Protein 5OBP (pdb70)

GO terms:
  GO:0050629 tetrachloroethene reductive dehalogenase activity (F, EXP)
  GO:0050697 trichloroethene reductive dehalogenase activity (F, EXP)
  GO:0005737 cytoplasm (C, EXP)
  GO:0005886 plasma membrane (C, EXP)

Radius of gyration: 26.43 Å; Cα contacts (8 Å, |Δi|>4): 2039; chains: 2; bounding box: 67×72×69 Å

Nearest PDB structures (foldseek):
  5obp-assembly1_A  TM=1.002E+00  e=3.722E-96  Sulfurospirillum multivorans
  4ur1-assembly1_A  TM=1.002E+00  e=8.605E-94  Sulfurospirillum multivorans
  5m8u-assembly1_A  TM=1.002E+00  e=1.839E-92  Sulfurospirillum multivorans
  4ur1-assembly1_B  TM=1.002E+00  e=1.030E-90  Sulfurospirillum multivorans
  4ur3-assembly1_A  TM=1.001E+00  e=1.755E-89  Sulfurospirillum multivorans

Sequence (862 aa):
AEKEKNAAEIRQQFAMMTAGSPIIVNDKLERYAEVRTAFTHPTSFFKPNYKGEVKPWFLSAYDEKVRQIENGENGPKMKAKNVGEARAGRALEAAGWTLDINYGNIYPNRFFMLWSGETMTNTQLWAPVGLDRRPPDTTDPVELTNYVKFAARMAGADLVGVARLNRNWVYSEAVTIPADVPYEQSLHKEIEKPIVFKDVPLPIETDDELIIPNTCENVIVAGIAMNREMMQTAPNSMACATTAFCYSRMCMMFDMWLCQFIRYMGYYAIPSCNGVGQSVAFAVEAGLGQASRMGACITPEFGPNVRLTKVFTNMPLVPDKPIDFGVTEFCETCKKCARECPSKAITEGPRTFEGRSIHNQSGKLQWQNDYNKCLGYWPESGGYCGVCVAVCPFTKGNIWIHDGVEWLIDNTRFNITEVWDGKINTYGLDADHFRDTVSFRKDRVKAEIRQQFAMMTAGSPIIVNDKLERYAEVRTAFTHPTSFFKPNYKGEVKPWFLSAYDEKVRQIENGENGPKMKAKNVGEARAGRALEAAGWTLDINYGNIYPNRFFMLWSGETMTNTQLWAPVGLDRRPPDTTDPVELTNYVKFAARMAGADLVGVARLNRNWVYSEAVTIPADVPYEQSLHKEIEKPIVFKDVPLPIETDDELIIPNTCENVIVAGIAMNREMMQQTAPNSMACATTAFCYSRMCMFDMWLCQFIRYMGYYAIPSCNGVGQSVAFAVEAGLGQASRMGACITPEFGPNVRLTKVFTNMPLVPDKPIDFGVTEFCETCKKCARECPSKAITEGPRTFEGRSIHNQSGKLQWQNDYNKCLGYWPEESGGYCGVCVAVCPFTKNITEVWDGKINTYGLDADHFRDTVSFRKDRV

Organism: Sulfurospirillum multivorans (NCBI:txid66821)

Structure (mmCIF, N/CA/C/O backbone):
data_5OBP
#
_entry.id   5OBP
#
_cell.length_a   73.565
_cell.length_b   73.565
_cell.length_c   184.677
_cell.angle_alpha   90.00
_cell.angle_beta   90.00
_cell.angle_gamma   90.00
#
_symmetry.space_group_name_H-M   'P 41'
#
loop_
_entity.id
_entity.type
_entity.pdbx_description
1 polymer 'Tetrachloroethene reductive dehalogenase catalytically active subunit'
2 non-polymer 'IRON/SULFUR CLUSTER'
3 non-polymer 6-hydroxybenzimidazolyl-norcobamide
4 non-polymer BENZAMIDINE
5 non-polymer GLYCEROL
6 water water
#
loop_
_atom_site.group_PDB
_atom_site.id
_atom_site.type_symbol
_atom_site.label_atom_id
_atom_site.label_alt_id
_atom_site.label_comp_id
_atom_site.label_asym_id
_atom_site.label_entity_id
_atom_site.label_seq_id
_atom_site.pdbx_PDB_ins_code
_atom_site.Cartn_x
_atom_site.Cartn_y
_atom_site.Cartn_z
_atom_site.occupancy
_atom_site.B_iso_or_equiv
_atom_site.auth_seq_id
_atom_site.auth_comp_id
_atom_site.auth_asym_id
_atom_site.auth_atom_id
_atom_site.pdbx_PDB_model_num
ATOM 1 N N . ALA A 1 1 ? 10.779 -26.534 24.796 1.00 35.70 1 ALA A N 1
ATOM 2 C CA . ALA A 1 1 ? 11.172 -26.906 23.438 1.00 39.19 1 ALA A CA 1
ATOM 3 C C . ALA A 1 1 ? 10.080 -26.555 22.432 1.00 44.44 1 ALA A C 1
ATOM 4 O O . ALA A 1 1 ? 8.913 -26.415 22.795 1.00 43.46 1 ALA A O 1
ATOM 6 N N . GLU A 1 2 ? 10.466 -26.429 21.164 1.00 54.25 2 GLU A N 1
ATOM 7 C CA . GLU A 1 2 ? 9.520 -26.035 20.130 1.00 53.97 2 GLU A CA 1
ATOM 8 C C . GLU A 1 2 ? 8.469 -27.119 19.925 1.00 51.50 2 GLU A C 1
ATOM 9 O O . GLU A 1 2 ? 8.800 -28.289 19.714 1.00 52.01 2 GLU A O 1
ATOM 15 N N . LYS A 1 3 ? 7.198 -26.730 19.997 1.00 48.49 3 LYS A N 1
ATOM 16 C CA . LYS A 1 3 ? 6.124 -27.679 19.753 1.00 48.10 3 LYS A CA 1
ATOM 17 C C . LYS A 1 3 ? 6.097 -28.064 18.282 1.00 49.09 3 LYS A C 1
ATOM 18 O O . LYS A 1 3 ? 6.172 -27.202 17.400 1.00 45.80 3 LYS A O 1
ATOM 24 N N . GLU A 1 4 ? 6.014 -29.368 18.028 1.00 47.37 4 GLU A N 1
ATOM 25 C CA . GLU A 1 4 ? 5.885 -29.871 16.668 1.00 48.49 4 GLU A CA 1
ATOM 26 C C . GLU A 1 4 ? 4.617 -29.321 16.027 1.00 44.47 4 GLU A C 1
ATOM 27 O O . GLU A 1 4 ? 3.523 -29.435 16.589 1.00 43.97 4 GLU A O 1
ATOM 33 N N . LYS A 1 5 ? 4.768 -28.715 14.853 1.00 52.41 5 LYS A N 1
ATOM 34 C CA . LYS A 1 5 ? 3.634 -28.080 14.196 1.00 48.87 5 LYS A CA 1
ATOM 35 C C . LYS A 1 5 ? 2.532 -29.094 13.908 1.00 52.07 5 LYS A C 1
ATOM 36 O O . LYS A 1 5 ? 2.793 -30.219 13.476 1.00 50.94 5 LYS A O 1
ATOM 42 N N . ASN A 1 6 ? 1.289 -28.689 14.168 1.00 33.56 6 ASN A N 1
ATOM 43 C CA . ASN A 1 6 ? 0.118 -29.541 13.995 1.00 33.54 6 ASN A CA 1
ATOM 44 C C . ASN A 1 6 ? -0.919 -28.714 13.239 1.00 30.58 6 ASN A C 1
ATOM 45 O O . ASN A 1 6 ? -1.628 -27.899 13.838 1.00 26.97 6 ASN A O 1
ATOM 50 N N . ALA A 1 7 ? -0.990 -28.915 11.918 1.00 26.32 7 ALA A N 1
ATOM 51 C CA . ALA A 1 7 ? -1.912 -28.145 11.087 1.00 22.63 7 ALA A CA 1
ATOM 52 C C . ALA A 1 7 ? -3.358 -28.455 11.434 1.00 21.80 7 ALA A C 1
ATOM 53 O O . ALA A 1 7 ? -4.226 -27.574 11.367 1.00 18.77 7 ALA A O 1
ATOM 55 N N . ALA A 1 8 ? -3.640 -29.714 11.781 1.00 23.31 8 ALA A N 1
ATOM 56 C CA . ALA A 1 8 ? -4.992 -30.102 12.164 1.00 26.37 8 ALA A CA 1
ATOM 57 C C . ALA A 1 8 ? -5.424 -29.400 13.442 1.00 25.23 8 ALA A C 1
ATOM 58 O O . ALA A 1 8 ? -6.569 -28.947 13.547 1.00 23.59 8 ALA A O 1
ATOM 60 N N . GLU A 1 9 ? -4.519 -29.311 14.419 1.00 24.03 9 GLU A N 1
ATOM 61 C CA . GLU A 1 9 ? -4.807 -28.602 15.663 1.00 26.26 9 GLU A CA 1
ATOM 62 C C . GLU A 1 9 ? -5.040 -27.118 15.406 1.00 24.75 9 GLU A C 1
ATOM 63 O O . GLU A 1 9 ? -5.935 -26.504 16.002 1.00 23.43 9 GLU A O 1
ATOM 69 N N . ILE A 1 10 ? -4.249 -26.527 14.510 1.00 21.45 10 ILE A N 1
ATOM 70 C CA . ILE A 1 10 ? -4.449 -25.125 14.150 1.00 18.32 10 ILE A CA 1
ATOM 71 C C . ILE A 1 10 ? -5.852 -24.913 13.589 1.00 22.46 10 ILE A C 1
ATOM 72 O O . ILE A 1 10 ? -6.578 -23.992 13.995 1.00 19.70 10 ILE A O 1
ATOM 77 N N . ARG A 1 11 ? -6.265 -25.765 12.650 1.00 19.41 11 ARG A N 1
ATOM 78 C CA . ARG A 1 11 ? -7.593 -25.603 12.073 1.00 22.50 11 ARG A CA 1
ATOM 79 C C . ARG A 1 11 ? -8.692 -25.786 13.117 1.00 23.44 11 ARG A C 1
ATOM 80 O O . ARG A 1 11 ? -9.692 -25.058 13.101 1.00 23.99 11 ARG A O 1
ATOM 88 N N . GLN A 1 12 ? -8.530 -26.733 14.046 1.00 19.16 12 GLN A N 1
ATOM 89 C CA . GLN A 1 12 ? -9.578 -26.880 15.055 1.00 22.63 12 GLN A CA 1
ATOM 90 C C . GLN A 1 12 ? -9.631 -25.675 15.982 1.00 24.86 12 GLN A C 1
ATOM 91 O O . GLN A 1 12 ? -10.719 -25.268 16.411 1.00 22.35 12 GLN A O 1
ATOM 97 N N . GLN A 1 13 ? -8.476 -25.076 16.280 1.00 21.84 13 GLN A N 1
ATOM 98 C CA . GLN A 1 13 ? -8.445 -23.937 17.193 1.00 20.94 13 GLN A CA 1
ATOM 99 C C . GLN A 1 13 ? -9.238 -22.754 16.649 1.00 21.64 13 GLN A C 1
ATOM 100 O O . GLN A 1 13 ? -9.903 -22.039 17.411 1.00 21.56 13 GLN A O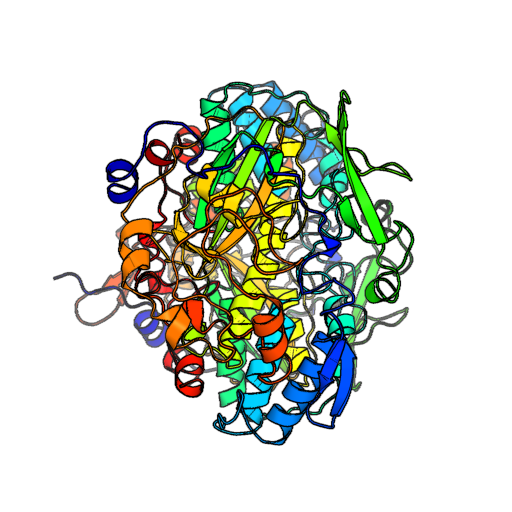 1
ATOM 106 N N . PHE A 1 14 ? -9.166 -22.520 15.341 1.00 21.11 14 PHE A N 1
ATOM 107 C CA . PHE A 1 14 ? -9.779 -21.351 14.720 1.00 17.88 14 PHE A CA 1
ATOM 108 C C . PHE A 1 14 ? -11.103 -21.662 14.016 1.00 17.87 14 PHE A C 1
ATOM 109 O O . PHE A 1 14 ? -11.617 -20.822 13.274 1.00 20.77 14 PHE A O 1
ATOM 117 N N . ALA A 1 15 ? -11.690 -22.824 14.266 1.00 21.71 15 ALA A N 1
ATOM 118 C CA . ALA A 1 15 ? -12.959 -23.153 13.637 1.00 26.48 15 ALA A CA 1
ATOM 119 C C . ALA A 1 15 ? -14.075 -22.273 14.194 1.00 27.07 15 ALA A C 1
ATOM 120 O O . ALA A 1 15 ? -14.128 -21.991 15.399 1.00 27.30 15 ALA A O 1
ATOM 122 N N A MET A 1 16 ? -14.950 -21.815 13.296 0.53 26.73 16 MET A N 1
ATOM 123 N N B MET A 1 16 ? -14.977 -21.848 13.317 0.47 26.74 16 MET A N 1
ATOM 124 C CA A MET A 1 16 ? -16.117 -21.001 13.614 0.53 26.56 16 MET A CA 1
ATOM 125 C CA B MET A 1 16 ? -16.103 -21.013 13.703 0.47 26.63 16 MET A CA 1
ATOM 126 C C A MET A 1 16 ? -17.364 -21.876 13.758 0.53 28.76 16 MET A C 1
ATOM 127 C C B MET A 1 16 ? -17.408 -21.792 13.603 0.47 28.71 16 MET A C 1
ATOM 128 O O A MET A 1 16 ? -17.375 -23.057 13.404 0.53 26.36 16 MET A O 1
ATOM 129 O O B MET A 1 16 ? -17.494 -22.835 12.947 0.47 26.07 16 MET A O 1
ATOM 138 N N . THR A 1 17 ? -18.434 -21.271 14.267 1.00 29.08 17 THR A N 1
ATOM 139 C CA . THR A 1 17 ? -19.740 -21.904 14.186 1.00 29.96 17 THR A CA 1
ATOM 140 C C . THR A 1 17 ? -20.297 -21.750 12.773 1.00 31.18 17 THR A C 1
ATOM 141 O O . THR A 1 17 ? -19.821 -20.939 11.975 1.00 29.41 17 THR A O 1
ATOM 145 N N . ALA A 1 18 ? -21.312 -22.552 12.466 1.00 29.15 18 ALA A N 1
ATOM 146 C CA . ALA A 1 18 ? -21.832 -22.602 11.105 1.00 28.55 18 ALA A CA 1
ATOM 147 C C . ALA A 1 18 ? -22.401 -21.251 10.683 1.00 29.63 18 ALA A C 1
ATOM 148 O O . ALA A 1 18 ? -22.928 -20.486 11.498 1.00 31.51 18 ALA A O 1
ATOM 150 N N . GLY A 1 19 ? -22.295 -20.964 9.388 1.00 28.72 19 GLY A N 1
ATOM 151 C CA . GLY A 1 19 ? -22.812 -19.723 8.838 1.00 30.36 19 GLY A CA 1
ATOM 152 C C . GLY A 1 19 ? -21.860 -19.100 7.839 1.00 31.39 19 GLY A C 1
ATOM 153 O O . GLY A 1 19 ? -20.664 -18.985 8.122 1.00 31.35 19 GLY A O 1
ATOM 154 N N . SER A 1 20 ? -22.360 -18.708 6.669 1.00 29.97 20 SER A N 1
ATOM 155 C CA . SER A 1 20 ? -21.502 -18.066 5.677 1.00 29.31 20 SER A CA 1
ATOM 156 C C . SER A 1 20 ? -20.849 -16.822 6.270 1.00 30.02 20 SER A C 1
ATOM 157 O O . SER A 1 20 ? -21.558 -15.944 6.786 1.00 33.41 20 SER A O 1
ATOM 160 N N . PRO A 1 21 ? -19.517 -16.704 6.214 1.00 24.87 21 PRO A N 1
ATOM 161 C CA . PRO A 1 21 ? -18.845 -15.522 6.779 1.00 28.60 21 PRO A CA 1
ATOM 162 C C . PRO A 1 21 ? -18.991 -14.261 5.945 1.00 29.15 21 PRO A C 1
ATOM 163 O O . PRO A 1 21 ? -18.644 -13.179 6.437 1.00 31.34 21 PRO A O 1
ATOM 167 N N . ILE A 1 22 ? -19.458 -14.355 4.705 1.00 24.10 22 ILE A N 1
ATOM 168 C CA . ILE A 1 22 ? -19.463 -13.211 3.803 1.00 22.28 22 ILE A CA 1
ATOM 169 C C . ILE A 1 22 ? -20.680 -12.344 4.120 1.00 22.31 22 ILE A C 1
ATOM 170 O O . ILE A 1 22 ? -21.822 -12.818 4.120 1.00 26.27 22 ILE A O 1
ATOM 175 N N . ILE A 1 23 ? -20.432 -11.078 4.418 1.00 25.46 23 ILE A N 1
ATOM 176 C CA . ILE A 1 23 ? -21.480 -10.140 4.797 1.00 22.61 23 ILE A CA 1
ATOM 177 C C . ILE A 1 23 ? -22.034 -9.498 3.533 1.00 26.53 23 ILE A C 1
ATOM 178 O O . ILE A 1 23 ? -21.276 -9.027 2.678 1.00 24.47 23 ILE A O 1
ATOM 183 N N . VAL A 1 24 ? -23.358 -9.489 3.400 1.00 29.48 24 VAL A N 1
ATOM 184 C CA . VAL A 1 24 ? -24.000 -9.003 2.187 1.00 28.27 24 VAL A CA 1
ATOM 185 C C . VAL A 1 24 ? -25.128 -8.059 2.573 1.00 28.97 24 VAL A C 1
ATOM 186 O O . VAL A 1 24 ? -25.560 -8.005 3.727 1.00 31.82 24 VAL A O 1
ATOM 190 N N . ASN A 1 25 ? -25.600 -7.301 1.591 1.00 28.47 25 ASN A N 1
ATOM 191 C CA . ASN A 1 25 ? -26.787 -6.475 1.781 1.00 32.94 25 ASN A CA 1
ATOM 192 C C . ASN A 1 25 ? -27.745 -6.726 0.620 1.00 38.22 25 ASN A C 1
ATOM 193 O O . ASN A 1 25 ? -27.599 -7.677 -0.159 1.00 34.07 25 ASN A O 1
ATOM 198 N N . ASP A 1 26 ? -28.734 -5.841 0.478 1.00 37.09 26 ASP A N 1
ATOM 199 C CA . ASP A 1 26 ? -29.815 -6.052 -0.475 1.00 39.50 26 ASP A CA 1
ATOM 200 C C . ASP A 1 26 ? -29.417 -5.782 -1.920 1.00 37.71 26 ASP A C 1
ATOM 201 O O . ASP A 1 26 ? -30.072 -6.299 -2.829 1.00 40.69 26 ASP A O 1
ATOM 206 N N . LYS A 1 27 ? -28.376 -4.987 -2.162 1.00 51.91 27 LYS A N 1
ATOM 207 C CA . LYS A 1 27 ? -28.013 -4.701 -3.546 1.00 51.39 27 LYS A CA 1
ATOM 208 C C . LYS A 1 27 ? -27.309 -5.871 -4.233 1.00 48.45 27 LYS A C 1
ATOM 209 O O . LYS A 1 27 ? -26.943 -5.735 -5.405 1.00 51.56 27 LYS A O 1
ATOM 215 N N . LEU A 1 28 ? -27.125 -7.005 -3.555 1.00 35.99 28 LEU A N 1
ATOM 216 C CA . LEU A 1 28 ? -26.367 -8.121 -4.118 1.00 36.37 28 LEU A CA 1
ATOM 217 C C . LEU A 1 28 ? -27.198 -8.863 -5.163 1.00 34.52 28 LEU A C 1
ATOM 218 O O . LEU A 1 28 ? -28.311 -9.320 -4.878 1.00 36.14 28 LEU A O 1
ATOM 223 N N . GLU A 1 29 ? -26.655 -8.990 -6.372 1.00 29.99 29 GLU A N 1
ATOM 224 C CA . GLU A 1 29 ? -27.226 -9.864 -7.385 1.00 33.99 29 GLU A CA 1
ATOM 225 C C . GLU A 1 29 ? -26.110 -10.696 -7.996 1.00 30.67 29 GLU A C 1
ATOM 226 O O . GLU A 1 29 ? -24.925 -10.356 -7.889 1.00 25.29 29 GLU A O 1
ATOM 232 N N . ARG A 1 30 ? -26.494 -11.811 -8.615 1.00 30.05 30 ARG A N 1
ATOM 233 C CA . ARG A 1 30 ? -25.485 -12.677 -9.212 1.00 28.32 30 ARG A CA 1
ATOM 234 C C . ARG A 1 30 ? -24.771 -11.939 -10.343 1.00 26.33 30 ARG A C 1
ATOM 235 O O . ARG A 1 30 ? -25.321 -11.029 -10.971 1.00 27.91 30 ARG A O 1
ATOM 243 N N . TYR A 1 31 ? -23.522 -12.330 -10.581 1.00 25.62 31 TYR A N 1
ATOM 244 C CA . TYR A 1 31 ? -22.566 -11.576 -11.387 1.00 24.33 31 TYR A CA 1
ATOM 245 C C . TYR A 1 31 ? -22.346 -12.274 -12.722 1.00 24.57 31 TYR A C 1
ATOM 246 O O . TYR A 1 31 ? -22.078 -13.481 -12.760 1.00 25.24 31 TYR A O 1
ATOM 255 N N . ALA A 1 32 ? -22.459 -11.523 -13.818 1.00 22.07 32 ALA A N 1
ATOM 256 C CA . ALA A 1 32 ? -22.252 -12.100 -15.143 1.00 24.27 32 ALA A CA 1
ATOM 257 C C . ALA A 1 32 ? -20.760 -12.233 -15.418 1.00 22.90 32 ALA A C 1
ATOM 258 O O . ALA A 1 32 ? -20.023 -11.248 -15.331 1.00 22.36 32 ALA A O 1
ATOM 260 N N . GLU A 1 33 ? -20.328 -13.453 -15.771 1.00 22.83 33 GLU A N 1
ATOM 261 C CA . GLU A 1 33 ? -18.903 -13.755 -15.906 1.00 22.93 33 GLU A CA 1
ATOM 262 C C . GLU A 1 33 ? -18.206 -12.846 -16.917 1.00 22.79 33 GLU A C 1
ATOM 263 O O . GLU A 1 33 ? -17.007 -12.576 -16.782 1.00 21.38 33 GLU A O 1
ATOM 269 N N . VAL A 1 34 ? -18.933 -12.350 -17.923 1.00 23.57 34 VAL A N 1
ATOM 270 C CA . VAL A 1 34 ? -18.316 -11.485 -18.923 1.00 20.52 34 VAL A CA 1
ATOM 271 C C . VAL A 1 34 ? -17.753 -10.217 -18.305 1.00 23.78 34 VAL A C 1
ATOM 272 O O . VAL A 1 34 ? -16.915 -9.552 -18.919 1.00 23.26 34 VAL A O 1
ATOM 276 N N . ARG A 1 35 ? -18.169 -9.881 -17.082 1.00 21.46 35 ARG A N 1
ATOM 277 C CA . ARG A 1 35 ? -17.706 -8.665 -16.430 1.00 22.64 35 ARG A CA 1
ATOM 278 C C . ARG A 1 35 ? -16.273 -8.766 -15.924 1.00 23.32 35 ARG A C 1
ATOM 279 O O . ARG A 1 35 ? -15.703 -7.731 -15.566 1.00 23.05 35 ARG A O 1
ATOM 287 N N . THR A 1 36 ? -15.683 -9.964 -15.870 1.00 23.38 36 THR A N 1
ATOM 288 C CA . THR A 1 36 ? -14.312 -10.076 -15.369 1.00 22.60 36 THR A CA 1
ATOM 289 C C . THR A 1 36 ? -13.356 -9.345 -16.301 1.00 24.79 36 THR A C 1
ATOM 290 O O . THR A 1 36 ? -13.625 -9.180 -17.488 1.00 23.67 36 THR A O 1
ATOM 294 N N . ALA A 1 37 ? -12.222 -8.899 -15.753 1.00 20.97 37 ALA A N 1
ATOM 295 C CA . ALA A 1 37 ? -11.322 -8.091 -16.568 1.00 21.73 37 ALA A CA 1
ATOM 296 C C . ALA A 1 37 ? -10.798 -8.876 -17.766 1.00 21.65 37 ALA A C 1
ATOM 297 O O . ALA A 1 37 ? -10.508 -8.284 -18.809 1.00 21.93 37 ALA A O 1
ATOM 299 N N . PHE A 1 38 ? -10.710 -10.210 -17.654 1.00 20.36 38 PHE A N 1
ATOM 300 C CA . PHE A 1 38 ? -10.222 -11.022 -18.768 1.00 20.34 38 PHE A CA 1
ATOM 301 C C . PHE A 1 38 ? -11.133 -10.958 -19.985 1.00 22.82 38 PHE A C 1
ATOM 302 O O . PHE A 1 38 ? -10.682 -11.179 -21.117 1.00 24.93 38 PHE A O 1
ATOM 310 N N . THR A 1 39 ? -12.428 -10.749 -19.772 1.00 20.87 39 THR A N 1
ATOM 311 C CA . THR A 1 39 ? -13.405 -10.897 -20.833 1.00 21.86 39 THR A CA 1
ATOM 312 C C . THR A 1 39 ? -14.127 -9.607 -21.189 1.00 25.28 39 THR A C 1
ATOM 313 O O . THR A 1 39 ? -14.606 -9.488 -22.321 1.00 27.63 39 THR A O 1
ATOM 317 N N . HIS A 1 40 ? -14.208 -8.640 -20.279 1.00 24.24 40 HIS A N 1
ATOM 318 C CA . HIS A 1 40 ? -15.042 -7.480 -20.550 1.00 25.76 40 HIS A CA 1
ATOM 319 C C . HIS A 1 40 ? -14.406 -6.613 -21.636 1.00 26.72 40 HIS A C 1
ATOM 320 O O . HIS A 1 40 ? -13.185 -6.449 -21.667 1.00 25.66 40 HIS A O 1
ATOM 327 N N . PRO A 1 41 ? -15.197 -6.075 -22.568 1.00 29.86 41 PRO A N 1
ATOM 328 C CA . PRO A 1 41 ? -14.598 -5.246 -23.626 1.00 32.37 41 PRO A CA 1
ATOM 329 C C . PRO A 1 41 ? -13.870 -4.021 -23.095 1.00 32.61 41 PRO A C 1
ATOM 330 O O . PRO A 1 41 ? -12.960 -3.523 -23.767 1.00 31.96 41 PRO A O 1
ATOM 334 N N . THR A 1 42 ? -14.202 -3.538 -21.897 1.00 33.34 42 THR A N 1
ATOM 335 C CA . THR A 1 42 ? -13.504 -2.363 -21.381 1.00 35.25 42 THR A CA 1
ATOM 336 C C . THR A 1 42 ? -12.059 -2.665 -20.987 1.00 38.34 42 THR A C 1
ATOM 337 O O . THR A 1 42 ? -11.240 -1.742 -20.930 1.00 40.37 42 THR A O 1
ATOM 341 N N . SER A 1 43 ? -11.725 -3.931 -20.733 1.00 33.33 43 SER A N 1
ATOM 342 C CA . SER A 1 43 ? -10.420 -4.301 -20.196 1.00 31.18 43 SER A CA 1
ATOM 343 C C . SER A 1 43 ? -9.696 -5.350 -21.023 1.00 31.34 43 SER A C 1
ATOM 344 O O . SER A 1 43 ? -8.492 -5.554 -20.822 1.00 29.49 43 SER A O 1
ATOM 347 N N . PHE A 1 44 ? -10.396 -6.029 -21.930 1.00 28.39 44 PHE A N 1
ATOM 348 C CA . PHE A 1 44 ? -9.819 -7.140 -22.674 1.00 27.41 44 PHE A CA 1
ATOM 349 C C . PHE A 1 44 ? -8.659 -6.688 -23.550 1.00 27.96 44 PHE A C 1
ATOM 350 O O . PHE A 1 44 ? -7.712 -7.453 -23.763 1.00 26.01 44 PHE A O 1
ATOM 358 N N . PHE A 1 45 ? -8.693 -5.445 -24.032 1.00 29.99 45 PHE A N 1
ATOM 359 C CA . PHE A 1 45 ? -7.683 -4.930 -24.943 1.00 31.95 45 PHE A CA 1
ATOM 360 C C . PHE A 1 45 ? -6.650 -4.123 -24.174 1.00 29.08 45 PHE A C 1
ATOM 361 O O . PHE A 1 45 ? -7.007 -3.271 -23.354 1.00 33.02 45 PHE A O 1
ATOM 369 N N . LYS A 1 46 ? -5.378 -4.365 -24.469 1.00 28.40 46 LYS A N 1
ATOM 370 C CA . LYS A 1 46 ? -4.284 -3.652 -23.831 1.00 27.69 46 LYS A CA 1
ATOM 371 C C . LYS A 1 46 ? -3.197 -3.382 -24.859 1.00 29.43 46 LYS A C 1
ATOM 372 O O . LYS A 1 46 ? -2.981 -4.193 -25.764 1.00 29.64 46 LYS A O 1
ATOM 378 N N . PRO A 1 47 ? -2.496 -2.260 -24.747 1.00 29.07 47 PRO A N 1
ATOM 379 C CA . PRO A 1 47 ? -1.412 -1.990 -25.691 1.00 31.34 47 PRO A CA 1
ATOM 380 C C . PRO A 1 47 ? -0.197 -2.860 -25.408 1.00 31.49 47 PRO A C 1
ATOM 381 O O . PRO A 1 47 ? 0.083 -3.231 -24.264 1.00 30.63 47 PRO A O 1
ATOM 385 N N . ASN A 1 48 ? 0.525 -3.201 -26.472 1.00 31.43 48 ASN A N 1
ATOM 386 C CA . ASN A 1 48 ? 1.805 -3.873 -26.312 1.00 30.59 48 ASN A CA 1
ATOM 387 C C . ASN A 1 48 ? 2.884 -2.805 -26.127 1.00 34.59 48 ASN A C 1
ATOM 388 O O . ASN A 1 48 ? 2.586 -1.617 -25.963 1.00 35.97 48 ASN A O 1
ATOM 393 N N . TYR A 1 49 ? 4.155 -3.209 -26.141 1.00 32.95 49 TYR A N 1
ATOM 394 C CA . TYR A 1 49 ? 5.207 -2.243 -25.856 1.00 35.24 49 TYR A CA 1
ATOM 395 C C . TYR A 1 49 ? 5.468 -1.295 -27.019 1.00 37.48 49 TYR A C 1
ATOM 396 O O . TYR A 1 49 ? 6.176 -0.298 -26.836 1.00 42.08 49 TYR A O 1
ATOM 405 N N . LYS A 1 50 ? 4.913 -1.569 -28.195 1.00 37.77 50 LYS A N 1
ATOM 406 C CA . LYS A 1 50 ? 4.956 -0.639 -29.314 1.00 42.29 50 LYS A CA 1
ATOM 407 C C . LYS A 1 50 ? 3.693 0.204 -29.415 1.00 43.51 50 LYS A C 1
ATOM 408 O O . LYS A 1 50 ? 3.531 0.945 -30.389 1.00 48.35 50 LYS A O 1
ATOM 414 N N . GLY A 1 51 ? 2.792 0.101 -28.442 1.00 39.89 51 GLY A N 1
ATOM 415 C CA . GLY A 1 51 ? 1.566 0.867 -28.453 1.00 36.21 51 GLY A CA 1
ATOM 416 C C . GLY A 1 51 ? 0.433 0.278 -29.261 1.00 40.31 51 GLY A C 1
ATOM 417 O O . GLY A 1 51 ? -0.622 0.916 -29.365 1.00 43.32 51 GLY A O 1
ATOM 418 N N . GLU A 1 52 ? 0.606 -0.913 -29.836 1.00 37.71 52 GLU A N 1
ATOM 419 C CA . GLU A 1 52 ? -0.469 -1.562 -30.576 1.00 40.36 52 GLU A CA 1
ATOM 420 C C . GLU A 1 52 ? -1.469 -2.192 -29.612 1.00 39.18 52 GLU A C 1
ATOM 421 O O . GLU A 1 52 ? -1.087 -2.946 -28.712 1.00 39.53 52 GLU A O 1
ATOM 427 N N . VAL A 1 53 ? -2.749 -1.896 -29.816 1.00 34.88 53 VAL A N 1
ATOM 428 C CA . VAL A 1 53 ? -3.803 -2.421 -28.957 1.00 36.16 53 VAL A CA 1
ATOM 429 C C . VAL A 1 53 ? -4.190 -3.805 -29.453 1.00 36.14 53 VAL A C 1
ATOM 430 O O . VAL A 1 53 ? -4.458 -3.997 -30.644 1.00 39.32 53 VAL A O 1
ATOM 434 N N . LYS A 1 54 ? -4.214 -4.769 -28.541 1.00 33.46 54 LYS A N 1
ATOM 435 C CA . LYS A 1 54 ? -4.414 -6.172 -28.870 1.00 33.25 54 LYS A CA 1
ATOM 436 C C . LYS A 1 54 ? -5.150 -6.820 -27.714 1.00 33.93 54 LYS A C 1
ATOM 437 O O . LYS A 1 54 ? -5.233 -6.248 -26.618 1.00 30.59 54 LYS A O 1
ATOM 443 N N . PRO A 1 55 ? -5.695 -8.019 -27.919 1.00 31.03 55 PRO A N 1
ATOM 444 C CA . PRO A 1 55 ? -6.111 -8.832 -26.771 1.00 30.99 55 PRO A CA 1
ATOM 445 C C . PRO A 1 55 ? -4.961 -8.933 -25.785 1.00 25.18 55 PRO A C 1
ATOM 446 O O . PRO A 1 55 ? -3.800 -9.065 -26.183 1.00 25.55 55 PRO A O 1
ATOM 450 N N . TRP A 1 56 ? -5.293 -8.858 -24.488 1.00 26.79 56 TRP A N 1
ATOM 451 C CA . TRP A 1 56 ? -4.263 -8.712 -23.461 1.00 26.67 56 TRP A CA 1
ATOM 452 C C . TRP A 1 56 ? -3.180 -9.777 -23.581 1.00 24.57 56 TRP A C 1
ATOM 453 O O . TRP A 1 56 ? -1.994 -9.485 -23.398 1.00 24.31 56 TRP A O 1
ATOM 464 N N . PHE A 1 57 ? -3.555 -11.027 -23.881 1.00 22.94 57 PHE A N 1
ATOM 465 C CA . PHE A 1 57 ? -2.547 -12.081 -23.846 1.00 24.36 57 PHE A CA 1
ATOM 466 C C . PHE A 1 57 ? -1.620 -12.033 -25.059 1.00 24.60 57 PHE A C 1
ATOM 467 O O . PHE A 1 57 ? -0.476 -12.492 -24.969 1.00 24.28 57 PHE A O 1
ATOM 475 N N . LEU A 1 58 ? -2.083 -11.472 -26.181 1.00 23.75 58 LEU A N 1
ATOM 476 C CA . LEU A 1 58 ? -1.208 -11.295 -27.338 1.00 26.13 58 LEU A CA 1
ATOM 477 C C . LEU A 1 58 ? -0.189 -10.182 -27.098 1.00 23.37 58 LEU A C 1
ATOM 478 O O . LEU A 1 58 ? 0.984 -10.317 -27.468 1.00 25.76 58 LEU A O 1
ATOM 483 N N . SER A 1 59 ? -0.609 -9.078 -26.474 1.00 24.87 59 SER A N 1
ATOM 484 C CA . SER A 1 59 ? 0.361 -8.063 -26.085 1.00 24.46 59 SER A CA 1
ATOM 485 C C . SER A 1 59 ? 1.373 -8.627 -25.095 1.00 23.77 59 SER A C 1
ATOM 486 O O . SER A 1 59 ? 2.562 -8.281 -25.141 1.00 22.62 59 SER A O 1
ATOM 489 N N . ALA A 1 60 ? 0.919 -9.491 -24.184 1.00 24.04 60 ALA A N 1
ATOM 490 C CA . ALA A 1 60 ? 1.851 -10.100 -23.246 1.00 24.88 60 ALA A CA 1
ATOM 491 C C . ALA A 1 60 ? 2.813 -11.044 -23.964 1.00 22.53 60 ALA A C 1
ATOM 492 O O . ALA A 1 60 ? 3.997 -11.105 -23.617 1.00 21.89 60 ALA A O 1
ATOM 494 N N . TYR A 1 61 ? 2.326 -11.764 -24.983 1.00 22.53 61 TYR A N 1
ATOM 495 C CA . TYR A 1 61 ? 3.209 -12.582 -25.813 1.00 24.48 61 TYR A CA 1
ATOM 496 C C . TYR A 1 61 ? 4.317 -11.739 -26.433 1.00 23.85 61 TYR A C 1
ATOM 497 O O . TYR A 1 61 ? 5.483 -12.158 -26.479 1.00 23.64 61 TYR A O 1
ATOM 506 N N . ASP A 1 62 ? 3.966 -10.552 -26.938 1.00 27.41 62 ASP A N 1
ATOM 507 C CA . ASP A 1 62 ? 4.966 -9.695 -27.565 1.00 28.78 62 ASP A CA 1
ATOM 508 C C . ASP A 1 62 ? 6.084 -9.378 -26.584 1.00 26.31 62 ASP A C 1
ATOM 509 O O . ASP A 1 62 ? 7.260 -9.345 -26.961 1.00 25.69 62 ASP A O 1
ATOM 514 N N . GLU A 1 63 ? 5.736 -9.193 -25.307 1.00 24.90 63 GLU A N 1
ATOM 515 C CA . GLU A 1 63 ? 6.744 -8.878 -24.301 1.00 25.17 63 GLU A CA 1
ATOM 516 C C . GLU A 1 63 ? 7.575 -10.106 -23.926 1.00 25.08 63 GLU A C 1
ATOM 517 O O . GLU A 1 63 ? 8.783 -9.985 -23.697 1.00 25.91 63 GLU A O 1
ATOM 523 N N . LYS A 1 64 ? 6.963 -11.301 -23.858 1.00 23.32 64 LYS A N 1
ATOM 524 C CA . LYS A 1 64 ? 7.767 -12.502 -23.623 1.00 24.45 64 LYS A CA 1
ATOM 525 C C . LYS A 1 64 ? 8.812 -12.681 -24.717 1.00 24.92 64 LYS A C 1
ATOM 526 O O . LYS A 1 64 ? 9.967 -13.024 -24.438 1.00 25.27 64 LYS A O 1
ATOM 532 N N . VAL A 1 65 ? 8.417 -12.465 -25.972 1.00 24.46 65 VAL A N 1
ATOM 533 C CA . VAL A 1 65 ? 9.350 -12.613 -27.087 1.00 25.77 65 VAL A CA 1
ATOM 534 C C . VAL A 1 65 ? 10.481 -11.599 -26.965 1.00 27.42 65 VAL A C 1
ATOM 535 O O . VAL A 1 65 ? 11.663 -11.935 -27.108 1.00 27.25 65 VAL A O 1
ATOM 539 N N . ARG A 1 66 ? 10.132 -10.341 -26.683 1.00 28.70 66 ARG A N 1
ATOM 540 C CA . ARG A 1 66 ? 11.145 -9.307 -26.496 1.00 31.29 66 ARG A CA 1
ATOM 541 C C . ARG A 1 66 ? 12.113 -9.660 -25.369 1.00 29.87 66 ARG A C 1
ATOM 542 O O . ARG A 1 66 ? 13.326 -9.460 -25.502 1.00 28.28 66 ARG A O 1
ATOM 550 N N . GLN A 1 67 ? 11.602 -10.180 -24.245 1.00 27.15 67 GLN A N 1
ATOM 551 C CA . GLN A 1 67 ? 12.489 -10.504 -23.132 1.00 25.18 67 GLN A CA 1
ATOM 552 C C . GLN A 1 67 ? 13.444 -11.635 -23.484 1.00 25.83 67 GLN A C 1
ATOM 553 O O . GLN A 1 67 ? 14.632 -11.570 -23.149 1.00 27.30 67 GLN A O 1
ATOM 559 N N . ILE A 1 68 ? 12.948 -12.693 -24.132 1.00 25.11 68 ILE A N 1
ATOM 560 C CA . ILE A 1 68 ? 13.840 -13.774 -24.541 1.00 23.53 68 ILE A CA 1
ATOM 561 C C . ILE A 1 68 ? 14.935 -13.229 -25.451 1.00 28.86 68 ILE A C 1
ATOM 562 O O . ILE A 1 68 ? 16.122 -13.511 -25.260 1.00 31.74 68 ILE A O 1
ATOM 567 N N . GLU A 1 69 ? 14.547 -12.433 -26.452 1.00 30.64 69 GLU A N 1
ATOM 568 C CA . GLU A 1 69 ? 15.533 -11.865 -27.369 1.00 34.27 69 GLU A CA 1
ATOM 569 C C . GLU A 1 69 ? 16.581 -11.053 -26.620 1.00 35.25 69 GLU A C 1
ATOM 570 O O . GLU A 1 69 ? 17.759 -11.050 -26.995 1.00 36.41 69 GLU A O 1
ATOM 576 N N . ASN A 1 70 ? 16.180 -10.383 -25.542 1.00 31.61 70 ASN A N 1
ATOM 577 C CA . ASN A 1 70 ? 17.083 -9.529 -24.788 1.00 33.53 70 ASN A CA 1
ATOM 578 C C . ASN A 1 70 ? 17.678 -10.226 -23.573 1.00 33.36 70 ASN A C 1
ATOM 579 O O . ASN A 1 70 ? 18.327 -9.568 -22.752 1.00 31.35 70 ASN A O 1
ATOM 584 N N . GLY A 1 71 ? 17.488 -11.537 -23.445 1.00 32.47 71 GLY A N 1
ATOM 585 C CA . GLY A 1 71 ? 18.083 -12.256 -22.328 1.00 29.69 71 GLY A CA 1
ATOM 586 C C . GLY A 1 71 ? 17.535 -11.840 -20.980 1.00 27.80 71 GLY A C 1
ATOM 587 O O . GLY A 1 71 ? 18.304 -11.674 -20.023 1.00 30.58 71 GLY A O 1
ATOM 588 N N . GLU A 1 72 ? 16.221 -11.652 -20.885 1.00 25.93 72 GLU A N 1
ATOM 589 C CA . GLU A 1 72 ? 15.573 -11.212 -19.656 1.00 26.10 72 GLU A CA 1
ATOM 590 C C . GLU A 1 72 ? 14.544 -12.236 -19.184 1.00 22.49 72 GLU A C 1
ATOM 591 O O . GLU A 1 72 ? 13.856 -12.861 -19.995 1.00 22.80 72 GLU A O 1
ATOM 597 N N . ASN A 1 73 ? 14.423 -12.366 -17.858 1.00 25.63 73 ASN A N 1
ATOM 598 C CA . ASN A 1 73 ? 13.431 -13.223 -17.214 1.00 25.88 73 ASN A CA 1
ATOM 599 C C . ASN A 1 73 ? 12.176 -12.468 -16.791 1.00 24.53 73 ASN A C 1
ATOM 600 O O . ASN A 1 73 ? 11.238 -13.086 -16.279 1.00 21.84 73 ASN A O 1
ATOM 605 N N . GLY A 1 74 ? 12.147 -11.154 -16.963 1.00 22.46 74 GLY A N 1
ATOM 606 C CA . GLY A 1 74 ? 11.031 -10.353 -16.533 1.00 24.02 74 GLY A CA 1
ATOM 607 C C . GLY A 1 74 ? 11.317 -8.910 -16.865 1.00 26.44 74 GLY A C 1
ATOM 608 O O . GLY A 1 74 ? 12.339 -8.595 -17.478 1.00 26.68 74 GLY A O 1
ATOM 609 N N . PRO A 1 75 ? 10.421 -8.005 -16.477 1.00 27.59 75 PRO A N 1
ATOM 610 C CA . PRO A 1 75 ? 10.608 -6.586 -16.818 1.00 33.30 75 PRO A CA 1
ATOM 611 C C . PRO A 1 75 ? 11.828 -6.019 -16.103 1.00 31.51 75 PRO A C 1
ATOM 612 O O . PRO A 1 75 ? 11.901 -6.018 -14.871 1.00 32.45 75 PRO A O 1
ATOM 616 N N . LYS A 1 76 ? 12.810 -5.576 -16.892 1.00 42.20 76 LYS A N 1
ATOM 617 C CA . LYS A 1 76 ? 14.063 -5.022 -16.373 1.00 42.02 76 LYS A CA 1
ATOM 618 C C . LYS A 1 76 ? 14.811 -6.023 -15.495 1.00 42.49 76 LYS A C 1
ATOM 619 O O . LYS A 1 76 ? 15.596 -5.640 -14.624 1.00 44.63 76 LYS A O 1
ATOM 625 N N . MET A 1 77 ? 14.577 -7.317 -15.700 1.00 34.08 77 MET A N 1
ATOM 626 C CA . MET A 1 77 ? 15.251 -8.362 -14.936 1.00 30.72 77 MET A CA 1
ATOM 627 C C . MET A 1 77 ? 16.094 -9.185 -15.905 1.00 34.37 77 MET A C 1
ATOM 628 O O . MET A 1 77 ? 15.565 -10.020 -16.646 1.00 32.78 77 MET A O 1
ATOM 633 N N . LYS A 1 78 ? 17.403 -8.956 -15.900 1.00 31.47 78 LYS A N 1
ATOM 634 C CA . LYS A 1 78 ? 18.288 -9.716 -16.773 1.00 36.48 78 LYS A CA 1
ATOM 635 C C . LYS A 1 78 ? 18.384 -11.165 -16.313 1.00 33.32 78 LYS A C 1
ATOM 636 O O . LYS A 1 78 ? 18.447 -11.449 -15.114 1.00 33.16 78 LYS A O 1
ATOM 642 N N . ALA A 1 79 ? 18.373 -12.084 -17.281 1.00 29.52 79 ALA A N 1
ATOM 643 C CA . ALA A 1 79 ? 18.639 -13.493 -17.047 1.00 26.55 79 ALA A CA 1
ATOM 644 C C . ALA A 1 79 ? 20.141 -13.758 -17.117 1.00 27.01 79 ALA A C 1
ATOM 645 O O . ALA A 1 79 ? 20.929 -12.904 -17.537 1.00 30.29 79 ALA A O 1
ATOM 647 N N . LYS A 1 80 ? 20.537 -14.973 -16.728 1.00 24.07 80 LYS A N 1
ATOM 648 C CA . LYS A 1 80 ? 21.939 -15.364 -16.877 1.00 29.50 80 LYS A CA 1
ATOM 649 C C . LYS A 1 80 ? 22.376 -15.296 -18.335 1.00 31.09 80 LYS A C 1
ATOM 650 O O . LYS A 1 80 ? 23.469 -14.807 -18.644 1.00 32.62 80 LYS A O 1
ATOM 656 N N . ASN A 1 81 ? 21.527 -15.763 -19.245 1.00 28.30 81 ASN A N 1
ATOM 657 C CA . ASN A 1 81 ? 21.771 -15.694 -20.681 1.00 29.80 81 ASN A CA 1
ATOM 658 C C . ASN A 1 81 ? 20.436 -15.913 -21.386 1.00 29.08 81 ASN A C 1
ATOM 659 O O . ASN A 1 81 ? 19.399 -16.109 -20.744 1.00 28.14 81 ASN A O 1
ATOM 664 N N . VAL A 1 82 ? 20.466 -15.872 -22.717 1.00 28.01 82 VAL A N 1
ATOM 665 C CA . VAL A 1 82 ? 19.236 -16.035 -23.492 1.00 30.26 82 VAL A CA 1
ATOM 666 C C . VAL A 1 82 ? 18.658 -17.429 -23.287 1.00 25.30 82 VAL A C 1
ATOM 667 O O . VAL A 1 82 ? 17.434 -17.612 -23.237 1.00 26.63 82 VAL A O 1
ATOM 671 N N . GLY A 1 83 ? 19.528 -18.430 -23.154 1.00 26.52 83 GLY A N 1
ATOM 672 C CA . GLY A 1 83 ? 19.054 -19.785 -22.926 1.00 27.32 83 GLY A CA 1
ATOM 673 C C . GLY A 1 83 ? 18.229 -19.906 -21.658 1.00 26.36 83 GLY A C 1
ATOM 674 O O . GLY A 1 83 ? 17.211 -20.605 -21.633 1.00 24.91 83 GLY A O 1
ATOM 675 N N . GLU A 1 84 ? 18.651 -19.222 -20.588 1.00 25.56 84 GLU A N 1
ATOM 676 C CA . GLU A 1 84 ? 17.872 -19.263 -19.354 1.00 25.53 84 GLU A CA 1
ATOM 677 C C . GLU A 1 84 ? 16.524 -18.577 -19.530 1.00 22.39 84 GLU A C 1
ATOM 678 O O . GLU A 1 84 ? 15.499 -19.078 -19.051 1.00 23.23 84 GLU A O 1
ATOM 684 N N . ALA A 1 85 ? 16.507 -17.417 -20.198 1.00 23.78 85 ALA A N 1
ATOM 685 C CA . ALA A 1 85 ? 15.242 -16.738 -20.464 1.00 20.77 85 ALA A CA 1
ATOM 686 C C . ALA A 1 85 ? 14.299 -17.640 -21.250 1.00 24.64 85 ALA A C 1
ATOM 687 O O . ALA A 1 85 ? 13.118 -17.771 -20.908 1.00 21.25 85 ALA A O 1
ATOM 689 N N . ARG A 1 86 ? 14.821 -18.291 -22.297 1.00 24.74 86 ARG A N 1
ATOM 690 C CA . ARG A 1 86 ? 14.028 -19.234 -23.083 1.00 22.57 86 ARG A CA 1
ATOM 691 C C . ARG A 1 86 ? 13.476 -20.362 -22.220 1.00 19.34 86 ARG A C 1
ATOM 692 O O . ARG A 1 86 ? 12.300 -20.733 -22.348 1.00 20.16 86 ARG A O 1
ATOM 700 N N . ALA A 1 87 ? 14.304 -20.922 -21.333 1.00 20.30 87 ALA A N 1
ATOM 701 C CA . ALA A 1 87 ? 13.870 -22.073 -20.544 1.00 20.26 87 ALA A CA 1
ATOM 702 C C . ALA A 1 87 ? 12.688 -21.721 -19.639 1.00 23.26 87 ALA A C 1
ATOM 703 O O . ALA A 1 87 ? 11.764 -22.527 -19.477 1.00 18.93 87 ALA A O 1
ATOM 705 N N . GLY A 1 88 ? 12.694 -20.517 -19.056 1.00 22.45 88 GLY A N 1
ATOM 706 C CA . GLY A 1 88 ? 11.598 -20.118 -18.184 1.00 19.34 88 GLY A CA 1
ATOM 707 C C . GLY A 1 88 ? 10.277 -20.005 -18.924 1.00 18.06 88 GLY A C 1
ATOM 708 O O . GLY A 1 88 ? 9.230 -20.412 -18.414 1.00 19.06 88 GLY A O 1
ATOM 709 N N . ARG A 1 89 ? 10.311 -19.466 -20.142 1.00 19.09 89 ARG A N 1
ATOM 710 C CA . ARG A 1 89 ? 9.089 -19.373 -20.929 1.00 17.60 89 ARG A CA 1
ATOM 711 C C . ARG A 1 89 ? 8.676 -20.728 -21.485 1.00 15.76 89 ARG A C 1
ATOM 712 O O . ARG A 1 89 ? 7.481 -20.993 -21.611 1.00 16.64 89 ARG A O 1
ATOM 720 N N . ALA A 1 90 ? 9.631 -21.612 -21.794 1.00 16.44 90 ALA A N 1
ATOM 721 C CA . ALA A 1 90 ? 9.257 -22.968 -22.201 1.00 17.43 90 ALA A CA 1
ATOM 722 C C . ALA A 1 90 ? 8.577 -23.709 -21.057 1.00 14.38 90 ALA A C 1
ATOM 723 O O . ALA A 1 90 ? 7.606 -24.450 -21.268 1.00 18.55 90 ALA A O 1
ATOM 725 N N . LEU A 1 91 ? 9.065 -23.508 -19.835 1.00 16.54 91 LEU A N 1
ATOM 726 C CA . LEU A 1 91 ? 8.453 -24.152 -18.677 1.00 16.54 91 LEU A CA 1
ATOM 727 C C . LEU A 1 91 ? 7.049 -23.612 -18.437 1.00 17.52 91 LEU A C 1
ATOM 728 O O . LEU A 1 91 ? 6.105 -24.382 -18.226 1.00 16.11 91 LEU A O 1
ATOM 733 N N . GLU A 1 92 ? 6.900 -22.285 -18.484 1.00 15.70 92 GLU A N 1
ATOM 734 C CA . GLU A 1 92 ? 5.590 -21.649 -18.356 1.00 15.06 92 GLU A CA 1
ATOM 735 C C . GLU A 1 92 ? 4.612 -22.179 -19.402 1.00 15.95 92 GLU A C 1
ATOM 736 O O . GLU A 1 92 ? 3.507 -22.623 -19.069 1.00 17.09 92 GLU A O 1
ATOM 742 N N . ALA A 1 93 ? 5.009 -22.159 -20.676 1.00 15.71 93 ALA A N 1
ATOM 743 C CA . ALA A 1 93 ? 4.089 -22.588 -21.730 1.00 17.42 93 ALA A CA 1
ATOM 744 C C . ALA A 1 93 ? 3.659 -24.036 -21.541 1.00 15.36 93 ALA A C 1
ATOM 745 O O . ALA A 1 93 ? 2.472 -24.365 -21.654 1.00 18.08 93 ALA A O 1
ATOM 747 N N . ALA A 1 94 ? 4.613 -24.916 -21.248 1.00 14.41 94 ALA A N 1
ATOM 748 C CA . ALA A 1 94 ? 4.287 -26.324 -21.062 1.00 13.83 94 ALA A CA 1
ATOM 749 C C . ALA A 1 94 ? 3.327 -26.532 -19.895 1.00 14.12 94 ALA A C 1
ATOM 750 O O . ALA A 1 94 ? 2.495 -27.446 -19.930 1.00 16.51 94 ALA A O 1
ATOM 752 N N . GLY A 1 95 ? 3.433 -25.707 -18.844 1.00 16.25 95 GLY A N 1
ATOM 753 C CA . GLY A 1 95 ? 2.584 -25.910 -17.681 1.00 16.20 95 GLY A CA 1
ATOM 754 C C . GLY A 1 95 ? 1.107 -25.886 -18.006 1.00 15.09 95 GLY A C 1
ATOM 755 O O . GLY A 1 95 ? 0.315 -26.586 -17.365 1.00 14.33 95 GLY A O 1
ATOM 756 N N . TRP A 1 96 ? 0.723 -25.105 -19.018 1.00 15.27 96 TRP A N 1
ATOM 757 C CA . TRP A 1 96 ? -0.664 -24.915 -19.435 1.00 12.75 96 TRP A CA 1
ATOM 758 C C . TRP A 1 96 ? -1.218 -26.048 -20.291 1.00 15.11 96 TRP A C 1
ATOM 759 O O . TRP A 1 96 ? -2.327 -25.897 -20.816 1.00 16.61 96 TRP A O 1
ATOM 770 N N . THR A 1 97 ? -0.509 -27.173 -20.425 1.00 14.56 97 THR A N 1
ATOM 771 C CA . THR A 1 97 ? -0.899 -28.210 -21.382 1.00 16.14 97 THR A CA 1
ATOM 772 C C . THR A 1 97 ? -2.365 -28.631 -21.243 1.00 15.96 97 THR A C 1
ATOM 773 O O . THR A 1 97 ? -3.054 -28.815 -22.257 1.00 16.77 97 THR A O 1
ATOM 777 N N . LEU A 1 98 ? -2.869 -28.783 -20.010 1.00 13.77 98 LEU A N 1
ATOM 778 C CA . LEU A 1 98 ? -4.218 -29.311 -19.789 1.00 15.92 98 LEU A CA 1
ATOM 779 C C . LEU A 1 98 ? -5.216 -28.220 -19.432 1.00 19.10 98 LEU A C 1
ATOM 780 O O . LEU A 1 98 ? -6.164 -28.454 -18.665 1.00 17.51 98 LEU A O 1
ATOM 785 N N . ASP A 1 99 ? -5.074 -27.041 -20.029 1.00 15.47 99 ASP A N 1
ATOM 786 C CA . ASP A 1 99 ? -5.943 -25.910 -19.736 1.00 16.47 99 ASP A CA 1
ATOM 787 C C . ASP A 1 99 ? -6.311 -25.212 -21.037 1.00 18.18 99 ASP A C 1
ATOM 788 O O . ASP A 1 99 ? -5.447 -24.988 -21.885 1.00 19.14 99 ASP A O 1
ATOM 793 N N . ILE A 1 100 ? -7.588 -24.864 -21.187 1.00 17.57 100 ILE A N 1
ATOM 794 C CA . ILE A 1 100 ? -8.103 -24.216 -22.396 1.00 14.72 100 ILE A CA 1
ATOM 795 C C . ILE A 1 100 ? -8.199 -22.703 -22.168 1.00 16.56 100 ILE A C 1
ATOM 796 O O . ILE A 1 100 ? -8.889 -22.247 -21.250 1.00 16.59 100 ILE A O 1
ATOM 801 N N . ASN A 1 101 ? -7.518 -21.928 -23.017 1.00 17.80 101 ASN A N 1
ATOM 802 C CA . ASN A 1 101 ? -7.662 -20.463 -23.105 1.00 18.07 101 ASN A CA 1
ATOM 803 C C . ASN A 1 101 ? -7.572 -19.780 -21.744 1.00 20.84 101 ASN A C 1
ATOM 804 O O . ASN A 1 101 ? -8.373 -18.905 -21.410 1.00 20.01 101 ASN A O 1
ATOM 809 N N . TYR A 1 102 ? -6.570 -20.184 -20.958 1.00 21.81 102 TYR A N 1
ATOM 810 C CA . TYR A 1 102 ? -6.228 -19.545 -19.684 1.00 22.63 102 TYR A CA 1
ATOM 811 C C . TYR A 1 102 ? -7.407 -19.569 -18.706 1.00 21.51 102 TYR A C 1
ATOM 812 O O . TYR A 1 102 ? -7.921 -18.525 -18.278 1.00 20.85 102 TYR A O 1
ATOM 821 N N . GLY A 1 103 ? -7.836 -20.785 -18.371 1.00 19.64 103 GLY A N 1
ATOM 822 C CA . GLY A 1 103 ? -8.703 -20.982 -17.217 1.00 19.52 103 GLY A CA 1
ATOM 823 C C . GLY A 1 103 ? -9.780 -22.052 -17.281 1.00 17.20 103 GLY A C 1
ATOM 824 O O . GLY A 1 103 ? -10.448 -22.316 -16.274 1.00 17.60 103 GLY A O 1
ATOM 825 N N . ASN A 1 104 ? -9.976 -22.678 -18.442 1.00 17.20 104 ASN A N 1
ATOM 826 C CA . ASN A 1 104 ? -11.010 -23.709 -18.598 1.00 16.72 104 ASN A CA 1
ATOM 827 C C . ASN A 1 104 ? -12.399 -23.166 -18.243 1.00 17.72 104 ASN A C 1
ATOM 828 O O . ASN A 1 104 ? -13.213 -23.857 -17.628 1.00 17.49 104 ASN A O 1
ATOM 833 N N . ILE A 1 105 ? -12.701 -21.927 -18.638 1.00 18.23 105 ILE A N 1
ATOM 834 C CA . ILE A 1 105 ? -13.934 -21.336 -18.104 1.00 17.58 105 ILE A CA 1
ATOM 835 C C . ILE A 1 105 ? -15.200 -21.802 -18.837 1.00 16.82 105 ILE A C 1
ATOM 836 O O . ILE A 1 105 ? -16.285 -21.784 -18.244 1.00 20.97 105 ILE A O 1
ATOM 841 N N . TYR A 1 106 ? -15.121 -22.195 -20.111 1.00 17.91 106 TYR A N 1
ATOM 842 C CA . TYR A 1 106 ? -16.335 -22.570 -20.854 1.00 20.50 106 TYR A CA 1
ATOM 843 C C . TYR A 1 106 ? -16.987 -23.807 -20.235 1.00 17.78 106 TYR A C 1
ATOM 844 O O . TYR A 1 106 ? -16.400 -24.901 -20.287 1.00 19.82 106 TYR A O 1
ATOM 853 N N . PRO A 1 107 ? -18.201 -23.703 -19.697 1.00 19.09 107 PRO A N 1
ATOM 854 C CA . PRO A 1 107 ? -18.828 -24.880 -19.085 1.00 19.14 107 PRO A CA 1
ATOM 855 C C . PRO A 1 107 ? -19.238 -25.907 -20.130 1.00 18.43 107 PRO A C 1
ATOM 856 O O . PRO A 1 107 ? -19.666 -25.565 -21.232 1.00 21.37 107 PRO A O 1
ATOM 860 N N . ASN A 1 108 ? -19.065 -27.185 -19.785 1.00 17.38 108 ASN A N 1
ATOM 861 C CA . ASN A 1 108 ? -19.533 -28.287 -20.627 1.00 18.07 108 ASN A CA 1
ATOM 862 C C . ASN A 1 108 ? -18.863 -28.265 -21.999 1.00 21.53 108 ASN A C 1
ATOM 863 O O . ASN A 1 108 ? -19.461 -28.660 -23.007 1.00 20.67 108 ASN A O 1
ATOM 868 N N . ARG A 1 109 ? -17.613 -27.800 -22.039 1.00 17.67 109 ARG A N 1
ATOM 869 C CA . ARG A 1 109 ? -16.774 -27.839 -23.231 1.00 19.74 109 ARG A CA 1
ATOM 870 C C . ARG A 1 109 ? -15.430 -28.451 -22.862 1.00 19.63 109 ARG A C 1
ATOM 871 O O . ARG A 1 109 ? -14.969 -28.326 -21.721 1.00 19.23 109 ARG A O 1
ATOM 879 N N . PHE A 1 110 ? -14.812 -29.115 -23.840 1.00 18.02 110 PHE A N 1
ATOM 880 C CA . PHE A 1 110 ? -13.437 -29.606 -23.742 1.00 18.49 110 PHE A CA 1
ATOM 881 C C . PHE A 1 110 ? -13.247 -30.482 -22.506 1.00 19.18 110 PHE A C 1
ATOM 882 O O . PHE A 1 110 ? -13.835 -31.562 -22.442 1.00 17.93 110 PHE A O 1
ATOM 890 N N . PHE A 1 111 ? -12.449 -30.039 -21.522 1.00 19.97 111 PHE A N 1
ATOM 891 C CA . PHE A 1 111 ? -12.235 -30.839 -20.316 1.00 18.44 111 PHE A CA 1
ATOM 892 C C . PHE A 1 111 ? -13.369 -30.718 -19.301 1.00 18.57 111 PHE A C 1
ATOM 893 O O . PHE A 1 111 ? -13.459 -31.557 -18.391 1.00 18.18 111 PHE A O 1
ATOM 901 N N . MET A 1 112 ? -14.210 -29.689 -19.407 1.00 17.53 112 MET A N 1
ATOM 902 C CA . MET A 1 112 ? -15.191 -29.363 -18.373 1.00 16.40 112 MET A CA 1
ATOM 903 C C . MET A 1 112 ? -16.563 -29.969 -18.654 1.00 16.95 112 MET A C 1
ATOM 904 O O . MET A 1 112 ? -17.588 -29.307 -18.468 1.00 17.97 112 MET A O 1
ATOM 909 N N . LEU A 1 113 ? -16.632 -31.231 -19.092 1.00 15.43 113 LEU A N 1
ATOM 910 C CA . LEU A 1 113 ? -17.931 -31.793 -19.443 1.00 17.62 113 LEU A CA 1
ATOM 911 C C . LEU A 1 113 ? -18.797 -31.988 -18.198 1.00 18.25 113 LEU A C 1
ATOM 912 O O . LEU A 1 113 ? -18.320 -32.413 -17.139 1.00 18.09 113 LEU A O 1
ATOM 917 N N . TRP A 1 114 ? -20.085 -31.661 -18.333 1.00 19.81 114 TRP A N 1
ATOM 918 C CA . TRP A 1 114 ? -21.044 -31.772 -17.242 1.00 19.08 114 TRP A CA 1
ATOM 919 C C . TRP A 1 114 ? -21.619 -33.173 -17.094 1.00 19.57 114 TRP A C 1
ATOM 920 O O . TRP A 1 114 ? -22.265 -33.458 -16.079 1.00 20.05 114 TRP A O 1
ATOM 931 N N . SER A 1 115 ? -21.413 -34.035 -18.084 1.00 19.70 115 SER A N 1
ATOM 932 C CA . SER A 1 115 ? -21.717 -35.450 -17.987 1.00 23.33 115 SER A CA 1
ATOM 933 C C . SER A 1 115 ? -20.487 -36.244 -18.396 1.00 19.68 115 SER A C 1
ATOM 934 O O . SER A 1 115 ? -19.700 -35.809 -19.246 1.00 21.13 115 SER A O 1
ATOM 937 N N . GLY A 1 116 ? -20.325 -37.419 -17.784 1.00 19.82 116 GLY A N 1
ATOM 938 C CA . GLY A 1 116 ? -19.213 -38.264 -18.169 1.00 19.04 116 GLY A CA 1
ATOM 939 C C . GLY A 1 116 ? -19.460 -39.160 -19.368 1.00 22.10 116 GLY A C 1
ATOM 940 O O . GLY A 1 116 ? -18.528 -39.828 -19.816 1.00 20.20 116 GLY A O 1
ATOM 941 N N . GLU A 1 117 ? -20.680 -39.151 -19.918 1.00 21.58 117 GLU A N 1
ATOM 942 C CA . GLU A 1 117 ? -21.116 -40.196 -20.846 1.00 22.85 117 GLU A CA 1
ATOM 943 C C . GLU A 1 117 ? -20.181 -40.351 -22.041 1.00 23.78 117 GLU A C 1
ATOM 944 O O . GLU A 1 117 ? -19.933 -41.476 -22.499 1.00 24.67 117 GLU A O 1
ATOM 950 N N . THR A 1 118 ? -19.666 -39.246 -22.578 1.00 20.36 118 THR A N 1
ATOM 951 C CA . THR A 1 118 ? -18.864 -39.334 -23.796 1.00 21.35 118 THR A CA 1
ATOM 952 C C . THR A 1 118 ? -17.372 -39.520 -23.545 1.00 20.57 118 THR A C 1
ATOM 953 O O . THR A 1 118 ? -16.625 -39.727 -24.509 1.00 21.53 118 THR A O 1
ATOM 957 N N . MET A 1 119 ? -16.915 -39.459 -22.295 1.00 19.28 119 MET A N 1
ATOM 958 C CA . MET A 1 119 ? -15.490 -39.568 -22.018 1.00 19.14 119 MET A CA 1
ATOM 959 C C . MET A 1 119 ? -14.958 -40.961 -22.360 1.00 18.24 119 MET A C 1
ATOM 960 O O . MET A 1 119 ? -15.657 -41.971 -22.195 1.00 19.78 119 MET A O 1
ATOM 965 N N . THR A 1 120 ? -13.708 -41.011 -22.847 1.00 16.89 120 THR A N 1
ATOM 966 C CA . THR A 1 120 ? -13.091 -42.294 -23.191 1.00 16.02 120 THR A CA 1
ATOM 967 C C . THR A 1 120 ? -13.046 -43.238 -21.986 1.00 16.12 120 THR A C 1
ATOM 968 O O . THR A 1 120 ? -13.267 -44.447 -22.130 1.00 18.43 120 THR A O 1
ATOM 972 N N . ASN A 1 121 ? -12.772 -42.703 -20.789 1.00 15.55 121 ASN A N 1
ATOM 973 C CA . ASN A 1 121 ? -12.758 -43.533 -19.586 1.00 16.72 121 ASN A CA 1
ATOM 974 C C . ASN A 1 121 ? -14.142 -44.106 -19.273 1.00 16.48 121 ASN A C 1
ATOM 975 O O . ASN A 1 121 ? -14.266 -45.287 -18.923 1.00 17.57 121 ASN A O 1
ATOM 980 N N . THR A 1 122 ? -15.198 -43.289 -19.386 1.00 13.46 122 THR A N 1
ATOM 981 C CA . THR A 1 122 ? -16.555 -43.772 -19.122 1.00 15.45 122 THR A CA 1
ATOM 982 C C . THR A 1 122 ? -16.954 -44.868 -20.099 1.00 18.83 122 THR A C 1
ATOM 983 O O . THR A 1 122 ? -17.522 -45.891 -19.699 1.00 17.57 122 THR A O 1
ATOM 987 N N . GLN A 1 123 ? -16.664 -44.666 -21.387 1.00 16.73 123 GLN A N 1
ATOM 988 C CA . GLN A 1 123 ? -16.966 -45.690 -22.387 1.00 17.33 123 GLN A CA 1
ATOM 989 C C . GLN A 1 123 ? -16.242 -46.998 -22.087 1.00 18.90 123 GLN A C 1
ATOM 990 O O . GLN A 1 123 ? -16.843 -48.079 -22.164 1.00 21.36 123 GLN A O 1
ATOM 996 N N . LEU A 1 124 ? -14.956 -46.917 -21.729 1.00 16.58 124 LEU A N 1
ATOM 997 C CA . LEU A 1 124 ? -14.178 -48.122 -21.437 1.00 16.59 124 LEU A CA 1
ATOM 998 C C . LEU A 1 124 ? -14.786 -48.907 -20.284 1.00 19.07 124 LEU A C 1
ATOM 999 O O . LEU A 1 124 ? -14.826 -50.146 -20.315 1.00 20.47 124 LEU A O 1
ATOM 1004 N N . TRP A 1 125 ? -15.282 -48.204 -19.271 1.00 16.56 125 TRP A N 1
ATOM 1005 C CA . TRP A 1 125 ? -15.787 -48.817 -18.045 1.00 18.59 125 TRP A CA 1
ATOM 1006 C C . TRP A 1 125 ? -17.280 -49.115 -18.078 1.00 20.83 125 TRP A C 1
ATOM 1007 O O . TRP A 1 125 ? -17.795 -49.691 -17.116 1.00 22.60 125 TRP A O 1
ATOM 1018 N N . ALA A 1 126 ? -17.973 -48.755 -19.156 1.00 20.58 126 ALA A N 1
ATOM 1019 C CA . ALA A 1 126 ? -19.429 -48.882 -19.208 1.00 23.61 126 ALA A CA 1
ATOM 1020 C C . ALA A 1 126 ? -19.965 -50.260 -18.823 1.00 21.63 126 ALA A C 1
ATOM 1021 O O . ALA A 1 126 ? -21.023 -50.310 -18.172 1.00 24.96 126 ALA A O 1
ATOM 1023 N N . PRO A 1 127 ? -19.322 -51.386 -19.161 1.00 23.36 127 PRO A N 1
ATOM 1024 C CA . PRO A 1 127 ? -19.902 -52.688 -18.773 1.00 25.19 127 PRO A CA 1
ATOM 1025 C C . PRO A 1 127 ? -20.034 -52.897 -17.273 1.00 28.02 127 PRO A C 1
ATOM 1026 O O . PRO A 1 127 ? -20.850 -53.732 -16.849 1.00 24.90 127 PRO A O 1
ATOM 1030 N N . VAL A 1 128 ? -19.260 -52.187 -16.447 1.00 23.32 128 VAL A N 1
ATOM 1031 C CA . VAL A 1 128 ? -19.424 -52.351 -15.005 1.00 24.59 128 VAL A CA 1
ATOM 1032 C C . VAL A 1 128 ? -20.667 -51.633 -14.497 1.00 26.54 128 VAL A C 1
ATOM 1033 O O . VAL A 1 128 ? -21.220 -52.023 -13.462 1.00 29.29 128 VAL A O 1
ATOM 1037 N N . GLY A 1 129 ? -21.125 -50.597 -15.196 1.00 23.24 129 GLY A N 1
ATOM 1038 C CA . GLY A 1 129 ? -22.346 -49.914 -14.826 1.00 25.89 129 GLY A CA 1
ATOM 1039 C C . GLY A 1 129 ? -22.243 -49.002 -13.625 1.00 28.02 129 GLY A C 1
ATOM 1040 O O . GLY A 1 129 ? -23.268 -48.700 -13.001 1.00 29.23 129 GLY A O 1
ATOM 1041 N N . LEU A 1 130 ? -21.034 -48.545 -13.275 1.00 23.20 130 LEU A N 1
ATOM 1042 C CA . LEU A 1 130 ? -20.888 -47.721 -12.077 1.00 22.39 130 LEU A CA 1
ATOM 1043 C C . LEU A 1 130 ? -21.622 -46.399 -12.212 1.00 21.66 130 LEU A C 1
ATOM 1044 O O . LEU A 1 130 ? -22.147 -45.874 -11.220 1.00 22.91 130 LEU A O 1
ATOM 1049 N N . ASP A 1 131 ? -21.662 -45.834 -13.419 1.00 23.99 131 ASP A N 1
ATOM 1050 C CA . ASP A 1 131 ? -22.341 -44.562 -13.589 1.00 26.12 131 ASP A CA 1
ATOM 1051 C C . ASP A 1 131 ? -23.845 -44.717 -13.766 1.00 29.86 131 ASP A C 1
ATOM 1052 O O . ASP A 1 131 ? -24.551 -43.705 -13.732 1.00 32.49 131 ASP A O 1
ATOM 1057 N N . ARG A 1 132 ? -24.351 -45.952 -13.900 1.00 26.24 132 ARG A N 1
ATOM 1058 C CA . ARG A 1 132 ? -25.783 -46.199 -14.060 1.00 30.99 132 ARG A CA 1
ATOM 1059 C C . ARG A 1 132 ? -26.461 -46.790 -12.832 1.00 32.53 132 ARG A C 1
ATOM 1060 O O . ARG A 1 132 ? -27.682 -46.647 -12.695 1.00 35.19 132 ARG A O 1
ATOM 1068 N N . ARG A 1 133 ? -25.712 -47.455 -11.953 1.00 28.54 133 ARG A N 1
ATOM 1069 C CA . ARG A 1 133 ? -26.198 -48.120 -10.748 1.00 30.06 133 ARG A CA 1
ATOM 1070 C C . ARG A 1 133 ? -26.531 -47.084 -9.676 1.00 29.81 133 ARG A C 1
ATOM 1071 O O . ARG A 1 133 ? -25.747 -46.161 -9.446 1.00 26.35 133 ARG A O 1
ATOM 1079 N N . PRO A 1 134 ? -27.676 -47.211 -9.006 1.00 27.43 134 PRO A N 1
ATOM 1080 C CA . PRO A 1 134 ? -28.003 -46.262 -7.941 1.00 28.42 134 PRO A CA 1
ATOM 1081 C C . PRO A 1 134 ? -26.958 -46.297 -6.851 1.00 25.92 134 PRO A C 1
ATOM 1082 O O . PRO A 1 134 ? -26.266 -47.316 -6.658 1.00 27.29 134 PRO A O 1
ATOM 1086 N N . PRO A 1 135 ? -26.794 -45.199 -6.105 1.00 27.32 135 PRO A N 1
ATOM 1087 C CA . PRO A 1 135 ? -25.781 -45.164 -5.042 1.00 25.48 135 PRO A CA 1
ATOM 1088 C C . PRO A 1 135 ? -25.963 -46.294 -4.043 1.00 26.63 135 PRO A C 1
ATOM 1089 O O . PRO A 1 135 ? -27.083 -46.623 -3.643 1.00 29.22 135 PRO A O 1
ATOM 1093 N N . ASP A 1 136 ? -24.842 -46.888 -3.635 1.00 24.27 136 ASP A N 1
ATOM 1094 C CA . ASP A 1 136 ? -24.855 -47.833 -2.529 1.00 23.66 136 ASP A CA 1
ATOM 1095 C C . ASP A 1 136 ? -24.605 -47.171 -1.181 1.00 26.68 136 ASP A C 1
ATOM 1096 O O . ASP A 1 136 ? -24.800 -47.815 -0.143 1.00 27.18 136 ASP A O 1
ATOM 1101 N N . THR A 1 137 ? -24.195 -45.905 -1.171 1.00 24.86 137 THR A N 1
ATOM 1102 C CA . THR A 1 137 ? -24.007 -45.144 0.055 1.00 27.71 137 THR A CA 1
ATOM 1103 C C . THR A 1 137 ? -24.760 -43.829 -0.069 1.00 25.42 137 THR A C 1
ATOM 1104 O O . THR A 1 137 ? -24.585 -43.101 -1.053 1.00 25.14 137 THR A O 1
ATOM 1108 N N . THR A 1 138 ? -25.603 -43.530 0.923 1.00 23.00 138 THR A N 1
ATOM 1109 C CA . THR A 1 138 ? -26.268 -42.241 1.006 1.00 24.55 138 THR A CA 1
ATOM 1110 C C . THR A 1 138 ? -25.961 -41.503 2.299 1.00 24.63 138 THR A C 1
ATOM 1111 O O . THR A 1 138 ? -26.373 -40.343 2.442 1.00 28.24 138 THR A O 1
ATOM 1115 N N . ASP A 1 139 ? -25.250 -42.136 3.227 1.00 26.98 139 ASP A N 1
ATOM 1116 C CA . ASP A 1 139 ? -24.854 -41.521 4.489 1.00 26.98 139 ASP A CA 1
ATOM 1117 C C . ASP A 1 139 ? -23.876 -40.386 4.217 1.00 25.89 139 ASP A C 1
ATOM 1118 O O . ASP A 1 139 ? -22.775 -40.644 3.717 1.00 25.57 139 ASP A O 1
ATOM 1123 N N . PRO A 1 140 ? -24.225 -39.130 4.525 1.00 26.02 140 PRO A N 1
ATOM 1124 C CA . PRO A 1 140 ? -23.297 -38.023 4.236 1.00 23.63 140 PRO A CA 1
ATOM 1125 C C . PRO A 1 140 ? -21.962 -38.169 4.930 1.00 24.67 140 PRO A C 1
ATOM 1126 O O . PRO A 1 140 ? -20.949 -37.697 4.401 1.00 23.03 140 PRO A O 1
ATOM 1130 N N . VAL A 1 141 ? -21.926 -38.819 6.096 1.00 23.39 141 VAL A N 1
ATOM 1131 C CA . VAL A 1 141 ? -20.674 -38.938 6.839 1.00 21.79 141 VAL A CA 1
ATOM 1132 C C . VAL A 1 141 ? -19.689 -39.828 6.091 1.00 24.11 141 VAL A C 1
ATOM 1133 O O . VAL A 1 141 ? -18.533 -39.448 5.867 1.00 21.88 141 VAL A O 1
ATOM 1137 N N . GLU A 1 142 ? -20.126 -41.025 5.689 1.00 23.86 142 GLU A N 1
ATOM 1138 C CA . GLU A 1 142 ? -19.232 -41.895 4.930 1.00 23.59 142 GLU A CA 1
ATOM 1139 C C . GLU A 1 142 ? -18.864 -41.271 3.592 1.00 21.46 142 GLU A C 1
ATOM 1140 O O . GLU A 1 142 ? -17.718 -41.382 3.146 1.00 21.13 142 GLU A O 1
ATOM 1146 N N . LEU A 1 143 ? -19.823 -40.619 2.934 1.00 18.45 143 LEU A N 1
ATOM 1147 C CA . LEU A 1 143 ? -19.540 -40.023 1.627 1.00 19.11 143 LEU A CA 1
ATOM 1148 C C . LEU A 1 143 ? -18.499 -38.915 1.740 1.00 23.01 143 LEU A C 1
ATOM 1149 O O . LEU A 1 143 ? -17.638 -38.772 0.866 1.00 19.59 143 LEU A O 1
ATOM 1154 N N . THR A 1 144 ? -18.546 -38.130 2.820 1.00 20.00 144 THR A N 1
ATOM 1155 C CA . THR A 1 144 ? -17.560 -37.070 2.986 1.00 20.14 144 THR A CA 1
ATOM 1156 C C . THR A 1 144 ? -16.165 -37.654 3.149 1.00 18.18 144 THR A C 1
ATOM 1157 O O . THR A 1 144 ? -15.202 -37.135 2.570 1.00 18.69 144 THR A O 1
ATOM 1161 N N . ASN A 1 145 ? -16.046 -38.758 3.904 1.00 18.98 145 ASN A N 1
ATOM 1162 C CA . ASN A 1 145 ? -14.751 -39.412 4.045 1.00 18.81 145 ASN A CA 1
ATOM 1163 C C . ASN A 1 145 ? -14.270 -39.978 2.711 1.00 19.59 145 ASN A C 1
ATOM 1164 O O . ASN A 1 145 ? -13.107 -39.786 2.335 1.00 17.17 145 ASN A O 1
ATOM 1169 N N . TYR A 1 146 ? -15.150 -40.667 1.976 1.00 18.01 146 TYR A N 1
ATOM 1170 C CA . TYR A 1 146 ? -14.747 -41.231 0.686 1.00 18.89 146 TYR A CA 1
ATOM 1171 C C . TYR A 1 146 ? -14.335 -40.138 -0.297 1.00 15.90 146 TYR A C 1
ATOM 1172 O O . TYR A 1 146 ? -13.309 -40.259 -0.982 1.00 15.77 146 TYR A O 1
ATOM 1181 N N . VAL A 1 147 ? -15.147 -39.081 -0.417 1.00 17.67 147 VAL A N 1
ATOM 1182 C CA . VAL A 1 147 ? -14.878 -38.097 -1.460 1.00 14.90 147 VAL A CA 1
ATOM 1183 C C . VAL A 1 147 ? -13.633 -37.289 -1.118 1.00 19.39 147 VAL A C 1
ATOM 1184 O O . VAL A 1 147 ? -12.885 -36.889 -2.018 1.00 18.59 147 VAL A O 1
ATOM 1188 N N . LYS A 1 148 ? -13.350 -37.079 0.171 1.00 16.93 148 LYS A N 1
ATOM 1189 C CA . LYS A 1 148 ? -12.146 -36.340 0.520 1.00 17.48 148 LYS A CA 1
ATOM 1190 C C . LYS A 1 148 ? -10.901 -37.188 0.292 1.00 17.10 148 LYS A C 1
ATOM 1191 O O . LYS A 1 148 ? -9.879 -36.677 -0.183 1.00 18.25 148 LYS A O 1
ATOM 1197 N N . PHE A 1 149 ? -10.968 -38.488 0.592 1.00 15.03 149 PHE A N 1
ATOM 1198 C CA . PHE A 1 149 ? -9.860 -39.379 0.242 1.00 15.37 149 PHE A CA 1
ATOM 1199 C C . PHE A 1 149 ? -9.591 -39.336 -1.260 1.00 14.20 149 PHE A C 1
ATOM 1200 O O . PHE A 1 149 ? -8.444 -39.169 -1.692 1.00 14.93 149 PHE A O 1
ATOM 1208 N N . ALA A 1 150 ? -10.650 -39.479 -2.070 1.00 14.62 150 ALA A N 1
ATOM 1209 C CA . ALA A 1 150 ? -10.499 -39.385 -3.523 1.00 15.44 150 ALA A CA 1
ATOM 1210 C C . ALA A 1 150 ? -9.895 -38.041 -3.928 1.00 13.13 150 ALA A C 1
ATOM 1211 O O . ALA A 1 150 ? -9.025 -37.970 -4.815 1.00 14.46 150 ALA A O 1
ATOM 1213 N N . ALA A 1 151 ? -10.307 -36.965 -3.255 1.00 14.27 151 ALA A N 1
ATOM 1214 C CA . ALA A 1 151 ? -9.787 -35.642 -3.591 1.00 16.42 151 ALA A CA 1
ATOM 1215 C C . ALA A 1 151 ? -8.275 -35.554 -3.380 1.00 12.81 151 ALA A C 1
ATOM 1216 O O . ALA A 1 151 ? -7.569 -34.913 -4.166 1.00 13.46 151 ALA A O 1
ATOM 1218 N N . ARG A 1 152 ? -7.760 -36.163 -2.310 1.00 14.65 152 ARG A N 1
ATOM 1219 C CA . ARG A 1 152 ? -6.318 -36.129 -2.093 1.00 14.15 152 ARG A CA 1
ATOM 1220 C C . ARG A 1 152 ? -5.588 -36.948 -3.150 1.00 15.03 152 ARG A C 1
ATOM 1221 O O . ARG A 1 152 ? -4.567 -36.503 -3.689 1.00 13.58 152 ARG A O 1
ATOM 1229 N N . MET A 1 153 ? -6.116 -38.140 -3.481 1.00 13.44 153 MET A N 1
ATOM 1230 C CA . MET A 1 153 ? -5.577 -38.900 -4.604 1.00 16.69 153 MET A CA 1
ATOM 1231 C C . MET A 1 153 ? -5.536 -38.058 -5.873 1.00 13.74 153 MET A C 1
ATOM 1232 O O . MET A 1 153 ? -4.618 -38.195 -6.697 1.00 15.50 153 MET A O 1
ATOM 1237 N N . ALA A 1 154 ? -6.528 -37.194 -6.057 1.00 12.45 154 ALA A N 1
ATOM 1238 C CA . ALA A 1 154 ? -6.690 -36.418 -7.284 1.00 13.88 154 ALA A CA 1
ATOM 1239 C C . ALA A 1 154 ? -5.855 -35.145 -7.307 1.00 14.56 154 ALA A C 1
ATOM 1240 O O . ALA A 1 154 ? -5.997 -34.344 -8.251 1.00 13.52 154 ALA A O 1
ATOM 1242 N N . GLY A 1 155 ? -4.999 -34.947 -6.300 1.00 12.34 155 GLY A N 1
ATOM 1243 C CA . GLY A 1 155 ? -4.011 -33.874 -6.285 1.00 11.99 155 GLY A CA 1
ATOM 1244 C C . GLY A 1 155 ? -4.382 -32.641 -5.490 1.00 13.93 155 GLY A C 1
ATOM 1245 O O . GLY A 1 155 ? -3.672 -31.632 -5.588 1.00 15.70 155 GLY A O 1
ATOM 1246 N N . ALA A 1 156 ? -5.477 -32.665 -4.737 1.00 13.93 156 ALA A N 1
ATOM 1247 C CA . ALA A 1 156 ? -5.760 -31.542 -3.849 1.00 14.01 156 ALA A CA 1
ATOM 1248 C C . ALA A 1 156 ? -4.816 -31.575 -2.658 1.00 15.97 156 ALA A C 1
ATOM 1249 O O . ALA A 1 156 ? -4.583 -32.632 -2.065 1.00 15.51 156 ALA A O 1
ATOM 1251 N N . ASP A 1 157 ? -4.263 -30.411 -2.315 1.00 14.48 157 ASP A N 1
ATOM 1252 C CA . ASP A 1 157 ? -3.534 -30.265 -1.065 1.00 15.80 157 ASP A CA 1
ATOM 1253 C C . ASP A 1 157 ? -4.444 -29.883 0.093 1.00 14.79 157 ASP A C 1
ATOM 1254 O O . ASP A 1 157 ? -4.149 -30.240 1.241 1.00 15.49 157 ASP A O 1
ATOM 1259 N N . LEU A 1 158 ? -5.531 -29.154 -0.192 1.00 13.57 158 LEU A N 1
ATOM 1260 C CA . LEU A 1 158 ? -6.604 -28.848 0.747 1.00 13.81 158 LEU A CA 1
ATOM 1261 C C . LEU A 1 158 ? -7.930 -29.228 0.106 1.00 16.68 158 LEU A C 1
ATOM 1262 O O . LEU A 1 158 ? -8.097 -29.105 -1.113 1.00 15.44 158 LEU A O 1
ATOM 1267 N N . VAL A 1 159 ? -8.889 -29.662 0.926 1.00 14.91 159 VAL A N 1
ATOM 1268 C CA . VAL A 1 159 ? -10.235 -29.919 0.418 1.00 14.25 159 VAL A CA 1
ATOM 1269 C C . VAL A 1 159 ? -11.235 -29.549 1.502 1.00 15.97 159 VAL A C 1
ATOM 1270 O O . VAL A 1 159 ? -10.983 -29.759 2.690 1.00 17.86 159 VAL A O 1
ATOM 1274 N N . GLY A 1 160 ? -12.356 -28.961 1.087 1.00 15.76 160 GLY A N 1
ATOM 1275 C CA . GLY A 1 160 ? -13.440 -28.649 2.003 1.00 17.54 160 GLY A CA 1
ATOM 1276 C C . GLY A 1 160 ? -14.766 -28.725 1.273 1.00 18.21 160 GLY A C 1
ATOM 1277 O O . GLY A 1 160 ? -14.817 -28.726 0.036 1.00 17.84 160 GLY A O 1
ATOM 1278 N N . VAL A 1 161 ? -15.849 -28.788 2.060 1.00 15.86 161 VAL A N 1
ATOM 1279 C CA . VAL A 1 161 ? -17.219 -28.895 1.558 1.00 18.98 161 VAL A CA 1
ATOM 1280 C C . VAL A 1 161 ? -18.041 -27.724 2.085 1.00 18.57 161 VAL A C 1
ATOM 1281 O O . VAL A 1 161 ? -17.949 -27.375 3.264 1.00 18.28 161 VAL A O 1
ATOM 1285 N N . ALA A 1 162 ? -18.891 -27.156 1.228 1.00 17.07 162 ALA A N 1
ATOM 1286 C CA . ALA A 1 162 ? -19.885 -26.190 1.682 1.00 19.46 162 ALA A CA 1
ATOM 1287 C C . ALA A 1 162 ? -21.209 -26.491 1.001 1.00 20.40 162 ALA A C 1
ATOM 1288 O O . ALA A 1 162 ? -21.250 -27.114 -0.061 1.00 20.74 162 ALA A O 1
ATOM 1290 N N . ARG A 1 163 ? -22.305 -26.070 1.631 1.00 18.70 163 ARG A N 1
ATOM 1291 C CA . ARG A 1 163 ? -23.547 -25.942 0.879 1.00 20.33 163 ARG A CA 1
ATOM 1292 C C . ARG A 1 163 ? -23.336 -24.914 -0.227 1.00 21.11 163 ARG A C 1
ATOM 1293 O O . ARG A 1 163 ? -22.641 -23.914 -0.037 1.00 21.59 163 ARG A O 1
ATOM 1301 N N . LEU A 1 164 ? -23.920 -25.170 -1.391 1.00 22.46 164 LEU A N 1
ATOM 1302 C CA . LEU A 1 164 ? -23.767 -24.259 -2.521 1.00 22.48 164 LEU A CA 1
ATOM 1303 C C . LEU A 1 164 ? -24.556 -22.975 -2.270 1.00 26.31 164 LEU A C 1
ATOM 1304 O O . LEU A 1 164 ? -25.780 -23.017 -2.096 1.00 26.60 164 LEU A O 1
ATOM 1309 N N . ASN A 1 165 ? -23.856 -21.837 -2.252 1.00 23.41 165 ASN A N 1
ATOM 1310 C CA . ASN A 1 165 ? -24.475 -20.513 -2.164 1.00 25.74 165 ASN A CA 1
ATOM 1311 C C . ASN A 1 165 ? -24.606 -19.965 -3.581 1.00 21.79 165 ASN A C 1
ATOM 1312 O O . ASN A 1 165 ? -23.603 -19.633 -4.219 1.00 22.47 165 ASN A O 1
ATOM 1317 N N . ARG A 1 166 ? -25.841 -19.858 -4.068 1.00 21.55 166 ARG A N 1
ATOM 1318 C CA . ARG A 1 166 ? -26.030 -19.497 -5.465 1.00 24.56 166 ARG A CA 1
ATOM 1319 C C . ARG A 1 166 ? -25.603 -18.068 -5.755 1.00 22.28 166 ARG A C 1
ATOM 1320 O O . ARG A 1 166 ? -25.420 -17.725 -6.924 1.00 21.54 166 ARG A O 1
ATOM 1328 N N . ASN A 1 167 ? -25.434 -17.235 -4.722 1.00 21.84 167 ASN A N 1
ATOM 1329 C CA . ASN A 1 167 ? -24.978 -15.861 -4.931 1.00 22.03 167 ASN A CA 1
ATOM 1330 C C . ASN A 1 167 ? -23.639 -15.797 -5.653 1.00 22.72 167 ASN A C 1
ATOM 1331 O O . ASN A 1 167 ? -23.332 -14.789 -6.303 1.00 23.70 167 ASN A O 1
ATOM 1336 N N . TRP A 1 168 ? -22.821 -16.841 -5.538 1.00 21.05 168 TRP A N 1
ATOM 1337 C CA . TRP A 1 168 ? -21.492 -16.829 -6.130 1.00 19.98 168 TRP A CA 1
ATOM 1338 C C . TRP A 1 168 ? -21.434 -17.572 -7.452 1.00 20.49 168 TRP A C 1
ATOM 1339 O O . TRP A 1 168 ? -20.371 -17.600 -8.074 1.00 19.96 168 TRP A O 1
ATOM 1350 N N . VAL A 1 169 ? -22.543 -18.163 -7.897 1.00 20.23 169 VAL A N 1
ATOM 1351 C CA . VAL A 1 169 ? -22.604 -18.761 -9.225 1.00 20.73 169 VAL A CA 1
ATOM 1352 C C . VAL A 1 169 ? -22.872 -17.656 -10.238 1.00 21.39 169 VAL A C 1
ATOM 1353 O O . VAL A 1 169 ? -23.743 -16.806 -10.021 1.00 22.98 169 VAL A O 1
ATOM 1357 N N . TYR A 1 170 ? -22.099 -17.639 -11.324 1.00 20.42 170 TYR A N 1
ATOM 1358 C CA . TYR A 1 170 ? -22.262 -16.593 -12.327 1.00 21.84 170 TYR A CA 1
ATOM 1359 C C . TYR A 1 170 ? -23.689 -16.608 -12.862 1.00 22.63 170 TYR A C 1
ATOM 1360 O O . TYR A 1 170 ? -24.287 -17.671 -13.036 1.00 24.75 170 TYR A O 1
ATOM 1369 N N . SER A 1 171 ? -24.251 -15.417 -13.090 1.00 22.43 171 SER A N 1
ATOM 1370 C CA . SER A 1 171 ? -25.602 -15.350 -13.641 1.00 25.05 171 SER A CA 1
ATOM 1371 C C . SER A 1 171 ? -25.622 -15.856 -15.075 1.00 26.62 171 SER A C 1
ATOM 1372 O O . SER A 1 171 ? -26.564 -16.544 -15.494 1.00 26.54 171 SER A O 1
ATOM 1375 N N . GLU A 1 172 ? -24.592 -15.515 -15.836 1.00 25.15 172 GLU A N 1
ATOM 1376 C CA . GLU A 1 172 ? -24.374 -16.016 -17.184 1.00 28.96 172 GLU A CA 1
ATOM 1377 C C . GLU A 1 172 ? -22.911 -16.410 -17.312 1.00 26.89 172 GLU A C 1
ATOM 1378 O O . GLU A 1 172 ? -22.035 -15.734 -16.770 1.00 24.53 172 GLU A O 1
ATOM 1384 N N . ALA A 1 173 ? -22.648 -17.503 -18.009 1.00 23.17 173 ALA A N 1
ATOM 1385 C CA . ALA A 1 173 ? -21.278 -17.918 -18.262 1.00 23.12 173 ALA A CA 1
ATOM 1386 C C . ALA A 1 173 ? -20.778 -17.325 -19.572 1.00 23.73 173 ALA A C 1
ATOM 1387 O O . ALA A 1 173 ? -21.561 -16.944 -20.444 1.00 25.32 173 ALA A O 1
ATOM 1389 N N . VAL A 1 174 ? -19.454 -17.259 -19.704 1.00 23.36 174 VAL A N 1
ATOM 1390 C CA . VAL A 1 174 ? -18.802 -17.083 -20.996 1.00 23.17 174 VAL A CA 1
ATOM 1391 C C . VAL A 1 174 ? -18.529 -18.472 -21.564 1.00 27.59 174 VAL A C 1
ATOM 1392 O O . VAL A 1 174 ? -17.954 -19.325 -20.882 1.00 22.51 174 VAL A O 1
ATOM 1396 N N . THR A 1 175 ? -18.948 -18.710 -22.804 1.00 21.98 175 THR A N 1
ATOM 1397 C CA . THR A 1 175 ? -18.779 -20.027 -23.406 1.00 20.62 175 THR A CA 1
ATOM 1398 C C . THR A 1 175 ? -18.671 -19.857 -24.919 1.00 21.23 175 THR A C 1
ATOM 1399 O O . THR A 1 175 ? -18.557 -18.739 -25.425 1.00 26.30 175 THR A O 1
ATOM 1403 N N . ILE A 1 176 ? -18.665 -20.974 -25.641 1.00 24.11 176 ILE A N 1
ATOM 1404 C CA . ILE A 1 176 ? -18.699 -20.950 -27.103 1.00 24.29 176 ILE A CA 1
ATOM 1405 C C . ILE A 1 176 ? -19.824 -21.866 -27.562 1.00 25.65 176 ILE A C 1
ATOM 1406 O O . ILE A 1 176 ? -20.209 -22.788 -26.832 1.00 26.82 176 ILE A O 1
ATOM 1411 N N . PRO A 1 177 ? -20.397 -21.638 -28.743 1.00 25.02 177 PRO A N 1
ATOM 1412 C CA . PRO A 1 177 ? -21.419 -22.561 -29.241 1.00 27.60 177 PRO A CA 1
ATOM 1413 C C . PRO A 1 177 ? -20.846 -23.957 -29.410 1.00 26.84 177 PRO A C 1
ATOM 1414 O O . PRO A 1 177 ? -19.652 -24.139 -29.651 1.00 26.35 177 PRO A O 1
ATOM 1418 N N . ALA A 1 178 ? -21.724 -24.953 -29.286 1.00 33.93 178 ALA A N 1
ATOM 1419 C CA . ALA A 1 178 ? -21.289 -26.344 -29.274 1.00 35.73 178 ALA A CA 1
ATOM 1420 C C . ALA A 1 178 ? -20.675 -26.790 -30.596 1.00 38.14 178 ALA A C 1
ATOM 1421 O O . ALA A 1 178 ? -19.931 -27.774 -30.614 1.00 40.21 178 ALA A O 1
ATOM 1423 N N . ASP A 1 179 ? -20.951 -26.097 -31.698 1.00 40.90 179 ASP A N 1
ATOM 1424 C CA . ASP A 1 179 ? -20.436 -26.517 -32.994 1.00 42.95 179 ASP A CA 1
ATOM 1425 C C . ASP A 1 179 ? -19.158 -25.789 -33.400 1.00 41.59 179 ASP A C 1
ATOM 1426 O O . ASP A 1 179 ? -18.672 -26.001 -34.516 1.00 43.81 179 ASP A O 1
ATOM 1431 N N . VAL A 1 180 ? -18.588 -24.970 -32.520 1.00 35.96 180 VAL A N 1
ATOM 1432 C CA . VAL A 1 180 ? -17.402 -24.175 -32.845 1.00 31.01 180 VAL A CA 1
ATOM 1433 C C . VAL A 1 180 ? -16.148 -24.953 -32.463 1.00 32.50 180 VAL A C 1
ATOM 1434 O O . VAL A 1 180 ? -16.035 -25.399 -31.313 1.00 30.05 180 VAL A O 1
ATOM 1438 N N . PRO A 1 181 ? -15.191 -25.131 -33.372 1.00 32.13 181 PRO A N 1
ATOM 1439 C CA . PRO A 1 181 ? -13.964 -25.861 -33.041 1.00 34.07 181 PRO A CA 1
ATOM 1440 C C . PRO A 1 181 ? -12.984 -24.965 -32.294 1.00 31.00 181 PRO A C 1
ATOM 1441 O O . PRO A 1 181 ? -13.123 -23.741 -32.264 1.00 31.89 181 PRO A O 1
ATOM 1445 N N . TYR A 1 182 ? -11.961 -25.604 -31.711 1.00 30.31 182 TYR A N 1
ATOM 1446 C CA . TYR A 1 182 ? -11.054 -24.881 -30.822 1.00 29.85 182 TYR A CA 1
ATOM 1447 C C . TYR A 1 182 ? -10.414 -23.678 -31.511 1.00 30.55 182 TYR A C 1
ATOM 1448 O O . TYR A 1 182 ? -10.290 -22.608 -30.907 1.00 27.01 182 TYR A O 1
ATOM 1457 N N . GLU A 1 183 ? -9.985 -23.833 -32.770 1.00 32.15 183 GLU A N 1
ATOM 1458 C CA . GLU A 1 183 ? -9.215 -22.766 -33.409 1.00 31.04 183 GLU A CA 1
ATOM 1459 C C . GLU A 1 183 ? -10.002 -21.469 -33.553 1.00 34.53 183 GLU A C 1
ATOM 1460 O O . GLU A 1 183 ? -9.395 -20.405 -33.726 1.00 35.17 183 GLU A O 1
ATOM 1466 N N . GLN A 1 184 ? -11.330 -21.523 -33.485 1.00 28.73 184 GLN A N 1
ATOM 1467 C CA . GLN A 1 184 ? -12.153 -20.323 -33.570 1.00 33.08 184 GLN A CA 1
ATOM 1468 C C . GLN A 1 184 ? -12.738 -19.896 -32.230 1.00 29.60 184 GLN A C 1
ATOM 1469 O O . GLN A 1 184 ? -13.460 -18.895 -32.181 1.00 30.48 184 GLN A O 1
ATOM 1475 N N . SER A 1 185 ? -12.430 -20.614 -31.143 1.00 29.43 185 SER A N 1
ATOM 1476 C CA . SER A 1 185 ? -13.096 -20.375 -29.863 1.00 27.90 185 SER A CA 1
ATOM 1477 C C . SER A 1 185 ? -12.946 -18.934 -29.386 1.00 29.49 185 SER A C 1
ATOM 1478 O O . SER A 1 185 ? -13.914 -18.336 -28.903 1.00 29.08 185 SER A O 1
ATOM 1481 N N . LEU A 1 186 ? -11.744 -18.363 -29.486 1.00 32.55 186 LEU A N 1
ATOM 1482 C CA . LEU A 1 186 ? -11.541 -17.029 -28.936 1.00 36.47 186 LEU A CA 1
ATOM 1483 C C . LEU A 1 186 ? -12.268 -15.964 -29.747 1.00 40.35 186 LEU A C 1
ATOM 1484 O O . LEU A 1 186 ? -12.572 -14.891 -29.211 1.00 42.11 186 LEU A O 1
ATOM 1489 N N . HIS A 1 187 ? -12.569 -16.255 -31.012 1.00 41.97 187 HIS A N 1
ATOM 1490 C CA . HIS A 1 187 ? -13.328 -15.370 -31.881 1.00 46.49 187 HIS A CA 1
ATOM 1491 C C . HIS A 1 187 ? -14.833 -15.491 -31.690 1.00 42.69 187 HIS A C 1
ATOM 1492 O O . HIS A 1 187 ? -15.569 -14.600 -32.129 1.00 46.18 187 HIS A O 1
ATOM 1499 N N . LYS A 1 188 ? -15.313 -16.571 -31.069 1.00 33.77 188 LYS A N 1
ATOM 1500 C CA . LYS A 1 188 ? -16.738 -16.892 -31.075 1.00 32.75 188 LYS A CA 1
ATOM 1501 C C . LYS A 1 188 ? -17.334 -17.022 -29.676 1.00 29.52 188 LYS A C 1
ATOM 1502 O O . LYS A 1 188 ? -18.363 -17.686 -29.511 1.00 28.49 188 LYS A O 1
ATOM 1508 N N . GLU A 1 189 ? -16.728 -16.407 -28.663 1.00 30.38 189 GLU A N 1
ATOM 1509 C CA . GLU A 1 189 ? -17.281 -16.511 -27.320 1.00 27.32 189 GLU A CA 1
ATOM 1510 C C . GLU A 1 189 ? -18.638 -15.817 -27.238 1.00 26.74 189 GLU A C 1
ATOM 1511 O O . GLU A 1 189 ? -18.877 -14.798 -27.894 1.00 30.27 189 GLU A O 1
ATOM 1517 N N . ILE A 1 190 ? -19.536 -16.398 -26.440 1.00 27.31 190 ILE A N 1
ATOM 1518 C CA . ILE A 1 190 ? -20.886 -15.898 -26.220 1.00 26.31 190 ILE A CA 1
ATOM 1519 C C . ILE A 1 190 ? -21.180 -15.959 -24.724 1.00 27.51 190 ILE A C 1
ATOM 1520 O O . ILE A 1 190 ? -20.422 -16.534 -23.947 1.00 28.15 190 ILE A O 1
ATOM 1525 N N . GLU A 1 191 ? -22.304 -15.361 -24.327 1.00 24.91 191 GLU A N 1
ATOM 1526 C CA . GLU A 1 191 ? -22.847 -15.499 -22.981 1.00 24.73 191 GLU A CA 1
ATOM 1527 C C . GLU A 1 191 ? -23.984 -16.514 -22.983 1.00 28.59 191 GLU A C 1
ATOM 1528 O O . GLU A 1 191 ? -24.716 -16.650 -23.967 1.00 32.78 191 GLU A O 1
ATOM 1534 N N . LYS A 1 192 ? -24.151 -17.205 -21.855 1.00 27.41 192 LYS A N 1
ATOM 1535 C CA . LYS A 1 192 ? -25.213 -18.192 -21.740 1.00 29.98 192 LYS A CA 1
ATOM 1536 C C . LYS A 1 192 ? -25.659 -18.271 -20.285 1.00 31.24 192 LYS A C 1
ATOM 1537 O O . LYS A 1 192 ? -24.811 -18.457 -19.401 1.00 27.96 192 LYS A O 1
ATOM 1543 N N . PRO A 1 193 ? -26.953 -18.134 -20.007 1.00 27.92 193 PRO A N 1
ATOM 1544 C CA . PRO A 1 193 ? -27.413 -18.124 -18.614 1.00 26.35 193 PRO A CA 1
ATOM 1545 C C . PRO A 1 193 ? -27.167 -19.457 -17.920 1.00 26.95 193 PRO A C 1
ATOM 1546 O O . PRO A 1 193 ? -27.264 -20.523 -18.529 1.00 25.15 193 PRO A O 1
ATOM 1550 N N . ILE A 1 194 ? -26.837 -19.380 -16.632 1.00 24.91 194 ILE A N 1
ATOM 1551 C CA . ILE A 1 194 ? -26.797 -20.537 -15.741 1.00 27.06 194 ILE A CA 1
ATOM 1552 C C . ILE A 1 194 ? -28.035 -20.463 -14.857 1.00 29.47 194 ILE A C 1
ATOM 1553 O O . ILE A 1 194 ? -28.205 -19.504 -14.094 1.00 24.82 194 ILE A O 1
ATOM 1558 N N . VAL A 1 195 ? -28.909 -21.462 -14.964 1.00 27.19 195 VAL A N 1
ATOM 1559 C CA . VAL A 1 195 ? -30.179 -21.430 -14.258 1.00 28.39 195 VAL A CA 1
ATOM 1560 C C . VAL A 1 195 ? -30.350 -22.713 -13.460 1.00 28.79 195 VAL A C 1
ATOM 1561 O O . VAL A 1 195 ? -29.716 -23.735 -13.730 1.00 28.79 195 VAL A O 1
ATOM 1565 N N . PHE A 1 196 ? -31.232 -22.645 -12.470 1.00 27.60 196 PHE A N 1
ATOM 1566 C CA . PHE A 1 196 ? -31.539 -23.771 -11.602 1.00 29.34 196 PHE A CA 1
ATOM 1567 C C . PHE A 1 196 ? -32.982 -24.192 -11.828 1.00 34.12 196 PHE A C 1
ATOM 1568 O O . PHE A 1 196 ? -33.896 -23.371 -11.709 1.00 33.92 196 PHE A O 1
ATOM 1576 N N . LYS A 1 197 ? -33.185 -25.465 -12.161 1.00 33.40 197 LYS A N 1
ATOM 1577 C CA . LYS A 1 197 ? -34.509 -25.961 -12.504 1.00 35.47 197 LYS A CA 1
ATOM 1578 C C . LYS A 1 197 ? -34.714 -27.346 -11.906 1.00 39.32 197 LYS A C 1
ATOM 1579 O O . LYS A 1 197 ? -33.762 -28.028 -11.514 1.00 32.97 197 LYS A O 1
ATOM 1585 N N . ASP A 1 198 ? -35.981 -27.758 -11.839 1.00 33.93 198 ASP A N 1
ATOM 1586 C CA . ASP A 1 198 ? -36.336 -29.086 -11.337 1.00 35.90 198 ASP A CA 1
ATOM 1587 C C . ASP A 1 198 ? -36.113 -30.104 -12.458 1.00 37.64 198 ASP A C 1
ATOM 1588 O O . ASP A 1 198 ? -37.025 -30.492 -13.196 1.00 34.06 198 ASP A O 1
ATOM 1593 N N . VAL A 1 199 ? -34.859 -30.528 -12.594 1.00 34.41 199 VAL A N 1
ATOM 1594 C CA . VAL A 1 199 ? -34.466 -31.529 -13.584 1.00 32.28 199 VAL A CA 1
ATOM 1595 C C . VAL A 1 199 ? -33.602 -32.571 -12.887 1.00 31.06 199 VAL A C 1
ATOM 1596 O O . VAL A 1 199 ? -33.025 -32.309 -11.820 1.00 32.17 199 VAL A O 1
ATOM 1600 N N . PRO A 1 200 ? -33.501 -33.771 -13.448 1.00 31.51 200 PRO A N 1
ATOM 1601 C CA . PRO A 1 200 ? -32.755 -34.823 -12.744 1.00 30.79 200 PRO A CA 1
ATOM 1602 C C . PRO A 1 200 ? -31.239 -34.675 -12.831 1.00 30.98 200 PRO A C 1
ATOM 1603 O O . PRO A 1 200 ? -30.535 -35.020 -11.875 1.00 28.92 200 PRO A O 1
ATOM 1607 N N . LEU A 1 201 ? -30.724 -34.165 -13.944 1.00 29.27 201 LEU A N 1
ATOM 1608 C CA . LEU A 1 201 ? -29.290 -34.152 -14.196 1.00 27.07 201 LEU A CA 1
ATOM 1609 C C . LEU A 1 201 ? -28.882 -32.809 -14.778 1.00 24.54 201 LEU A C 1
ATOM 1610 O O . LEU A 1 201 ? -29.693 -32.139 -15.428 1.00 30.08 201 LEU A O 1
ATOM 1615 N N . PRO A 1 202 ? -27.638 -32.380 -14.546 1.00 25.74 202 PRO A N 1
ATOM 1616 C CA . PRO A 1 202 ? -27.137 -31.187 -15.241 1.00 26.79 202 PRO A CA 1
ATOM 1617 C C . PRO A 1 202 ? -27.263 -31.375 -16.745 1.00 31.10 202 PRO A C 1
ATOM 1618 O O . PRO A 1 202 ? -26.958 -32.442 -17.282 1.00 30.43 202 PRO A O 1
ATOM 1622 N N . ILE A 1 203 ? -27.722 -30.332 -17.427 1.00 26.41 203 ILE A N 1
ATOM 1623 C CA . ILE A 1 203 ? -28.041 -30.449 -18.844 1.00 27.87 203 ILE A CA 1
ATOM 1624 C C . ILE A 1 203 ? -27.908 -29.075 -19.481 1.00 26.90 203 ILE A C 1
ATOM 1625 O O . ILE A 1 203 ? -28.201 -28.053 -18.855 1.00 30.00 203 ILE A O 1
ATOM 1630 N N . GLU A 1 204 ? -27.440 -29.048 -20.721 1.00 28.06 204 GLU A N 1
ATOM 1631 C CA . GLU A 1 204 ? -27.299 -27.814 -21.482 1.00 26.75 204 GLU A CA 1
ATOM 1632 C C . GLU A 1 204 ? -28.259 -27.860 -22.660 1.00 33.30 204 GLU A C 1
ATOM 1633 O O . GLU A 1 204 ? -28.296 -28.855 -23.390 1.00 29.05 204 GLU A O 1
ATOM 1639 N N . THR A 1 205 ? -29.030 -26.794 -22.840 1.00 27.69 205 THR A N 1
ATOM 1640 C CA . THR A 1 205 ? -29.868 -26.620 -24.018 1.00 29.36 205 THR A CA 1
ATOM 1641 C C . THR A 1 205 ? -29.269 -25.536 -24.904 1.00 31.11 205 THR A C 1
ATOM 1642 O O . THR A 1 205 ? -28.231 -24.948 -24.597 1.00 29.78 205 THR A O 1
ATOM 1646 N N . ASP A 1 206 ? -29.949 -25.259 -26.020 1.00 33.31 206 ASP A N 1
ATOM 1647 C CA . ASP A 1 206 ? -29.483 -24.200 -26.907 1.00 34.89 206 ASP A CA 1
ATOM 1648 C C . ASP A 1 206 ? -29.467 -22.845 -26.207 1.00 31.34 206 ASP A C 1
ATOM 1649 O O . ASP A 1 206 ? -28.670 -21.971 -26.566 1.00 34.41 206 ASP A O 1
ATOM 1654 N N . ASP A 1 207 ? -30.322 -22.655 -25.200 1.00 32.80 207 ASP A N 1
ATOM 1655 C CA . ASP A 1 207 ? -30.475 -21.366 -24.544 1.00 37.64 207 ASP A CA 1
ATOM 1656 C C . ASP A 1 207 ? -29.872 -21.278 -23.149 1.00 32.78 207 ASP A C 1
ATOM 1657 O O . ASP A 1 207 ? -29.588 -20.168 -22.704 1.00 32.25 207 ASP A O 1
ATOM 1662 N N . GLU A 1 208 ? -29.704 -22.393 -22.432 1.00 31.74 208 GLU A N 1
ATOM 1663 C CA . GLU A 1 208 ? -29.384 -22.323 -21.008 1.00 30.83 208 GLU A CA 1
ATOM 1664 C C . GLU A 1 208 ? -28.438 -23.440 -20.585 1.00 29.35 208 GLU A C 1
ATOM 1665 O O . GLU A 1 208 ? -28.423 -24.529 -21.162 1.00 26.08 208 GLU A O 1
ATOM 1671 N N . LEU A 1 209 ? -27.653 -23.151 -19.550 1.00 28.39 209 LEU A N 1
ATOM 1672 C CA . LEU A 1 209 ? -26.954 -24.165 -18.771 1.00 27.66 209 LEU A CA 1
ATOM 1673 C C . LEU A 1 209 ? -27.805 -24.420 -17.535 1.00 25.20 209 LEU A C 1
ATOM 1674 O O . LEU A 1 209 ? -28.064 -23.494 -16.759 1.00 29.13 209 LEU A O 1
ATOM 1679 N N . ILE A 1 210 ? -28.288 -25.649 -17.372 1.00 24.82 210 ILE A N 1
ATOM 1680 C CA . ILE A 1 210 ? -29.278 -25.943 -16.342 1.00 25.23 210 ILE A CA 1
ATOM 1681 C C . ILE A 1 210 ? -28.629 -26.793 -15.265 1.00 27.08 210 ILE A C 1
ATOM 1682 O O . ILE A 1 210 ? -28.231 -27.936 -15.522 1.00 25.54 210 ILE A O 1
ATOM 1687 N N . ILE A 1 211 ? -28.544 -26.243 -14.063 1.00 26.80 211 ILE A N 1
ATOM 1688 C CA . ILE A 1 211 ? -28.078 -26.967 -12.883 1.00 28.40 211 ILE A CA 1
ATOM 1689 C C . ILE A 1 211 ? -29.307 -27.437 -12.113 1.00 26.80 211 ILE A C 1
ATOM 1690 O O . ILE A 1 211 ? -30.214 -26.631 -11.877 1.00 31.60 211 ILE A O 1
ATOM 1695 N N . PRO A 1 212 ? -29.385 -28.705 -11.723 1.00 27.54 212 PRO A N 1
ATOM 1696 C CA . PRO A 1 212 ? -30.569 -29.173 -10.994 1.00 25.95 212 PRO A CA 1
ATOM 1697 C C . PRO A 1 212 ? -30.703 -28.506 -9.634 1.00 32.55 212 PRO A C 1
ATOM 1698 O O . PRO A 1 212 ? -29.714 -28.161 -8.977 1.00 29.72 212 PRO A O 1
ATOM 1702 N N . ASN A 1 213 ? -31.958 -28.340 -9.206 1.00 27.62 213 ASN A N 1
ATOM 1703 C CA . ASN A 1 213 ? -32.229 -27.832 -7.868 1.00 29.10 213 ASN A CA 1
ATOM 1704 C C . ASN A 1 213 ? -31.713 -28.765 -6.778 1.00 27.42 213 ASN A C 1
ATOM 1705 O O . ASN A 1 213 ? -31.571 -28.334 -5.627 1.00 27.04 213 ASN A O 1
ATOM 1710 N N . THR A 1 214 ? -31.426 -30.027 -7.107 1.00 25.00 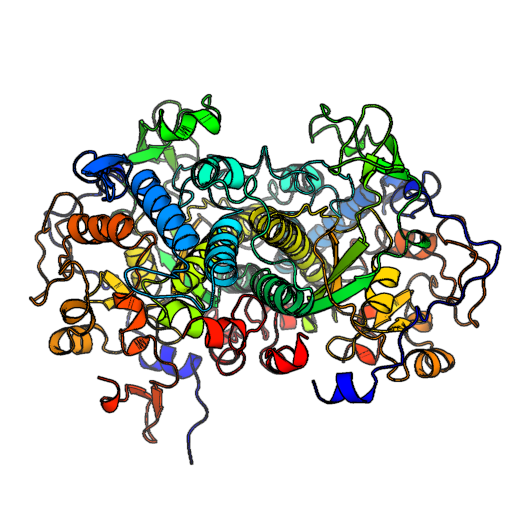214 THR A N 1
ATOM 1711 C CA . THR A 1 214 ? -30.854 -30.956 -6.140 1.00 25.01 214 THR A CA 1
ATOM 1712 C C . THR A 1 214 ? -29.353 -30.748 -5.940 1.00 23.71 214 THR A C 1
ATOM 1713 O O . THR A 1 214 ? -28.752 -31.459 -5.130 1.00 26.35 214 THR A O 1
ATOM 1717 N N . CYS A 1 215 ? -28.737 -29.817 -6.669 1.00 24.71 215 CYS A N 1
ATOM 1718 C CA . CYS A 1 215 ? -27.288 -29.610 -6.602 1.00 24.98 215 CYS A CA 1
ATOM 1719 C C . CYS A 1 215 ? -26.958 -28.869 -5.309 1.00 21.72 215 CYS A C 1
ATOM 1720 O O . CYS A 1 215 ? -26.834 -27.641 -5.262 1.00 29.27 215 CYS A O 1
ATOM 1723 N N . GLU A 1 216 ? -26.810 -29.641 -4.230 1.00 22.84 216 GLU A N 1
ATOM 1724 C CA . GLU A 1 216 ? -26.805 -29.074 -2.887 1.00 24.66 216 GLU A CA 1
ATOM 1725 C C . GLU A 1 216 ? -25.430 -28.570 -2.459 1.00 25.10 216 GLU A C 1
ATOM 1726 O O . GLU A 1 216 ? -25.337 -27.590 -1.710 1.00 22.49 216 GLU A O 1
ATOM 1732 N N . ASN A 1 217 ? -24.367 -29.221 -2.907 1.00 21.77 217 ASN A N 1
ATOM 1733 C CA . ASN A 1 217 ? -23.058 -29.056 -2.288 1.00 20.20 217 ASN A CA 1
ATOM 1734 C C . ASN A 1 217 ? -22.005 -28.618 -3.299 1.00 23.07 217 ASN A C 1
ATOM 1735 O O . ASN A 1 217 ? -22.134 -28.828 -4.513 1.00 19.52 217 ASN A O 1
ATOM 1740 N N . VAL A 1 218 ? -20.947 -28.001 -2.773 1.00 19.72 218 VAL A N 1
ATOM 1741 C CA . VAL A 1 218 ? -19.760 -27.685 -3.558 1.00 17.36 218 VAL A CA 1
ATOM 1742 C C . VAL A 1 218 ? -18.540 -28.193 -2.796 1.00 18.53 218 VAL A C 1
ATOM 1743 O O . VAL A 1 218 ? -18.447 -28.019 -1.578 1.00 18.87 218 VAL A O 1
ATOM 1747 N N . ILE A 1 219 ? -17.657 -28.891 -3.503 1.00 17.52 219 ILE A N 1
ATOM 1748 C CA . ILE A 1 219 ? -16.387 -29.374 -2.967 1.00 15.89 219 ILE A CA 1
ATOM 1749 C C . ILE A 1 219 ? -15.292 -28.462 -3.504 1.00 17.47 219 ILE A C 1
ATOM 1750 O O . ILE A 1 219 ? -15.165 -28.308 -4.723 1.00 16.92 219 ILE A O 1
ATOM 1755 N N . VAL A 1 220 ? -14.495 -27.854 -2.621 1.00 15.79 220 VAL A N 1
ATOM 1756 C CA . VAL A 1 220 ? -13.472 -26.892 -3.028 1.00 16.07 220 VAL A CA 1
ATOM 1757 C C . VAL A 1 220 ? -12.111 -27.510 -2.754 1.00 14.07 220 VAL A C 1
ATOM 1758 O O . VAL A 1 220 ? -11.890 -28.060 -1.670 1.00 15.61 220 VAL A O 1
ATOM 1762 N N . ALA A 1 221 ? -11.204 -27.421 -3.732 1.00 14.32 221 ALA A N 1
ATOM 1763 C CA . ALA A 1 221 ? -9.843 -27.922 -3.602 1.00 16.09 221 ALA A CA 1
ATOM 1764 C C . ALA A 1 221 ? -8.845 -26.773 -3.626 1.00 16.25 221 ALA A C 1
ATOM 1765 O O . ALA A 1 221 ? -9.008 -25.804 -4.380 1.00 16.26 221 ALA A O 1
ATOM 1767 N N . GLY A 1 222 ? -7.797 -26.902 -2.818 1.00 14.25 222 GLY A N 1
ATOM 1768 C CA . GLY A 1 222 ? -6.650 -26.016 -2.878 1.00 13.79 222 GLY A CA 1
ATOM 1769 C C . GLY A 1 222 ? -5.482 -26.787 -3.470 1.00 12.18 222 GLY A C 1
ATOM 1770 O O . GLY A 1 222 ? -5.187 -27.909 -3.036 1.00 15.04 222 GLY A O 1
ATOM 1771 N N . ILE A 1 223 ? -4.854 -26.189 -4.484 1.00 13.18 223 ILE A N 1
ATOM 1772 C CA . ILE A 1 223 ? -3.735 -26.789 -5.228 1.00 14.46 223 ILE A CA 1
ATOM 1773 C C . ILE A 1 223 ? -2.515 -25.917 -4.962 1.00 16.23 223 ILE A C 1
ATOM 1774 O O . ILE A 1 223 ? -2.445 -24.791 -5.468 1.00 15.68 223 ILE A O 1
ATOM 1779 N N . ALA A 1 224 ? -1.550 -26.413 -4.172 1.00 14.32 224 ALA A N 1
ATOM 1780 C CA . ALA A 1 224 ? -0.481 -25.542 -3.685 1.00 13.53 224 ALA A CA 1
ATOM 1781 C C . ALA A 1 224 ? 0.547 -25.221 -4.767 1.00 12.10 224 ALA A C 1
ATOM 1782 O O . ALA A 1 224 ? 1.027 -26.118 -5.469 1.00 12.19 224 ALA A O 1
ATOM 1784 N N . MET A 1 225 ? 0.910 -23.946 -4.865 1.00 13.40 225 MET A N 1
ATOM 1785 C CA . MET A 1 225 ? 1.963 -23.508 -5.771 1.00 13.98 225 MET A CA 1
ATOM 1786 C C . MET A 1 225 ? 3.314 -23.612 -5.072 1.00 16.86 225 MET A C 1
ATOM 1787 O O . MET A 1 225 ? 3.399 -23.905 -3.879 1.00 18.62 225 MET A O 1
ATOM 1792 N N . ASN A 1 226 ? 4.383 -23.368 -5.824 1.00 14.72 226 ASN A N 1
ATOM 1793 C CA . ASN A 1 226 ? 5.733 -23.510 -5.297 1.00 14.68 226 ASN A CA 1
ATOM 1794 C C . ASN A 1 226 ? 6.229 -22.164 -4.777 1.00 18.74 226 ASN A C 1
ATOM 1795 O O . ASN A 1 226 ? 6.203 -21.170 -5.498 1.00 16.95 226 ASN A O 1
ATOM 1800 N N . ARG A 1 227 ? 6.685 -22.146 -3.521 1.00 18.04 227 ARG A N 1
ATOM 1801 C CA . ARG A 1 227 ? 7.048 -20.881 -2.887 1.00 19.29 227 ARG A CA 1
ATOM 1802 C C . ARG A 1 227 ? 8.264 -20.245 -3.554 1.00 20.83 227 ARG A C 1
ATOM 1803 O O . ARG A 1 227 ? 8.260 -19.037 -3.826 1.00 19.94 227 ARG A O 1
ATOM 1811 N N . GLU A 1 228 ? 9.303 -21.035 -3.844 1.00 20.61 228 GLU A N 1
ATOM 1812 C CA . GLU A 1 228 ? 10.515 -20.469 -4.440 1.00 25.66 228 GLU A CA 1
ATOM 1813 C C . GLU A 1 228 ? 10.215 -19.829 -5.789 1.00 21.66 228 GLU A C 1
ATOM 1814 O O . GLU A 1 228 ? 10.727 -18.744 -6.108 1.00 20.96 228 GLU A O 1
ATOM 1820 N N . MET A 1 229 ? 9.370 -20.479 -6.588 1.00 16.50 229 MET A N 1
ATOM 1821 C CA . MET A 1 229 ? 9.052 -19.945 -7.905 1.00 17.60 229 MET A CA 1
ATOM 1822 C C . MET A 1 229 ? 8.139 -18.720 -7.810 1.00 18.50 229 MET A C 1
ATOM 1823 O O . MET A 1 229 ? 8.339 -17.738 -8.534 1.00 17.23 229 MET A O 1
ATOM 1828 N N . MET A 1 230 ? 7.127 -18.755 -6.937 1.00 17.87 230 MET A N 1
ATOM 1829 C CA . MET A 1 230 ? 6.257 -17.590 -6.807 1.00 15.92 230 MET A CA 1
ATOM 1830 C C . MET A 1 230 ? 7.024 -16.378 -6.304 1.00 20.96 230 MET A C 1
ATOM 1831 O O . MET A 1 230 ? 6.684 -15.246 -6.658 1.00 18.14 230 MET A O 1
ATOM 1836 N N . GLN A 1 231 ? 8.066 -16.589 -5.498 1.00 18.84 231 GLN A N 1
ATOM 1837 C CA . GLN A 1 231 ? 8.820 -15.451 -4.976 1.00 20.50 231 GLN A CA 1
ATOM 1838 C C . GLN A 1 231 ? 9.620 -14.729 -6.053 1.00 24.30 231 GLN A C 1
ATOM 1839 O O . GLN A 1 231 ? 10.144 -13.644 -5.776 1.00 22.21 231 GLN A O 1
ATOM 1845 N N . THR A 1 232 ? 9.721 -15.285 -7.264 1.00 20.69 232 THR A N 1
ATOM 1846 C CA . THR A 1 232 ? 10.287 -14.556 -8.391 1.00 19.55 232 THR A CA 1
ATOM 1847 C C . THR A 1 232 ? 9.283 -13.629 -9.078 1.00 18.30 232 THR A C 1
ATOM 1848 O O . THR A 1 232 ? 9.658 -12.972 -10.053 1.00 19.72 232 THR A O 1
ATOM 1852 N N . ALA A 1 233 ? 8.038 -13.548 -8.603 1.00 18.38 233 ALA A N 1
ATOM 1853 C CA . ALA A 1 233 ? 7.064 -12.656 -9.216 1.00 15.33 233 ALA A CA 1
ATOM 1854 C C . ALA A 1 233 ? 7.649 -11.247 -9.318 1.00 17.92 233 ALA A C 1
ATOM 1855 O O . ALA A 1 233 ? 8.298 -10.783 -8.372 1.00 20.20 233 ALA A O 1
ATOM 1857 N N . PRO A 1 234 ? 7.432 -10.531 -10.435 1.00 19.34 234 PRO A N 1
ATOM 1858 C CA . PRO A 1 234 ? 6.550 -10.857 -11.563 1.00 19.65 234 PRO A CA 1
ATOM 1859 C C . PRO A 1 234 ? 7.239 -11.570 -12.723 1.00 19.01 234 PRO A C 1
ATOM 1860 O O . PRO A 1 234 ? 6.734 -11.506 -13.849 1.00 20.12 234 PRO A O 1
ATOM 1864 N N . ASN A 1 235 ? 8.339 -12.264 -12.453 1.00 20.12 235 ASN A N 1
ATOM 1865 C CA . ASN A 1 235 ? 9.170 -12.840 -13.499 1.00 20.27 235 ASN A CA 1
ATOM 1866 C C . ASN A 1 235 ? 8.693 -14.240 -13.888 1.00 21.74 235 ASN A C 1
ATOM 1867 O O . ASN A 1 235 ? 7.691 -14.751 -13.377 1.00 18.79 235 ASN A O 1
ATOM 1872 N N . SER A 1 236 ? 9.432 -14.881 -14.805 1.00 19.13 236 SER A N 1
ATOM 1873 C CA . SER A 1 236 ? 8.876 -16.032 -15.527 1.00 19.73 236 SER A CA 1
ATOM 1874 C C . SER A 1 236 ? 8.617 -17.247 -14.638 1.00 18.98 236 SER A C 1
ATOM 1875 O O . SER A 1 236 ? 7.681 -18.008 -14.904 1.00 18.53 236 SER A O 1
ATOM 1878 N N . MET A 1 237 ? 9.429 -17.488 -13.610 1.00 17.28 237 MET A N 1
ATOM 1879 C CA . MET A 1 237 ? 9.214 -18.725 -12.858 1.00 18.67 237 MET A CA 1
ATOM 1880 C C . MET A 1 237 ? 7.936 -18.666 -12.017 1.00 16.68 237 MET A C 1
ATOM 1881 O O . MET A 1 237 ? 7.329 -19.709 -11.750 1.00 17.08 237 MET A O 1
ATOM 1886 N N . ALA A 1 238 ? 7.484 -17.462 -11.634 1.00 17.32 238 ALA A N 1
ATOM 1887 C CA . ALA A 1 238 ? 6.166 -17.330 -11.012 1.00 15.50 238 ALA A CA 1
ATOM 1888 C C . ALA A 1 238 ? 5.064 -17.685 -11.998 1.00 16.07 238 ALA A C 1
ATOM 1889 O O . ALA A 1 238 ? 4.041 -18.263 -11.609 1.00 14.83 238 ALA A O 1
ATOM 1891 N N . CYS A 1 239 ? 5.276 -17.394 -13.289 1.00 17.12 239 CYS A N 1
ATOM 1892 C CA . CYS A 1 239 ? 4.294 -17.780 -14.303 1.00 15.96 239 CYS A CA 1
ATOM 1893 C C . CYS A 1 239 ? 4.228 -19.287 -14.474 1.00 14.30 239 CYS A C 1
ATOM 1894 O O . CYS A 1 239 ? 3.157 -19.836 -14.769 1.00 15.72 239 CYS A O 1
ATOM 1897 N N . ALA A 1 240 ? 5.365 -19.963 -14.282 1.00 14.25 240 ALA A N 1
ATOM 1898 C CA . ALA A 1 240 ? 5.432 -21.405 -14.491 1.00 16.47 240 ALA A CA 1
ATOM 1899 C C . ALA A 1 240 ? 4.722 -22.162 -13.380 1.00 13.55 240 ALA A C 1
ATOM 1900 O O . ALA A 1 240 ? 4.022 -23.141 -13.652 1.00 14.57 240 ALA A O 1
ATOM 1902 N N . THR A 1 241 ? 4.902 -21.755 -12.116 1.00 14.92 241 THR A N 1
ATOM 1903 C CA . THR A 1 241 ? 4.166 -22.468 -11.072 1.00 16.17 241 THR A CA 1
ATOM 1904 C C . THR A 1 241 ? 2.667 -22.200 -11.185 1.00 15.40 241 THR A C 1
ATOM 1905 O O . THR A 1 241 ? 1.864 -23.116 -10.985 1.00 14.45 241 THR A O 1
ATOM 1909 N N . THR A 1 242 ? 2.272 -20.973 -11.559 1.00 13.62 242 THR A N 1
ATOM 1910 C CA . THR A 1 242 ? 0.869 -20.697 -11.876 1.00 14.61 242 THR A CA 1
ATOM 1911 C C . THR A 1 242 ? 0.342 -21.662 -12.941 1.00 14.01 242 THR A C 1
ATOM 1912 O O . THR A 1 242 ? -0.686 -22.326 -12.754 1.00 14.52 242 THR A O 1
ATOM 1916 N N . ALA A 1 243 ? 1.058 -21.756 -14.071 1.00 13.55 243 ALA A N 1
ATOM 1917 C CA . ALA A 1 243 ? 0.600 -22.561 -15.202 1.00 12.46 243 ALA A CA 1
ATOM 1918 C C . ALA A 1 243 ? 0.456 -24.041 -14.850 1.00 12.10 243 ALA A C 1
ATOM 1919 O O . ALA A 1 243 ? -0.572 -24.658 -15.147 1.00 13.95 243 ALA A O 1
ATOM 1921 N N . PHE A 1 244 ? 1.486 -24.631 -14.228 1.00 13.27 244 PHE A N 1
ATOM 1922 C CA . PHE A 1 244 ? 1.416 -26.054 -13.887 1.00 13.22 244 PHE A CA 1
ATOM 1923 C C . PHE A 1 244 ? 0.225 -26.336 -12.971 1.00 14.71 244 PHE A C 1
ATOM 1924 O O . PHE A 1 244 ? -0.431 -27.380 -13.090 1.00 12.85 244 PHE A O 1
ATOM 1932 N N . CYS A 1 245 ? -0.090 -25.402 -12.066 1.00 14.27 245 CYS A N 1
ATOM 1933 C CA . CYS A 1 245 ? -1.191 -25.653 -11.146 1.00 13.99 245 CYS A CA 1
ATOM 1934 C C . CYS A 1 245 ? -2.548 -25.571 -11.842 1.00 12.43 245 CYS A C 1
ATOM 1935 O O . CYS A 1 245 ? -3.488 -26.256 -11.419 1.00 12.65 245 CYS A O 1
ATOM 1938 N N . TYR A 1 246 ? -2.670 -24.805 -12.940 1.00 12.96 246 TYR A N 1
ATOM 1939 C CA . TYR A 1 246 ? -3.917 -24.839 -13.709 1.00 12.81 246 TYR A CA 1
ATOM 1940 C C . TYR A 1 246 ? -4.143 -26.213 -14.338 1.00 13.05 246 TYR A C 1
ATOM 1941 O O . TYR A 1 246 ? -5.281 -26.691 -14.391 1.00 15.30 246 TYR A O 1
ATOM 1950 N N . SER A 1 247 ? -3.080 -26.868 -14.807 1.00 12.56 247 SER A N 1
ATOM 1951 C CA . SER A 1 247 ? -3.255 -28.219 -15.334 1.00 13.48 247 SER A CA 1
ATOM 1952 C C . SER A 1 247 ? -3.548 -29.214 -14.213 1.00 15.38 247 SER A C 1
ATOM 1953 O O . SER A 1 247 ? -4.349 -30.141 -14.408 1.00 13.43 247 SER A O 1
ATOM 1956 N N . ARG A 1 248 ? -2.952 -29.016 -13.026 1.00 13.32 248 ARG A N 1
ATOM 1957 C CA . ARG A 1 248 ? -3.314 -29.848 -11.873 1.00 11.18 248 ARG A CA 1
ATOM 1958 C C . ARG A 1 248 ? -4.786 -29.666 -11.501 1.00 13.22 248 ARG A C 1
ATOM 1959 O O . ARG A 1 248 ? -5.455 -30.634 -11.115 1.00 12.60 248 ARG A O 1
ATOM 1967 N N . MET A 1 249 ? -5.297 -28.430 -11.589 1.00 12.65 249 MET A N 1
ATOM 1968 C CA . MET A 1 249 ? -6.714 -28.168 -11.323 1.00 13.89 249 MET A CA 1
ATOM 1969 C C . MET A 1 249 ? -7.603 -28.958 -12.265 1.00 12.08 249 MET A C 1
ATOM 1970 O O . MET A 1 249 ? -8.639 -29.510 -11.857 1.00 13.82 249 MET A O 1
ATOM 1975 N N . CYS A 1 250 ? -7.234 -28.984 -13.547 1.00 11.82 250 CYS A N 1
ATOM 1976 C CA . CYS A 1 250 ? -8.041 -29.679 -14.539 1.00 13.46 250 CYS A CA 1
ATOM 1977 C C . CYS A 1 250 ? -8.112 -31.162 -14.239 1.00 14.10 250 CYS A C 1
ATOM 1978 O O . CYS A 1 250 ? -9.199 -31.763 -14.251 1.00 14.16 250 CYS A O 1
ATOM 1981 N N A MET A 1 251 ? -6.959 -31.772 -13.952 0.48 13.48 251 MET A N 1
ATOM 1982 N N B MET A 1 251 ? -6.956 -31.772 -13.979 0.52 13.45 251 MET A N 1
ATOM 1983 C CA A MET A 1 251 ? -6.925 -33.199 -13.658 0.48 14.68 251 MET A CA 1
ATOM 1984 C CA B MET A 1 251 ? -6.922 -33.186 -13.640 0.52 14.78 251 MET A CA 1
ATOM 1985 C C A MET A 1 251 ? -7.674 -33.521 -12.375 0.48 13.59 251 MET A C 1
ATOM 1986 C C B MET A 1 251 ? -7.770 -33.466 -12.416 0.52 13.63 251 MET A C 1
ATOM 1987 O O A MET A 1 251 ? -8.268 -34.600 -12.267 0.48 13.77 251 MET A O 1
ATOM 1988 O O B MET A 1 251 ? -8.540 -34.436 -12.395 0.52 13.48 251 MET A O 1
ATOM 1997 N N . PHE A 1 252 ? -7.667 -32.602 -11.401 1.00 13.65 252 PHE A N 1
ATOM 1998 C CA . PHE A 1 252 ? -8.450 -32.792 -10.187 1.00 13.53 252 PHE A CA 1
ATOM 1999 C C . PHE A 1 252 ? -9.943 -32.835 -10.501 1.00 13.77 252 PHE A C 1
ATOM 2000 O O . PHE A 1 252 ? -10.662 -33.740 -10.051 1.00 15.26 252 PHE A O 1
ATOM 2008 N N . ASP A 1 253 ? -10.431 -31.828 -11.233 1.00 12.50 253 ASP A N 1
ATOM 2009 C CA . ASP A 1 253 ? -11.847 -31.772 -11.575 1.00 15.58 253 ASP A CA 1
ATOM 2010 C C . ASP A 1 253 ? -12.297 -33.044 -12.279 1.00 14.85 253 ASP A C 1
ATOM 2011 O O . ASP A 1 253 ? -13.319 -33.637 -11.912 1.00 15.86 253 ASP A O 1
ATOM 2016 N N . MET A 1 254 ? -11.553 -33.486 -13.298 1.00 15.09 254 MET A N 1
ATOM 2017 C CA . MET A 1 254 ? -12.000 -34.658 -14.055 1.00 15.54 254 MET A CA 1
ATOM 2018 C C . MET A 1 254 ? -11.949 -35.927 -13.205 1.00 16.32 254 MET A C 1
ATOM 2019 O O . MET A 1 254 ? -12.891 -36.725 -13.221 1.00 15.29 254 MET A O 1
ATOM 2024 N N . TRP A 1 255 ? -10.843 -36.139 -12.478 1.00 12.79 255 TRP A N 1
ATOM 2025 C CA . TRP A 1 255 ? -10.730 -37.292 -11.584 1.00 14.00 255 TRP A CA 1
ATOM 2026 C C . TRP A 1 255 ? -11.883 -37.329 -10.579 1.00 14.60 255 TRP A C 1
ATOM 2027 O O . TRP A 1 255 ? -12.545 -38.368 -10.409 1.00 15.16 255 TRP A O 1
ATOM 2038 N N . LEU A 1 256 ? -12.134 -36.204 -9.893 1.00 14.25 256 LEU A N 1
ATOM 2039 C CA . LEU A 1 256 ? -13.139 -36.191 -8.834 1.00 13.94 256 LEU A CA 1
ATOM 2040 C C . LEU A 1 256 ? -14.549 -36.316 -9.401 1.00 16.61 256 LEU A C 1
ATOM 2041 O O . LEU A 1 256 ? -15.387 -37.033 -8.833 1.00 17.75 256 LEU A O 1
ATOM 2046 N N . CYS A 1 257 ? -14.840 -35.631 -10.518 1.00 15.26 257 CYS A N 1
ATOM 2047 C CA . CYS A 1 257 ? -16.151 -35.795 -11.143 1.00 14.97 257 CYS A CA 1
ATOM 2048 C C . CYS A 1 257 ? -16.407 -37.252 -11.510 1.00 15.84 257 CYS A C 1
ATOM 2049 O O . CYS A 1 257 ? -17.514 -37.769 -11.306 1.00 15.95 257 CYS A O 1
ATOM 2052 N N . GLN A 1 258 ? -15.393 -37.930 -12.057 1.00 14.98 258 GLN A N 1
ATOM 2053 C CA . GLN A 1 258 ? -15.565 -39.332 -12.417 1.00 13.90 258 GLN A CA 1
ATOM 2054 C C . GLN A 1 258 ? -15.808 -40.200 -11.185 1.00 17.54 258 GLN A C 1
ATOM 2055 O O . GLN A 1 258 ? -16.683 -41.075 -11.203 1.00 18.01 258 GLN A O 1
ATOM 2061 N N . PHE A 1 259 ? -15.068 -39.962 -10.094 1.00 15.86 259 PHE A N 1
ATOM 2062 C CA . PHE A 1 259 ? -15.336 -40.713 -8.868 1.00 15.24 259 PHE A CA 1
ATOM 2063 C C . PHE A 1 259 ? -16.781 -40.534 -8.415 1.00 17.64 259 PHE A C 1
ATOM 2064 O O . PHE A 1 259 ? -17.469 -41.507 -8.084 1.00 17.85 259 PHE A O 1
ATOM 2072 N N . ILE A 1 260 ? -17.247 -39.287 -8.369 1.00 15.63 260 ILE A N 1
ATOM 2073 C CA . ILE A 1 260 ? -18.599 -38.999 -7.898 1.00 15.64 260 ILE A CA 1
ATOM 2074 C C . ILE A 1 260 ? -19.629 -39.662 -8.797 1.00 18.20 260 ILE A C 1
ATOM 2075 O O . ILE A 1 260 ? -20.614 -40.245 -8.318 1.00 20.33 260 ILE A O 1
ATOM 2080 N N . ARG A 1 261 ? -19.410 -39.597 -10.109 1.00 16.95 261 ARG A N 1
ATOM 2081 C CA . ARG A 1 261 ? -20.328 -40.238 -11.043 1.00 19.43 261 ARG A CA 1
ATOM 2082 C C . ARG A 1 261 ? -20.357 -41.743 -10.833 1.00 18.51 261 ARG A C 1
ATOM 2083 O O . ARG A 1 261 ? -21.437 -42.357 -10.818 1.00 19.39 261 ARG A O 1
ATOM 2091 N N . TYR A 1 262 ? -19.177 -42.354 -10.667 1.00 17.69 262 TYR A N 1
ATOM 2092 C CA . TYR A 1 262 ? -19.087 -43.791 -10.449 1.00 16.72 262 TYR A CA 1
ATOM 2093 C C . TYR A 1 262 ? -19.624 -44.209 -9.082 1.00 18.94 262 TYR A C 1
ATOM 2094 O O . TYR A 1 262 ? -19.835 -45.407 -8.867 1.00 20.64 262 TYR A O 1
ATOM 2103 N N . MET A 1 263 ? -19.865 -43.257 -8.176 1.00 17.08 263 MET A N 1
ATOM 2104 C CA . MET A 1 263 ? -20.549 -43.508 -6.913 1.00 18.21 263 MET A CA 1
ATOM 2105 C C . MET A 1 263 ? -22.069 -43.411 -7.025 1.00 18.87 263 MET A C 1
ATOM 2106 O O . MET A 1 263 ? -22.763 -43.687 -6.041 1.00 22.04 263 MET A O 1
ATOM 2111 N N . GLY A 1 264 ? -22.596 -43.024 -8.185 1.00 20.88 264 GLY A N 1
ATOM 2112 C CA . GLY A 1 264 ? -24.028 -42.934 -8.409 1.00 21.24 264 GLY A CA 1
ATOM 2113 C C . GLY A 1 264 ? -24.636 -41.550 -8.309 1.00 23.03 264 GLY A C 1
ATOM 2114 O O . GLY A 1 264 ? -25.864 -41.440 -8.227 1.00 24.88 264 GLY A O 1
ATOM 2115 N N . TYR A 1 265 ? -23.825 -40.497 -8.311 1.00 22.94 265 TYR A N 1
ATOM 2116 C CA . TYR A 1 265 ? -24.287 -39.117 -8.240 1.00 19.62 265 TYR A CA 1
ATOM 2117 C C . TYR A 1 265 ? -23.839 -38.388 -9.506 1.00 20.04 265 TYR A C 1
ATOM 2118 O O . TYR A 1 265 ? -23.167 -38.965 -10.364 1.00 23.98 265 TYR A O 1
ATOM 2127 N N . TYR A 1 266 ? -24.250 -37.132 -9.664 1.00 20.40 266 TYR A N 1
ATOM 2128 C CA . TYR A 1 266 ? -23.736 -36.305 -10.751 1.00 19.61 266 TYR A CA 1
ATOM 2129 C C . TYR A 1 266 ? -22.742 -35.276 -10.211 1.00 19.76 266 TYR A C 1
ATOM 2130 O O . TYR A 1 266 ? -22.675 -35.008 -9.009 1.00 19.76 266 TYR A O 1
ATOM 2139 N N . ALA A 1 267 ? -21.942 -34.719 -11.121 1.00 18.26 267 ALA A N 1
ATOM 2140 C CA . ALA A 1 267 ? -20.877 -33.813 -10.724 1.00 15.76 267 ALA A CA 1
ATOM 2141 C C . ALA A 1 267 ? -20.617 -32.831 -11.850 1.00 16.75 267 ALA A C 1
ATOM 2142 O O . ALA A 1 267 ? -20.534 -33.226 -13.016 1.00 18.59 267 ALA A O 1
ATOM 2144 N N . ILE A 1 268 ? -20.456 -31.565 -11.489 1.00 17.30 268 ILE A N 1
ATOM 2145 C CA . ILE A 1 268 ? -20.164 -30.500 -12.442 1.00 15.86 268 ILE A CA 1
ATOM 2146 C C . ILE A 1 268 ? -18.754 -29.986 -12.163 1.00 19.07 268 ILE A C 1
ATOM 2147 O O . ILE A 1 268 ? -18.498 -29.464 -11.065 1.00 16.87 268 ILE A O 1
ATOM 2152 N N . PRO A 1 269 ? -17.819 -30.104 -13.104 1.00 19.50 269 PRO A N 1
ATOM 2153 C CA . PRO A 1 269 ? -16.487 -29.501 -12.921 1.00 16.07 269 PRO A CA 1
ATOM 2154 C C . PRO A 1 269 ? -16.538 -27.998 -13.180 1.00 20.59 269 PRO A C 1
ATOM 2155 O O . PRO A 1 269 ? -17.522 -27.472 -13.688 1.00 19.67 269 PRO A O 1
ATOM 2159 N N . SER A 1 270 ? -15.436 -27.298 -12.877 1.00 15.07 270 SER A N 1
ATOM 2160 C CA . SER A 1 270 ? -15.480 -25.867 -13.197 1.00 16.69 270 SER A CA 1
ATOM 2161 C C . SER A 1 270 ? -14.145 -25.155 -13.438 1.00 16.79 270 SER A C 1
ATOM 2162 O O . SER A 1 270 ? -14.101 -24.228 -14.254 1.00 15.37 270 SER A O 1
ATOM 2165 N N . CYS A 1 271 ? -13.070 -25.531 -12.732 1.00 16.31 271 CYS A N 1
ATOM 2166 C CA . CYS A 1 271 ? -11.830 -24.761 -12.779 1.00 15.94 271 CYS A CA 1
ATOM 2167 C C . CYS A 1 271 ? -12.138 -23.274 -12.581 1.00 15.65 271 CYS A C 1
ATOM 2168 O O . CYS A 1 271 ? -12.730 -22.917 -11.561 1.00 17.63 271 CYS A O 1
ATOM 2171 N N . ASN A 1 272 ? -11.778 -22.394 -13.524 1.00 14.69 272 ASN A N 1
ATOM 2172 C CA . ASN A 1 272 ? -12.030 -20.971 -13.301 1.00 15.65 272 ASN A CA 1
ATOM 2173 C C . ASN A 1 272 ? -13.426 -20.528 -13.723 1.00 17.58 272 ASN A C 1
ATOM 2174 O O . ASN A 1 272 ? -13.750 -19.337 -13.587 1.00 18.02 272 ASN A O 1
ATOM 2179 N N . GLY A 1 273 ? -14.266 -21.435 -14.221 1.00 16.62 273 GLY A N 1
ATOM 2180 C CA . GLY A 1 273 ? -15.606 -21.085 -14.641 1.00 18.86 273 GLY A CA 1
ATOM 2181 C C . GLY A 1 273 ? -16.654 -21.281 -13.556 1.00 19.51 273 GLY A C 1
ATOM 2182 O O . GLY A 1 273 ? -16.358 -21.569 -12.393 1.00 19.48 273 GLY A O 1
ATOM 2183 N N . VAL A 1 274 ? -17.912 -21.094 -13.971 1.00 19.76 274 VAL A N 1
ATOM 2184 C CA . VAL A 1 274 ? -19.147 -21.407 -13.247 1.00 19.10 274 VAL A CA 1
ATOM 2185 C C . VAL A 1 274 ? -19.424 -20.461 -12.074 1.00 20.89 274 VAL A C 1
ATOM 2186 O O . VAL A 1 274 ? -20.546 -19.952 -11.940 1.00 20.90 274 VAL A O 1
ATOM 2190 N N . GLY A 1 275 ? -18.435 -20.221 -11.211 1.00 18.25 275 GLY A N 1
ATOM 2191 C CA . GLY A 1 275 ? -18.672 -19.320 -10.099 1.00 20.77 275 GLY A CA 1
ATOM 2192 C C . GLY A 1 275 ? -17.381 -18.863 -9.450 1.00 18.42 275 GLY A C 1
ATOM 2193 O O . GLY A 1 275 ? -16.282 -19.223 -9.878 1.00 18.84 275 GLY A O 1
ATOM 2194 N N . GLN A 1 276 ? -17.532 -18.067 -8.389 1.00 18.11 276 GLN A N 1
ATOM 2195 C CA . GLN A 1 276 ? -16.415 -17.342 -7.776 1.00 17.37 276 GLN A CA 1
ATOM 2196 C C . GLN A 1 276 ? -15.712 -18.218 -6.735 1.00 15.30 276 GLN A C 1
ATOM 2197 O O . GLN A 1 276 ? -16.213 -18.402 -5.618 1.00 16.32 276 GLN A O 1
ATOM 2203 N N . SER A 1 277 ? -14.526 -18.722 -7.094 1.00 15.72 277 SER A N 1
ATOM 2204 C CA . SER A 1 277 ? -13.826 -19.716 -6.275 1.00 15.03 277 SER A CA 1
ATOM 2205 C C . SER A 1 277 ? -13.478 -19.202 -4.876 1.00 15.12 277 SER A C 1
ATOM 2206 O O . SER A 1 277 ? -13.485 -19.979 -3.910 1.00 15.40 277 SER A O 1
ATOM 2209 N N . VAL A 1 278 ? -13.112 -17.924 -4.747 1.00 15.31 278 VAL A N 1
ATOM 2210 C CA . VAL A 1 278 ? -12.694 -17.410 -3.438 1.00 14.63 278 VAL A CA 1
ATOM 2211 C C . VAL A 1 278 ? -13.847 -17.465 -2.449 1.00 16.02 278 VAL A C 1
ATOM 2212 O O . VAL A 1 278 ? -13.662 -17.830 -1.282 1.00 16.07 278 VAL A O 1
ATOM 2216 N N . ALA A 1 279 ? -15.052 -17.081 -2.891 1.00 17.62 279 ALA A N 1
ATOM 2217 C CA . ALA A 1 279 ? -16.214 -17.139 -2.007 1.00 17.82 279 ALA A CA 1
ATOM 2218 C C . ALA A 1 279 ? -16.515 -18.574 -1.584 1.00 17.41 279 ALA A C 1
ATOM 2219 O O . ALA A 1 279 ? -16.788 -18.838 -0.407 1.00 20.72 279 ALA A O 1
ATOM 2221 N N . PHE A 1 280 ? -16.502 -19.517 -2.538 1.00 17.31 280 PHE A N 1
ATOM 2222 C CA . PHE A 1 280 ? -16.753 -20.909 -2.178 1.00 17.73 280 PHE A CA 1
ATOM 2223 C C . PHE A 1 280 ? -15.707 -21.404 -1.191 1.00 17.13 280 PHE A C 1
ATOM 2224 O O . PHE A 1 280 ? -16.032 -22.122 -0.239 1.00 15.87 280 PHE A O 1
ATOM 2232 N N . ALA A 1 281 ? -14.440 -21.027 -1.412 1.00 17.42 281 ALA A N 1
ATOM 2233 C CA . ALA A 1 281 ? -13.363 -21.490 -0.542 1.00 16.11 281 ALA A CA 1
ATOM 2234 C C . ALA A 1 281 ? -13.543 -20.983 0.884 1.00 17.13 281 ALA A C 1
ATOM 2235 O O . ALA A 1 281 ? -13.252 -21.702 1.851 1.00 17.96 281 ALA A O 1
ATOM 2237 N N . VAL A 1 282 ? -13.977 -19.733 1.032 1.00 15.92 282 VAL A N 1
ATOM 2238 C CA . VAL A 1 282 ? -14.206 -19.181 2.367 1.00 16.35 282 VAL A CA 1
ATOM 2239 C C . VAL A 1 282 ? -15.372 -19.898 3.043 1.00 17.05 282 VAL A C 1
ATOM 2240 O O . VAL A 1 282 ? -15.308 -20.247 4.229 1.00 18.37 282 VAL A O 1
ATOM 2244 N N . GLU A 1 283 ? -16.433 -20.171 2.290 1.00 17.55 283 GLU A N 1
ATOM 2245 C CA . GLU A 1 283 ? -17.586 -20.841 2.883 1.00 17.26 283 GLU A CA 1
ATOM 2246 C C . GLU A 1 283 ? -17.279 -22.291 3.226 1.00 16.87 283 GLU A C 1
ATOM 2247 O O . GLU A 1 283 ? -17.858 -22.835 4.177 1.00 20.69 283 GLU A O 1
ATOM 2253 N N . ALA A 1 284 ? -16.352 -22.917 2.495 1.00 17.99 284 ALA A N 1
ATOM 2254 C CA . ALA A 1 284 ? -15.940 -24.289 2.761 1.00 17.37 284 ALA A CA 1
ATOM 2255 C C . ALA A 1 284 ? -14.825 -24.393 3.799 1.00 19.17 284 ALA A C 1
ATOM 2256 O O . ALA A 1 284 ? -14.384 -25.503 4.106 1.00 20.46 284 ALA A O 1
ATOM 2258 N N . GLY A 1 285 ? -14.349 -23.275 4.337 1.00 16.50 285 GLY A N 1
ATOM 2259 C CA . GLY A 1 285 ? -13.385 -23.320 5.416 1.00 15.87 285 GLY A CA 1
ATOM 2260 C C . GLY A 1 285 ? -11.932 -23.470 5.021 1.00 16.27 285 GLY A C 1
ATOM 2261 O O . GLY A 1 285 ? -11.110 -23.741 5.895 1.00 17.83 285 GLY A O 1
ATOM 2262 N N . LEU A 1 286 ? -11.579 -23.313 3.737 1.00 15.41 286 LEU A N 1
ATOM 2263 C CA . LEU A 1 286 ? -10.164 -23.414 3.378 1.00 14.68 286 LEU A CA 1
ATOM 2264 C C . LEU A 1 286 ? -9.358 -22.264 3.953 1.00 15.84 286 LEU A C 1
ATOM 2265 O O . LEU A 1 286 ? -8.173 -22.434 4.263 1.00 16.34 286 LEU A O 1
ATOM 2270 N N . GLY A 1 287 ? -9.972 -21.096 4.078 1.00 14.67 287 GLY A N 1
ATOM 2271 C CA . GLY A 1 287 ? -9.254 -19.936 4.569 1.00 17.03 287 GLY A CA 1
ATOM 2272 C C . GLY A 1 287 ? -10.166 -18.735 4.648 1.00 16.96 287 GLY A C 1
ATOM 2273 O O . GLY A 1 287 ? -11.394 -18.868 4.677 1.00 19.35 287 GLY A O 1
ATOM 2274 N N . GLN A 1 288 ? -9.547 -17.553 4.706 1.00 14.83 288 GLN A N 1
ATOM 2275 C CA . GLN A 1 288 ? -10.266 -16.290 4.808 1.00 16.01 288 GLN A CA 1
ATOM 2276 C C . GLN A 1 288 ? -9.902 -15.393 3.639 1.00 16.59 288 GLN A C 1
ATOM 2277 O O . GLN A 1 288 ? -8.766 -15.408 3.162 1.00 17.88 288 GLN A O 1
ATOM 2283 N N . ALA A 1 289 ? -10.860 -14.568 3.223 1.00 19.35 289 ALA A N 1
ATOM 2284 C CA . ALA A 1 289 ? -10.595 -13.582 2.190 1.00 18.60 289 ALA A CA 1
ATOM 2285 C C . ALA A 1 289 ? -9.701 -12.477 2.740 1.00 21.08 289 ALA A C 1
ATOM 2286 O O . ALA A 1 289 ? -9.675 -12.206 3.944 1.00 22.55 289 ALA A O 1
ATOM 2288 N N . SER A 1 290 ? -8.961 -11.839 1.843 1.00 20.78 290 SER A N 1
ATOM 2289 C CA . SER A 1 290 ? -7.876 -10.944 2.216 1.00 19.26 290 SER A CA 1
ATOM 2290 C C . SER A 1 290 ? -8.000 -9.625 1.467 1.00 20.68 290 SER A C 1
ATOM 2291 O O . SER A 1 290 ? -8.865 -9.449 0.600 1.00 21.10 290 SER A O 1
ATOM 2294 N N . ARG A 1 291 ? -7.109 -8.692 1.820 1.00 17.61 291 ARG A N 1
ATOM 2295 C CA . ARG A 1 291 ? -7.077 -7.394 1.155 1.00 15.90 291 ARG A CA 1
ATOM 2296 C C . ARG A 1 291 ? -6.834 -7.538 -0.343 1.00 19.40 291 ARG A C 1
ATOM 2297 O O . ARG A 1 291 ? -7.449 -6.828 -1.144 1.00 19.45 291 ARG A O 1
ATOM 2305 N N . MET A 1 292 ? -5.926 -8.431 -0.748 1.00 19.74 292 MET A N 1
ATOM 2306 C CA . MET A 1 292 ? -5.661 -8.561 -2.179 1.00 18.78 292 MET A CA 1
ATOM 2307 C C . MET A 1 292 ? -6.843 -9.165 -2.927 1.00 21.46 292 MET A C 1
ATOM 2308 O O . MET A 1 292 ? -6.929 -9.008 -4.151 1.00 22.90 292 MET A O 1
ATOM 2313 N N . GLY A 1 293 ? -7.765 -9.828 -2.224 1.00 18.55 293 GLY A N 1
ATOM 2314 C CA . GLY A 1 293 ? -8.912 -10.482 -2.827 1.00 21.67 293 GLY A CA 1
ATOM 2315 C C . GLY A 1 293 ? -8.834 -11.995 -2.846 1.00 22.72 293 GLY A C 1
ATOM 2316 O O . GLY A 1 293 ? -9.823 -12.649 -3.196 1.00 25.06 293 GLY A O 1
ATOM 2317 N N . ALA A 1 294 ? -7.705 -12.573 -2.478 1.00 18.31 294 ALA A N 1
ATOM 2318 C CA . ALA A 1 294 ? -7.533 -14.014 -2.518 1.00 16.14 294 ALA A CA 1
ATOM 2319 C C . ALA A 1 294 ? -7.885 -14.654 -1.178 1.00 18.90 294 ALA A C 1
ATOM 2320 O O . ALA A 1 294 ? -7.909 -14.001 -0.130 1.00 18.89 294 ALA A O 1
ATOM 2322 N N . CYS A 1 295 ? -8.145 -15.964 -1.227 1.00 18.01 295 CYS A N 1
ATOM 2323 C CA . CYS A 1 295 ? -8.339 -16.769 -0.027 1.00 15.17 295 CYS A CA 1
ATOM 2324 C C . CYS A 1 295 ? -6.985 -17.115 0.581 1.00 16.45 295 CYS A C 1
ATOM 2325 O O . CYS A 1 295 ? -6.160 -17.784 -0.054 1.00 20.20 295 CYS A O 1
ATOM 2328 N N . ILE A 1 296 ? -6.747 -16.663 1.808 1.00 14.58 296 ILE A N 1
ATOM 2329 C CA . ILE A 1 296 ? -5.504 -16.957 2.521 1.00 14.87 296 ILE A CA 1
ATOM 2330 C C . ILE A 1 296 ? -5.729 -18.177 3.407 1.00 14.52 296 ILE A C 1
ATOM 2331 O O . ILE A 1 296 ? -6.672 -18.203 4.210 1.00 15.42 296 ILE A O 1
ATOM 2336 N N . THR A 1 297 ? -4.875 -19.200 3.250 1.00 14.32 297 THR A N 1
ATOM 2337 C CA . THR A 1 297 ? -5.001 -20.451 3.978 1.00 14.54 297 THR A CA 1
ATOM 2338 C C . THR A 1 297 ? -3.931 -20.512 5.068 1.00 16.86 297 THR A C 1
ATOM 2339 O O . THR A 1 297 ? -2.886 -19.873 4.944 1.00 17.17 297 THR A O 1
ATOM 2343 N N . PRO A 1 298 ? -4.162 -21.238 6.162 1.00 17.09 298 PRO A N 1
ATOM 2344 C CA . PRO A 1 298 ? -3.091 -21.386 7.163 1.00 16.00 298 PRO A CA 1
ATOM 2345 C C . PRO A 1 298 ? -1.839 -22.074 6.621 1.00 18.23 298 PRO A C 1
ATOM 2346 O O . PRO A 1 298 ? -0.722 -21.739 7.036 1.00 19.34 298 PRO A O 1
ATOM 2350 N N . GLU A 1 299 ? -1.993 -23.025 5.691 1.00 15.34 299 GLU A N 1
ATOM 2351 C CA . GLU A 1 299 ? -0.873 -23.848 5.241 1.00 16.80 299 GLU A CA 1
ATOM 2352 C C . GLU A 1 299 ? -0.007 -23.142 4.205 1.00 15.35 299 GLU A C 1
ATOM 2353 O O . GLU A 1 299 ? 1.220 -23.319 4.191 1.00 18.29 299 GLU A O 1
ATOM 2359 N N . PHE A 1 300 ? -0.638 -22.397 3.292 1.00 14.83 300 PHE A N 1
ATOM 2360 C CA . PHE A 1 300 ? 0.056 -21.829 2.140 1.00 14.78 300 PHE A CA 1
ATOM 2361 C C . PHE A 1 300 ? -0.120 -20.327 1.998 1.00 14.97 300 PHE A C 1
ATOM 2362 O O . PHE A 1 300 ? 0.376 -19.758 1.017 1.00 15.94 300 PHE A O 1
ATOM 2370 N N . GLY A 1 301 ? -0.823 -19.678 2.917 1.00 15.74 301 GLY A N 1
ATOM 2371 C CA . GLY A 1 301 ? -1.261 -18.319 2.679 1.00 14.79 301 GLY A CA 1
ATOM 2372 C C . GLY A 1 301 ? -2.094 -18.271 1.409 1.00 15.11 301 GLY A C 1
ATOM 2373 O O . GLY A 1 301 ? -2.874 -19.200 1.106 1.00 14.06 301 GLY A O 1
ATOM 2374 N N . PRO A 1 302 ? -1.929 -17.197 0.625 1.00 14.61 302 PRO A N 1
ATOM 2375 C CA . PRO A 1 302 ? -2.622 -17.099 -0.664 1.00 14.59 302 PRO A CA 1
ATOM 2376 C C . PRO A 1 302 ? -1.930 -17.827 -1.798 1.00 13.83 302 PRO A C 1
ATOM 2377 O O . PRO A 1 302 ? -2.436 -17.776 -2.928 1.00 15.52 302 PRO A O 1
ATOM 2381 N N . ASN A 1 303 ? -0.804 -18.497 -1.538 1.00 13.25 303 ASN A N 1
ATOM 2382 C CA . ASN A 1 303 ? -0.001 -19.105 -2.601 1.00 13.79 303 ASN A CA 1
ATOM 2383 C C . ASN A 1 303 ? -0.534 -20.497 -2.940 1.00 14.26 303 ASN A C 1
ATOM 2384 O O . ASN A 1 303 ? 0.146 -21.521 -2.820 1.00 15.39 303 ASN A O 1
ATOM 2389 N N . VAL A 1 304 ? -1.788 -20.502 -3.369 1.00 15.62 304 VAL A N 1
ATOM 2390 C CA . VAL A 1 304 ? -2.532 -21.734 -3.589 1.00 13.59 304 VAL A CA 1
ATOM 2391 C C . VAL A 1 304 ? -3.617 -21.424 -4.608 1.00 15.41 304 VAL A C 1
ATOM 2392 O O . VAL A 1 304 ? -4.256 -20.368 -4.549 1.00 16.75 304 VAL A O 1
ATOM 2396 N N . ARG A 1 305 ? -3.799 -22.329 -5.566 1.00 14.11 305 ARG A N 1
ATOM 2397 C CA . ARG A 1 305 ? -4.878 -22.181 -6.534 1.00 13.60 305 ARG A CA 1
ATOM 2398 C C . ARG A 1 305 ? -6.116 -22.908 -6.036 1.00 12.14 305 ARG A C 1
ATOM 2399 O O . ARG A 1 305 ? -6.035 -23.834 -5.214 1.00 15.33 305 ARG A O 1
ATOM 2407 N N . LEU A 1 306 ? -7.271 -22.501 -6.562 1.00 13.10 306 LEU A N 1
ATOM 2408 C CA . LEU A 1 306 ? -8.555 -23.070 -6.171 1.00 12.91 306 LEU A CA 1
ATOM 2409 C C . LEU A 1 306 ? -9.265 -23.653 -7.380 1.00 15.18 306 LEU A C 1
ATOM 2410 O O . LEU A 1 306 ? -9.228 -23.073 -8.478 1.00 16.08 306 LEU A O 1
ATOM 2415 N N . THR A 1 307 ? -9.947 -24.779 -7.172 1.00 13.76 307 THR A N 1
ATOM 2416 C CA . THR A 1 307 ? -10.953 -25.244 -8.120 1.00 14.74 307 THR A CA 1
ATOM 2417 C C . THR A 1 307 ? -12.113 -25.836 -7.323 1.00 16.27 307 THR A C 1
ATOM 2418 O O . THR A 1 307 ? -12.046 -25.922 -6.096 1.00 15.49 307 THR A O 1
ATOM 2422 N N . LYS A 1 308 ? -13.198 -26.218 -8.007 1.00 14.63 308 LYS A N 1
ATOM 2423 C CA . LYS A 1 308 ? -14.363 -26.697 -7.269 1.00 14.38 308 LYS A CA 1
ATOM 2424 C C . LYS A 1 308 ? -15.250 -27.541 -8.167 1.00 14.84 308 LYS A C 1
ATOM 2425 O O . LYS A 1 308 ? -15.250 -27.388 -9.393 1.00 18.76 308 LYS A O 1
ATOM 2431 N N . VAL A 1 309 ? -15.992 -28.445 -7.525 1.00 16.38 309 VAL A N 1
ATOM 2432 C CA . VAL A 1 309 ? -16.903 -29.388 -8.170 1.00 18.12 309 VAL A CA 1
ATOM 2433 C C . VAL A 1 309 ? -18.242 -29.288 -7.451 1.00 17.31 309 VAL A C 1
ATOM 2434 O O . VAL A 1 309 ? -18.285 -29.234 -6.218 1.00 17.89 309 VAL A O 1
ATOM 2438 N N . PHE A 1 310 ? -19.332 -29.247 -8.216 1.00 18.16 310 PHE A N 1
ATOM 2439 C CA . PHE A 1 310 ? -20.683 -29.143 -7.670 1.00 19.42 310 PHE A CA 1
ATOM 2440 C C . PHE A 1 310 ? -21.386 -30.490 -7.772 1.00 21.23 310 PHE A C 1
ATOM 2441 O O . PHE A 1 310 ? -21.248 -31.181 -8.785 1.00 20.42 310 PHE A O 1
ATOM 2449 N N . THR A 1 311 ? -22.154 -30.867 -6.738 1.00 17.55 311 THR A N 1
ATOM 2450 C CA . THR A 1 311 ? -22.741 -32.208 -6.755 1.00 21.67 311 THR A CA 1
ATOM 2451 C C . THR A 1 311 ? -23.991 -32.291 -5.881 1.00 20.05 311 THR A C 1
ATOM 2452 O O . THR A 1 311 ? -24.179 -31.511 -4.940 1.00 21.12 311 THR A O 1
ATOM 2456 N N . ASN A 1 312 ? -24.832 -33.285 -6.193 1.00 20.80 312 ASN A N 1
ATOM 2457 C CA . ASN A 1 312 ? -25.939 -33.694 -5.329 1.00 21.56 312 ASN A CA 1
ATOM 2458 C C . ASN A 1 312 ? -25.552 -34.770 -4.311 1.00 22.58 312 ASN A C 1
ATOM 2459 O O . ASN A 1 312 ? -26.399 -35.154 -3.492 1.00 24.05 312 ASN A O 1
ATOM 2464 N N . MET A 1 313 ? -24.321 -35.280 -4.351 1.00 21.38 313 MET A N 1
ATOM 2465 C CA . MET A 1 313 ? -23.869 -36.252 -3.362 1.00 21.55 313 MET A CA 1
ATOM 2466 C C . MET A 1 313 ? -24.070 -35.693 -1.953 1.00 24.23 313 MET A C 1
ATOM 2467 O O . MET A 1 313 ? -23.616 -34.577 -1.666 1.00 20.74 313 MET A O 1
ATOM 2472 N N . PRO A 1 314 ? -24.764 -36.409 -1.066 1.00 22.76 314 PRO A N 1
ATOM 2473 C CA . PRO A 1 314 ? -24.889 -35.936 0.321 1.00 22.03 314 PRO A CA 1
ATOM 2474 C C . PRO A 1 314 ? -23.524 -35.845 0.995 1.00 20.87 314 PRO A C 1
ATOM 2475 O O . PRO A 1 314 ? -22.693 -36.757 0.897 1.00 21.03 314 PRO A O 1
ATOM 2479 N N . LEU A 1 315 ? -23.284 -34.715 1.666 1.00 23.03 315 LEU A N 1
ATOM 2480 C CA . LEU A 1 315 ? -22.001 -34.441 2.305 1.00 22.75 315 LEU A CA 1
ATOM 2481 C C . LEU A 1 315 ? -22.230 -33.652 3.589 1.00 22.15 315 LEU A C 1
ATOM 2482 O O . LEU A 1 315 ? -23.286 -33.045 3.790 1.00 24.72 315 LEU A O 1
ATOM 2487 N N . VAL A 1 316 ? -21.221 -33.661 4.457 1.00 19.61 316 VAL A N 1
ATOM 2488 C CA . VAL A 1 316 ? -21.233 -32.871 5.688 1.00 19.78 316 VAL A CA 1
ATOM 2489 C C . VAL A 1 316 ? -20.456 -31.580 5.427 1.00 21.28 316 VAL A C 1
ATOM 2490 O O . VAL A 1 316 ? -19.234 -31.641 5.213 1.00 22.11 316 VAL A O 1
ATOM 2494 N N . PRO A 1 317 ? -21.096 -30.410 5.458 1.00 18.92 317 PRO A N 1
ATOM 2495 C CA . PRO A 1 317 ? -20.342 -29.159 5.266 1.00 20.21 317 PRO A CA 1
ATOM 2496 C C . PRO A 1 317 ? -19.300 -28.929 6.357 1.00 24.02 317 PRO A C 1
ATOM 2497 O O . PRO A 1 317 ? -19.519 -29.216 7.538 1.00 25.06 317 PRO A O 1
ATOM 2501 N N . ASP A 1 318 ? -18.156 -28.391 5.945 1.00 22.11 318 ASP A N 1
ATOM 2502 C CA . ASP A 1 318 ? -17.116 -28.005 6.880 1.00 22.24 318 ASP A CA 1
ATOM 2503 C C . ASP A 1 318 ? -17.460 -26.665 7.532 1.00 19.97 318 ASP A C 1
ATOM 2504 O O . ASP A 1 318 ? -18.298 -25.902 7.047 1.00 21.53 318 ASP A O 1
ATOM 2509 N N . LYS A 1 319 ? -16.824 -26.404 8.677 1.00 20.53 319 LYS A N 1
ATOM 2510 C CA . LYS A 1 319 ? -17.014 -25.105 9.316 1.00 22.82 319 LYS A CA 1
ATOM 2511 C C . LYS A 1 319 ? -16.055 -24.057 8.750 1.00 22.11 319 LYS A C 1
ATOM 2512 O O . LYS A 1 319 ? -14.908 -24.366 8.401 1.00 22.46 319 LYS A O 1
ATOM 2518 N N . PRO A 1 320 ? -16.494 -22.804 8.650 1.00 19.81 320 PRO A N 1
ATOM 2519 C CA . PRO A 1 320 ? -15.562 -21.725 8.299 1.00 18.79 320 PRO A CA 1
ATOM 2520 C C . PRO A 1 320 ? -14.477 -21.581 9.356 1.00 21.69 320 PRO A C 1
ATOM 2521 O O . PRO A 1 320 ? -14.592 -22.092 10.472 1.00 23.28 320 PRO A O 1
ATOM 2525 N N . ILE A 1 321 ? -13.406 -20.870 8.989 1.00 22.60 321 ILE A N 1
ATOM 2526 C CA . ILE A 1 321 ? -12.258 -20.646 9.869 1.00 19.36 321 ILE A CA 1
ATOM 2527 C C . ILE A 1 321 ? -12.015 -19.146 9.999 1.00 21.18 321 ILE A C 1
ATOM 2528 O O . ILE A 1 321 ? -12.161 -18.391 9.031 1.00 21.98 321 ILE A O 1
ATOM 2533 N N . ASP A 1 322 ? -11.667 -18.705 11.207 1.00 21.36 322 ASP A N 1
ATOM 2534 C CA . ASP A 1 322 ? -11.260 -17.318 11.447 1.00 21.66 322 ASP A CA 1
ATOM 2535 C C . ASP A 1 322 ? -9.954 -17.362 12.232 1.00 21.87 322 ASP A C 1
ATOM 2536 O O . ASP A 1 322 ? -9.974 -17.593 13.447 1.00 22.46 322 ASP A O 1
ATOM 2541 N N . PHE A 1 323 ? -8.817 -17.173 11.551 1.00 19.60 323 PHE A N 1
ATOM 2542 C CA . PHE A 1 323 ? -7.528 -17.116 12.234 1.00 19.84 323 PHE A CA 1
ATOM 2543 C C . PHE A 1 323 ? -6.938 -15.705 12.209 1.00 20.49 323 PHE A C 1
ATOM 2544 O O . PHE A 1 323 ? -5.725 -15.521 12.347 1.00 23.58 323 PHE A O 1
ATOM 2552 N N . GLY A 1 324 ? -7.797 -14.698 12.077 1.00 20.11 324 GLY A N 1
ATOM 2553 C CA . GLY A 1 324 ? -7.400 -13.312 12.245 1.00 20.47 324 GLY A CA 1
ATOM 2554 C C . GLY A 1 324 ? -6.964 -12.595 10.990 1.00 22.97 324 GLY A C 1
ATOM 2555 O O . GLY A 1 324 ? -6.410 -11.497 11.092 1.00 22.72 324 GLY A O 1
ATOM 2556 N N . VAL A 1 325 ? -7.208 -13.168 9.809 1.00 22.75 325 VAL A N 1
ATOM 2557 C CA . VAL A 1 325 ? -6.725 -12.555 8.574 1.00 19.62 325 VAL A CA 1
ATOM 2558 C C . VAL A 1 325 ? -7.305 -11.155 8.403 1.00 21.50 325 VAL A C 1
ATOM 2559 O O . VAL A 1 325 ? -6.594 -10.218 8.026 1.00 23.44 325 VAL A O 1
ATOM 2563 N N . THR A 1 326 ? -8.611 -10.995 8.654 1.00 17.86 326 THR A N 1
ATOM 2564 C CA . THR A 1 326 ? -9.241 -9.694 8.428 1.00 18.24 326 THR A CA 1
ATOM 2565 C C . THR A 1 326 ? -8.541 -8.603 9.218 1.00 20.93 326 THR A C 1
ATOM 2566 O O . THR A 1 326 ? -8.298 -7.507 8.697 1.00 21.34 326 THR A O 1
ATOM 2570 N N . GLU A 1 327 ? -8.203 -8.891 10.473 1.00 24.47 327 GLU A N 1
ATOM 2571 C CA . GLU A 1 327 ? -7.571 -7.891 11.327 1.00 27.53 327 GLU A CA 1
ATOM 2572 C C . GLU A 1 327 ? -6.131 -7.621 10.901 1.00 28.91 327 GLU A C 1
ATOM 2573 O O . GLU A 1 327 ? -5.657 -6.482 11.000 1.00 28.45 327 GLU A O 1
ATOM 2579 N N . PHE A 1 328 ? -5.409 -8.653 10.442 1.00 21.71 328 PHE A N 1
ATOM 2580 C CA . PHE A 1 328 ? -4.053 -8.431 9.946 1.00 22.03 328 PHE A CA 1
ATOM 2581 C C . PHE A 1 328 ? -4.074 -7.599 8.672 1.00 24.36 328 PHE A C 1
ATOM 2582 O O . PHE A 1 328 ? -3.271 -6.670 8.523 1.00 22.82 328 PHE A O 1
ATOM 2590 N N . CYS A 1 329 ? -4.998 -7.896 7.749 1.00 22.88 329 CYS A N 1
ATOM 2591 C CA . CYS A 1 329 ? -5.070 -7.127 6.509 1.00 20.08 329 CYS A CA 1
ATOM 2592 C C . CYS A 1 329 ? -5.463 -5.675 6.766 1.00 25.00 329 CYS A C 1
ATOM 2593 O O . CYS A 1 329 ? -5.106 -4.788 5.981 1.00 21.65 329 CYS A O 1
ATOM 2596 N N . GLU A 1 330 ? -6.201 -5.415 7.849 1.00 29.94 330 GLU A N 1
ATOM 2597 C CA . GLU A 1 330 ? -6.582 -4.047 8.174 1.00 32.85 330 GLU A CA 1
ATOM 2598 C C . GLU A 1 330 ? -5.365 -3.167 8.428 1.00 32.16 330 GLU A C 1
ATOM 2599 O O . GLU A 1 330 ? -5.383 -1.978 8.095 1.00 35.23 330 GLU A O 1
ATOM 2605 N N . THR A 1 331 ? -4.301 -3.727 9.007 1.00 27.50 331 THR A N 1
ATOM 2606 C CA . THR A 1 331 ? -3.132 -2.946 9.388 1.00 31.36 331 THR A CA 1
ATOM 2607 C C . THR A 1 331 ? -1.892 -3.233 8.555 1.00 32.59 331 THR A C 1
ATOM 2608 O O . THR A 1 331 ? -0.884 -2.546 8.733 1.00 35.27 331 THR A O 1
ATOM 2612 N N . CYS A 1 332 ? -1.921 -4.221 7.662 1.00 26.33 332 CYS A N 1
ATOM 2613 C CA . CYS A 1 332 ? -0.692 -4.653 6.979 1.00 25.55 332 CYS A CA 1
ATOM 2614 C C . CYS A 1 332 ? -0.436 -3.842 5.709 1.00 27.60 332 CYS A C 1
ATOM 2615 O O . CYS A 1 332 ? 0.527 -3.072 5.637 1.00 32.82 332 CYS A O 1
ATOM 2618 N N . LYS A 1 333 ? -1.280 -4.024 4.699 1.00 26.11 333 LYS A N 1
ATOM 2619 C CA . LYS A 1 333 ? -1.233 -3.290 3.427 1.00 26.89 333 LYS A CA 1
ATOM 2620 C C . LYS A 1 333 ? 0.064 -3.497 2.627 1.00 27.03 333 LYS A C 1
ATOM 2621 O O . LYS A 1 333 ? 0.377 -2.700 1.736 1.00 25.41 333 LYS A O 1
ATOM 2627 N N . LYS A 1 334 ? 0.809 -4.582 2.857 1.00 24.23 334 LYS A N 1
ATOM 2628 C CA . LYS A 1 334 ? 2.051 -4.769 2.111 1.00 24.03 334 LYS A CA 1
ATOM 2629 C C . LYS A 1 334 ? 1.788 -5.031 0.628 1.00 23.41 334 LYS A C 1
ATOM 2630 O O . LYS A 1 334 ? 2.514 -4.522 -0.238 1.00 23.78 334 LYS A O 1
ATOM 2636 N N . CYS A 1 335 ? 0.766 -5.827 0.312 1.00 20.06 335 CYS A N 1
ATOM 2637 C CA . CYS A 1 335 ? 0.427 -6.054 -1.095 1.00 21.08 335 CYS A CA 1
ATOM 2638 C C . CYS A 1 335 ? 0.031 -4.756 -1.795 1.00 19.04 335 CYS A C 1
ATOM 2639 O O . CYS A 1 335 ? 0.358 -4.551 -2.971 1.00 20.11 335 CYS A O 1
ATOM 2642 N N . ALA A 1 336 ? -0.720 -3.893 -1.106 1.00 22.59 336 ALA A N 1
ATOM 2643 C CA . ALA A 1 336 ? -1.118 -2.622 -1.706 1.00 23.34 336 ALA A CA 1
ATOM 2644 C C . ALA A 1 336 ? 0.090 -1.741 -1.990 1.00 21.95 336 ALA A C 1
ATOM 2645 O O . ALA A 1 336 ? 0.139 -1.051 -3.017 1.00 24.12 336 ALA A O 1
ATOM 2647 N N . ARG A 1 337 ? 1.089 -1.768 -1.109 1.00 23.71 337 ARG A N 1
ATOM 2648 C CA . ARG A 1 337 ? 2.251 -0.911 -1.311 1.00 25.47 337 ARG A CA 1
ATOM 2649 C C . ARG A 1 337 ? 3.166 -1.445 -2.404 1.00 28.62 337 ARG A C 1
ATOM 2650 O O . ARG A 1 337 ? 3.825 -0.657 -3.092 1.00 27.76 337 ARG A O 1
ATOM 2658 N N . GLU A 1 338 ? 3.217 -2.768 -2.586 1.00 24.06 338 GLU A N 1
ATOM 2659 C CA . GLU A 1 338 ? 4.120 -3.374 -3.551 1.00 22.74 338 GLU A CA 1
ATOM 2660 C C . GLU A 1 338 ? 3.481 -3.618 -4.912 1.00 22.54 338 GLU A C 1
ATOM 2661 O O . GLU A 1 338 ? 4.212 -3.879 -5.872 1.00 23.13 338 GLU A O 1
ATOM 2667 N N . CYS A 1 339 ? 2.156 -3.545 -5.013 1.00 22.90 339 CYS A N 1
ATOM 2668 C CA . CYS A 1 339 ? 1.479 -3.784 -6.285 1.00 18.25 339 CYS A CA 1
ATOM 2669 C C . CYS A 1 339 ? 2.015 -2.850 -7.369 1.00 23.83 339 CYS A C 1
ATOM 2670 O O . CYS A 1 339 ? 1.930 -1.620 -7.209 1.00 25.52 339 CYS A O 1
ATOM 2673 N N . PRO A 1 340 ? 2.566 -3.370 -8.472 1.00 21.29 340 PRO A N 1
ATOM 2674 C CA . PRO A 1 340 ? 3.161 -2.477 -9.482 1.00 21.44 340 PRO A CA 1
ATOM 2675 C C . PRO A 1 340 ? 2.151 -1.641 -10.237 1.00 23.87 340 PRO A C 1
ATOM 2676 O O . PRO A 1 340 ? 2.565 -0.743 -10.979 1.00 28.57 340 PRO A O 1
ATOM 2680 N N . SER A 1 341 ? 0.851 -1.903 -10.101 1.00 21.52 341 SER A N 1
ATOM 2681 C CA . SER A 1 341 ? -0.161 -1.122 -10.800 1.00 25.24 341 SER A CA 1
ATOM 2682 C C . SER A 1 341 ? -1.044 -0.310 -9.860 1.00 21.35 341 SER A C 1
ATOM 2683 O O . SER A 1 341 ? -1.969 0.359 -10.331 1.00 24.41 341 SER A O 1
ATOM 2686 N N . LYS A 1 342 ? -0.784 -0.355 -8.548 1.00 22.55 342 LYS A N 1
ATOM 2687 C CA . LYS A 1 342 ? -1.652 0.238 -7.526 1.00 22.84 342 LYS A CA 1
ATOM 2688 C C . LYS A 1 342 ? -3.109 -0.192 -7.694 1.00 22.86 342 LYS A C 1
ATOM 2689 O O . LYS A 1 342 ? -4.034 0.601 -7.524 1.00 25.28 342 LYS A O 1
ATOM 2695 N N . ALA A 1 343 ? -3.319 -1.484 -7.995 1.00 22.66 343 ALA A N 1
ATOM 2696 C CA . ALA A 1 343 ? -4.667 -2.015 -8.152 1.00 21.49 343 ALA A CA 1
ATOM 2697 C C . ALA A 1 343 ? -5.363 -2.275 -6.823 1.00 18.65 343 ALA A C 1
ATOM 2698 O O . ALA A 1 343 ? -6.602 -2.255 -6.768 1.00 20.85 343 ALA A O 1
ATOM 2700 N N . ILE A 1 344 ? -4.603 -2.542 -5.761 1.00 20.75 344 ILE A N 1
ATOM 2701 C CA . ILE A 1 344 ? -5.160 -2.967 -4.480 1.00 18.32 344 ILE A CA 1
ATOM 2702 C C . ILE A 1 344 ? -5.373 -1.752 -3.587 1.00 21.21 344 ILE A C 1
ATOM 2703 O O . ILE A 1 344 ? -4.457 -0.942 -3.387 1.00 24.84 344 ILE A O 1
ATOM 2708 N N . THR A 1 345 ? -6.573 -1.641 -3.023 1.00 20.70 345 THR A N 1
ATOM 2709 C CA . THR A 1 345 ? -6.891 -0.486 -2.190 1.00 22.96 345 THR A CA 1
ATOM 2710 C C . THR A 1 345 ? -6.145 -0.534 -0.856 1.00 26.00 345 THR A C 1
ATOM 2711 O O . THR A 1 345 ? -5.876 -1.604 -0.299 1.00 22.69 345 THR A O 1
ATOM 2715 N N . GLU A 1 346 ? -5.796 0.655 -0.346 1.00 24.17 346 GLU A N 1
ATOM 2716 C CA . GLU A 1 346 ? -5.288 0.801 1.010 1.00 23.81 346 GLU A CA 1
ATOM 2717 C C . GLU A 1 346 ? -6.393 1.152 1.992 1.00 26.93 346 GLU A C 1
ATOM 2718 O O . GLU A 1 346 ? -6.122 1.297 3.189 1.00 26.80 346 GLU A O 1
ATOM 2724 N N . GLY A 1 347 ? -7.628 1.271 1.515 1.00 25.56 347 GLY A N 1
ATOM 2725 C CA . GLY A 1 347 ? -8.730 1.702 2.337 1.00 28.34 347 GLY A CA 1
ATOM 2726 C C . GLY A 1 347 ? -9.480 0.560 2.986 1.00 28.84 347 GLY A C 1
ATOM 2727 O O . GLY A 1 347 ? -9.088 -0.610 2.900 1.00 27.13 347 GLY A O 1
ATOM 2728 N N . PRO A 1 348 ? -10.586 0.887 3.644 1.00 28.14 348 PRO A N 1
ATOM 2729 C CA . PRO A 1 348 ? -11.397 -0.134 4.314 1.00 27.03 348 PRO A CA 1
ATOM 2730 C C . PRO A 1 348 ? -12.294 -0.875 3.331 1.00 25.54 348 PRO A C 1
ATOM 2731 O O . PRO A 1 348 ? -12.500 -0.457 2.191 1.00 27.85 348 PRO A O 1
ATOM 2735 N N . ARG A 1 349 ? -12.846 -1.989 3.810 1.00 24.87 349 ARG A N 1
ATOM 2736 C CA . ARG A 1 349 ? -13.852 -2.724 3.053 1.00 24.11 349 ARG A CA 1
ATOM 2737 C C . ARG A 1 349 ? -15.129 -1.901 2.893 1.00 28.06 349 ARG A C 1
ATOM 2738 O O . ARG A 1 349 ? -15.492 -1.095 3.759 1.00 25.71 349 ARG A O 1
ATOM 2746 N N . THR A 1 350 ? -15.809 -2.099 1.762 1.00 23.68 350 THR A N 1
ATOM 2747 C CA . THR A 1 350 ? -17.117 -1.497 1.523 1.00 24.56 350 THR A CA 1
ATOM 2748 C C . THR A 1 350 ? -18.002 -2.499 0.796 1.00 27.94 350 THR A C 1
ATOM 2749 O O . THR A 1 350 ? -17.552 -3.569 0.367 1.00 22.56 350 THR A O 1
ATOM 2753 N N . PHE A 1 351 ? -19.277 -2.138 0.664 1.00 26.20 351 PHE A N 1
ATOM 2754 C CA . PHE A 1 351 ? -20.244 -2.910 -0.106 1.00 25.90 351 PHE A CA 1
ATOM 2755 C C . PHE A 1 351 ? -20.374 -2.419 -1.540 1.00 25.97 351 PHE A C 1
ATOM 2756 O O . PHE A 1 351 ? -21.201 -2.950 -2.285 1.00 28.15 351 PHE A O 1
ATOM 2764 N N . GLU A 1 352 ? -19.604 -1.408 -1.937 1.00 27.59 352 GLU A N 1
ATOM 2765 C CA . GLU A 1 352 ? -19.795 -0.735 -3.217 1.00 31.82 352 GLU A CA 1
ATOM 2766 C C . GLU A 1 352 ? -18.637 -1.057 -4.152 1.00 28.31 352 GLU A C 1
ATOM 2767 O O . GLU A 1 352 ? -17.489 -0.688 -3.878 1.00 31.31 352 GLU A O 1
ATOM 2773 N N . GLY A 1 353 ? -18.951 -1.708 -5.270 1.00 32.45 353 GLY A N 1
ATOM 2774 C CA . GLY A 1 353 ? -17.912 -2.097 -6.205 1.00 29.51 353 GLY A CA 1
ATOM 2775 C C . GLY A 1 353 ? -17.169 -0.894 -6.758 1.00 32.07 353 GLY A C 1
ATOM 2776 O O . GLY A 1 353 ? -17.744 0.172 -6.987 1.00 34.14 353 GLY A O 1
ATOM 2777 N N . ARG A 1 354 ? -15.867 -1.077 -6.974 1.00 32.16 354 ARG A N 1
ATOM 2778 C CA . ARG A 1 354 ? -15.051 -0.008 -7.532 1.00 32.08 354 ARG A CA 1
ATOM 2779 C C . ARG A 1 354 ? -15.329 0.207 -9.012 1.00 36.69 354 ARG A C 1
ATOM 2780 O O . ARG A 1 354 ? -15.193 1.329 -9.514 1.00 38.52 354 ARG A O 1
ATOM 2788 N N . SER A 1 355 ? -15.698 -0.852 -9.726 1.00 26.94 355 SER A N 1
ATOM 2789 C CA . SER A 1 355 ? -15.968 -0.773 -11.153 1.00 25.11 355 SER A CA 1
ATOM 2790 C C . SER A 1 355 ? -16.776 -2.005 -11.537 1.00 25.98 355 SER A C 1
ATOM 2791 O O . SER A 1 355 ? -17.118 -2.835 -10.690 1.00 25.63 355 SER A O 1
ATOM 2794 N N . ILE A 1 356 ? -17.061 -2.128 -12.834 1.00 27.57 356 ILE A N 1
ATOM 2795 C CA . ILE A 1 356 ? -17.901 -3.213 -13.333 1.00 27.29 356 ILE A CA 1
ATOM 2796 C C . ILE A 1 356 ? -17.316 -4.584 -13.005 1.00 24.99 356 ILE A C 1
ATOM 2797 O O . ILE A 1 356 ? -18.052 -5.576 -12.957 1.00 25.85 356 ILE A O 1
ATOM 2802 N N . HIS A 1 357 ? -16.010 -4.663 -12.744 1.00 24.75 357 HIS A N 1
ATOM 2803 C CA . HIS A 1 357 ? -15.378 -5.959 -12.497 1.00 21.23 357 HIS A CA 1
ATOM 2804 C C . HIS A 1 357 ? -15.675 -6.513 -11.113 1.00 24.17 357 HIS A C 1
ATOM 2805 O O . HIS A 1 357 ? -15.452 -7.709 -10.883 1.00 21.66 357 HIS A O 1
ATOM 2812 N N . ASN A 1 358 ? -16.145 -5.681 -10.190 1.00 25.35 358 ASN A N 1
ATOM 2813 C CA . ASN A 1 358 ? -16.461 -6.097 -8.830 1.00 22.35 358 ASN A CA 1
ATOM 2814 C C . ASN A 1 358 ? -17.957 -6.359 -8.700 1.00 24.62 358 ASN A C 1
ATOM 2815 O O . ASN A 1 358 ? -18.779 -5.628 -9.269 1.00 27.41 358 ASN A O 1
ATOM 2820 N N . GLN A 1 359 ? -18.308 -7.375 -7.913 1.00 21.04 359 GLN A N 1
ATOM 2821 C CA . GLN A 1 359 ? -19.702 -7.644 -7.574 1.00 22.64 359 GLN A CA 1
ATOM 2822 C C . GLN A 1 359 ? -20.070 -6.826 -6.339 1.00 25.30 359 GLN A C 1
ATOM 2823 O O . GLN A 1 359 ? -19.553 -7.077 -5.245 1.00 24.25 359 GLN A O 1
ATOM 2829 N N . SER A 1 360 ? -20.950 -5.838 -6.517 1.00 27.21 360 SER A N 1
ATOM 2830 C CA . SER A 1 360 ? -21.422 -5.035 -5.398 1.00 27.24 360 SER A CA 1
ATOM 2831 C C . SER A 1 360 ? -22.357 -5.838 -4.501 1.00 27.28 360 SER A C 1
ATOM 2832 O O . SER A 1 360 ? -22.929 -6.855 -4.901 1.00 27.55 360 SER A O 1
ATOM 2835 N N . GLY A 1 361 ? -22.521 -5.356 -3.271 1.00 26.16 361 GLY A N 1
ATOM 2836 C CA . GLY A 1 361 ? -23.428 -5.969 -2.331 1.00 28.16 361 GLY A CA 1
ATOM 2837 C C . GLY A 1 361 ? -22.813 -6.946 -1.361 1.00 26.17 361 GLY A C 1
ATOM 2838 O O . GLY A 1 361 ? -23.555 -7.606 -0.625 1.00 28.75 361 GLY A O 1
ATOM 2839 N N . LYS A 1 362 ? -21.488 -7.085 -1.351 1.00 27.49 362 LYS A N 1
ATOM 2840 C CA . LYS A 1 362 ? -20.794 -7.919 -0.382 1.00 24.50 362 LYS A CA 1
ATOM 2841 C C . LYS A 1 362 ? -19.626 -7.127 0.186 1.00 22.10 362 LYS A C 1
ATOM 2842 O O . LYS A 1 362 ? -18.933 -6.420 -0.548 1.00 24.73 362 LYS A O 1
ATOM 2848 N N . LEU A 1 363 ? -19.443 -7.214 1.503 1.00 24.77 363 LEU A N 1
ATOM 2849 C CA . LEU A 1 363 ? -18.391 -6.462 2.178 1.00 22.69 363 LEU A CA 1
ATOM 2850 C C . LEU A 1 363 ? -17.026 -7.047 1.844 1.00 23.41 363 LEU A C 1
ATOM 2851 O O . LEU A 1 363 ? -16.724 -8.182 2.221 1.00 22.45 363 LEU A O 1
ATOM 2856 N N . GLN A 1 364 ? -16.190 -6.265 1.167 1.00 20.12 364 GLN A N 1
ATOM 2857 C CA . GLN A 1 364 ? -14.903 -6.768 0.707 1.00 23.51 364 GLN A CA 1
ATOM 2858 C C . GLN A 1 364 ? -14.001 -5.577 0.436 1.00 21.95 364 GLN A C 1
ATOM 2859 O O . GLN A 1 364 ? -14.461 -4.435 0.337 1.00 23.93 364 GLN A O 1
ATOM 2865 N N . TRP A 1 365 ? -12.706 -5.845 0.335 1.00 20.26 365 TRP A N 1
ATOM 2866 C CA . TRP A 1 365 ? -11.801 -4.821 -0.170 1.00 20.49 365 TRP A CA 1
ATOM 2867 C C . TRP A 1 365 ? -11.989 -4.691 -1.683 1.00 24.45 365 TRP A C 1
ATOM 2868 O O . TRP A 1 365 ? -11.934 -5.685 -2.418 1.00 22.80 365 TRP A O 1
ATOM 2879 N N . GLN A 1 366 ? -12.259 -3.469 -2.139 1.00 22.75 366 GLN A N 1
ATOM 2880 C CA . GLN A 1 366 ? -12.625 -3.209 -3.528 1.00 23.01 366 GLN A CA 1
ATOM 2881 C C . GLN A 1 366 ? -11.378 -2.816 -4.313 1.00 22.61 366 GLN A C 1
ATOM 2882 O O . GLN A 1 366 ? -10.871 -1.699 -4.176 1.00 24.47 366 GLN A O 1
ATOM 2888 N N . ASN A 1 367 ? -10.910 -3.716 -5.171 1.00 21.17 367 ASN A N 1
ATOM 2889 C CA . ASN A 1 367 ? -9.697 -3.491 -5.940 1.00 21.69 367 ASN A CA 1
ATOM 2890 C C . ASN A 1 367 ? -10.039 -3.198 -7.397 1.00 19.81 367 ASN A C 1
ATOM 2891 O O . ASN A 1 367 ? -11.103 -3.584 -7.895 1.00 22.21 367 ASN A O 1
ATOM 2896 N N . ASP A 1 368 ? -9.128 -2.498 -8.078 1.00 19.94 368 ASP A N 1
ATOM 2897 C CA . ASP A 1 368 ? -9.311 -2.139 -9.490 1.00 22.80 368 ASP A CA 1
ATOM 2898 C C . ASP A 1 368 ? -8.622 -3.187 -10.356 1.00 18.68 368 ASP A C 1
ATOM 2899 O O . ASP A 1 368 ? -7.414 -3.130 -10.583 1.00 21.60 368 ASP A O 1
ATOM 2904 N N . TYR A 1 369 ? -9.399 -4.136 -10.870 1.00 24.63 369 TYR A N 1
ATOM 2905 C CA . TYR A 1 369 ? -8.800 -5.266 -11.564 1.00 20.78 369 TYR A CA 1
ATOM 2906 C C . TYR A 1 369 ? -8.454 -4.957 -13.008 1.00 23.45 369 TYR A C 1
ATOM 2907 O O . TYR A 1 369 ? -7.734 -5.737 -13.638 1.00 21.77 369 TYR A O 1
ATOM 2916 N N . ASN A 1 370 ? -8.917 -3.827 -13.543 1.00 21.82 370 ASN A N 1
ATOM 2917 C CA . ASN A 1 370 ? -8.422 -3.397 -14.847 1.00 23.24 370 ASN A CA 1
ATOM 2918 C C . ASN A 1 370 ? -6.973 -2.936 -14.740 1.00 23.15 370 ASN A C 1
ATOM 2919 O O . ASN A 1 370 ? -6.169 -3.173 -15.648 1.00 20.56 370 ASN A O 1
ATOM 2924 N N . LYS A 1 371 ? -6.624 -2.265 -13.638 1.00 21.58 371 LYS A N 1
ATOM 2925 C CA . LYS A 1 371 ? -5.230 -1.892 -13.422 1.00 24.35 371 LYS A CA 1
ATOM 2926 C C . LYS A 1 371 ? -4.353 -3.127 -13.257 1.00 20.60 371 LYS A C 1
ATOM 2927 O O . LYS A 1 371 ? -3.241 -3.182 -13.797 1.00 21.44 371 LYS A O 1
ATOM 2933 N N . CYS A 1 372 ? -4.845 -4.136 -12.533 1.00 22.31 372 CYS A N 1
ATOM 2934 C CA . CYS A 1 372 ? -4.094 -5.382 -12.411 1.00 21.31 372 CYS A CA 1
ATOM 2935 C C . CYS A 1 372 ? -3.787 -5.963 -13.785 1.00 19.26 372 CYS A C 1
ATOM 2936 O O . CYS A 1 372 ? -2.623 -6.173 -14.137 1.00 19.44 372 CYS A O 1
ATOM 2939 N N . LEU A 1 373 ? -4.828 -6.208 -14.588 1.00 19.73 373 LEU A N 1
ATOM 2940 C CA . LEU A 1 373 ? -4.614 -6.820 -15.892 1.00 20.28 373 LEU A CA 1
ATOM 2941 C C . LEU A 1 373 ? -3.690 -5.980 -16.762 1.00 21.55 373 LEU A C 1
ATOM 2942 O O . LEU A 1 373 ? -2.927 -6.531 -17.558 1.00 21.82 373 LEU A O 1
ATOM 2947 N N . GLY A 1 374 ? -3.721 -4.654 -16.611 1.00 23.19 374 GLY A N 1
ATOM 2948 C CA . GLY A 1 374 ? -2.862 -3.801 -17.421 1.00 24.81 374 GLY A CA 1
ATOM 2949 C C . GLY A 1 374 ? -1.375 -4.031 -17.213 1.00 22.27 374 GLY A C 1
ATOM 2950 O O . GLY A 1 374 ? -0.576 -3.808 -18.126 1.00 26.15 374 GLY A O 1
ATOM 2951 N N . TYR A 1 375 ? -0.976 -4.485 -16.021 1.00 19.96 375 TYR A N 1
ATOM 2952 C CA . TYR A 1 375 ? 0.433 -4.772 -15.772 1.00 20.44 375 TYR A CA 1
ATOM 2953 C C . TYR A 1 375 ? 0.891 -6.090 -16.405 1.00 19.78 375 TYR A C 1
ATOM 2954 O O . TYR A 1 375 ? 2.099 -6.301 -16.584 1.00 21.62 375 TYR A O 1
ATOM 2963 N N . TRP A 1 376 ? -0.036 -6.980 -16.765 1.00 20.88 376 TRP A N 1
ATOM 2964 C CA . TRP A 1 376 ? 0.402 -8.270 -17.299 1.00 20.56 376 TRP A CA 1
ATOM 2965 C C . TRP A 1 376 ? 1.076 -8.127 -18.661 1.00 22.53 376 TRP A C 1
ATOM 2966 O O . TRP A 1 376 ? 2.161 -8.707 -18.850 1.00 23.50 376 TRP A O 1
ATOM 2977 N N . PRO A 1 377 ? 0.527 -7.383 -19.636 1.00 23.64 377 PRO A N 1
ATOM 2978 C CA . PRO A 1 377 ? 1.299 -7.148 -20.871 1.00 24.68 377 PRO A CA 1
ATOM 2979 C C . PRO A 1 377 ? 2.597 -6.406 -20.621 1.00 25.52 377 PRO A C 1
ATOM 2980 O O . PRO A 1 377 ? 3.606 -6.676 -21.285 1.00 26.88 377 PRO A O 1
ATOM 2984 N N . GLU A 1 378 ? 2.587 -5.465 -19.672 1.00 26.91 378 GLU A N 1
ATOM 2985 C CA . GLU A 1 378 ? 3.785 -4.690 -19.370 1.00 25.58 378 GLU A CA 1
ATOM 2986 C C . GLU A 1 378 ? 4.906 -5.580 -18.849 1.00 25.85 378 GLU A C 1
ATOM 2987 O O . GLU A 1 378 ? 6.079 -5.378 -19.185 1.00 27.59 378 GLU A O 1
ATOM 2993 N N . SER A 1 379 ? 4.566 -6.578 -18.028 1.00 23.21 379 SER A N 1
ATOM 2994 C CA . SER A 1 379 ? 5.555 -7.448 -17.411 1.00 23.52 379 SER A CA 1
ATOM 2995 C C . SER A 1 379 ? 5.736 -8.768 -18.153 1.00 23.82 379 SER A C 1
ATOM 2996 O O . SER A 1 379 ? 6.704 -9.490 -17.877 1.00 24.36 379 SER A O 1
ATOM 2999 N N . GLY A 1 380 ? 4.843 -9.090 -19.087 1.00 21.52 380 GLY A N 1
ATOM 3000 C CA . GLY A 1 380 ? 4.968 -10.322 -19.847 1.00 22.91 380 GLY A CA 1
ATOM 3001 C C . GLY A 1 380 ? 4.635 -11.579 -19.075 1.00 23.93 380 GLY A C 1
ATOM 3002 O O . GLY A 1 380 ? 5.189 -12.646 -19.370 1.00 21.52 380 GLY A O 1
ATOM 3003 N N . GLY A 1 381 ? 3.765 -11.488 -18.091 1.00 23.07 381 GLY A N 1
ATOM 3004 C CA . GLY A 1 381 ? 3.399 -12.647 -17.299 1.00 21.08 381 GLY A CA 1
ATOM 3005 C C . GLY A 1 381 ? 2.069 -12.452 -16.615 1.00 18.38 381 GLY A C 1
ATOM 3006 O O . GLY A 1 381 ? 1.178 -11.784 -17.142 1.00 21.89 381 GLY A O 1
ATOM 3007 N N . TYR A 1 382 ? 1.918 -13.069 -15.430 1.00 18.10 382 TYR A N 1
ATOM 3008 C CA . TYR A 1 382 ? 0.687 -12.975 -14.650 1.00 16.79 382 TYR A CA 1
ATOM 3009 C C . TYR A 1 382 ? 0.959 -12.349 -13.291 1.00 18.94 382 TYR A C 1
ATOM 3010 O O . TYR A 1 382 ? 0.209 -12.596 -12.344 1.00 19.14 382 TYR A O 1
ATOM 3019 N N . CYS A 1 383 ? 2.044 -11.572 -13.192 1.00 25.61 383 CYS A N 1
ATOM 3020 C CA . CYS A 1 383 ? 2.484 -10.898 -11.974 1.00 20.81 383 CYS A CA 1
ATOM 3021 C C . CYS A 1 383 ? 2.512 -11.844 -10.775 1.00 23.80 383 CYS A C 1
ATOM 3022 O O . CYS A 1 383 ? 3.333 -12.764 -10.739 1.00 24.22 383 CYS A O 1
ATOM 3025 N N . GLY A 1 384 ? 1.621 -11.639 -9.803 1.00 16.52 384 GLY A N 1
ATOM 3026 C CA . GLY A 1 384 ? 1.656 -12.387 -8.561 1.00 14.80 384 GLY A CA 1
ATOM 3027 C C . GLY A 1 384 ? 2.467 -11.748 -7.457 1.00 16.48 384 GLY A C 1
ATOM 3028 O O . GLY A 1 384 ? 2.705 -12.400 -6.423 1.00 16.08 384 GLY A O 1
ATOM 3029 N N . VAL A 1 385 ? 2.885 -10.489 -7.626 1.00 17.14 385 VAL A N 1
ATOM 3030 C CA . VAL A 1 385 ? 3.696 -9.842 -6.599 1.00 14.08 385 VAL A CA 1
ATOM 3031 C C . VAL A 1 385 ? 2.948 -9.802 -5.271 1.00 16.03 385 VAL A C 1
ATOM 3032 O O . VAL A 1 385 ? 3.545 -10.015 -4.207 1.00 16.63 385 VAL A O 1
ATOM 3036 N N . CYS A 1 386 ? 1.628 -9.568 -5.316 1.00 15.03 386 CYS A N 1
ATOM 3037 C CA . CYS A 1 386 ? 0.829 -9.524 -4.089 1.00 17.08 386 CYS A CA 1
ATOM 3038 C C . CYS A 1 386 ? 0.913 -10.845 -3.321 1.00 17.43 386 CYS A C 1
ATOM 3039 O O . CYS A 1 386 ? 1.068 -10.859 -2.092 1.00 17.72 386 CYS A O 1
ATOM 3042 N N . VAL A 1 387 ? 0.794 -11.971 -4.030 1.00 15.48 387 VAL A N 1
ATOM 3043 C CA . VAL A 1 387 ? 0.948 -13.278 -3.391 1.00 15.21 387 VAL A CA 1
ATOM 3044 C C . VAL A 1 387 ? 2.364 -13.441 -2.855 1.00 14.83 387 VAL A C 1
ATOM 3045 O O . VAL A 1 387 ? 2.581 -13.925 -1.733 1.00 16.83 387 VAL A O 1
ATOM 3049 N N . ALA A 1 388 ? 3.346 -13.030 -3.646 1.00 15.53 388 ALA A N 1
ATOM 3050 C CA . ALA A 1 388 ? 4.737 -13.255 -3.283 1.00 17.12 388 ALA A CA 1
ATOM 3051 C C . ALA A 1 388 ? 5.120 -12.507 -2.015 1.00 19.83 388 ALA A C 1
ATOM 3052 O O . ALA A 1 388 ? 5.892 -13.022 -1.197 1.00 19.29 388 ALA A O 1
ATOM 3054 N N . VAL A 1 389 ? 4.601 -11.288 -1.829 1.00 17.88 389 VAL A N 1
ATOM 3055 C CA . VAL A 1 389 ? 5.027 -10.479 -0.684 1.00 19.00 389 VAL A CA 1
ATOM 3056 C C . VAL A 1 389 ? 4.144 -10.653 0.536 1.00 19.11 389 VAL A C 1
ATOM 3057 O O . VAL A 1 389 ? 4.515 -10.176 1.622 1.00 20.15 389 VAL A O 1
ATOM 3061 N N . CYS A 1 390 ? 3.015 -11.345 0.412 1.00 20.27 390 CYS A N 1
ATOM 3062 C CA . CYS A 1 390 ? 2.127 -11.508 1.555 1.00 18.67 390 CYS A CA 1
ATOM 3063 C C . CYS A 1 390 ? 2.841 -12.283 2.660 1.00 18.17 390 CYS A C 1
ATOM 3064 O O . CYS A 1 390 ? 3.413 -13.353 2.393 1.00 18.11 390 CYS A O 1
ATOM 3067 N N . PRO A 1 391 ? 2.844 -11.786 3.898 1.00 17.76 391 PRO A N 1
ATOM 3068 C CA . PRO A 1 391 ? 3.507 -12.541 4.974 1.00 20.29 391 PRO A CA 1
ATOM 3069 C C . PRO A 1 391 ? 2.982 -13.956 5.130 1.00 17.33 391 PRO A C 1
ATOM 3070 O O . PRO A 1 391 ? 3.743 -14.848 5.522 1.00 18.75 391 PRO A O 1
ATOM 3074 N N . PHE A 1 392 ? 1.707 -14.198 4.817 1.00 18.86 392 PHE A N 1
ATOM 3075 C CA . PHE A 1 392 ? 1.150 -15.534 4.985 1.00 16.88 392 PHE A CA 1
ATOM 3076 C C . PHE A 1 392 ? 1.708 -16.526 3.973 1.00 18.30 392 PHE A C 1
ATOM 3077 O O . PHE A 1 392 ? 1.556 -17.743 4.165 1.00 17.40 392 PHE A O 1
ATOM 3085 N N . THR A 1 393 ? 2.341 -16.034 2.900 1.00 18.89 393 THR A N 1
ATOM 3086 C CA . THR A 1 393 ? 2.996 -16.911 1.938 1.00 19.28 393 THR A CA 1
ATOM 3087 C C . THR A 1 393 ? 4.295 -17.486 2.499 1.00 23.20 393 THR A C 1
ATOM 3088 O O . THR A 1 393 ? 4.777 -18.509 2.003 1.00 23.16 393 THR A O 1
ATOM 3092 N N . LYS A 1 394 ? 4.868 -16.865 3.528 1.00 21.62 394 LYS A N 1
ATOM 3093 C CA . LYS A 1 394 ? 6.069 -17.428 4.135 1.00 31.27 394 LYS A CA 1
ATOM 3094 C C . LYS A 1 394 ? 5.746 -18.739 4.848 1.00 32.30 394 LYS A C 1
ATOM 3095 O O . LYS A 1 394 ? 4.683 -18.893 5.450 1.00 34.15 394 LYS A O 1
ATOM 3101 N N . GLY A 1 395 ? 6.669 -19.690 4.781 1.00 36.23 395 GLY A N 1
ATOM 3102 C CA . GLY A 1 395 ? 6.570 -20.847 5.646 1.00 39.45 395 GLY A CA 1
ATOM 3103 C C . GLY A 1 395 ? 6.965 -20.496 7.068 1.00 45.09 395 GLY A C 1
ATOM 3104 O O . GLY A 1 395 ? 7.629 -19.490 7.326 1.00 50.09 395 GLY A O 1
ATOM 3105 N N . ASN A 1 396 ? 6.547 -21.334 8.011 1.00 57.71 396 ASN A N 1
ATOM 3106 C CA . ASN A 1 396 ? 6.824 -21.112 9.432 1.00 64.38 396 ASN A CA 1
ATOM 3107 C C . ASN A 1 396 ? 6.390 -19.708 9.873 1.00 59.86 396 ASN A C 1
ATOM 3108 O O . ASN A 1 396 ? 7.184 -18.905 10.362 1.00 66.12 396 ASN A O 1
ATOM 3113 N N . ILE A 1 397 ? 5.105 -19.406 9.663 1.00 41.12 397 ILE A N 1
ATOM 3114 C CA . ILE A 1 397 ? 4.504 -18.227 10.280 1.00 35.01 397 ILE A CA 1
ATOM 3115 C C . ILE A 1 397 ? 3.846 -18.582 11.605 1.00 32.96 397 ILE A C 1
ATOM 3116 O O . ILE A 1 397 ? 3.533 -17.683 12.404 1.00 34.31 397 ILE A O 1
ATOM 3121 N N . TRP A 1 398 ? 3.653 -19.865 11.870 1.00 25.06 398 TRP A N 1
ATOM 3122 C CA . TRP A 1 398 ? 2.912 -20.343 13.028 1.00 24.95 398 TRP A CA 1
ATOM 3123 C C . TRP A 1 398 ? 3.859 -20.662 14.174 1.00 28.70 398 TRP A C 1
ATOM 3124 O O . TRP A 1 398 ? 4.874 -21.345 13.980 1.00 27.16 398 TRP A O 1
ATOM 3135 N N . ILE A 1 399 ? 3.516 -20.188 15.368 1.00 23.67 399 ILE A N 1
ATOM 3136 C CA . ILE A 1 399 ? 4.247 -20.529 16.579 1.00 26.97 399 ILE A CA 1
ATOM 3137 C C . ILE A 1 399 ? 3.247 -20.922 17.659 1.00 24.62 399 ILE A C 1
ATOM 3138 O O . ILE A 1 399 ? 2.072 -20.564 17.616 1.00 22.05 399 ILE A O 1
ATOM 3143 N N . HIS A 1 400 ? 3.736 -21.665 18.642 1.00 22.66 400 HIS A N 1
ATOM 3144 C CA . HIS A 1 400 ? 2.929 -22.118 19.762 1.00 22.29 400 HIS A CA 1
ATOM 3145 C C . HIS A 1 400 ? 3.494 -21.491 21.024 1.00 24.61 400 HIS A C 1
ATOM 3146 O O . HIS A 1 400 ? 4.709 -21.520 21.235 1.00 26.75 400 HIS A O 1
ATOM 3153 N N . ASP A 1 401 ? 2.626 -20.915 21.857 1.00 21.88 401 ASP A N 1
ATOM 3154 C CA . ASP A 1 401 ? 3.101 -20.201 23.034 1.00 25.01 401 ASP A CA 1
ATOM 3155 C C . ASP A 1 401 ? 3.019 -21.041 24.308 1.00 23.08 401 ASP A C 1
ATOM 3156 O O . ASP A 1 401 ? 3.106 -20.486 25.407 1.00 28.79 401 ASP A O 1
ATOM 3161 N N . GLY A 1 402 ? 2.850 -22.360 24.177 1.00 27.43 402 GLY A N 1
ATOM 3162 C CA . GLY A 1 402 ? 2.654 -23.239 25.312 1.00 27.14 402 GLY A CA 1
ATOM 3163 C C . GLY A 1 402 ? 1.206 -23.531 25.631 1.00 29.21 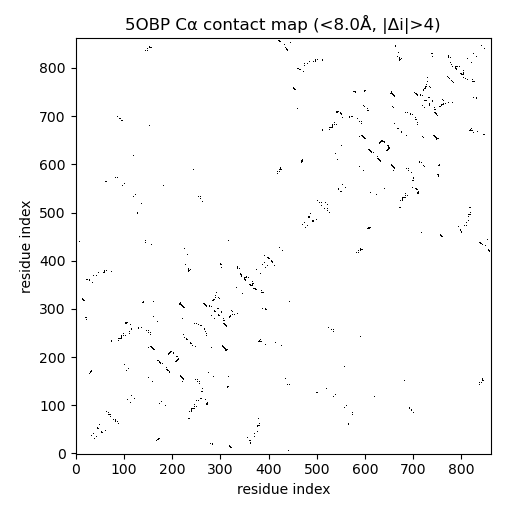402 GLY A C 1
ATOM 3164 O O . GLY A 1 402 ? 0.911 -24.552 26.264 1.00 31.63 402 GLY A O 1
ATOM 3165 N N . VAL A 1 403 ? 0.297 -22.666 25.203 1.00 25.75 403 VAL A N 1
ATOM 3166 C CA . VAL A 1 403 ? -1.135 -22.855 25.380 1.00 25.67 403 VAL A CA 1
ATOM 3167 C C . VAL A 1 403 ? -1.835 -23.039 24.040 1.00 23.12 403 VAL A C 1
ATOM 3168 O O . VAL A 1 403 ? -2.642 -23.960 23.871 1.00 24.67 403 VAL A O 1
ATOM 3172 N N . GLU A 1 404 ? -1.526 -22.179 23.063 1.00 21.68 404 GLU A N 1
ATOM 3173 C CA . GLU A 1 404 ? -2.237 -22.208 21.795 1.00 19.96 404 GLU A CA 1
ATOM 3174 C C . GLU A 1 404 ? -1.340 -21.710 20.666 1.00 18.58 404 GLU A C 1
ATOM 3175 O O . GLU A 1 404 ? -0.233 -21.200 20.886 1.00 17.54 404 GLU A O 1
ATOM 3181 N N . TRP A 1 405 ? -1.838 -21.894 19.440 1.00 20.01 405 TRP A N 1
ATOM 3182 C CA . TRP A 1 405 ? -1.162 -21.438 18.233 1.00 21.01 405 TRP A CA 1
ATOM 3183 C C . TRP A 1 405 ? -1.455 -19.967 17.970 1.00 18.26 405 TRP A C 1
ATOM 3184 O O . TRP A 1 405 ? -2.524 -19.451 18.316 1.00 20.77 405 TRP A O 1
ATOM 3195 N N . LEU A 1 406 ? -0.491 -19.289 17.342 1.00 18.25 406 LEU A N 1
ATOM 3196 C CA . LEU A 1 406 ? -0.656 -17.882 16.996 1.00 19.53 406 LEU A CA 1
ATOM 3197 C C . LEU A 1 406 ? 0.246 -17.530 15.818 1.00 19.24 406 LEU A C 1
ATOM 3198 O O . LEU A 1 406 ? 1.223 -18.226 15.528 1.00 22.24 406 LEU A O 1
ATOM 3203 N N . ILE A 1 407 ? -0.089 -16.410 15.164 1.00 23.49 407 ILE A N 1
ATOM 3204 C CA . ILE A 1 407 ? 0.727 -15.834 14.097 1.00 26.80 407 ILE A CA 1
ATOM 3205 C C . ILE A 1 407 ? 1.866 -15.013 14.692 1.00 32.92 407 ILE A C 1
ATOM 3206 O O . ILE A 1 407 ? 1.666 -14.226 15.622 1.00 32.70 407 ILE A O 1
ATOM 3211 N N . ASP A 1 408 ? 3.064 -15.170 14.125 1.00 29.72 408 ASP A N 1
ATOM 3212 C CA . ASP A 1 408 ? 4.249 -14.407 14.523 1.00 35.05 408 ASP A CA 1
ATOM 3213 C C . ASP A 1 408 ? 4.187 -12.997 13.937 1.00 35.51 408 ASP A C 1
ATOM 3214 O O . ASP A 1 408 ? 4.422 -12.807 12.739 1.00 35.21 408 ASP A O 1
ATOM 3219 N N . ASN A 1 409 ? 3.918 -11.996 14.783 1.00 33.02 409 ASN A N 1
ATOM 3220 C CA . ASN A 1 409 ? 3.780 -10.623 14.298 1.00 33.35 409 ASN A CA 1
ATOM 3221 C C . ASN A 1 409 ? 5.054 -10.082 13.656 1.00 37.57 409 ASN A C 1
ATOM 3222 O O . ASN A 1 409 ? 4.983 -9.075 12.938 1.00 32.36 409 ASN A O 1
ATOM 3227 N N . THR A 1 410 ? 6.214 -10.707 13.901 1.00 33.18 410 THR A N 1
ATOM 3228 C CA . THR A 1 410 ? 7.449 -10.168 13.340 1.00 38.11 410 THR A CA 1
ATOM 3229 C C . THR A 1 410 ? 7.451 -10.251 11.821 1.00 40.68 410 THR A C 1
ATOM 3230 O O . THR A 1 410 ? 8.093 -9.426 11.157 1.00 35.20 410 THR A O 1
ATOM 3234 N N . ARG A 1 411 ? 6.727 -11.221 11.257 1.00 42.09 411 ARG A N 1
ATOM 3235 C CA . ARG A 1 411 ? 6.648 -11.380 9.809 1.00 39.88 411 ARG A CA 1
ATOM 3236 C C . ARG A 1 411 ? 5.925 -10.231 9.125 1.00 38.95 411 ARG A C 1
ATOM 3237 O O . ARG A 1 411 ? 5.995 -10.126 7.895 1.00 39.75 411 ARG A O 1
ATOM 3245 N N . PHE A 1 412 ? 5.239 -9.379 9.879 1.00 35.77 412 PHE A N 1
ATOM 3246 C CA . PHE A 1 412 ? 4.493 -8.267 9.308 1.00 36.37 412 PHE A CA 1
ATOM 3247 C C . PHE A 1 412 ? 5.226 -6.949 9.552 1.00 42.18 412 PHE A C 1
ATOM 3248 O O . PHE A 1 412 ? 4.814 -5.898 9.057 1.00 43.18 412 PHE A O 1
ATOM 3256 N N . ASN A 1 431 ? 17.879 -15.278 -7.055 1.00 40.70 431 ASN A N 1
ATOM 3257 C CA . ASN A 1 431 ? 17.463 -15.013 -8.422 1.00 38.63 431 ASN A CA 1
ATOM 3258 C C . ASN A 1 431 ? 16.961 -16.279 -9.103 1.00 33.09 431 ASN A C 1
ATOM 3259 O O . ASN A 1 431 ? 16.918 -17.356 -8.506 1.00 31.06 431 ASN A O 1
ATOM 3264 N N . ILE A 1 432 ? 16.603 -16.134 -10.376 1.00 29.35 432 ILE A N 1
ATOM 3265 C CA . ILE A 1 432 ? 15.993 -17.250 -11.091 1.00 25.26 432 ILE A CA 1
ATOM 3266 C C . ILE A 1 432 ? 17.016 -18.347 -11.412 1.00 29.99 432 ILE A C 1
ATOM 3267 O O . ILE A 1 432 ? 16.667 -19.537 -11.435 1.00 23.00 432 ILE A O 1
ATOM 3272 N N . THR A 1 433 ? 18.288 -17.990 -11.642 1.00 24.53 433 THR A N 1
ATOM 3273 C CA . THR A 1 433 ? 19.312 -19.030 -11.761 1.00 26.23 433 THR A CA 1
ATOM 3274 C C . THR A 1 433 ? 19.345 -19.903 -10.514 1.00 25.58 433 THR A C 1
ATOM 3275 O O . THR A 1 433 ? 19.391 -21.136 -10.610 1.00 23.67 433 THR A O 1
ATOM 3279 N N . GLU A 1 434 ? 19.296 -19.275 -9.332 1.00 24.27 434 GLU A N 1
ATOM 3280 C CA . GLU A 1 434 ? 19.320 -20.022 -8.080 1.00 22.44 434 GLU A CA 1
ATOM 3281 C C . GLU A 1 434 ? 18.084 -20.895 -7.911 1.00 22.92 434 GLU A C 1
ATOM 3282 O O . GLU A 1 434 ? 18.157 -21.942 -7.256 1.00 24.95 434 GLU A O 1
ATOM 3288 N N . VAL A 1 435 ? 16.953 -20.489 -8.487 1.00 22.43 435 VAL A N 1
ATOM 3289 C CA . VAL A 1 435 ? 15.767 -21.341 -8.455 1.00 21.72 435 VAL A CA 1
ATOM 3290 C C . VAL A 1 435 ? 15.970 -22.559 -9.349 1.00 21.19 435 VAL A C 1
ATOM 3291 O O . VAL A 1 435 ? 15.712 -23.692 -8.941 1.00 21.36 435 VAL A O 1
ATOM 3295 N N . TRP A 1 436 ? 16.470 -22.349 -10.571 1.00 23.19 436 TRP A N 1
ATOM 3296 C CA . TRP A 1 436 ? 16.725 -23.479 -11.463 1.00 20.31 436 TRP A CA 1
ATOM 3297 C C . TRP A 1 436 ? 17.784 -24.429 -10.910 1.00 25.49 436 TRP A C 1
ATOM 3298 O O . TRP A 1 436 ? 17.786 -25.614 -11.247 1.00 21.64 436 TRP A O 1
ATOM 3309 N N . ASP A 1 437 ? 18.722 -23.928 -10.116 1.00 22.95 437 ASP A N 1
ATOM 3310 C CA . ASP A 1 437 ? 19.767 -24.768 -9.548 1.00 22.53 437 ASP A CA 1
ATOM 3311 C C . ASP A 1 437 ? 19.439 -25.253 -8.142 1.00 24.79 437 ASP A C 1
ATOM 3312 O O . ASP A 1 437 ? 20.256 -25.957 -7.538 1.00 24.84 437 ASP A O 1
ATOM 3317 N N . GLY A 1 438 ? 18.278 -24.886 -7.602 1.00 20.53 438 GLY A N 1
ATOM 3318 C CA . GLY A 1 438 ? 17.976 -25.084 -6.208 1.00 22.36 438 GLY A CA 1
ATOM 3319 C C . GLY A 1 438 ? 16.963 -26.183 -5.958 1.00 25.56 438 GLY A C 1
ATOM 3320 O O . GLY A 1 438 ? 16.720 -27.053 -6.805 1.00 21.61 438 GLY A O 1
ATOM 3321 N N . LYS A 1 439 ? 16.337 -26.118 -4.780 1.00 25.16 439 LYS A N 1
ATOM 3322 C CA . LYS A 1 439 ? 15.465 -27.186 -4.290 1.00 23.19 439 LYS A CA 1
ATOM 3323 C C . LYS A 1 439 ? 14.208 -27.344 -5.136 1.00 21.33 439 LYS A C 1
ATOM 3324 O O . LYS A 1 439 ? 13.535 -26.367 -5.487 1.00 20.80 439 LYS A O 1
ATOM 3330 N N . ILE A 1 440 ? 13.858 -28.597 -5.415 1.00 20.76 440 ILE A N 1
ATOM 3331 C CA . ILE A 1 440 ? 12.599 -28.928 -6.061 1.00 17.88 440 ILE A CA 1
ATOM 3332 C C . ILE A 1 440 ? 12.251 -30.354 -5.649 1.00 18.26 440 ILE A C 1
ATOM 3333 O O . ILE A 1 440 ? 13.095 -31.109 -5.164 1.00 19.05 440 ILE A O 1
ATOM 3338 N N . ASN A 1 441 ? 10.976 -30.701 -5.787 1.00 16.17 441 ASN A N 1
ATOM 3339 C CA . ASN A 1 441 ? 10.478 -32.031 -5.455 1.00 16.90 441 ASN A CA 1
ATOM 3340 C C . ASN A 1 441 ? 9.222 -32.231 -6.294 1.00 15.88 441 ASN A C 1
ATOM 3341 O O . ASN A 1 441 ? 8.852 -31.360 -7.087 1.00 16.44 441 ASN A O 1
ATOM 3346 N N . THR A 1 442 ? 8.560 -33.378 -6.116 1.00 16.88 442 THR A N 1
ATOM 3347 C CA . THR A 1 442 ? 7.482 -33.774 -7.019 1.00 14.17 442 THR A CA 1
ATOM 3348 C C . THR A 1 442 ? 6.347 -32.747 -7.000 1.00 14.49 442 THR A C 1
ATOM 3349 O O . THR A 1 442 ? 5.873 -32.348 -5.931 1.00 15.15 442 THR A O 1
ATOM 3353 N N . TYR A 1 443 ? 5.919 -32.322 -8.190 1.00 16.23 443 TYR A N 1
ATOM 3354 C CA . TYR A 1 443 ? 4.866 -31.316 -8.375 1.00 16.85 443 TYR A CA 1
ATOM 3355 C C . TYR A 1 443 ? 5.210 -29.977 -7.735 1.00 16.14 443 TYR A C 1
ATOM 3356 O O . TYR A 1 443 ? 4.314 -29.151 -7.506 1.00 19.15 443 TYR A O 1
ATOM 3365 N N . GLY A 1 444 ? 6.481 -29.728 -7.439 1.00 14.55 444 GLY A N 1
ATOM 3366 C CA . GLY A 1 444 ? 6.839 -28.494 -6.773 1.00 16.93 444 GLY A CA 1
ATOM 3367 C C . GLY A 1 444 ? 6.498 -28.449 -5.298 1.00 15.89 444 GLY A C 1
ATOM 3368 O O . GLY A 1 444 ? 6.675 -27.395 -4.671 1.00 17.75 444 GLY A O 1
ATOM 3369 N N . LEU A 1 445 ? 6.005 -29.547 -4.728 1.00 15.87 445 LEU A N 1
ATOM 3370 C CA . LEU A 1 445 ? 5.703 -29.585 -3.302 1.00 15.92 445 LEU A CA 1
ATOM 3371 C C . LEU A 1 445 ? 6.996 -29.596 -2.487 1.00 20.86 445 LEU A C 1
ATOM 3372 O O . LEU A 1 445 ? 8.066 -29.960 -2.978 1.00 20.76 445 LEU A O 1
ATOM 3377 N N . ASP A 1 446 ? 6.892 -29.187 -1.221 1.00 18.00 446 ASP A N 1
ATOM 3378 C CA . ASP A 1 446 ? 8.059 -28.992 -0.357 1.00 20.55 446 ASP A CA 1
ATOM 3379 C C . ASP A 1 446 ? 8.004 -29.975 0.809 1.00 17.86 446 ASP A C 1
ATOM 3380 O O . ASP A 1 446 ? 7.135 -29.864 1.683 1.00 19.16 446 ASP A O 1
ATOM 3385 N N . ALA A 1 447 ? 8.927 -30.944 0.830 1.00 19.53 447 ALA A N 1
ATOM 3386 C CA . ALA A 1 447 ? 8.905 -31.940 1.896 1.00 18.92 447 ALA A CA 1
ATOM 3387 C C . ALA A 1 447 ? 9.152 -31.336 3.280 1.00 21.44 447 ALA A C 1
ATOM 3388 O O . ALA A 1 447 ? 8.800 -31.965 4.287 1.00 22.83 447 ALA A O 1
ATOM 3390 N N . ASP A 1 448 ? 9.715 -30.123 3.361 1.00 21.36 448 ASP A N 1
ATOM 3391 C CA . ASP A 1 448 ? 9.846 -29.456 4.656 1.00 23.07 448 ASP A CA 1
ATOM 3392 C C . ASP A 1 448 ? 8.496 -29.150 5.286 1.00 25.84 448 ASP A C 1
ATOM 3393 O O . ASP A 1 448 ? 8.415 -29.008 6.513 1.00 28.09 448 ASP A O 1
ATOM 3398 N N . HIS A 1 449 ? 7.437 -29.034 4.479 1.00 22.63 449 HIS A N 1
ATOM 3399 C CA . HIS A 1 449 ? 6.122 -28.654 4.973 1.00 22.72 449 HIS A CA 1
ATOM 3400 C C . HIS A 1 449 ? 5.021 -29.644 4.602 1.00 21.66 449 HIS A C 1
ATOM 3401 O O . HIS A 1 449 ? 3.887 -29.469 5.051 1.00 19.48 449 HIS A O 1
ATOM 3408 N N . PHE A 1 450 ? 5.327 -30.694 3.832 1.00 21.22 450 PHE A N 1
ATOM 3409 C CA . PHE A 1 450 ? 4.301 -31.583 3.291 1.00 20.33 450 PHE A CA 1
ATOM 3410 C C . PHE A 1 450 ? 3.541 -32.353 4.381 1.00 20.41 450 PHE A C 1
ATOM 3411 O O . PHE A 1 450 ? 2.386 -32.738 4.163 1.00 18.46 450 PHE A O 1
ATOM 3419 N N . ARG A 1 451 ? 4.139 -32.552 5.565 1.00 18.48 451 ARG A N 1
ATOM 3420 C CA . ARG A 1 451 ? 3.398 -33.163 6.665 1.00 19.28 451 ARG A CA 1
ATOM 3421 C C . ARG A 1 451 ? 2.177 -32.350 7.056 1.00 17.92 451 ARG A C 1
ATOM 3422 O O . ARG A 1 451 ? 1.223 -32.911 7.610 1.00 18.81 451 ARG A O 1
ATOM 3430 N N . ASP A 1 452 ? 2.175 -31.047 6.767 1.00 21.60 452 ASP A N 1
ATOM 3431 C CA . ASP A 1 452 ? 1.053 -30.203 7.157 1.00 21.12 452 ASP A CA 1
ATOM 3432 C C . ASP A 1 452 ? -0.248 -30.618 6.499 1.00 21.17 452 ASP A C 1
ATOM 3433 O O . ASP A 1 452 ? -1.315 -30.279 7.018 1.00 22.33 452 ASP A O 1
ATOM 3438 N N . THR A 1 453 ? -0.200 -31.320 5.363 1.00 19.12 453 THR A N 1
ATOM 3439 C CA . THR A 1 453 ? -1.430 -31.696 4.681 1.00 16.24 453 THR A CA 1
ATOM 3440 C C . THR A 1 453 ? -1.719 -33.193 4.791 1.00 18.59 453 THR A C 1
ATOM 3441 O O . THR A 1 453 ? -2.603 -33.701 4.093 1.00 17.43 453 THR A O 1
ATOM 3445 N N . VAL A 1 454 ? -1.049 -33.899 5.707 1.00 17.18 454 VAL A N 1
ATOM 3446 C CA . VAL A 1 454 ? -1.448 -35.282 5.969 1.00 16.07 454 VAL A CA 1
ATOM 3447 C C . VAL A 1 454 ? -2.895 -35.297 6.480 1.00 18.29 454 VAL A C 1
ATOM 3448 O O . VAL A 1 454 ? -3.374 -34.341 7.113 1.00 20.41 454 VAL A O 1
ATOM 3452 N N . SER A 1 455 ? -3.602 -36.388 6.195 1.00 19.44 455 SER A N 1
ATOM 3453 C CA . SER A 1 455 ? -5.016 -36.482 6.533 1.00 19.07 455 SER A CA 1
ATOM 3454 C C . SER A 1 455 ? -5.346 -37.873 7.050 1.00 20.96 455 SER A C 1
ATOM 3455 O O . SER A 1 455 ? -4.932 -38.867 6.450 1.00 19.10 455 SER A O 1
ATOM 3458 N N . PHE A 1 456 ? -6.103 -37.927 8.148 1.00 19.01 456 PHE A N 1
ATOM 3459 C CA . PHE A 1 456 ? -6.738 -39.134 8.677 1.00 22.45 456 PHE A CA 1
ATOM 3460 C C . PHE A 1 456 ? -8.246 -38.918 8.704 1.00 20.94 456 PHE A C 1
ATOM 3461 O O . PHE A 1 456 ? -8.728 -37.804 8.502 1.00 22.93 456 PHE A O 1
ATOM 3469 N N . ARG A 1 457 ? -9.017 -39.990 8.955 1.00 19.73 457 ARG A N 1
ATOM 3470 C CA . ARG A 1 457 ? -10.468 -39.829 8.940 1.00 24.26 457 ARG A CA 1
ATOM 3471 C C . ARG A 1 457 ? -10.921 -38.726 9.893 1.00 23.40 457 ARG A C 1
ATOM 3472 O O . ARG A 1 457 ? -11.857 -37.978 9.583 1.00 23.69 457 ARG A O 1
ATOM 3480 N N . LYS A 1 458 ? -10.250 -38.586 11.043 1.00 28.40 458 LYS A N 1
ATOM 3481 C CA . LYS A 1 458 ? -10.633 -37.547 12.000 1.00 30.93 458 LYS A CA 1
ATOM 3482 C C . LYS A 1 458 ? -10.574 -36.155 11.376 1.00 32.86 458 LYS A C 1
ATOM 3483 O O . LYS A 1 458 ? -11.389 -35.292 11.719 1.00 35.03 458 LYS A O 1
ATOM 3489 N N . ASP A 1 459 ? -9.642 -35.933 10.439 1.00 30.32 459 ASP A N 1
ATOM 3490 C CA . ASP A 1 459 ? -9.535 -34.653 9.735 1.00 32.43 459 ASP A CA 1
ATOM 3491 C C . ASP A 1 459 ? -10.620 -34.470 8.687 1.00 29.38 459 ASP A C 1
ATOM 3492 O O . ASP A 1 459 ? -10.931 -33.332 8.320 1.00 31.71 459 ASP A O 1
ATOM 3497 N N . ARG A 1 460 ? -11.158 -35.566 8.152 1.00 24.06 460 ARG A N 1
ATOM 3498 C CA . ARG A 1 460 ? -12.018 -35.496 6.978 1.00 23.78 460 ARG A CA 1
ATOM 3499 C C . ARG A 1 460 ? -13.485 -35.325 7.335 1.00 21.85 460 ARG A C 1
ATOM 3500 O O . ARG A 1 460 ? -14.216 -34.630 6.620 1.00 21.90 460 ARG A O 1
ATOM 3508 N N . VAL A 1 461 ? -13.939 -35.931 8.424 1.00 24.64 461 VAL A N 1
ATOM 3509 C CA . VAL A 1 461 ? -15.341 -35.833 8.795 1.00 27.33 461 VAL A CA 1
ATOM 3510 C C . VAL A 1 461 ? -15.437 -35.993 10.305 1.00 31.92 461 VAL A C 1
ATOM 3511 O O . VAL A 1 461 ? -14.675 -36.747 10.914 1.00 30.14 461 VAL A O 1
ATOM 3515 N N . LYS A 1 462 ? -16.356 -35.255 10.912 1.00 39.36 462 LYS A N 1
ATOM 3516 C CA . LYS A 1 462 ? -16.499 -35.288 12.363 1.00 45.56 462 LYS A CA 1
ATOM 3517 C C . LYS A 1 462 ? -17.708 -36.122 12.771 1.00 49.00 462 LYS A C 1
ATOM 3518 O O . LYS A 1 462 ? -17.567 -37.154 13.434 1.00 54.29 462 LYS A O 1
ATOM 3524 N N . ALA B 1 8 ? 20.295 -38.786 -1.403 1.00 49.73 8 ALA B N 1
ATOM 3525 C CA . ALA B 1 8 ? 21.152 -38.717 -2.581 1.00 49.07 8 ALA B CA 1
ATOM 3526 C C . ALA B 1 8 ? 22.499 -39.368 -2.300 1.00 51.51 8 ALA B C 1
ATOM 3527 O O . ALA B 1 8 ? 23.224 -39.736 -3.222 1.00 48.28 8 ALA B O 1
ATOM 3529 N N . GLU B 1 9 ? 22.832 -39.491 -1.013 1.00 60.56 9 GLU B N 1
ATOM 3530 C CA . GLU B 1 9 ? 24.090 -40.123 -0.631 1.00 63.15 9 GLU B CA 1
ATOM 3531 C C . GLU B 1 9 ? 24.109 -41.594 -1.024 1.00 61.24 9 GLU B C 1
ATOM 3532 O O . GLU B 1 9 ? 25.131 -42.105 -1.499 1.00 60.57 9 GLU B O 1
ATOM 3538 N N . ILE B 1 10 ? 22.986 -42.290 -0.827 1.00 51.70 10 ILE B N 1
ATOM 3539 C CA . ILE B 1 10 ? 22.905 -43.708 -1.170 1.00 48.88 10 ILE B CA 1
ATOM 3540 C C . ILE B 1 10 ? 23.157 -43.910 -2.659 1.00 49.55 10 ILE B C 1
ATOM 3541 O O . ILE B 1 10 ? 23.920 -44.795 -3.066 1.00 52.70 10 ILE B O 1
ATOM 3546 N N . ARG B 1 11 ? 22.526 -43.082 -3.496 1.00 46.45 11 ARG B N 1
ATOM 3547 C CA . ARG B 1 11 ? 22.632 -43.267 -4.940 1.00 48.71 11 ARG B CA 1
ATOM 3548 C C . ARG B 1 11 ? 24.041 -43.007 -5.449 1.00 50.98 11 ARG B C 1
ATOM 3549 O O . ARG B 1 11 ? 24.477 -43.654 -6.407 1.00 52.23 11 ARG B O 1
ATOM 3557 N N . GLN B 1 12 ? 24.765 -42.066 -4.839 1.00 55.15 12 GLN B N 1
ATOM 3558 C CA . GLN B 1 12 ? 26.166 -41.890 -5.207 1.00 53.51 12 GLN B CA 1
ATOM 3559 C C . GLN B 1 12 ? 26.999 -43.078 -4.749 1.00 47.98 12 GLN B C 1
ATOM 3560 O O . GLN B 1 12 ? 27.921 -43.503 -5.452 1.00 47.84 12 GLN B O 1
ATOM 3566 N N . GLN B 1 13 ? 26.675 -43.637 -3.580 1.00 45.32 13 GLN B N 1
ATOM 3567 C CA . GLN B 1 13 ? 27.439 -44.761 -3.048 1.00 47.73 13 GLN B CA 1
ATOM 3568 C C . GLN B 1 13 ? 27.356 -45.985 -3.952 1.00 49.21 13 GLN B C 1
ATOM 3569 O O . GLN B 1 13 ? 28.307 -46.772 -4.019 1.00 47.72 13 GLN B O 1
ATOM 3575 N N . PHE B 1 14 ? 26.242 -46.161 -4.663 1.00 46.94 14 PHE B N 1
ATOM 3576 C CA . PHE B 1 14 ? 26.022 -47.375 -5.437 1.00 44.46 14 PHE B CA 1
ATOM 3577 C C . PHE B 1 14 ? 26.118 -47.157 -6.944 1.00 39.70 14 PHE B C 1
ATOM 3578 O O . PHE B 1 14 ? 25.841 -48.085 -7.713 1.00 37.05 14 PHE B O 1
ATOM 3586 N N . ALA B 1 15 ? 26.538 -45.972 -7.385 1.00 38.58 15 ALA B N 1
ATOM 3587 C CA . ALA B 1 15 ? 26.753 -45.732 -8.806 1.00 40.64 15 ALA B CA 1
ATOM 3588 C C . ALA B 1 15 ? 27.818 -46.667 -9.372 1.00 45.48 15 ALA B C 1
ATOM 3589 O O . ALA B 1 15 ? 28.867 -46.891 -8.760 1.00 44.76 15 ALA B O 1
ATOM 3591 N N A MET B 1 16 ? 27.551 -47.214 -10.548 0.52 42.03 16 MET B N 1
ATOM 3592 N N B MET B 1 16 ? 27.519 -47.228 -10.546 0.48 42.02 16 MET B N 1
ATOM 3593 C CA A MET B 1 16 ? 28.519 -48.045 -11.243 0.52 42.55 16 MET B CA 1
ATOM 3594 C CA B MET B 1 16 ? 28.409 -48.067 -11.336 0.48 42.53 16 MET B CA 1
ATOM 3595 C C A MET B 1 16 ? 29.109 -47.278 -12.417 0.52 42.04 16 MET B C 1
ATOM 3596 C C B MET B 1 16 ? 29.169 -47.219 -12.356 0.48 42.05 16 MET B C 1
ATOM 3597 O O A MET B 1 16 ? 28.608 -46.226 -12.824 0.52 39.00 16 MET B O 1
ATOM 3598 O O B MET B 1 16 ? 28.834 -46.061 -12.612 0.48 39.20 16 MET B O 1
ATOM 3607 N N . THR B 1 17 ? 30.195 -47.817 -12.959 1.00 45.00 17 THR B N 1
ATOM 3608 C CA . THR B 1 17 ? 30.797 -47.210 -14.132 1.00 46.60 17 THR B CA 1
ATOM 3609 C C . THR B 1 17 ? 29.839 -47.345 -15.316 1.00 44.83 17 THR B C 1
ATOM 3610 O O . THR B 1 17 ? 28.933 -48.183 -15.320 1.00 44.88 17 THR B O 1
ATOM 3614 N N . ALA B 1 18 ? 30.037 -46.496 -16.322 1.00 42.17 18 ALA B N 1
ATOM 3615 C CA . ALA B 1 18 ? 29.120 -46.451 -17.455 1.00 40.20 18 ALA B CA 1
ATOM 3616 C C . ALA B 1 18 ? 29.048 -47.800 -18.164 1.00 46.32 18 ALA B C 1
ATOM 3617 O O . ALA B 1 18 ? 30.011 -48.570 -18.184 1.00 44.19 18 ALA B O 1
ATOM 3619 N N . GLY B 1 19 ? 27.886 -48.078 -18.753 1.00 44.34 19 GLY B N 1
ATOM 3620 C CA . GLY B 1 19 ? 27.679 -49.286 -19.529 1.00 40.52 19 GLY B CA 1
ATOM 3621 C C . GLY B 1 19 ? 26.394 -50.002 -19.171 1.00 37.11 19 GLY B C 1
ATOM 3622 O O . GLY B 1 19 ? 26.115 -50.212 -17.987 1.00 39.58 19 GLY B O 1
ATOM 3623 N N . SER B 1 20 ? 25.603 -50.380 -20.173 1.00 33.26 20 SER B N 1
ATOM 3624 C CA . SER B 1 20 ? 24.340 -51.048 -19.897 1.00 31.93 20 SER B CA 1
ATOM 3625 C C . SER B 1 20 ? 24.604 -52.303 -19.073 1.00 35.25 20 SER B C 1
ATOM 3626 O O . SER B 1 20 ? 25.452 -53.120 -19.453 1.00 34.29 20 SER B O 1
ATOM 3629 N N . PRO B 1 21 ? 23.941 -52.473 -17.932 1.00 36.83 21 PRO B N 1
ATOM 3630 C CA . PRO B 1 21 ? 24.135 -53.676 -17.111 1.00 38.13 21 PRO B CA 1
ATOM 3631 C C . PRO B 1 21 ? 23.275 -54.865 -17.511 1.00 39.22 21 PRO B C 1
ATOM 3632 O O . PRO B 1 21 ? 23.275 -55.870 -16.794 1.00 39.16 21 PRO B O 1
ATOM 3636 N N . ILE B 1 22 ? 22.546 -54.778 -18.619 1.00 30.33 22 ILE B N 1
ATOM 3637 C CA . ILE B 1 22 ? 21.760 -55.897 -19.121 1.00 33.37 22 ILE B CA 1
ATOM 3638 C C . ILE B 1 22 ? 22.664 -56.757 -19.998 1.00 33.96 22 ILE B C 1
ATOM 3639 O O . ILE B 1 22 ? 23.223 -56.274 -20.989 1.00 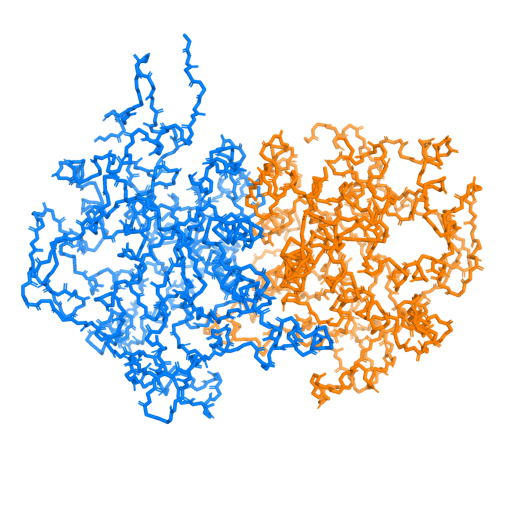34.85 22 ILE B O 1
ATOM 3644 N N . ILE B 1 23 ? 22.824 -58.023 -19.621 1.00 30.87 23 ILE B N 1
ATOM 3645 C CA . ILE B 1 23 ? 23.674 -58.951 -20.360 1.00 35.25 23 ILE B CA 1
ATOM 3646 C C . ILE B 1 23 ? 22.855 -59.577 -21.481 1.00 32.63 23 ILE B C 1
ATOM 3647 O O . ILE B 1 23 ? 21.746 -60.074 -21.249 1.00 31.18 23 ILE B O 1
ATOM 3652 N N . VAL B 1 24 ? 23.399 -59.556 -22.700 1.00 33.17 24 VAL B N 1
ATOM 3653 C CA . VAL B 1 24 ? 22.713 -60.072 -23.877 1.00 32.41 24 VAL B CA 1
ATOM 3654 C C . VAL B 1 24 ? 23.642 -61.025 -24.622 1.00 38.39 24 VAL B C 1
ATOM 3655 O O . VAL B 1 24 ? 24.840 -61.109 -24.348 1.00 37.08 24 VAL B O 1
ATOM 3659 N N . ASN B 1 25 ? 23.064 -61.757 -25.574 1.00 37.29 25 ASN B N 1
ATOM 3660 C CA . ASN B 1 25 ? 23.866 -62.594 -26.457 1.00 38.08 25 ASN B CA 1
ATOM 3661 C C . ASN B 1 25 ? 23.521 -62.304 -27.911 1.00 40.00 25 ASN B C 1
ATOM 3662 O O . ASN B 1 25 ? 22.778 -61.360 -28.204 1.00 38.34 25 ASN B O 1
ATOM 3667 N N . ASP B 1 26 ? 24.053 -63.103 -28.829 1.00 39.36 26 ASP B N 1
ATOM 3668 C CA . ASP B 1 26 ? 23.892 -62.828 -30.248 1.00 43.34 26 ASP B CA 1
ATOM 3669 C C . ASP B 1 26 ? 22.511 -63.191 -30.772 1.00 41.23 26 ASP B C 1
ATOM 3670 O O . ASP B 1 26 ? 22.237 -62.965 -31.955 1.00 45.51 26 ASP B O 1
ATOM 3675 N N . LYS B 1 27 ? 21.643 -63.747 -29.936 1.00 38.52 27 LYS B N 1
ATOM 3676 C CA . LYS B 1 27 ? 20.303 -64.121 -30.367 1.00 41.09 27 LYS B CA 1
ATOM 3677 C C . LYS B 1 27 ? 19.263 -63.024 -30.197 1.00 36.41 27 LYS B C 1
ATOM 3678 O O . LYS B 1 27 ? 18.161 -63.159 -30.735 1.00 34.95 27 LYS B O 1
ATOM 3684 N N . LEU B 1 28 ? 19.581 -61.960 -29.471 1.00 39.02 28 LEU B N 1
ATOM 3685 C CA . LEU B 1 28 ? 18.581 -60.962 -29.131 1.00 37.21 28 LEU B CA 1
ATOM 3686 C C . LEU B 1 28 ? 18.055 -60.263 -30.382 1.00 35.79 28 LEU B C 1
ATOM 3687 O O . LEU B 1 28 ? 18.829 -59.792 -31.220 1.00 38.20 28 LEU B O 1
ATOM 3692 N N . GLU B 1 29 ? 16.731 -60.212 -30.511 1.00 36.44 29 GLU B N 1
ATOM 3693 C CA . GLU B 1 29 ? 16.059 -59.448 -31.552 1.00 38.94 29 GLU B CA 1
ATOM 3694 C C . GLU B 1 29 ? 15.041 -58.533 -30.891 1.00 29.61 29 GLU B C 1
ATOM 3695 O O . GLU B 1 29 ? 14.553 -58.823 -29.797 1.00 30.32 29 GLU B O 1
ATOM 3701 N N . ARG B 1 30 ? 14.724 -57.419 -31.560 1.00 32.13 30 ARG B N 1
ATOM 3702 C CA . ARG B 1 30 ? 13.674 -56.537 -31.059 1.00 29.74 30 ARG B CA 1
ATOM 3703 C C . ARG B 1 30 ? 12.332 -57.264 -31.044 1.00 29.73 30 ARG B C 1
ATOM 3704 O O . ARG B 1 30 ? 12.078 -58.174 -31.837 1.00 31.16 30 ARG B O 1
ATOM 3712 N N . TYR B 1 31 ? 11.465 -56.842 -30.133 1.00 26.16 31 TYR B N 1
ATOM 3713 C CA . TYR B 1 31 ? 10.298 -57.607 -29.711 1.00 25.84 31 TYR B CA 1
ATOM 3714 C C . TYR B 1 31 ? 9.032 -56.923 -30.211 1.00 23.67 31 TYR B C 1
ATOM 3715 O O . TYR B 1 31 ? 8.853 -55.723 -29.996 1.00 21.61 31 TYR B O 1
ATOM 3724 N N . ALA B 1 32 ? 8.170 -57.677 -30.895 1.00 21.31 32 ALA B N 1
ATOM 3725 C CA . ALA B 1 32 ? 6.909 -57.127 -31.384 1.00 22.35 32 ALA B CA 1
ATOM 3726 C C . ALA B 1 32 ? 5.917 -56.991 -30.234 1.00 21.24 32 ALA B C 1
ATOM 3727 O O . ALA B 1 32 ? 5.682 -57.957 -29.494 1.00 20.12 32 ALA B O 1
ATOM 3729 N N . GLU B 1 33 ? 5.320 -55.794 -30.105 1.00 20.65 33 GLU B N 1
ATOM 3730 C CA . GLU B 1 33 ? 4.466 -55.477 -28.958 1.00 19.43 33 GLU B CA 1
ATOM 3731 C C . GLU B 1 33 ? 3.247 -56.395 -28.873 1.00 19.73 33 GLU B C 1
ATOM 3732 O O . GLU B 1 33 ? 2.742 -56.652 -27.773 1.00 17.35 33 GLU B O 1
ATOM 3738 N N . VAL B 1 34 ? 2.784 -56.932 -30.007 1.00 19.46 34 VAL B N 1
ATOM 3739 C CA . VAL B 1 34 ? 1.599 -57.781 -29.980 1.00 20.36 34 VAL B CA 1
ATOM 3740 C C . VAL B 1 34 ? 1.842 -59.034 -29.147 1.00 17.93 34 VAL B C 1
ATOM 3741 O O . VAL B 1 34 ? 0.889 -59.678 -28.702 1.00 19.66 34 VAL B O 1
ATOM 3745 N N . ARG B 1 35 ? 3.105 -59.375 -28.897 1.00 19.46 35 ARG B N 1
ATOM 3746 C CA . ARG B 1 35 ? 3.428 -60.564 -28.126 1.00 18.88 35 ARG B CA 1
ATOM 3747 C C . ARG B 1 35 ? 3.097 -60.431 -26.641 1.00 20.37 35 ARG B C 1
ATOM 3748 O O . ARG B 1 35 ? 3.065 -61.453 -25.950 1.00 21.05 35 ARG B O 1
ATOM 3756 N N . THR B 1 36 ? 2.860 -59.220 -26.121 1.00 20.80 36 THR B N 1
ATOM 3757 C CA . THR B 1 36 ? 2.564 -59.140 -24.692 1.00 19.19 36 THR B CA 1
ATOM 3758 C C . THR B 1 36 ? 1.270 -59.885 -24.377 1.00 22.71 36 THR B C 1
ATOM 3759 O O . THR B 1 36 ? 0.402 -60.066 -25.232 1.00 20.27 36 THR B O 1
ATOM 3763 N N . ALA B 1 37 ? 1.130 -60.303 -23.118 1.00 19.17 37 ALA B N 1
ATOM 3764 C CA . ALA B 1 37 ? -0.029 -61.135 -22.779 1.00 19.19 37 ALA B CA 1
ATOM 3765 C C . ALA B 1 37 ? -1.333 -60.352 -22.921 1.00 20.40 37 ALA B C 1
ATOM 3766 O O . ALA B 1 37 ? -2.384 -60.942 -23.201 1.00 20.29 37 ALA B O 1
ATOM 3768 N N . PHE B 1 38 ? -1.278 -59.025 -22.771 1.00 21.04 38 PHE B N 1
ATOM 3769 C CA . PHE B 1 38 ? -2.478 -58.204 -22.912 1.00 19.79 38 PHE B CA 1
ATOM 3770 C C . PHE B 1 38 ? -3.055 -58.239 -24.322 1.00 17.55 38 PHE B C 1
ATOM 3771 O O . PHE B 1 38 ? -4.258 -58.029 -24.502 1.00 19.47 38 PHE B O 1
ATOM 3779 N N . THR B 1 39 ? -2.215 -58.444 -25.337 1.00 21.26 39 THR B N 1
ATOM 3780 C CA . THR B 1 39 ? -2.611 -58.263 -26.727 1.00 22.17 39 THR B CA 1
ATOM 3781 C C . THR B 1 39 ? -2.574 -59.535 -27.556 1.00 24.96 39 THR B C 1
ATOM 3782 O O . THR B 1 39 ? -3.288 -59.616 -28.564 1.00 27.06 39 THR B O 1
ATOM 3786 N N . HIS B 1 40 ? -1.776 -60.521 -27.173 1.00 20.34 40 HIS B N 1
ATOM 3787 C CA . HIS B 1 40 ? -1.582 -61.669 -28.051 1.00 21.44 40 HIS B CA 1
ATOM 3788 C C . HIS B 1 40 ? -2.852 -62.517 -28.122 1.00 25.46 40 HIS B C 1
ATOM 3789 O O . HIS B 1 40 ? -3.552 -62.674 -27.118 1.00 21.11 40 HIS B O 1
ATOM 3796 N N . PRO B 1 41 ? -3.185 -63.068 -29.294 1.00 24.33 41 PRO B N 1
ATOM 3797 C CA . PRO B 1 41 ? -4.428 -63.858 -29.395 1.00 26.58 41 PRO B CA 1
ATOM 3798 C C . PRO B 1 41 ? -4.460 -65.099 -28.507 1.00 24.36 41 PRO B C 1
ATOM 3799 O O . PRO B 1 41 ? -5.552 -65.544 -28.127 1.00 28.12 41 PRO B O 1
ATOM 3803 N N . THR B 1 42 ? -3.310 -65.665 -28.146 1.00 24.58 42 THR B N 1
ATOM 3804 C CA . THR B 1 42 ? -3.302 -66.860 -27.308 1.00 29.97 42 THR B CA 1
ATOM 3805 C C . THR B 1 42 ? -3.574 -66.569 -25.843 1.00 29.11 42 THR B C 1
ATOM 3806 O O . THR B 1 42 ? -3.825 -67.510 -25.084 1.00 27.11 42 THR B O 1
ATOM 3810 N N . SER B 1 43 ? -3.520 -65.301 -25.427 1.00 25.51 43 SER B N 1
ATOM 3811 C CA . SER B 1 43 ? -3.708 -64.926 -24.032 1.00 26.38 43 SER B CA 1
ATOM 3812 C C . SER B 1 43 ? -4.804 -63.895 -23.830 1.00 24.48 43 SER B C 1
ATOM 3813 O O . SER B 1 43 ? -5.206 -63.659 -22.687 1.00 24.94 43 SER B O 1
ATOM 3816 N N . PHE B 1 44 ? -5.315 -63.300 -24.903 1.00 22.88 44 PHE B N 1
ATOM 3817 C CA . PHE B 1 44 ? -6.225 -62.165 -24.782 1.00 25.05 44 PHE B CA 1
ATOM 3818 C C . PHE B 1 44 ? -7.566 -62.577 -24.185 1.00 25.24 44 PHE B C 1
ATOM 3819 O O . PHE B 1 44 ? -8.165 -61.814 -23.414 1.00 25.86 44 PHE B O 1
ATOM 3827 N N . PHE B 1 45 ? -8.054 -63.767 -24.529 1.00 24.90 45 PHE B N 1
ATOM 3828 C CA . PHE B 1 45 ? -9.368 -64.230 -24.103 1.00 25.27 45 PHE B CA 1
ATOM 3829 C C . PHE B 1 45 ? -9.257 -65.066 -22.834 1.00 25.81 45 PHE B C 1
ATOM 3830 O O . PHE B 1 45 ? -8.376 -65.922 -22.719 1.00 30.78 45 PHE B O 1
ATOM 3838 N N . LYS B 1 46 ? -10.153 -64.812 -21.881 1.00 23.74 46 LYS B N 1
ATOM 3839 C CA . LYS B 1 46 ? -10.206 -65.569 -20.637 1.00 26.98 46 LYS B CA 1
ATOM 3840 C C . LYS B 1 46 ? -11.655 -65.798 -20.227 1.00 22.77 46 LYS B C 1
ATOM 3841 O O . LYS B 1 46 ? -12.526 -64.968 -20.512 1.00 23.22 46 LYS B O 1
ATOM 3847 N N . PRO B 1 47 ? -11.937 -66.894 -19.533 1.00 25.78 47 PRO B N 1
ATOM 3848 C CA . PRO B 1 47 ? -13.298 -67.119 -19.044 1.00 28.62 47 PRO B CA 1
ATOM 3849 C C . PRO B 1 47 ? -13.604 -66.227 -17.851 1.00 26.50 47 PRO B C 1
ATOM 3850 O O . PRO B 1 47 ? -12.725 -65.897 -17.054 1.00 26.40 47 PRO B O 1
ATOM 3854 N N . ASN B 1 48 ? -14.876 -65.827 -17.750 1.00 25.32 48 ASN B N 1
ATOM 3855 C CA . ASN B 1 48 ? -15.369 -65.137 -16.567 1.00 23.30 48 ASN B CA 1
ATOM 3856 C C . ASN B 1 48 ? -15.792 -66.183 -15.530 1.00 29.73 48 ASN B C 1
ATOM 3857 O O . ASN B 1 48 ? -15.586 -67.385 -15.719 1.00 26.35 48 ASN B O 1
ATOM 3862 N N . TYR B 1 49 ? -16.400 -65.748 -14.421 1.00 25.27 49 TYR B N 1
ATOM 3863 C CA . TYR B 1 49 ? -16.740 -66.704 -13.370 1.00 31.67 49 TYR B CA 1
ATOM 3864 C C . TYR B 1 49 ? -17.907 -67.604 -13.755 1.00 31.10 49 TYR B C 1
ATOM 3865 O O . TYR B 1 49 ? -18.105 -68.641 -13.110 1.00 35.84 49 TYR B O 1
ATOM 3874 N N . LYS B 1 50 ? -18.689 -67.220 -14.764 1.00 30.54 50 LYS B N 1
ATOM 3875 C CA . LYS B 1 50 ? -19.790 -68.028 -15.277 1.00 32.68 50 LYS B CA 1
ATOM 3876 C C . LYS B 1 50 ? -19.339 -69.023 -16.335 1.00 35.98 50 LYS B C 1
ATOM 3877 O O . LYS B 1 50 ? -20.160 -69.818 -16.806 1.00 42.00 50 LYS B O 1
ATOM 3883 N N . GLY B 1 51 ? -18.067 -68.995 -16.728 1.00 29.53 51 GLY B N 1
ATOM 3884 C CA . GLY B 1 51 ? -17.594 -69.832 -17.813 1.00 35.74 51 GLY B CA 1
ATOM 3885 C C . GLY B 1 51 ? -17.766 -69.256 -19.201 1.00 33.93 51 GLY B C 1
ATOM 3886 O O . GLY B 1 51 ? -17.675 -70.007 -20.181 1.00 36.62 51 GLY B O 1
ATOM 3887 N N . GLU B 1 52 ? -18.028 -67.959 -19.328 1.00 27.51 52 GLU B N 1
ATOM 3888 C CA . GLU B 1 52 ? -18.133 -67.321 -20.637 1.00 26.38 52 GLU B CA 1
ATOM 3889 C C . GLU B 1 52 ? -16.773 -66.765 -21.034 1.00 31.39 52 GLU B C 1
ATOM 3890 O O . GLU B 1 52 ? -16.143 -66.056 -20.248 1.00 28.85 52 GLU B O 1
ATOM 3896 N N . VAL B 1 53 ? -16.317 -67.080 -22.247 1.00 27.89 53 VAL B N 1
ATOM 3897 C CA . VAL B 1 53 ? -15.014 -66.609 -22.713 1.00 28.74 53 VAL B CA 1
ATOM 3898 C C . VAL B 1 53 ? -15.181 -65.227 -23.337 1.00 29.37 53 VAL B C 1
ATOM 3899 O O . VAL B 1 53 ? -16.040 -65.026 -24.205 1.00 29.65 53 VAL B O 1
ATOM 3903 N N . LYS B 1 54 ? -14.383 -64.271 -22.866 1.00 24.36 54 LYS B N 1
ATOM 3904 C CA . LYS B 1 54 ? -14.458 -62.875 -23.279 1.00 24.01 54 LYS B CA 1
ATOM 3905 C C . LYS B 1 54 ? -13.049 -62.299 -23.289 1.00 24.31 54 LYS B C 1
ATOM 3906 O O . LYS B 1 54 ? -12.121 -62.893 -22.725 1.00 21.77 54 LYS B O 1
ATOM 3912 N N . PRO B 1 55 ? -12.856 -61.129 -23.911 1.00 22.61 55 PRO B N 1
ATOM 3913 C CA . PRO B 1 55 ? -11.626 -60.359 -23.663 1.00 22.62 55 PRO B CA 1
ATOM 3914 C C . PRO B 1 55 ? -11.338 -60.273 -22.167 1.00 21.09 55 PRO B C 1
ATOM 3915 O O . PRO B 1 55 ? -12.247 -60.084 -21.358 1.00 20.34 55 PRO B O 1
ATOM 3919 N N . TRP B 1 56 ? -10.059 -60.422 -21.804 1.00 24.20 56 TRP B N 1
ATOM 3920 C CA . TRP B 1 56 ? -9.691 -60.582 -20.394 1.00 25.03 56 TRP B CA 1
ATOM 3921 C C . TRP B 1 56 ? -10.280 -59.486 -19.511 1.00 25.02 56 TRP B C 1
ATOM 3922 O O . TRP B 1 56 ? -10.768 -59.769 -18.409 1.00 23.11 56 TRP B O 1
ATOM 3933 N N . PHE B 1 57 ? -10.266 -58.229 -19.985 1.00 21.19 57 PHE B N 1
ATOM 3934 C CA . PHE B 1 57 ? -10.719 -57.129 -19.134 1.00 23.42 57 PHE B CA 1
ATOM 3935 C C . PHE B 1 57 ? -12.239 -57.120 -18.977 1.00 22.98 57 PHE B C 1
ATOM 3936 O O . PHE B 1 57 ? -12.746 -56.646 -17.954 1.00 22.18 57 PHE B O 1
ATOM 3944 N N . LEU B 1 58 ? -12.982 -57.632 -19.967 1.00 20.01 58 LEU B N 1
ATOM 3945 C CA . LEU B 1 58 ? -14.429 -57.775 -19.801 1.00 18.71 58 LEU B CA 1
ATOM 3946 C C . LEU B 1 58 ? -14.770 -58.887 -18.810 1.00 19.94 58 LEU B C 1
ATOM 3947 O O . LEU B 1 58 ? -15.715 -58.755 -18.023 1.00 22.32 58 LEU B O 1
ATOM 3952 N N . SER B 1 59 ? -14.025 -60.002 -18.837 1.00 18.08 59 SER B N 1
ATOM 3953 C CA . SER B 1 59 ? -14.219 -61.021 -17.812 1.00 19.11 59 SER B CA 1
ATOM 3954 C C . SER B 1 59 ? -13.868 -60.474 -16.435 1.00 19.17 59 SER B C 1
ATOM 3955 O O . SER B 1 59 ? -14.519 -60.810 -15.436 1.00 20.43 59 SER B O 1
ATOM 3958 N N . ALA B 1 60 ? -12.840 -59.629 -16.357 1.00 20.09 60 ALA B N 1
ATOM 3959 C CA . ALA B 1 60 ? -12.511 -59.044 -15.063 1.00 20.88 60 ALA B CA 1
ATOM 3960 C C . ALA B 1 60 ? -13.610 -58.087 -14.601 1.00 21.38 60 ALA B C 1
ATOM 3961 O O . ALA B 1 60 ? -13.940 -58.045 -13.410 1.00 21.59 60 ALA B O 1
ATOM 3963 N N . TYR B 1 61 ? -14.225 -57.356 -15.540 1.00 17.64 61 TYR B N 1
ATOM 3964 C CA . TYR B 1 61 ? -15.365 -56.495 -15.216 1.00 21.08 61 TYR B CA 1
ATOM 3965 C C . TYR B 1 61 ? -16.498 -57.292 -14.578 1.00 23.37 61 TYR B C 1
ATOM 3966 O O . TYR B 1 61 ? -17.117 -56.844 -13.607 1.00 23.15 61 TYR B O 1
ATOM 3975 N N . ASP B 1 62 ? -16.824 -58.459 -15.151 1.00 21.12 62 ASP B N 1
ATOM 3976 C CA . ASP B 1 62 ? -17.877 -59.286 -14.569 1.00 21.71 62 ASP B CA 1
ATOM 3977 C C . ASP B 1 62 ? -17.572 -59.627 -13.116 1.00 21.27 62 ASP B C 1
ATOM 3978 O O . ASP B 1 62 ? -18.483 -59.671 -12.278 1.00 22.54 62 ASP B O 1
ATOM 3983 N N . GLU B 1 63 ? -16.294 -59.869 -12.799 1.00 19.97 63 GLU B N 1
ATOM 3984 C CA . GLU B 1 63 ? -15.919 -60.204 -11.425 1.00 21.93 63 GLU B CA 1
ATOM 3985 C C . GLU B 1 63 ? -16.047 -58.996 -10.503 1.00 21.36 63 GLU B C 1
ATOM 3986 O O . GLU B 1 63 ? -16.450 -59.148 -9.343 1.00 21.38 63 GLU B O 1
ATOM 3992 N N . LYS B 1 64 ? -15.715 -57.790 -10.998 1.00 20.78 64 LYS B N 1
ATOM 3993 C CA . LYS B 1 64 ? -15.924 -56.580 -10.201 1.00 20.05 64 LYS B CA 1
ATOM 3994 C C . LYS B 1 64 ? -17.400 -56.383 -9.874 1.00 22.30 64 LYS B C 1
ATOM 3995 O O . LYS B 1 64 ? -17.753 -56.043 -8.738 1.00 20.78 64 LYS B O 1
ATOM 4001 N N . VAL B 1 65 ? -18.275 -56.587 -10.863 1.00 19.17 65 VAL B N 1
ATOM 4002 C CA . VAL B 1 65 ? -19.713 -56.465 -10.629 1.00 21.42 65 VAL B CA 1
ATOM 4003 C C . VAL B 1 65 ? -20.164 -57.473 -9.586 1.00 24.88 65 VAL B C 1
ATOM 4004 O O . VAL B 1 65 ? -20.894 -57.138 -8.647 1.00 25.53 65 VAL B O 1
ATOM 4008 N N . ARG B 1 66 ? -19.737 -58.730 -9.750 1.00 22.77 66 ARG B N 1
ATOM 4009 C CA . ARG B 1 66 ? -20.100 -59.783 -8.810 1.00 23.76 66 ARG B CA 1
ATOM 4010 C C . ARG B 1 66 ? -19.645 -59.439 -7.401 1.00 26.18 66 ARG B C 1
ATOM 4011 O O . ARG B 1 66 ? -20.391 -59.639 -6.438 1.00 23.73 66 ARG B O 1
ATOM 4019 N N . GLN B 1 67 ? -18.435 -58.883 -7.270 1.00 22.24 67 GLN B N 1
ATOM 4020 C CA . GLN B 1 67 ? -17.900 -58.548 -5.951 1.00 24.03 67 GLN B CA 1
ATOM 4021 C C . GLN B 1 67 ? -18.697 -57.432 -5.294 1.00 24.42 67 GLN B C 1
ATOM 4022 O O . GLN B 1 67 ? -19.010 -57.516 -4.099 1.00 25.51 67 GLN B O 1
ATOM 4028 N N . ILE B 1 68 ? -19.029 -56.378 -6.046 1.00 23.81 68 ILE B N 1
ATOM 4029 C CA . ILE B 1 68 ? -19.831 -55.295 -5.479 1.00 22.31 68 ILE B CA 1
ATOM 4030 C C . ILE B 1 68 ? -21.174 -55.826 -4.990 1.00 28.13 68 ILE B C 1
ATOM 4031 O O . ILE B 1 68 ? -21.610 -55.523 -3.875 1.00 26.86 68 ILE B O 1
ATOM 4036 N N . GLU B 1 69 ? -21.854 -56.624 -5.822 1.00 26.25 69 GLU B N 1
ATOM 4037 C CA . GLU B 1 69 ? -23.147 -57.176 -5.424 1.00 29.46 69 GLU B CA 1
ATOM 4038 C C . GLU B 1 69 ? -23.029 -57.985 -4.143 1.00 28.66 69 GLU B C 1
ATOM 4039 O O . GLU B 1 69 ? -23.934 -57.962 -3.299 1.00 33.18 69 GLU B O 1
ATOM 4045 N N . ASN B 1 70 ? -21.926 -58.716 -3.984 1.00 27.46 70 ASN B N 1
ATOM 4046 C CA . ASN B 1 70 ? -21.721 -59.574 -2.827 1.00 30.19 70 ASN B CA 1
ATOM 4047 C C . ASN B 1 70 ? -20.954 -58.881 -1.710 1.00 31.16 70 ASN B C 1
ATOM 4048 O O . ASN B 1 70 ? -20.567 -59.541 -0.740 1.00 27.60 70 ASN B O 1
ATOM 4053 N N . GLY B 1 71 ? -20.723 -57.573 -1.819 1.00 25.06 71 GLY B N 1
ATOM 4054 C CA . GLY B 1 71 ? -20.052 -56.855 -0.752 1.00 25.14 71 GLY B CA 1
ATOM 4055 C C . GLY B 1 71 ? -18.623 -57.298 -0.495 1.00 24.88 71 GLY B C 1
ATOM 4056 O O . GLY B 1 71 ? -18.213 -57.469 0.657 1.00 24.13 71 GLY B O 1
ATOM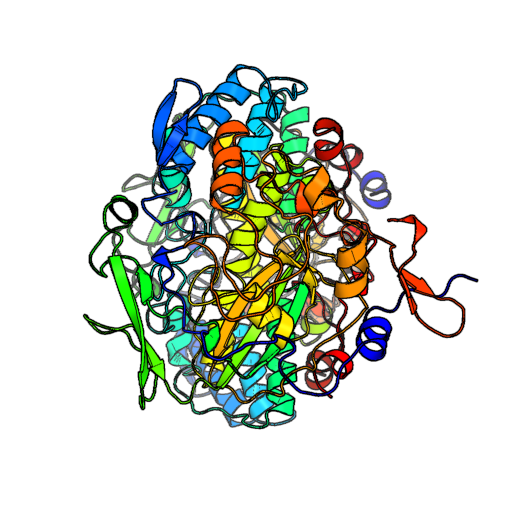 4057 N N . GLU B 1 72 ? -17.847 -57.480 -1.557 1.00 24.39 72 GLU B N 1
ATOM 4058 C CA . GLU B 1 72 ? -16.458 -57.895 -1.445 1.00 22.85 72 GLU B CA 1
ATOM 4059 C C . GLU B 1 72 ? -15.551 -56.850 -2.082 1.00 22.27 72 GLU B C 1
ATOM 4060 O O . GLU B 1 72 ? -15.929 -56.196 -3.057 1.00 20.25 72 GLU B O 1
ATOM 4066 N N . ASN B 1 73 ? -14.352 -56.694 -1.511 1.00 21.21 73 ASN B N 1
ATOM 4067 C CA . ASN B 1 73 ? -13.302 -55.848 -2.069 1.00 21.36 73 ASN B CA 1
ATOM 4068 C C . ASN B 1 73 ? -12.315 -56.615 -2.940 1.00 21.58 73 ASN B C 1
ATOM 4069 O O . ASN B 1 73 ? -11.408 -56.005 -3.520 1.00 22.15 73 ASN B O 1
ATOM 4074 N N . GLY B 1 74 ? -12.444 -57.932 -3.029 1.00 23.93 74 GLY B N 1
ATOM 4075 C CA . GLY B 1 74 ? -11.482 -58.739 -3.738 1.00 21.45 74 GLY B CA 1
ATOM 4076 C C . GLY B 1 74 ? -11.889 -60.190 -3.650 1.00 27.01 74 GLY B C 1
ATOM 4077 O O . GLY B 1 74 ? -12.931 -60.514 -3.076 1.00 26.36 74 GLY B O 1
ATOM 4078 N N . PRO B 1 75 ? -11.083 -61.092 -4.216 1.00 26.39 75 PRO B N 1
ATOM 4079 C CA . PRO B 1 75 ? -11.460 -62.513 -4.223 1.00 30.30 75 PRO B CA 1
ATOM 4080 C C . PRO B 1 75 ? -11.475 -63.062 -2.803 1.00 32.30 75 PRO B C 1
ATOM 4081 O O . PRO B 1 75 ? -10.467 -63.013 -2.092 1.00 33.36 75 PRO B O 1
ATOM 4085 N N . LYS B 1 76 ? -12.649 -63.536 -2.379 1.00 37.60 76 LYS B N 1
ATOM 4086 C CA . LYS B 1 76 ? -12.845 -64.089 -1.040 1.00 41.26 76 LYS B CA 1
ATOM 4087 C C . LYS B 1 76 ? -12.476 -63.088 0.051 1.00 40.57 76 LYS B C 1
ATOM 4088 O O . LYS B 1 76 ? -12.016 -63.470 1.129 1.00 42.12 76 LYS B O 1
ATOM 4094 N N . MET B 1 77 ? -12.657 -61.795 -0.215 1.00 33.34 77 MET B N 1
ATOM 4095 C CA . MET B 1 77 ? -12.350 -60.752 0.761 1.00 31.24 77 MET B CA 1
ATOM 4096 C C . MET B 1 77 ? -13.600 -59.900 0.954 1.00 29.63 77 MET B C 1
ATOM 4097 O O . MET B 1 77 ? -13.911 -59.033 0.130 1.00 26.05 77 MET B O 1
ATOM 4102 N N . LYS B 1 78 ? -14.312 -60.151 2.048 1.00 27.71 78 LYS B N 1
ATOM 4103 C CA . LYS B 1 78 ? -15.504 -59.385 2.369 1.00 27.62 78 LYS B CA 1
ATOM 4104 C C . LYS B 1 78 ? -15.152 -57.932 2.660 1.00 30.58 78 LYS B C 1
ATOM 4105 O O . LYS B 1 78 ? -14.168 -57.634 3.345 1.00 28.72 78 LYS B O 1
ATOM 4111 N N . ALA B 1 79 ? -15.968 -57.027 2.133 1.00 24.10 79 ALA B N 1
ATOM 4112 C CA . ALA B 1 79 ? -15.862 -55.618 2.468 1.00 28.41 79 ALA B CA 1
ATOM 4113 C C . ALA B 1 79 ? -16.677 -55.337 3.727 1.00 28.75 79 ALA B C 1
ATOM 4114 O O . ALA B 1 79 ? -17.394 -56.199 4.234 1.00 28.22 79 ALA B O 1
ATOM 4116 N N . LYS B 1 80 ? -16.560 -54.108 4.238 1.00 27.04 80 LYS B N 1
ATOM 4117 C CA . LYS B 1 80 ? -17.389 -53.724 5.379 1.00 26.38 80 LYS B CA 1
ATOM 4118 C C . LYS B 1 80 ? -18.869 -53.780 5.023 1.00 30.60 80 LYS B C 1
ATOM 4119 O O . LYS B 1 80 ? -19.701 -54.171 5.853 1.00 32.62 80 LYS B O 1
ATOM 4125 N N . ASN B 1 81 ? -19.209 -53.414 3.791 1.00 23.95 81 ASN B N 1
ATOM 4126 C CA . ASN B 1 81 ? -20.569 -53.481 3.262 1.00 23.79 81 ASN B CA 1
ATOM 4127 C C . ASN B 1 81 ? -20.474 -53.278 1.753 1.00 26.94 81 ASN B C 1
ATOM 4128 O O . ASN B 1 81 ? -19.385 -53.067 1.210 1.00 25.17 81 ASN B O 1
ATOM 4133 N N . VAL B 1 82 ? -21.627 -53.343 1.078 1.00 27.98 82 VAL B N 1
ATOM 4134 C CA . VAL B 1 82 ? -21.672 -53.111 -0.367 1.00 24.16 82 VAL B CA 1
ATOM 4135 C C . VAL B 1 82 ? -21.185 -51.701 -0.706 1.00 23.32 82 VAL B C 1
ATOM 4136 O O . VAL B 1 82 ? -20.541 -51.475 -1.744 1.00 22.84 82 VAL B O 1
ATOM 4140 N N . GLY B 1 83 ? -21.505 -50.727 0.146 1.00 25.32 83 GLY B N 1
ATOM 4141 C CA . GLY B 1 83 ? -21.083 -49.362 -0.120 1.00 25.21 83 GLY B CA 1
ATOM 4142 C C . GLY B 1 83 ? -19.574 -49.225 -0.208 1.00 23.76 83 GLY B C 1
ATOM 4143 O O . GLY B 1 83 ? -19.055 -48.540 -1.092 1.00 22.09 83 GLY B O 1
ATOM 4144 N N . GLU B 1 84 ? -18.851 -49.882 0.700 1.00 20.65 84 GLU B N 1
ATOM 4145 C CA . GLU B 1 84 ? -17.392 -49.855 0.644 1.00 20.49 84 GLU B CA 1
ATOM 4146 C C . GLU B 1 84 ? -16.887 -50.532 -0.625 1.00 20.54 84 GLU B C 1
ATOM 4147 O O . GLU B 1 84 ? -16.002 -50.010 -1.308 1.00 22.15 84 GLU B O 1
ATOM 4153 N N . ALA B 1 85 ? -17.440 -51.705 -0.949 1.00 23.38 85 ALA B N 1
ATOM 4154 C CA . ALA B 1 85 ? -17.074 -52.393 -2.184 1.00 21.33 85 ALA B CA 1
ATOM 4155 C C . ALA B 1 85 ? -17.249 -51.473 -3.392 1.00 18.02 85 ALA B C 1
ATOM 4156 O O . ALA B 1 85 ? -16.360 -51.373 -4.248 1.00 19.64 85 ALA B O 1
ATOM 4158 N N . ARG B 1 86 ? -18.400 -50.785 -3.466 1.00 20.01 86 ARG B N 1
ATOM 4159 C CA . ARG B 1 86 ? -18.676 -49.864 -4.571 1.00 20.61 86 ARG B CA 1
ATOM 4160 C C . ARG B 1 86 ? -17.650 -48.740 -4.640 1.00 20.83 86 ARG B C 1
ATOM 4161 O O . ARG B 1 86 ? -17.188 -48.379 -5.729 1.00 20.51 86 ARG B O 1
ATOM 4169 N N . ALA B 1 87 ? -17.281 -48.179 -3.480 1.00 20.66 87 ALA B N 1
ATOM 4170 C CA . ALA B 1 87 ? -16.360 -47.045 -3.431 1.00 18.64 87 ALA B CA 1
ATOM 4171 C C . ALA B 1 87 ? -14.980 -47.408 -3.965 1.00 19.31 87 ALA B C 1
ATOM 4172 O O . ALA B 1 87 ? -14.321 -46.588 -4.627 1.00 17.95 87 ALA B O 1
ATOM 4174 N N . GLY B 1 88 ? -14.504 -48.616 -3.657 1.00 18.62 88 GLY B N 1
ATOM 4175 C CA . GLY B 1 88 ? -13.191 -49.015 -4.133 1.00 17.60 88 GLY B CA 1
ATOM 4176 C C . GLY B 1 88 ? -13.131 -49.102 -5.645 1.00 17.75 88 GLY B C 1
ATOM 4177 O O . GLY B 1 88 ? -12.157 -48.660 -6.268 1.00 17.42 88 GLY B O 1
ATOM 4178 N N . ARG B 1 89 ? -14.177 -49.668 -6.255 1.00 18.81 89 ARG B N 1
ATOM 4179 C CA . ARG B 1 89 ? -14.228 -49.778 -7.707 1.00 17.29 89 ARG B CA 1
ATOM 4180 C C . ARG B 1 89 ? -14.476 -48.429 -8.368 1.00 15.85 89 ARG B C 1
ATOM 4181 O O . ARG B 1 89 ? -13.971 -48.183 -9.472 1.00 17.37 89 ARG B O 1
ATOM 4189 N N . ALA B 1 90 ? -15.265 -47.555 -7.729 1.00 17.07 90 ALA B N 1
ATOM 4190 C CA . ALA B 1 90 ? -15.439 -46.206 -8.255 1.00 17.46 90 ALA B CA 1
ATOM 4191 C C . ALA B 1 90 ? -14.116 -45.447 -8.246 1.00 16.97 90 ALA B C 1
ATOM 4192 O O . ALA B 1 90 ? -13.796 -44.726 -9.196 1.00 16.38 90 ALA B O 1
ATOM 4194 N N . LEU B 1 91 ? -13.319 -45.613 -7.188 1.00 15.65 91 LEU B N 1
ATOM 4195 C CA . LEU B 1 91 ? -12.016 -44.952 -7.142 1.00 14.78 91 LEU B CA 1
ATOM 4196 C C . LEU B 1 91 ? -11.064 -45.519 -8.198 1.00 18.25 91 LEU B C 1
ATOM 4197 O O . LEU B 1 91 ? -10.376 -44.764 -8.896 1.00 15.75 91 LEU B O 1
ATOM 4202 N N . GLU B 1 92 ? -11.012 -46.847 -8.323 1.00 17.48 92 GLU B N 1
ATOM 4203 C CA . GLU B 1 92 ? -10.240 -47.491 -9.390 1.00 16.45 92 GLU B CA 1
ATOM 4204 C C . GLU B 1 92 ? -10.612 -46.946 -10.770 1.00 15.83 92 GLU B C 1
ATOM 4205 O O . GLU B 1 92 ? -9.747 -46.514 -11.542 1.00 15.39 92 GLU B O 1
ATOM 4211 N N . ALA B 1 93 ? -11.904 -47.005 -11.112 1.00 15.15 93 ALA B N 1
ATOM 4212 C CA . ALA B 1 93 ? -12.333 -46.581 -12.443 1.00 13.66 93 ALA B CA 1
ATOM 4213 C C . ALA B 1 93 ? -11.987 -45.124 -12.696 1.00 14.47 93 ALA B C 1
ATOM 4214 O O . ALA B 1 93 ? -11.495 -44.775 -13.777 1.00 14.50 93 ALA B O 1
ATOM 4216 N N . ALA B 1 94 ? -12.230 -44.255 -11.710 1.00 16.10 94 ALA B N 1
ATOM 4217 C CA . ALA B 1 94 ? -11.891 -42.842 -11.864 1.00 15.64 94 ALA B CA 1
ATOM 4218 C C . ALA B 1 94 ? -10.401 -42.629 -12.095 1.00 14.61 94 ALA B C 1
ATOM 4219 O O . ALA B 1 94 ? -10.013 -41.716 -12.836 1.00 15.48 94 ALA B O 1
ATOM 4221 N N . GLY B 1 95 ? -9.554 -43.447 -11.470 1.00 13.63 95 GLY B N 1
ATOM 4222 C CA . GLY B 1 95 ? -8.122 -43.230 -11.571 1.00 14.03 95 GLY B CA 1
ATOM 4223 C C . GLY B 1 95 ? -7.623 -43.217 -12.996 1.00 14.65 95 GLY B C 1
ATOM 4224 O O . GLY B 1 95 ? -6.687 -42.473 -13.320 1.00 14.13 95 GLY B O 1
ATOM 4225 N N . TRP B 1 96 ? -8.256 -44.015 -13.864 1.00 14.64 96 TRP B N 1
ATOM 4226 C CA . TRP B 1 96 ? -7.894 -44.208 -15.265 1.00 12.52 96 TRP B CA 1
ATOM 4227 C C . TRP B 1 96 ? -8.347 -43.069 -16.185 1.00 14.00 96 TRP B C 1
ATOM 4228 O O . TRP B 1 96 ? -8.283 -43.236 -17.409 1.00 13.85 96 TRP B O 1
ATOM 4239 N N . THR B 1 97 ? -8.834 -41.946 -15.643 1.00 16.26 97 THR B N 1
ATOM 4240 C CA . THR B 1 97 ? -9.468 -40.923 -16.481 1.00 15.71 97 THR B CA 1
ATOM 4241 C C . THR B 1 97 ? -8.592 -40.478 -17.651 1.00 15.52 97 THR B C 1
ATOM 4242 O O . THR B 1 97 ? -9.092 -40.297 -18.773 1.00 16.40 97 THR B O 1
ATOM 4246 N N . LEU B 1 98 ? -7.289 -40.306 -17.424 1.00 15.02 98 LEU B N 1
ATOM 4247 C CA . LEU B 1 98 ? -6.381 -39.803 -18.462 1.00 14.99 98 LEU B CA 1
ATOM 4248 C C . LEU B 1 98 ? -5.572 -40.918 -19.125 1.00 15.07 98 LEU B C 1
ATOM 4249 O O . LEU B 1 98 ? -4.408 -40.725 -19.504 1.00 17.81 98 LEU B O 1
ATOM 4254 N N . ASP B 1 99 ? -6.171 -42.094 -19.312 1.00 15.81 99 ASP B N 1
ATOM 4255 C CA . ASP B 1 99 ? -5.484 -43.233 -19.900 1.00 17.26 99 ASP B CA 1
ATOM 4256 C C . ASP B 1 99 ? -6.411 -43.932 -20.892 1.00 16.59 99 ASP B C 1
ATOM 4257 O O . ASP B 1 99 ? -7.599 -44.126 -20.614 1.00 18.67 99 ASP B O 1
ATOM 4262 N N . ILE B 1 100 ? -5.868 -44.312 -22.048 1.00 16.53 100 ILE B N 1
ATOM 4263 C CA . ILE B 1 100 ? -6.639 -44.964 -23.105 1.00 14.62 100 ILE B CA 1
ATOM 4264 C C . ILE B 1 100 ? -6.388 -46.465 -23.056 1.00 14.40 100 ILE B C 1
ATOM 4265 O O . ILE B 1 100 ? -5.243 -46.907 -23.205 1.00 16.32 100 ILE B O 1
ATOM 4270 N N . ASN B 1 101 ? -7.465 -47.243 -22.892 1.00 15.98 101 ASN B N 1
ATOM 4271 C CA . ASN B 1 101 ? -7.465 -48.701 -23.051 1.00 15.46 101 ASN B CA 1
ATOM 4272 C C . ASN B 1 101 ? -6.333 -49.387 -22.280 1.00 17.33 101 ASN B C 1
ATOM 4273 O O . ASN B 1 101 ? -5.653 -50.289 -22.779 1.00 17.93 101 ASN B O 1
ATOM 4278 N N . TYR B 1 102 ? -6.149 -48.957 -21.029 1.00 17.88 102 TYR B N 1
ATOM 4279 C CA . TYR B 1 102 ? -5.202 -49.567 -20.087 1.00 18.52 102 TYR B CA 1
ATOM 4280 C C . TYR B 1 102 ? -3.768 -49.512 -20.620 1.00 20.08 102 TYR B C 1
ATOM 4281 O O . TYR B 1 102 ? -3.121 -50.527 -20.869 1.00 22.40 102 TYR B O 1
ATOM 4290 N N . GLY B 1 103 ? -3.266 -48.288 -20.737 1.00 19.46 103 GLY B N 1
ATOM 4291 C CA . GLY B 1 103 ? -1.835 -48.105 -20.856 1.00 18.11 103 GLY B CA 1
ATOM 4292 C C . GLY B 1 103 ? -1.338 -47.071 -21.849 1.00 15.57 103 GLY B C 1
ATOM 4293 O O . GLY B 1 103 ? -0.127 -46.846 -21.919 1.00 17.20 103 GLY B O 1
ATOM 4294 N N . ASN B 1 104 ? -2.232 -46.455 -22.635 1.00 15.55 104 ASN B N 1
ATOM 4295 C CA . ASN B 1 104 ? -1.828 -45.447 -23.627 1.00 15.99 104 ASN B CA 1
ATOM 4296 C C . ASN B 1 104 ? -0.804 -46.001 -24.628 1.00 16.68 104 ASN B C 1
ATOM 4297 O O . ASN B 1 104 ? 0.134 -45.304 -25.026 1.00 18.15 104 ASN B O 1
ATOM 4302 N N . ILE B 1 105 ? -0.973 -47.261 -25.054 1.00 16.90 105 ILE B N 1
ATOM 4303 C CA . ILE B 1 105 ? 0.090 -47.857 -25.859 1.00 16.91 105 ILE B CA 1
ATOM 4304 C C . ILE B 1 105 ? 0.078 -47.423 -27.326 1.00 16.69 105 ILE B C 1
ATOM 4305 O O . ILE B 1 105 ? 1.138 -47.475 -27.965 1.00 18.31 105 ILE B O 1
ATOM 4310 N N . TYR B 1 106 ? -1.061 -47.002 -27.895 1.00 17.12 106 TYR B N 1
ATOM 4311 C CA . TYR B 1 106 ? -1.054 -46.664 -29.334 1.00 17.06 106 TYR B CA 1
ATOM 4312 C C . TYR B 1 106 ? -0.209 -45.415 -29.567 1.00 16.72 106 TYR B C 1
ATOM 4313 O O . TYR B 1 106 ? -0.567 -44.333 -29.075 1.00 18.67 106 TYR B O 1
ATOM 4322 N N . PRO B 1 107 ? 0.884 -45.501 -30.327 1.00 16.20 107 PRO B N 1
ATOM 4323 C CA . PRO B 1 107 ? 1.737 -44.322 -30.524 1.00 16.89 107 PRO B CA 1
ATOM 4324 C C . PRO B 1 107 ? 1.081 -43.319 -31.459 1.00 18.82 107 PRO B C 1
ATOM 4325 O O . PRO B 1 107 ? 0.431 -43.690 -32.441 1.00 18.39 107 PRO B O 1
ATOM 4329 N N . ASN B 1 108 ? 1.268 -42.034 -31.148 1.00 16.96 108 ASN B N 1
ATOM 4330 C CA . ASN B 1 108 ? 0.774 -40.946 -31.990 1.00 16.89 108 ASN B CA 1
ATOM 4331 C C . ASN B 1 108 ? -0.749 -40.975 -32.117 1.00 16.81 108 ASN B C 1
ATOM 4332 O O . ASN B 1 108 ? -1.307 -40.612 -33.161 1.00 19.89 108 ASN B O 1
ATOM 4337 N N . ARG B 1 109 ? -1.422 -41.395 -31.045 1.00 15.63 109 ARG B N 1
ATOM 4338 C CA . ARG B 1 109 ? -2.874 -41.396 -30.946 1.00 17.74 109 ARG B CA 1
ATOM 4339 C C . ARG B 1 109 ? -3.268 -40.799 -29.607 1.00 17.25 109 ARG B C 1
ATOM 4340 O O . ARG B 1 109 ? -2.532 -40.924 -28.622 1.00 15.82 109 ARG B O 1
ATOM 4348 N N . PHE B 1 110 ? -4.441 -40.156 -29.580 1.00 17.29 110 PHE B N 1
ATOM 4349 C CA . PHE B 1 110 ? -5.045 -39.625 -28.359 1.00 15.98 110 PHE B CA 1
ATOM 4350 C C . PHE B 1 110 ? -4.070 -38.736 -27.583 1.00 18.34 110 PHE B C 1
ATOM 4351 O O . PHE B 1 110 ? -3.726 -37.655 -28.066 1.00 18.55 110 PHE B O 1
ATOM 4359 N N . PHE B 1 111 ? -3.619 -39.149 -26.393 1.00 16.15 111 PHE B N 1
ATOM 4360 C CA . PHE B 1 111 ? -2.695 -38.303 -25.636 1.00 15.09 111 PHE B CA 1
ATOM 4361 C C . PHE B 1 111 ? -1.237 -38.451 -26.057 1.00 17.46 111 PHE B C 1
ATOM 4362 O O . PHE B 1 111 ? -0.415 -37.617 -25.665 1.00 16.64 111 PHE B O 1
ATOM 4370 N N . MET B 1 112 ? -0.883 -39.493 -26.808 1.00 14.35 112 MET B N 1
ATOM 4371 C CA . MET B 1 112 ? 0.515 -39.824 -27.088 1.00 14.23 112 MET B CA 1
ATOM 4372 C C . MET B 1 112 ? 0.988 -39.244 -28.419 1.00 17.00 112 MET B C 1
ATOM 4373 O O . MET B 1 112 ? 1.660 -39.922 -29.209 1.00 16.66 112 MET B O 1
ATOM 4378 N N . LEU B 1 113 ? 0.662 -37.984 -28.712 1.00 16.40 113 LEU B N 1
ATOM 4379 C CA . LEU B 1 113 ? 1.015 -37.436 -30.021 1.00 15.28 113 LEU B CA 1
ATOM 4380 C C . LEU B 1 113 ? 2.522 -37.243 -30.131 1.00 16.57 113 LEU B C 1
ATOM 4381 O O . LEU B 1 113 ? 3.178 -36.809 -29.181 1.00 17.03 113 LEU B O 1
ATOM 4386 N N . TRP B 1 114 ? 3.063 -37.544 -31.312 1.00 17.56 114 TRP B N 1
ATOM 4387 C CA . TRP B 1 114 ? 4.496 -37.435 -31.553 1.00 18.11 114 TRP B CA 1
ATOM 4388 C C . TRP B 1 114 ? 4.924 -36.027 -31.956 1.00 19.86 114 TRP B C 1
ATOM 4389 O O . TRP B 1 114 ? 6.129 -35.731 -31.950 1.00 20.65 114 TRP B O 1
ATOM 4400 N N . SER B 1 115 ? 3.971 -35.169 -32.315 1.00 17.68 115 SER B N 1
ATOM 4401 C CA . SER B 1 115 ? 4.192 -33.744 -32.531 1.00 18.79 115 SER B CA 1
ATOM 4402 C C . SER B 1 115 ? 3.208 -32.974 -31.674 1.00 19.69 115 SER B C 1
ATOM 4403 O O . SER B 1 115 ? 2.084 -33.433 -31.429 1.00 17.73 115 SER B O 1
ATOM 4406 N N . GLY B 1 116 ? 3.629 -31.790 -31.229 1.00 19.19 116 GLY B N 1
ATOM 4407 C CA . GLY B 1 116 ? 2.749 -30.917 -30.489 1.00 18.38 116 GLY B CA 1
ATOM 4408 C C . GLY B 1 116 ? 1.868 -30.018 -31.327 1.00 20.09 116 GLY B C 1
ATOM 4409 O O . GLY B 1 116 ? 0.982 -29.369 -30.777 1.00 19.13 116 GLY B O 1
ATOM 4410 N N . GLU B 1 117 ? 2.024 -30.032 -32.658 1.00 22.63 117 GLU B N 1
ATOM 4411 C CA . GLU B 1 117 ? 1.464 -28.976 -33.501 1.00 23.99 117 GLU B CA 1
ATOM 4412 C C . GLU B 1 117 ? -0.053 -28.842 -33.362 1.00 23.17 117 GLU B C 1
ATOM 4413 O O . GLU B 1 117 ? -0.579 -27.724 -33.401 1.00 27.95 117 GLU B O 1
ATOM 4419 N N . THR B 1 118 ? -0.779 -29.954 -33.219 1.00 20.94 118 THR B N 1
ATOM 4420 C CA . THR B 1 118 ? -2.237 -29.888 -33.182 1.00 23.29 118 THR B CA 1
ATOM 4421 C C . THR B 1 118 ? -2.816 -29.706 -31.784 1.00 22.48 118 THR B C 1
ATOM 4422 O O . THR B 1 118 ? -4.037 -29.547 -31.664 1.00 22.90 118 THR B O 1
ATOM 4426 N N . MET B 1 119 ? -1.996 -29.721 -30.733 1.00 18.97 119 MET B N 1
ATOM 4427 C CA . MET B 1 119 ? -2.540 -29.628 -29.380 1.00 21.00 119 MET B CA 1
ATOM 4428 C C . MET B 1 119 ? -3.084 -28.231 -29.109 1.00 18.48 119 MET B C 1
ATOM 4429 O O . MET B 1 119 ? -2.580 -27.240 -29.636 1.00 19.35 119 MET B O 1
ATOM 4434 N N . THR B 1 120 ? -4.115 -28.156 -28.258 1.00 19.77 120 THR B N 1
ATOM 4435 C CA . THR B 1 120 ? -4.724 -26.858 -27.969 1.00 19.45 120 THR B CA 1
ATOM 4436 C C . THR B 1 120 ? -3.714 -25.913 -27.326 1.00 18.04 120 THR B C 1
ATOM 4437 O O . THR B 1 120 ? -3.713 -24.705 -27.606 1.00 19.67 120 THR B O 1
ATOM 4441 N N . ASN B 1 121 ? -2.842 -26.447 -26.464 1.00 17.04 121 ASN B N 1
ATOM 4442 C CA . ASN B 1 121 ? -1.853 -25.613 -25.795 1.00 18.60 121 ASN B CA 1
ATOM 4443 C C . ASN B 1 121 ? -0.854 -25.027 -26.792 1.00 20.85 121 ASN B C 1
ATOM 4444 O O . ASN B 1 121 ? -0.522 -23.835 -26.724 1.00 17.84 121 ASN B O 1
ATOM 4449 N N . THR B 1 122 ? -0.380 -25.843 -27.734 1.00 16.93 122 THR B N 1
ATOM 445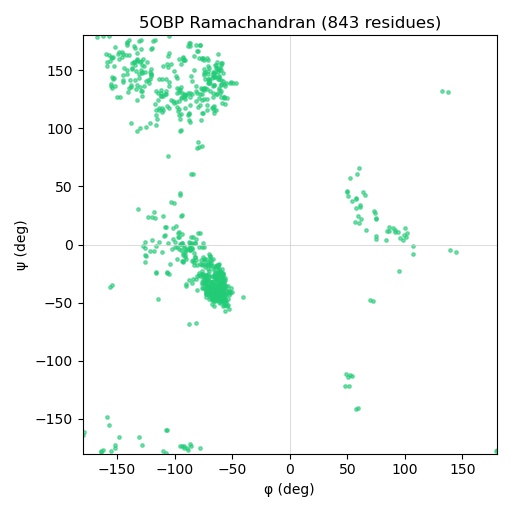0 C CA . THR B 1 122 ? 0.540 -25.349 -28.754 1.00 19.27 122 THR B CA 1
ATOM 4451 C C . THR B 1 122 ? -0.112 -24.272 -29.608 1.00 22.17 122 THR B C 1
ATOM 4452 O O . THR B 1 122 ? 0.527 -23.264 -29.938 1.00 21.88 122 THR B O 1
ATOM 4456 N N . GLN B 1 123 ? -1.386 -24.472 -29.975 1.00 22.19 123 GLN B N 1
ATOM 4457 C CA . GLN B 1 123 ? -2.095 -23.478 -30.780 1.00 19.73 123 GLN B CA 1
ATOM 4458 C C . GLN B 1 123 ? -2.239 -22.162 -30.031 1.00 23.04 123 GLN B C 1
ATOM 4459 O O . GLN B 1 123 ? -2.068 -21.086 -30.618 1.00 22.23 123 GLN B O 1
ATOM 4465 N N . LEU B 1 124 ? -2.565 -22.227 -28.735 1.00 20.13 124 LEU B N 1
ATOM 4466 C CA . LEU B 1 124 ? -2.717 -21.003 -27.947 1.00 20.04 124 LEU B CA 1
ATOM 4467 C C . LEU B 1 124 ? -1.404 -20.233 -27.870 1.00 22.56 124 LEU B C 1
ATOM 4468 O O . LEU B 1 124 ? -1.394 -18.995 -27.907 1.00 22.30 124 LEU B O 1
ATOM 4473 N N . TRP B 1 125 ? -0.287 -20.947 -27.770 1.00 19.67 125 TRP B N 1
ATOM 4474 C CA . TRP B 1 125 ? 1.021 -20.337 -27.578 1.00 20.81 125 TRP B CA 1
ATOM 4475 C C . TRP B 1 125 ? 1.752 -20.049 -28.880 1.00 20.13 125 TRP B C 1
ATOM 4476 O O . TRP B 1 125 ? 2.865 -19.513 -28.840 1.00 24.83 125 TRP B O 1
ATOM 4487 N N . ALA B 1 126 ? 1.157 -20.398 -30.016 1.00 22.51 126 ALA B N 1
ATOM 4488 C CA . ALA B 1 126 ? 1.835 -20.258 -31.301 1.00 24.87 126 ALA B CA 1
ATOM 4489 C C . ALA B 1 126 ? 2.463 -18.884 -31.542 1.00 24.30 126 ALA B C 1
ATOM 4490 O O . ALA B 1 126 ? 3.577 -18.842 -32.094 1.00 28.28 126 ALA B O 1
ATOM 4492 N N . PRO B 1 127 ? 1.839 -17.755 -31.185 1.00 27.61 127 PRO B N 1
ATOM 4493 C CA . PRO B 1 127 ? 2.478 -16.456 -31.483 1.00 27.07 127 PRO B CA 1
ATOM 4494 C C . PRO B 1 127 ? 3.858 -16.279 -30.859 1.00 27.27 127 PRO B C 1
ATOM 4495 O O . PRO B 1 127 ? 4.674 -15.513 -31.387 1.00 32.73 127 PRO B O 1
ATOM 4499 N N . VAL B 1 128 ? 4.150 -16.957 -29.748 1.00 27.19 128 VAL B N 1
ATOM 4500 C CA . VAL B 1 128 ? 5.469 -16.820 -29.135 1.00 25.89 128 VAL B CA 1
ATOM 4501 C C . VAL B 1 128 ? 6.530 -17.544 -29.952 1.00 27.92 128 VAL B C 1
ATOM 4502 O O . VAL B 1 128 ? 7.708 -17.172 -29.922 1.00 28.23 128 VAL B O 1
ATOM 4506 N N . GLY B 1 129 ? 6.149 -18.591 -30.676 1.00 30.68 129 GLY B N 1
ATOM 4507 C CA . GLY B 1 129 ? 7.102 -19.282 -31.525 1.00 28.93 129 GLY B CA 1
ATOM 4508 C C . GLY B 1 129 ? 8.099 -20.171 -30.815 1.00 29.16 129 GLY B C 1
ATOM 4509 O O . GLY B 1 129 ? 9.161 -20.456 -31.374 1.00 29.06 129 GLY B O 1
ATOM 4510 N N . LEU B 1 130 ? 7.788 -20.636 -29.600 1.00 24.90 130 LEU B N 1
ATOM 4511 C CA . LEU B 1 130 ? 8.747 -21.449 -28.852 1.00 25.52 130 LEU B CA 1
ATOM 4512 C C . LEU B 1 130 ? 9.022 -22.781 -29.537 1.00 26.23 130 LEU B C 1
ATOM 4513 O O . LEU B 1 130 ? 10.142 -23.298 -29.463 1.00 24.04 130 LEU B O 1
ATOM 4518 N N . ASP B 1 131 ? 8.010 -23.377 -30.164 1.00 24.55 131 ASP B N 1
ATOM 4519 C CA . ASP B 1 131 ? 8.237 -24.658 -30.816 1.00 28.49 131 ASP B CA 1
ATOM 4520 C C . ASP B 1 131 ? 8.852 -24.515 -32.204 1.00 34.58 131 ASP B C 1
ATOM 4521 O O . ASP B 1 131 ? 9.302 -25.519 -32.760 1.00 34.76 131 ASP B O 1
ATOM 4526 N N . ARG B 1 132 ? 8.909 -23.302 -32.764 1.00 28.11 132 ARG B N 1
ATOM 4527 C CA . ARG B 1 132 ? 9.529 -23.092 -34.073 1.00 32.43 132 ARG B CA 1
ATOM 4528 C C . ARG B 1 132 ? 10.911 -22.462 -33.988 1.00 33.17 132 ARG B C 1
ATOM 4529 O O . ARG B 1 132 ? 11.657 -22.508 -34.970 1.00 34.33 132 ARG B O 1
ATOM 4537 N N . ARG B 1 133 ? 11.253 -21.884 -32.853 1.00 32.22 133 ARG B N 1
ATOM 4538 C CA . ARG B 1 133 ? 12.522 -21.202 -32.633 1.00 33.85 133 ARG B CA 1
ATOM 4539 C C . ARG B 1 133 ? 13.631 -22.227 -32.414 1.00 32.32 133 ARG B C 1
ATOM 4540 O O . ARG B 1 133 ? 13.436 -23.191 -31.671 1.00 29.52 133 ARG B O 1
ATOM 4548 N N . PRO B 1 134 ? 14.788 -22.071 -33.052 1.00 29.87 134 PRO B N 1
ATOM 4549 C CA . PRO B 1 134 ? 15.909 -22.985 -32.791 1.00 29.97 134 PRO B CA 1
ATOM 4550 C C . PRO B 1 134 ? 16.303 -22.947 -31.326 1.00 31.08 134 PRO B C 1
ATOM 4551 O O . PRO B 1 134 ? 16.046 -21.949 -30.634 1.00 30.69 134 PRO B O 1
ATOM 4555 N N . PRO B 1 135 ? 16.931 -24.010 -30.820 1.00 28.07 135 PRO B N 1
ATOM 4556 C CA . PRO B 1 135 ? 17.327 -24.034 -29.403 1.00 27.58 135 PRO B CA 1
ATOM 4557 C C . PRO B 1 135 ? 18.279 -22.898 -29.070 1.00 30.00 135 PRO B C 1
ATOM 4558 O O . PRO B 1 135 ? 19.198 -22.593 -29.830 1.00 32.07 135 PRO B O 1
ATOM 4562 N N . ASP B 1 136 ? 18.057 -22.283 -27.914 1.00 29.07 136 ASP B N 1
ATOM 4563 C CA . ASP B 1 136 ? 19.018 -21.329 -27.379 1.00 29.60 136 ASP B CA 1
ATOM 4564 C C . ASP B 1 136 ? 20.047 -21.980 -26.469 1.00 29.89 136 ASP B C 1
ATOM 4565 O O . ASP B 1 136 ? 21.018 -21.321 -26.087 1.00 32.79 136 ASP B O 1
ATOM 4570 N N . THR B 1 137 ? 19.860 -23.251 -26.117 1.00 27.36 137 THR B N 1
ATOM 4571 C CA . THR B 1 137 ? 20.795 -23.999 -25.284 1.00 29.53 137 THR B CA 1
ATOM 4572 C C . THR B 1 137 ? 21.054 -25.353 -25.926 1.00 32.27 137 THR B C 1
ATOM 4573 O O . THR B 1 137 ? 20.107 -26.110 -26.179 1.00 27.00 137 THR B O 1
ATOM 4577 N N . THR B 1 138 ? 22.334 -25.654 -26.181 1.00 30.66 138 THR B N 1
ATOM 4578 C CA . THR B 1 138 ? 22.761 -26.950 -26.696 1.00 28.82 138 THR B CA 1
ATOM 4579 C C . THR B 1 138 ? 23.698 -27.692 -25.753 1.00 27.07 138 THR B C 1
ATOM 4580 O O . THR B 1 138 ? 24.027 -28.854 -26.022 1.00 27.54 138 THR B O 1
ATOM 4584 N N . ASP B 1 139 ? 24.116 -27.061 -24.661 1.00 28.54 139 ASP B N 1
ATOM 4585 C CA . ASP B 1 139 ? 24.966 -27.635 -23.620 1.00 29.71 139 ASP B CA 1
ATOM 4586 C C . ASP B 1 139 ? 24.253 -28.765 -22.886 1.00 30.91 139 ASP B C 1
ATOM 4587 O O . ASP B 1 139 ? 23.292 -28.494 -22.158 1.00 28.21 139 ASP B O 1
ATOM 4592 N N . PRO B 1 140 ? 24.695 -30.020 -23.009 1.00 28.13 140 PRO B N 1
ATOM 4593 C CA . PRO B 1 140 ? 23.970 -31.117 -22.341 1.00 26.41 140 PRO B CA 1
ATOM 4594 C C . PRO B 1 140 ? 23.940 -31.008 -20.824 1.00 27.70 140 PRO B C 1
ATOM 4595 O O . PRO B 1 140 ? 23.007 -31.527 -20.199 1.00 25.08 140 PRO B O 1
ATOM 4599 N N . VAL B 1 141 ? 24.920 -30.348 -20.202 1.00 27.59 141 VAL B N 1
ATOM 4600 C CA . VAL B 1 141 ? 24.882 -30.189 -18.749 1.00 28.86 141 VAL B CA 1
ATOM 4601 C C . VAL B 1 141 ? 23.706 -29.309 -18.336 1.00 25.63 141 VAL B C 1
ATOM 4602 O O . VAL B 1 141 ? 22.896 -29.689 -17.481 1.00 26.12 141 VAL B O 1
ATOM 4606 N N . GLU B 1 142 ? 23.604 -28.113 -18.925 1.00 22.37 142 GLU B N 1
ATOM 4607 C CA . GLU B 1 142 ? 22.504 -27.206 -18.601 1.00 26.93 142 GLU B CA 1
ATOM 4608 C C . GLU B 1 142 ? 21.154 -27.801 -18.989 1.00 24.91 142 GLU B C 1
ATOM 4609 O O . GLU B 1 142 ? 20.164 -27.641 -18.263 1.00 21.94 142 GLU B O 1
ATOM 4615 N N . LEU B 1 143 ? 21.092 -28.473 -20.141 1.00 23.77 143 LEU B N 1
ATOM 4616 C CA . LEU B 1 143 ? 19.835 -29.076 -20.572 1.00 23.14 143 LEU B CA 1
ATOM 4617 C C . LEU B 1 143 ? 19.391 -30.165 -19.607 1.00 20.88 143 LEU B C 1
ATOM 4618 O O . LEU B 1 143 ? 18.191 -30.299 -19.315 1.00 20.13 143 LEU B O 1
ATOM 4623 N N . THR B 1 144 ? 20.343 -30.956 -19.102 1.00 20.93 144 THR B N 1
ATOM 4624 C CA . THR B 1 144 ? 19.997 -32.007 -18.151 1.00 21.29 144 THR B CA 1
ATOM 4625 C C . THR B 1 144 ? 19.412 -31.417 -16.870 1.00 21.42 144 THR B C 1
ATOM 4626 O O . THR B 1 144 ? 18.420 -31.929 -16.333 1.00 18.55 144 THR B O 1
ATOM 4630 N N . ASN B 1 145 ? 19.984 -30.312 -16.385 1.00 22.72 145 ASN B N 1
ATOM 4631 C CA . ASN B 1 145 ? 19.418 -29.675 -15.199 1.00 19.73 145 ASN B CA 1
ATOM 4632 C C . ASN B 1 145 ? 18.030 -29.095 -15.476 1.00 17.50 145 ASN B C 1
ATOM 4633 O O . ASN B 1 145 ? 17.105 -29.264 -14.661 1.00 19.46 145 ASN B O 1
ATOM 4638 N N . TYR B 1 146 ? 17.858 -28.424 -16.624 1.00 18.50 146 TYR B N 1
ATOM 4639 C CA . TYR B 1 146 ? 16.553 -27.861 -16.978 1.00 18.72 146 TYR B CA 1
ATOM 4640 C C . TYR B 1 146 ? 15.492 -28.953 -17.087 1.00 19.54 146 TYR B C 1
ATOM 4641 O O . TYR B 1 146 ? 14.395 -28.828 -16.525 1.00 16.55 146 TYR B O 1
ATOM 4650 N N . VAL B 1 147 ? 15.788 -30.017 -17.841 1.00 19.32 147 VAL B N 1
ATOM 4651 C CA . VAL B 1 147 ? 14.747 -31.000 -18.123 1.00 18.50 147 VAL B CA 1
ATOM 4652 C C . VAL B 1 147 ? 14.407 -31.818 -16.878 1.00 17.88 147 VAL B C 1
ATOM 4653 O O . VAL B 1 147 ? 13.250 -32.236 -16.697 1.00 18.01 147 VAL B O 1
ATOM 4657 N N . LYS B 1 148 ? 15.372 -32.030 -15.981 1.00 20.52 148 LYS B N 1
ATOM 4658 C CA . LYS B 1 148 ? 15.049 -32.764 -14.760 1.00 19.18 148 LYS B CA 1
ATOM 4659 C C . LYS B 1 148 ? 14.218 -31.910 -13.812 1.00 19.65 148 LYS B C 1
ATOM 4660 O O . LYS B 1 148 ? 13.285 -32.412 -13.174 1.00 18.52 148 LYS B O 1
ATOM 4666 N N . PHE B 1 149 ? 14.520 -30.613 -13.715 1.00 17.48 149 PHE B N 1
ATOM 4667 C CA . PHE B 1 149 ? 13.649 -29.717 -12.953 1.00 15.89 149 PHE B CA 1
ATOM 4668 C C . PHE B 1 149 ? 12.223 -29.777 -13.495 1.00 17.05 149 PHE B C 1
ATOM 4669 O O . PHE B 1 149 ? 11.265 -29.932 -12.730 1.00 15.83 149 PHE B O 1
ATOM 4677 N N . ALA B 1 150 ? 12.074 -29.679 -14.822 1.00 16.33 150 ALA B N 1
ATOM 4678 C CA . ALA B 1 150 ? 10.759 -29.768 -15.446 1.00 14.94 150 ALA B CA 1
ATOM 4679 C C . ALA B 1 150 ? 10.096 -31.107 -15.152 1.00 13.82 150 ALA B C 1
ATOM 4680 O O . ALA B 1 150 ? 8.883 -31.166 -14.912 1.00 14.38 150 ALA B O 1
ATOM 4682 N N . ALA B 1 151 ? 10.877 -32.194 -15.161 1.00 16.55 151 ALA B N 1
ATOM 4683 C CA . ALA B 1 151 ? 10.313 -33.518 -14.898 1.00 16.45 151 ALA B CA 1
ATOM 4684 C C . ALA B 1 151 ? 9.720 -33.596 -13.497 1.00 15.50 151 ALA B C 1
ATOM 4685 O O . ALA B 1 151 ? 8.679 -34.234 -13.288 1.00 15.31 151 ALA B O 1
ATOM 4687 N N . ARG B 1 152 ? 10.356 -32.938 -12.525 1.00 15.71 152 ARG B N 1
ATOM 4688 C CA . ARG B 1 152 ? 9.812 -32.948 -11.172 1.00 13.71 152 ARG B CA 1
ATOM 4689 C C . ARG B 1 152 ? 8.535 -32.123 -11.099 1.00 14.08 152 ARG B C 1
ATOM 4690 O O . ARG B 1 152 ? 7.559 -32.539 -10.458 1.00 15.40 152 ARG B O 1
ATOM 4698 N N . MET B 1 153 ? 8.518 -30.955 -11.755 1.00 13.97 153 MET B N 1
ATOM 4699 C CA . MET B 1 153 ? 7.284 -30.178 -11.851 1.00 15.09 153 MET B CA 1
ATOM 4700 C C . MET B 1 153 ? 6.167 -31.002 -12.464 1.00 15.97 153 MET B C 1
ATOM 4701 O O . MET B 1 153 ? 5.001 -30.863 -12.074 1.00 16.87 153 MET B O 1
ATOM 4706 N N . ALA B 1 154 ? 6.507 -31.861 -13.429 1.00 15.64 154 ALA B N 1
ATOM 4707 C CA . ALA B 1 154 ? 5.545 -32.672 -14.176 1.00 12.57 154 ALA B CA 1
ATOM 4708 C C . ALA B 1 154 ? 5.116 -33.932 -13.445 1.00 12.76 154 ALA B C 1
ATOM 4709 O O . ALA B 1 154 ? 4.363 -34.742 -14.019 1.00 13.41 154 ALA B O 1
ATOM 4711 N N . GLY B 1 155 ? 5.554 -34.121 -12.205 1.00 14.88 155 GLY B N 1
ATOM 4712 C CA . GLY B 1 155 ? 5.052 -35.201 -11.373 1.00 14.62 155 GLY B CA 1
ATOM 4713 C C . GLY B 1 155 ? 5.923 -36.431 -11.242 1.00 14.90 155 GLY B C 1
ATOM 4714 O O . GLY B 1 155 ? 5.472 -37.420 -10.648 1.00 14.88 155 GLY B O 1
ATOM 4715 N N . ALA B 1 156 ? 7.144 -36.418 -11.777 1.00 14.46 156 ALA B N 1
ATOM 4716 C CA . ALA B 1 156 ? 8.056 -37.525 -11.542 1.00 15.18 156 ALA B CA 1
ATOM 4717 C C . ALA B 1 156 ? 8.597 -37.458 -10.121 1.00 17.49 156 ALA B C 1
ATOM 4718 O O . ALA B 1 156 ? 9.003 -36.389 -9.647 1.00 15.65 156 ALA B O 1
ATOM 4720 N N . ASP B 1 157 ? 8.567 -38.598 -9.440 1.00 15.95 157 ASP B N 1
ATOM 4721 C CA . ASP B 1 157 ? 9.273 -38.755 -8.171 1.00 15.35 157 ASP B CA 1
ATOM 4722 C C . ASP B 1 157 ? 10.736 -39.129 -8.376 1.00 16.76 157 ASP B C 1
ATOM 4723 O O . ASP B 1 157 ? 11.587 -38.796 -7.539 1.00 18.82 157 ASP B O 1
ATOM 4728 N N . LEU B 1 158 ? 11.045 -39.832 -9.471 1.00 16.92 158 LEU B N 1
ATOM 4729 C CA . LEU B 1 158 ? 12.400 -40.166 -9.877 1.00 16.77 158 LEU B CA 1
ATOM 4730 C C . LEU B 1 158 ? 12.552 -39.812 -11.350 1.00 17.65 158 LEU B C 1
ATOM 4731 O O . LEU B 1 158 ? 11.593 -39.928 -12.122 1.00 17.35 158 LEU B O 1
ATOM 4736 N N . VAL B 1 159 ? 13.750 -39.387 -11.749 1.00 16.97 159 VAL B N 1
ATOM 4737 C CA . VAL B 1 159 ? 14.029 -39.147 -13.164 1.00 17.03 159 VAL B CA 1
ATOM 4738 C C . VAL B 1 159 ? 15.477 -39.522 -13.469 1.00 22.73 159 VAL B C 1
ATOM 4739 O O . VAL B 1 159 ? 16.385 -39.266 -12.668 1.00 22.57 159 VAL B O 1
ATOM 4743 N N . GLY B 1 160 ? 15.679 -40.154 -14.626 1.00 19.57 160 GLY B N 1
ATOM 4744 C CA . GLY B 1 160 ? 17.008 -40.498 -15.103 1.00 20.01 160 GLY B CA 1
ATOM 4745 C C . GLY B 1 160 ? 17.073 -40.385 -16.613 1.00 20.00 160 GLY B C 1
ATOM 4746 O O . GLY B 1 160 ? 16.046 -40.361 -17.301 1.00 19.17 160 GLY B O 1
ATOM 4747 N N . VAL B 1 161 ? 18.306 -40.349 -17.126 1.00 20.74 161 VAL B N 1
ATOM 4748 C CA . VAL B 1 161 ? 18.588 -40.217 -18.552 1.00 20.74 161 VAL B CA 1
ATOM 4749 C C . VAL B 1 161 ? 19.509 -41.347 -18.984 1.00 21.22 161 VAL B C 1
ATOM 4750 O O . VAL B 1 161 ? 20.482 -41.661 -18.289 1.00 25.86 161 VAL B O 1
ATOM 4754 N N . ALA B 1 162 ? 19.208 -41.951 -20.132 1.00 21.50 162 ALA B N 1
ATOM 4755 C CA . ALA B 1 162 ? 20.094 -42.927 -20.757 1.00 22.93 162 ALA B CA 1
ATOM 4756 C C . ALA B 1 162 ? 20.208 -42.629 -22.244 1.00 21.23 162 ALA B C 1
ATOM 4757 O O . ALA B 1 162 ? 19.310 -42.034 -22.839 1.00 22.22 162 ALA B O 1
ATOM 4759 N N . ARG B 1 163 ? 21.318 -43.049 -22.856 1.00 21.04 163 ARG B N 1
ATOM 4760 C CA . ARG B 1 163 ? 21.290 -43.196 -24.307 1.00 20.93 163 ARG B CA 1
ATOM 4761 C C . ARG B 1 163 ? 20.241 -44.239 -24.672 1.00 21.24 163 ARG B C 1
ATOM 4762 O O . ARG B 1 163 ? 20.039 -45.215 -23.945 1.00 23.83 163 ARG B O 1
ATOM 4770 N N . LEU B 1 164 ? 19.573 -44.030 -25.810 1.00 24.01 164 LEU B N 1
ATOM 4771 C CA . LEU B 1 164 ? 18.478 -44.901 -26.238 1.00 24.09 164 LEU B CA 1
ATOM 4772 C C . LEU B 1 164 ? 19.045 -46.203 -26.793 1.00 25.82 164 LEU B C 1
ATOM 4773 O O . LEU B 1 164 ? 19.688 -46.209 -27.847 1.00 30.94 164 LEU B O 1
ATOM 4778 N N . ASN B 1 165 ? 18.792 -47.304 -26.099 1.00 23.72 165 ASN B N 1
ATOM 4779 C CA . ASN B 1 165 ? 19.161 -48.633 -26.585 1.00 26.73 165 ASN B CA 1
ATOM 4780 C C . ASN B 1 165 ? 17.996 -49.152 -27.422 1.00 24.83 165 ASN B C 1
ATOM 4781 O O . ASN B 1 165 ? 16.922 -49.436 -26.888 1.00 24.29 165 ASN B O 1
ATOM 4786 N N . ARG B 1 166 ? 18.205 -49.271 -28.736 1.00 23.28 166 ARG B N 1
ATOM 4787 C CA . ARG B 1 166 ? 17.124 -49.687 -29.620 1.00 25.18 166 ARG B CA 1
ATOM 4788 C C . ARG B 1 166 ? 16.710 -51.143 -29.419 1.00 23.89 166 ARG B C 1
ATOM 4789 O O . ARG B 1 166 ? 15.647 -51.530 -29.911 1.00 24.99 166 ARG B O 1
ATOM 4797 N N . ASN B 1 167 ? 17.498 -51.947 -28.697 1.00 25.41 167 ASN B N 1
ATOM 4798 C CA . ASN B 1 167 ? 17.102 -53.330 -28.432 1.00 24.16 167 ASN B CA 1
ATOM 4799 C C . ASN B 1 167 ? 15.787 -53.411 -27.670 1.00 27.76 167 ASN B C 1
ATOM 4800 O O . ASN B 1 167 ? 15.100 -54.439 -27.742 1.00 24.94 167 ASN B O 1
ATOM 4805 N N . TRP B 1 168 ? 15.428 -52.358 -26.932 1.00 23.04 168 TRP B N 1
ATOM 4806 C CA . TRP B 1 168 ? 14.238 -52.365 -26.091 1.00 21.52 168 TRP B CA 1
ATOM 4807 C C . TRP B 1 168 ? 13.074 -51.614 -26.715 1.00 21.05 168 TRP B C 1
ATOM 4808 O O . TRP B 1 168 ? 11.988 -51.600 -26.136 1.00 20.68 168 TRP B O 1
ATOM 4819 N N . VAL B 1 169 ? 13.273 -50.995 -27.873 1.00 22.86 169 VAL B N 1
ATOM 4820 C CA . VAL B 1 169 ? 12.173 -50.430 -28.647 1.00 22.48 169 VAL B CA 1
ATOM 4821 C C . VAL B 1 169 ? 11.434 -51.565 -29.341 1.00 23.73 169 VAL B C 1
ATOM 4822 O O . VAL B 1 169 ? 12.063 -52.447 -29.943 1.00 26.07 169 VAL B O 1
ATOM 4826 N N . TYR B 1 170 ? 10.099 -51.551 -29.269 1.00 21.39 170 TYR B N 1
ATOM 4827 C CA . TYR B 1 170 ? 9.323 -52.610 -29.903 1.00 21.42 170 TYR B CA 1
ATOM 4828 C C . TYR B 1 170 ? 9.616 -52.636 -31.395 1.00 23.24 170 TYR B C 1
ATOM 4829 O O . TYR B 1 170 ? 9.793 -51.590 -32.018 1.00 23.75 170 TYR B O 1
ATOM 4838 N N . SER B 1 171 ? 9.695 -53.841 -31.971 1.00 20.75 171 SER B N 1
ATOM 4839 C CA . SER B 1 171 ? 9.932 -53.919 -33.407 1.00 24.83 171 SER B CA 1
ATOM 4840 C C . SER B 1 171 ? 8.727 -53.398 -34.178 1.00 23.16 171 SER B C 1
ATOM 4841 O O . SER B 1 171 ? 8.874 -52.733 -35.213 1.00 23.66 171 SER B O 1
ATOM 4844 N N . GLU B 1 172 ? 7.530 -53.693 -33.680 1.00 25.05 172 GLU B N 1
ATOM 4845 C CA . GLU B 1 172 ? 6.273 -53.211 -34.228 1.00 22.83 172 GLU B CA 1
ATOM 4846 C C . GLU B 1 172 ? 5.379 -52.830 -33.063 1.00 20.39 172 GLU B C 1
ATOM 4847 O O . GLU B 1 172 ? 5.391 -53.493 -32.022 1.00 24.52 172 GLU B O 1
ATOM 4853 N N . ALA B 1 173 ? 4.628 -51.749 -33.233 1.00 19.72 173 ALA B N 1
ATOM 4854 C CA . ALA B 1 173 ? 3.709 -51.279 -32.208 1.00 19.86 173 ALA B CA 1
ATOM 4855 C C . ALA B 1 173 ? 2.311 -51.829 -32.446 1.00 21.60 173 ALA B C 1
ATOM 4856 O O . ALA B 1 173 ? 1.942 -52.182 -33.568 1.00 23.25 173 ALA B O 1
ATOM 4858 N N . VAL B 1 174 ? 1.533 -51.913 -31.371 1.00 19.95 174 VAL B N 1
ATOM 4859 C CA . VAL B 1 174 ? 0.090 -52.106 -31.466 1.00 19.04 174 VAL B CA 1
ATOM 4860 C C . VAL B 1 174 ? -0.559 -50.730 -31.505 1.00 18.79 174 VAL B C 1
ATOM 4861 O O . VAL B 1 174 ? -0.316 -49.892 -30.627 1.00 21.74 174 VAL B O 1
ATOM 4865 N N . THR B 1 175 ? -1.366 -50.480 -32.529 1.00 20.54 175 THR B N 1
ATOM 4866 C CA . THR B 1 175 ? -1.978 -49.162 -32.675 1.00 20.53 175 THR B CA 1
ATOM 4867 C C . THR B 1 175 ? -3.346 -49.331 -33.332 1.00 19.97 175 THR B C 1
ATOM 4868 O O . THR B 1 175 ? -3.906 -50.431 -33.363 1.00 19.62 175 THR B O 1
ATOM 4872 N N . ILE B 1 176 ? -3.914 -48.225 -33.802 1.00 19.83 176 ILE B N 1
ATOM 4873 C CA . ILE B 1 176 ? -5.159 -48.224 -34.572 1.00 20.98 176 ILE B CA 1
ATOM 4874 C C . ILE B 1 176 ? -4.992 -47.294 -35.766 1.00 22.97 176 ILE B C 1
ATOM 4875 O O . ILE B 1 176 ? -4.142 -46.394 -35.758 1.00 20.96 176 ILE B O 1
ATOM 4880 N N . PRO B 1 177 ? -5.789 -47.486 -36.817 1.00 21.76 177 PRO B N 1
ATOM 4881 C CA . PRO B 1 177 ? -5.773 -46.503 -37.911 1.00 23.89 177 PRO B CA 1
ATOM 4882 C C . PRO B 1 177 ? -6.120 -45.111 -37.393 1.00 23.01 177 PRO B C 1
ATOM 4883 O O . PRO B 1 177 ? -6.911 -44.957 -36.464 1.00 25.47 177 PRO B O 1
ATOM 4887 N N . ALA B 1 178 ? -5.528 -44.090 -38.025 1.00 35.48 178 ALA B N 1
ATOM 4888 C CA . ALA B 1 178 ? -5.579 -42.734 -37.474 1.00 37.27 178 ALA B CA 1
ATOM 4889 C C . ALA B 1 178 ? -6.999 -42.178 -37.396 1.00 42.43 178 ALA B C 1
ATOM 4890 O O . ALA B 1 178 ? -7.314 -41.419 -36.470 1.00 42.27 178 ALA B O 1
ATOM 4892 N N . ASP B 1 179 ? -7.864 -42.530 -38.346 1.00 33.45 179 ASP B N 1
ATOM 4893 C CA . ASP B 1 179 ? -9.209 -41.971 -38.405 1.00 36.08 179 ASP B CA 1
ATOM 4894 C C . ASP B 1 179 ? -10.261 -42.856 -37.745 1.00 35.19 179 ASP B C 1
ATOM 4895 O O . ASP B 1 179 ? -11.458 -42.600 -37.910 1.00 40.03 179 ASP B O 1
ATOM 4900 N N . VAL B 1 180 ? -9.857 -43.886 -37.014 1.00 33.42 180 VAL B N 1
ATOM 4901 C CA . VAL B 1 180 ? -10.832 -44.728 -36.316 1.00 34.07 180 VAL B CA 1
ATOM 4902 C C . VAL B 1 180 ? -11.245 -44.032 -35.022 1.00 35.39 180 VAL B C 1
ATOM 4903 O O . VAL B 1 180 ? -10.369 -43.592 -34.260 1.00 33.68 180 VAL B O 1
ATOM 4907 N N . PRO B 1 181 ? -12.540 -43.908 -34.744 1.00 36.68 181 PRO B N 1
ATOM 4908 C CA . PRO B 1 181 ? -12.979 -43.251 -33.511 1.00 38.86 181 PRO B CA 1
ATOM 4909 C C . PRO B 1 181 ? -12.789 -44.158 -32.304 1.00 35.70 181 PRO B C 1
ATOM 4910 O O . PRO B 1 181 ? -12.698 -45.381 -32.421 1.00 32.65 181 PRO B O 1
ATOM 4914 N N . TYR B 1 182 ? -12.757 -43.529 -31.123 1.00 36.31 182 TYR B N 1
ATOM 4915 C CA . TYR B 1 182 ? -12.452 -44.274 -29.904 1.00 28.49 182 TYR B CA 1
ATOM 4916 C C . TYR B 1 182 ? -13.346 -45.501 -29.741 1.00 28.11 182 TYR B C 1
ATOM 4917 O O . TYR B 1 182 ? -12.875 -46.579 -29.349 1.00 26.69 182 TYR B O 1
ATOM 4926 N N . GLU B 1 183 ? -14.644 -45.354 -30.008 1.00 33.45 183 GLU B N 1
ATOM 4927 C CA . GLU B 1 183 ? -15.592 -46.427 -29.717 1.00 33.15 183 GLU B CA 1
ATOM 4928 C C . GLU B 1 183 ? -15.311 -47.700 -30.514 1.00 35.62 183 GLU B C 1
ATOM 4929 O O . GLU B 1 183 ? -15.809 -48.768 -30.148 1.00 36.62 183 GLU B O 1
ATOM 4935 N N . GLN B 1 184 ? -14.527 -47.621 -31.589 1.00 34.16 184 GLN B N 1
ATOM 4936 C CA . GLN B 1 184 ? -14.160 -48.812 -32.342 1.00 32.43 184 GLN B CA 1
ATOM 4937 C C . GLN B 1 184 ? -12.692 -49.192 -32.170 1.00 31.23 184 GLN B C 1
ATOM 4938 O O . GLN B 1 184 ? -12.227 -50.129 -32.822 1.00 28.91 184 GLN B O 1
ATOM 4944 N N . SER B 1 185 ? -11.967 -48.527 -31.265 1.00 27.93 185 SER B N 1
ATOM 4945 C CA . SER B 1 185 ? -10.523 -48.731 -31.180 1.00 26.82 185 SER B CA 1
ATOM 4946 C C . SER B 1 185 ? -10.173 -50.165 -30.782 1.00 25.88 185 SER B C 1
ATOM 4947 O O . SER B 1 185 ? -9.317 -50.802 -31.411 1.00 25.65 185 SER B O 1
ATOM 4950 N N . LEU B 1 186 ? -10.825 -50.694 -29.741 1.00 26.94 186 LEU B N 1
ATOM 4951 C CA . LEU B 1 186 ? -10.480 -52.031 -29.254 1.00 28.16 186 LEU B CA 1
ATOM 4952 C C . LEU B 1 186 ? -10.687 -53.103 -30.320 1.00 30.53 186 LEU B C 1
ATOM 4953 O O . LEU B 1 186 ? -9.941 -54.089 -30.359 1.00 31.94 186 LEU B O 1
ATOM 4958 N N . HIS B 1 187 ? -11.666 -52.918 -31.201 1.00 32.08 187 HIS B N 1
ATOM 4959 C CA . HIS B 1 187 ? -11.973 -53.882 -32.248 1.00 29.30 187 HIS B CA 1
ATOM 4960 C C . HIS B 1 187 ? -11.148 -53.690 -33.515 1.00 33.37 187 HIS B C 1
ATOM 4961 O O . HIS B 1 187 ? -11.280 -54.496 -34.443 1.00 34.71 187 HIS B O 1
ATOM 4968 N N . LYS B 1 188 ? -10.307 -52.651 -33.589 1.00 27.25 188 LYS B N 1
ATOM 4969 C CA . LYS B 1 188 ? -9.588 -52.334 -34.819 1.00 21.60 188 LYS B CA 1
ATOM 4970 C C . LYS B 1 188 ? -8.106 -52.109 -34.555 1.00 23.10 188 LYS B C 1
ATOM 4971 O O . LYS B 1 188 ? -7.451 -51.342 -35.263 1.00 22.55 188 LYS B O 1
ATOM 4977 N N . GLU B 1 189 ? -7.565 -52.787 -33.547 1.00 24.02 189 GLU B N 1
ATOM 4978 C CA . GLU B 1 189 ? -6.137 -52.705 -33.291 1.00 22.56 189 GLU B CA 1
ATOM 4979 C C . GLU B 1 189 ? -5.359 -53.412 -34.394 1.00 23.83 189 GLU B C 1
ATOM 4980 O O . GLU B 1 189 ? -5.774 -54.460 -34.906 1.00 25.89 189 GLU B O 1
ATOM 4986 N N . ILE B 1 190 ? -4.233 -52.809 -34.769 1.00 21.06 190 ILE B N 1
ATOM 4987 C CA . ILE B 1 190 ? -3.368 -53.284 -35.835 1.00 21.71 190 ILE B CA 1
ATOM 4988 C C . ILE B 1 190 ? -1.925 -53.234 -35.346 1.00 24.53 190 ILE B C 1
ATOM 4989 O O . ILE B 1 190 ? -1.619 -52.674 -34.294 1.00 23.07 190 ILE B O 1
ATOM 4994 N N . GLU B 1 191 ? -1.035 -53.841 -36.128 1.00 25.04 191 GLU B N 1
ATOM 4995 C CA . GLU B 1 191 ? 0.399 -53.830 -35.868 1.00 25.79 191 GLU B CA 1
ATOM 4996 C C . GLU B 1 191 ? 1.084 -52.912 -36.873 1.00 29.64 191 GLU B C 1
ATOM 4997 O O . GLU B 1 191 ? 0.700 -52.865 -38.049 1.00 30.73 191 GLU B O 1
ATOM 5003 N N . LYS B 1 192 ? 2.103 -52.181 -36.411 1.00 24.84 192 LYS B N 1
ATOM 5004 C CA . LYS B 1 192 ? 2.778 -51.197 -37.269 1.00 25.12 192 LYS B CA 1
ATOM 5005 C C . LYS B 1 192 ? 4.257 -51.082 -36.917 1.00 24.54 192 LYS B C 1
ATOM 5006 O O . LYS B 1 192 ? 4.584 -50.839 -35.746 1.00 22.04 192 LYS B O 1
ATOM 5012 N N . PRO B 1 193 ? 5.157 -51.222 -37.887 1.00 22.83 193 PRO B N 1
ATOM 5013 C CA . PRO B 1 193 ? 6.592 -51.204 -37.572 1.00 24.36 193 PRO B CA 1
ATOM 5014 C C . PRO B 1 193 ? 7.059 -49.857 -37.043 1.00 23.15 193 PRO B C 1
ATOM 5015 O O . PRO B 1 193 ? 6.574 -48.798 -37.456 1.00 25.02 193 PRO B O 1
ATOM 5019 N N . ILE B 1 194 ? 8.011 -49.916 -36.109 1.00 22.79 194 ILE B N 1
ATOM 5020 C CA . ILE B 1 194 ? 8.748 -48.749 -35.636 1.00 23.59 194 ILE B CA 1
ATOM 5021 C C . ILE B 1 194 ? 10.147 -48.836 -36.228 1.00 24.22 194 ILE B C 1
ATOM 5022 O O . ILE B 1 194 ? 10.872 -49.809 -35.984 1.00 25.40 194 ILE B O 1
ATOM 5027 N N . VAL B 1 195 ? 10.520 -47.842 -37.027 1.00 23.10 195 VAL B N 1
ATOM 5028 C CA . VAL B 1 195 ? 11.789 -47.875 -37.734 1.00 27.07 195 VAL B CA 1
ATOM 5029 C C . VAL B 1 195 ? 12.540 -46.575 -37.492 1.00 27.71 195 VAL B C 1
ATOM 5030 O O . VAL B 1 195 ? 11.957 -45.545 -37.150 1.00 29.12 195 VAL B O 1
ATOM 5034 N N . PHE B 1 196 ? 13.857 -46.637 -37.670 1.00 30.60 196 PHE B N 1
ATOM 5035 C CA . PHE B 1 196 ? 14.735 -45.490 -37.488 1.00 27.96 196 PHE B CA 1
ATOM 5036 C C . PHE B 1 196 ? 15.299 -45.088 -38.843 1.00 29.23 196 PHE B C 1
ATOM 5037 O O . PHE B 1 196 ? 15.833 -45.934 -39.568 1.00 31.63 196 PHE B O 1
ATOM 5045 N N . LYS B 1 197 ? 15.167 -43.809 -39.190 1.00 29.59 197 LYS B N 1
ATOM 5046 C CA . LYS B 1 197 ? 15.588 -43.325 -40.500 1.00 30.19 197 LYS B CA 1
ATOM 5047 C C . LYS B 1 197 ? 16.201 -41.936 -40.371 1.00 32.86 197 LYS B C 1
ATOM 5048 O O . LYS B 1 197 ? 16.021 -41.241 -39.367 1.00 29.41 197 LYS B O 1
ATOM 5054 N N . ASP B 1 198 ? 16.934 -41.530 -41.408 1.00 34.06 198 ASP B N 1
ATOM 5055 C CA . ASP B 1 198 ? 17.501 -40.181 -41.456 1.00 33.93 198 ASP B CA 1
ATOM 5056 C C . ASP B 1 198 ? 16.401 -39.228 -41.892 1.00 32.24 198 ASP B C 1
ATOM 5057 O O . ASP B 1 198 ? 16.218 -38.954 -43.080 1.00 33.21 198 ASP B O 1
ATOM 5062 N N . VAL B 1 199 ? 15.650 -38.731 -40.912 1.00 30.92 199 VAL B N 1
ATOM 5063 C CA . VAL B 1 199 ? 14.593 -37.749 -41.138 1.00 33.14 199 VAL B CA 1
ATOM 5064 C C . VAL B 1 199 ? 14.718 -36.678 -40.063 1.00 28.93 199 VAL B C 1
ATOM 5065 O O . VAL B 1 199 ? 15.305 -36.920 -38.996 1.00 30.83 199 VAL B O 1
ATOM 5069 N N . PRO B 1 200 ? 14.189 -35.474 -40.317 1.00 30.97 200 PRO B N 1
ATOM 5070 C CA . PRO B 1 200 ? 14.367 -34.391 -39.337 1.00 30.27 200 PRO B CA 1
ATOM 5071 C C . PRO B 1 200 ? 13.544 -34.565 -38.071 1.00 27.33 200 PRO B C 1
ATOM 5072 O O . PRO B 1 200 ? 14.019 -34.208 -36.986 1.00 28.17 200 PRO B O 1
ATOM 5076 N N . LEU B 1 201 ? 12.326 -35.094 -38.183 1.00 28.16 201 LEU B N 1
ATOM 5077 C CA . LEU B 1 201 ? 11.342 -35.105 -37.104 1.00 26.22 201 LEU B CA 1
ATOM 5078 C C . LEU B 1 201 ? 10.655 -36.463 -37.030 1.00 29.73 201 LEU B C 1
ATOM 5079 O O . LEU B 1 201 ? 10.503 -37.141 -38.056 1.00 25.37 201 LEU B O 1
ATOM 5084 N N . PRO B 1 202 ? 10.212 -36.876 -35.840 1.00 23.07 202 PRO B N 1
ATOM 5085 C CA . PRO B 1 202 ? 9.382 -38.086 -35.761 1.00 22.14 202 PRO B CA 1
ATOM 5086 C C . PRO B 1 202 ? 8.156 -37.921 -36.641 1.00 22.98 202 PRO B C 1
ATOM 5087 O O . PRO B 1 202 ? 7.538 -36.855 -36.680 1.00 25.64 202 PRO B O 1
ATOM 5091 N N . ILE B 1 203 ? 7.802 -38.983 -37.354 1.00 26.11 203 ILE B N 1
ATOM 5092 C CA . ILE B 1 203 ? 6.768 -38.878 -38.369 1.00 26.92 203 ILE B CA 1
ATOM 5093 C C . ILE B 1 203 ? 6.123 -40.245 -38.539 1.00 24.60 203 ILE B C 1
ATOM 5094 O O . ILE B 1 203 ? 6.796 -41.278 -38.473 1.00 26.52 203 ILE B O 1
ATOM 5099 N N . GLU B 1 204 ? 4.813 -40.243 -38.751 1.00 25.30 204 GLU B N 1
ATOM 5100 C CA . GLU B 1 204 ? 4.067 -41.462 -39.037 1.00 24.34 204 GLU B CA 1
ATOM 5101 C C . GLU B 1 204 ? 3.562 -41.423 -40.473 1.00 26.26 204 GLU B C 1
ATOM 5102 O O . GLU B 1 204 ? 2.932 -40.446 -40.883 1.00 25.82 204 GLU B O 1
ATOM 5108 N N . THR B 1 205 ? 3.847 -42.480 -41.230 1.00 25.06 205 THR B N 1
ATOM 5109 C CA . THR B 1 205 ? 3.291 -42.666 -42.561 1.00 27.24 205 THR B CA 1
ATOM 5110 C C . THR B 1 205 ? 2.201 -43.730 -42.506 1.00 29.12 205 THR B C 1
ATOM 5111 O O . THR B 1 205 ? 1.917 -44.304 -41.454 1.00 26.48 205 THR B O 1
ATOM 5115 N N . ASP B 1 206 ? 1.588 -44.005 -43.663 1.00 31.27 206 ASP B N 1
ATOM 5116 C CA . ASP B 1 206 ? 0.591 -45.072 -43.715 1.00 31.40 206 ASP B CA 1
ATOM 5117 C C . ASP B 1 206 ? 1.186 -46.406 -43.292 1.00 31.91 206 ASP B C 1
ATOM 5118 O O . ASP B 1 206 ? 0.475 -47.264 -42.755 1.00 33.37 206 ASP B O 1
ATOM 5123 N N . ASP B 1 207 ? 2.482 -46.595 -43.521 1.00 27.85 207 ASP B N 1
ATOM 5124 C CA . ASP B 1 207 ? 3.140 -47.877 -43.322 1.00 30.21 207 ASP B CA 1
ATOM 5125 C C . ASP B 1 207 ? 4.015 -47.957 -42.080 1.00 31.95 207 ASP B C 1
ATOM 5126 O O . ASP B 1 207 ? 4.232 -49.060 -41.578 1.00 30.05 207 ASP B O 1
ATOM 5131 N N . GLU B 1 208 ? 4.543 -46.840 -41.572 1.00 27.12 208 GLU B N 1
ATOM 5132 C CA . GLU B 1 208 ? 5.596 -46.921 -40.566 1.00 26.16 208 GLU B CA 1
ATOM 5133 C C . GLU B 1 208 ? 5.488 -45.802 -39.542 1.00 22.47 208 GLU B C 1
ATOM 5134 O O . GLU B 1 208 ? 5.110 -44.674 -39.863 1.00 23.74 208 GLU B O 1
ATOM 5140 N N . LEU B 1 209 ? 5.864 -46.133 -38.311 1.00 24.23 209 LEU B N 1
ATOM 5141 C CA . LEU B 1 209 ? 6.213 -45.147 -37.298 1.00 22.95 209 LEU B CA 1
ATOM 5142 C C . LEU B 1 209 ? 7.718 -44.905 -37.392 1.00 23.06 209 LEU B C 1
ATOM 5143 O O . LEU B 1 209 ? 8.514 -45.834 -37.194 1.00 24.89 209 LEU B O 1
ATOM 5148 N N . ILE B 1 210 ? 8.111 -43.674 -37.721 1.00 25.17 210 ILE B N 1
ATOM 5149 C CA . ILE B 1 210 ? 9.499 -43.356 -38.048 1.00 22.70 210 ILE B CA 1
ATOM 5150 C C . ILE B 1 210 ? 10.087 -42.485 -36.944 1.00 23.18 210 ILE B C 1
ATOM 5151 O O . ILE B 1 210 ? 9.691 -41.327 -36.769 1.00 24.81 210 ILE B O 1
ATOM 5156 N N . ILE B 1 211 ? 11.060 -43.029 -36.227 1.00 24.85 211 ILE B N 1
ATOM 5157 C CA . ILE B 1 211 ? 11.841 -42.280 -35.243 1.00 24.96 211 ILE B CA 1
ATOM 5158 C C . ILE B 1 211 ? 13.134 -41.822 -35.913 1.00 28.50 211 ILE B C 1
ATOM 5159 O O . ILE B 1 211 ? 13.782 -42.628 -36.590 1.00 28.66 211 ILE B O 1
ATOM 5164 N N . PRO B 1 212 ? 13.538 -40.564 -35.761 1.00 21.73 212 PRO B N 1
ATOM 5165 C CA . PRO B 1 212 ? 14.774 -40.113 -36.409 1.00 24.67 212 PRO B CA 1
ATOM 5166 C C . PRO B 1 21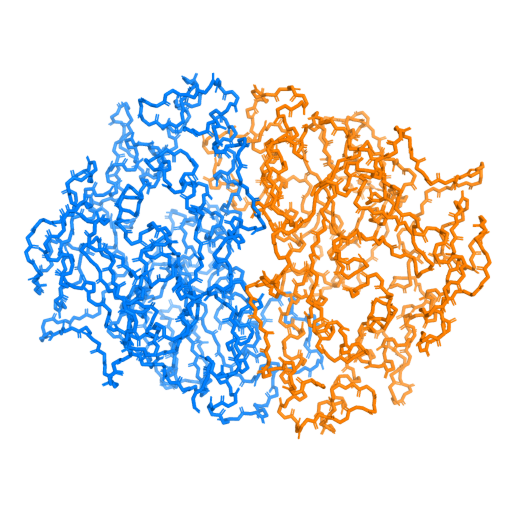2 ? 16.005 -40.785 -35.821 1.00 24.93 212 PRO B C 1
ATOM 5167 O O . PRO B 1 212 ? 16.055 -41.137 -34.641 1.00 26.23 212 PRO B O 1
ATOM 5171 N N . ASN B 1 213 ? 17.012 -40.971 -36.674 1.00 27.55 213 ASN B N 1
ATOM 5172 C CA . ASN B 1 213 ? 18.297 -41.453 -36.186 1.00 27.94 213 ASN B CA 1
ATOM 5173 C C . ASN B 1 213 ? 18.925 -40.496 -35.181 1.00 27.96 213 ASN B C 1
ATOM 5174 O O . ASN B 1 213 ? 19.782 -40.917 -34.396 1.00 29.65 213 ASN B O 1
ATOM 5179 N N . THR B 1 214 ? 18.513 -39.225 -35.180 1.00 24.95 214 THR B N 1
ATOM 5180 C CA . THR B 1 214 ? 19.007 -38.254 -34.209 1.00 28.48 214 THR B CA 1
ATOM 5181 C C . THR B 1 214 ? 18.417 -38.440 -32.818 1.00 28.91 214 THR B C 1
ATOM 5182 O O . THR B 1 214 ? 18.803 -37.697 -31.906 1.00 26.57 214 THR B O 1
ATOM 5186 N N . CYS B 1 215 ? 17.503 -39.395 -32.627 1.00 26.68 215 CYS B N 1
ATOM 5187 C CA . CYS B 1 215 ? 16.830 -39.583 -31.338 1.00 24.16 215 CYS B CA 1
ATOM 5188 C C . CYS B 1 215 ? 17.779 -40.321 -30.396 1.00 27.11 215 CYS B C 1
ATOM 5189 O O . CYS B 1 215 ? 17.721 -41.540 -30.214 1.00 27.35 215 CYS B O 1
ATOM 5192 N N . GLU B 1 216 ? 18.651 -39.544 -29.757 1.00 27.72 216 GLU B N 1
ATOM 5193 C CA . GLU B 1 216 ? 19.797 -40.104 -29.053 1.00 28.35 216 GLU B CA 1
ATOM 5194 C C . GLU B 1 216 ? 19.451 -40.629 -27.662 1.00 25.42 216 GLU B C 1
ATOM 5195 O O . GLU B 1 216 ? 20.092 -41.571 -27.188 1.00 22.94 216 GLU B O 1
ATOM 5201 N N . ASN B 1 217 ? 18.448 -40.055 -26.994 1.00 22.66 217 ASN B N 1
ATOM 5202 C CA . ASN B 1 217 ? 18.309 -40.205 -25.549 1.00 23.05 217 ASN B CA 1
ATOM 5203 C C . ASN B 1 217 ? 16.898 -40.625 -25.157 1.00 18.45 217 ASN B C 1
ATOM 5204 O O . ASN B 1 217 ? 15.931 -40.401 -25.893 1.00 22.67 217 ASN B O 1
ATOM 5209 N N . VAL B 1 218 ? 16.795 -41.231 -23.969 1.00 19.38 218 VAL B N 1
ATOM 5210 C CA . VAL B 1 218 ? 15.502 -41.517 -23.349 1.00 19.96 218 VAL B CA 1
ATOM 5211 C C . VAL B 1 218 ? 15.520 -40.972 -21.927 1.00 20.56 218 VAL B C 1
ATOM 5212 O O . VAL B 1 218 ? 16.499 -41.153 -21.189 1.00 20.26 218 VAL B O 1
ATOM 5216 N N . ILE B 1 219 ? 14.465 -40.245 -21.568 1.00 16.99 219 ILE B N 1
ATOM 5217 C CA . ILE B 1 219 ? 14.267 -39.728 -20.217 1.00 16.93 219 ILE B CA 1
ATOM 5218 C C . ILE B 1 219 ? 13.252 -40.635 -19.544 1.00 15.06 219 ILE B C 1
ATOM 5219 O O . ILE B 1 219 ? 12.148 -40.820 -20.073 1.00 17.37 219 ILE B O 1
ATOM 5224 N N . VAL B 1 220 ? 13.614 -41.227 -18.402 1.00 15.30 220 VAL B N 1
ATOM 5225 C CA . VAL B 1 220 ? 12.747 -42.188 -17.715 1.00 16.56 220 VAL B CA 1
ATOM 5226 C C . VAL B 1 220 ? 12.270 -41.588 -16.401 1.00 14.75 220 VAL B C 1
ATOM 5227 O O . VAL B 1 220 ? 13.080 -41.097 -15.604 1.00 18.41 220 VAL B O 1
ATOM 5231 N N . ALA B 1 221 ? 10.958 -41.655 -16.158 1.00 18.23 221 ALA B N 1
ATOM 5232 C CA . ALA B 1 221 ? 10.361 -41.172 -14.922 1.00 16.13 221 ALA B CA 1
ATOM 5233 C C . ALA B 1 221 ? 9.832 -42.325 -14.080 1.00 16.59 221 ALA B C 1
ATOM 5234 O O . ALA B 1 221 ? 9.258 -43.286 -14.609 1.00 19.14 221 ALA B O 1
ATOM 5236 N N . GLY B 1 222 ? 9.995 -42.200 -12.766 1.00 13.49 222 GLY B N 1
ATOM 5237 C CA . GLY B 1 222 ? 9.350 -43.073 -11.794 1.00 15.73 222 GLY B CA 1
ATOM 5238 C C . GLY B 1 222 ? 8.239 -42.310 -11.091 1.00 16.66 222 GLY B C 1
ATOM 5239 O O . GLY B 1 222 ? 8.442 -41.182 -10.634 1.00 17.58 222 GLY B O 1
ATOM 5240 N N . ILE B 1 223 ? 7.071 -42.937 -11.015 1.00 16.75 223 ILE B N 1
ATOM 5241 C CA . ILE B 1 223 ? 5.854 -42.327 -10.497 1.00 16.03 223 ILE B CA 1
ATOM 5242 C C . ILE B 1 223 ? 5.409 -43.198 -9.324 1.00 18.08 223 ILE B C 1
ATOM 5243 O O . ILE B 1 223 ? 4.920 -44.319 -9.513 1.00 16.20 223 ILE B O 1
ATOM 5248 N N . ALA B 1 224 ? 5.620 -42.714 -8.098 1.00 15.62 224 ALA B N 1
ATOM 5249 C CA . ALA B 1 224 ? 5.483 -43.567 -6.915 1.00 16.75 224 ALA B CA 1
ATOM 5250 C C . ALA B 1 224 ? 4.028 -43.911 -6.619 1.00 15.21 224 ALA B C 1
ATOM 5251 O O . ALA B 1 224 ? 3.164 -43.038 -6.615 1.00 16.46 224 ALA B O 1
ATOM 5253 N N . MET B 1 225 ? 3.762 -45.186 -6.339 1.00 18.09 225 MET B N 1
ATOM 5254 C CA . MET B 1 225 ? 2.431 -45.605 -5.917 1.00 15.57 225 MET B CA 1
ATOM 5255 C C . MET B 1 225 ? 2.309 -45.497 -4.399 1.00 18.30 225 MET B C 1
ATOM 5256 O O . MET B 1 225 ? 3.285 -45.249 -3.697 1.00 19.89 225 MET B O 1
ATOM 5261 N N . ASN B 1 226 ? 1.091 -45.673 -3.889 1.00 17.70 226 ASN B N 1
ATOM 5262 C CA . ASN B 1 226 ? 0.843 -45.517 -2.456 1.00 17.98 226 ASN B CA 1
ATOM 5263 C C . ASN B 1 226 ? 1.039 -46.852 -1.745 1.00 20.42 226 ASN B C 1
ATOM 5264 O O . ASN B 1 226 ? 0.465 -47.869 -2.148 1.00 20.87 226 ASN B O 1
ATOM 5269 N N . ARG B 1 227 ? 1.845 -46.844 -0.675 1.00 22.66 227 ARG B N 1
ATOM 5270 C CA . ARG B 1 227 ? 2.224 -48.104 -0.034 1.00 25.19 227 ARG B CA 1
ATOM 5271 C C . ARG B 1 227 ? 1.041 -48.760 0.675 1.00 22.69 227 ARG B C 1
ATOM 5272 O O . ARG B 1 227 ? 0.837 -49.968 0.545 1.00 23.36 227 ARG B O 1
ATOM 5280 N N . GLU B 1 228 ? 0.254 -47.984 1.430 1.00 25.92 228 GLU B N 1
ATOM 5281 C CA . GLU B 1 228 ? -0.911 -48.541 2.120 1.00 25.16 228 GLU B CA 1
ATOM 5282 C C . GLU B 1 228 ? -1.858 -49.216 1.135 1.00 25.89 228 GLU B C 1
ATOM 5283 O O . GLU B 1 228 ? -2.346 -50.330 1.374 1.00 23.21 228 GLU B O 1
ATOM 5289 N N . MET B 1 229 ? -2.132 -48.545 0.019 1.00 19.11 229 MET B N 1
ATOM 5290 C CA . MET B 1 229 ? -3.056 -49.093 -0.968 1.00 20.12 229 MET B CA 1
ATOM 5291 C C . MET B 1 229 ? -2.482 -50.317 -1.669 1.00 21.28 229 MET B C 1
ATOM 5292 O O . MET B 1 229 ? -3.204 -51.297 -1.891 1.00 19.61 229 MET B O 1
ATOM 5297 N N . MET B 1 230 ? -1.196 -50.288 -2.040 1.00 19.22 230 MET B N 1
ATOM 5298 C CA . MET B 1 230 ? -0.639 -51.453 -2.722 1.00 17.45 230 MET B CA 1
ATOM 5299 C C . MET B 1 230 ? -0.604 -52.669 -1.802 1.00 25.46 230 MET B C 1
ATOM 5300 O O . MET B 1 230 ? -0.733 -53.802 -2.273 1.00 23.99 230 MET B O 1
ATOM 5305 N N A GLN B 1 231 ? -0.455 -52.454 -0.490 0.55 22.15 231 GLN B N 1
ATOM 5306 N N B GLN B 1 231 ? -0.458 -52.464 -0.498 0.45 22.15 231 GLN B N 1
ATOM 5307 C CA A GLN B 1 231 ? -0.424 -53.563 0.458 0.55 24.70 231 GLN B CA 1
ATOM 5308 C CA B GLN B 1 231 ? -0.396 -53.626 0.378 0.45 24.70 231 GLN B CA 1
ATOM 5309 C C A GLN B 1 231 ? -1.737 -54.331 0.516 0.55 27.23 231 GLN B C 1
ATOM 5310 C C B GLN B 1 231 ? -1.744 -54.320 0.540 0.45 27.23 231 GLN B C 1
ATOM 5311 O O A GLN B 1 231 ? -1.766 -55.422 1.096 0.55 29.71 231 GLN B O 1
ATOM 5312 O O B GLN B 1 231 ? -1.802 -55.355 1.216 0.45 29.71 231 GLN B O 1
ATOM 5323 N N . THR B 1 232 ? -2.815 -53.798 -0.059 1.00 22.05 232 THR B N 1
ATOM 5324 C CA . THR B 1 232 ? -4.085 -54.513 -0.128 1.00 23.54 232 THR B CA 1
ATOM 5325 C C . THR B 1 232 ? -4.180 -55.429 -1.346 1.00 21.74 232 THR B C 1
ATOM 5326 O O . THR B 1 232 ? -5.223 -56.065 -1.533 1.00 22.63 232 THR B O 1
ATOM 5330 N N . ALA B 1 233 ? -3.133 -55.502 -2.171 1.00 20.19 233 ALA B N 1
ATOM 5331 C CA . ALA B 1 233 ? -3.129 -56.419 -3.304 1.00 21.86 233 ALA B CA 1
ATOM 5332 C C . ALA B 1 233 ? -3.538 -57.818 -2.840 1.00 24.84 233 ALA B C 1
ATOM 5333 O O . ALA B 1 233 ? -3.103 -58.265 -1.771 1.00 24.66 233 ALA B O 1
ATOM 5335 N N . PRO B 1 234 ? -4.364 -58.542 -3.611 1.00 22.46 234 PRO B N 1
ATOM 5336 C CA . PRO B 1 234 ? -4.859 -58.215 -4.952 1.00 21.06 234 PRO B CA 1
ATOM 5337 C C . PRO B 1 234 ? -6.207 -57.492 -4.978 1.00 23.13 234 PRO B C 1
ATOM 5338 O O . PRO B 1 234 ? -6.897 -57.577 -5.991 1.00 21.68 234 PRO B O 1
ATOM 5342 N N . ASN B 1 235 ? -6.563 -56.781 -3.908 1.00 21.05 235 ASN B N 1
ATOM 5343 C CA . ASN B 1 235 ? -7.903 -56.226 -3.772 1.00 20.15 235 ASN B CA 1
ATOM 5344 C C . ASN B 1 235 ? -7.981 -54.827 -4.392 1.00 20.76 235 ASN B C 1
ATOM 5345 O O . ASN B 1 235 ? -7.033 -54.336 -5.006 1.00 21.47 235 ASN B O 1
ATOM 5350 N N . SER B 1 236 ? -9.140 -54.185 -4.236 1.00 20.29 236 SER B N 1
ATOM 5351 C CA . SER B 1 236 ? -9.486 -53.043 -5.083 1.00 18.80 236 SER B CA 1
ATOM 5352 C C . SER B 1 236 ? -8.606 -51.817 -4.831 1.00 18.82 236 SER B C 1
ATOM 5353 O O . SER B 1 236 ? -8.354 -51.051 -5.761 1.00 20.99 236 SER B O 1
ATOM 5356 N N . MET B 1 237 ? -8.127 -51.592 -3.612 1.00 18.77 237 MET B N 1
ATOM 5357 C CA . MET B 1 237 ? -7.368 -50.355 -3.414 1.00 19.05 237 MET B CA 1
ATOM 5358 C C . MET B 1 237 ? -5.992 -50.425 -4.068 1.00 19.87 237 MET B C 1
ATOM 5359 O O . MET B 1 237 ? -5.436 -49.387 -4.439 1.00 20.02 237 MET B O 1
ATOM 5364 N N . ALA B 1 238 ? -5.434 -51.628 -4.235 1.00 19.47 238 ALA B N 1
ATOM 5365 C CA . ALA B 1 238 ? -4.226 -51.785 -5.039 1.00 19.29 238 ALA B CA 1
ATOM 5366 C C . ALA B 1 238 ? -4.492 -51.402 -6.485 1.00 17.79 238 ALA B C 1
ATOM 5367 O O . ALA B 1 238 ? -3.636 -50.800 -7.154 1.00 18.95 238 ALA B O 1
ATOM 5369 N N . CYS B 1 239 ? -5.680 -51.743 -6.983 1.00 15.98 239 CYS B N 1
ATOM 5370 C CA . CYS B 1 239 ? -6.063 -51.347 -8.336 1.00 16.06 239 CYS B CA 1
ATOM 5371 C C . CYS B 1 239 ? -6.164 -49.835 -8.452 1.00 15.26 239 CYS B C 1
ATOM 5372 O O . CYS B 1 239 ? -5.837 -49.255 -9.497 1.00 14.57 239 CYS B O 1
ATOM 5375 N N . ALA B 1 240 ? -6.650 -49.181 -7.395 1.00 20.30 240 ALA B N 1
ATOM 5376 C CA . ALA B 1 240 ? -6.861 -47.738 -7.451 1.00 16.92 240 ALA B CA 1
ATOM 5377 C C . ALA B 1 240 ? -5.537 -46.970 -7.509 1.00 16.51 240 ALA B C 1
ATOM 5378 O O . ALA B 1 240 ? -5.421 -45.988 -8.253 1.00 16.19 240 ALA B O 1
ATOM 5380 N N . THR B 1 241 ? -4.529 -47.372 -6.727 1.00 15.93 241 THR B N 1
ATOM 5381 C CA . THR B 1 241 ? -3.266 -46.631 -6.816 1.00 17.35 241 THR B CA 1
ATOM 5382 C C . THR B 1 241 ? -2.584 -46.899 -8.153 1.00 17.97 241 THR B C 1
ATOM 5383 O O . THR B 1 241 ? -2.000 -45.979 -8.740 1.00 16.18 241 THR B O 1
ATOM 5387 N N . THR B 1 242 ? -2.716 -48.125 -8.683 1.00 14.49 242 THR B N 1
ATOM 5388 C CA . THR B 1 242 ? -2.275 -48.414 -10.044 1.00 15.61 242 THR B CA 1
ATOM 5389 C C . THR B 1 242 ? -2.905 -47.441 -11.035 1.00 14.91 242 THR B C 1
ATOM 5390 O O . THR B 1 242 ? -2.204 -46.794 -11.832 1.00 16.43 242 THR B O 1
ATOM 5394 N N . ALA B 1 243 ? -4.234 -47.315 -10.981 1.00 16.34 243 ALA B N 1
ATOM 5395 C CA . ALA B 1 243 ? -4.954 -46.532 -11.985 1.00 13.43 243 ALA B CA 1
ATOM 5396 C C . ALA B 1 243 ? -4.571 -45.063 -11.909 1.00 13.74 243 ALA B C 1
ATOM 5397 O O . ALA B 1 243 ? -4.274 -44.431 -12.929 1.00 14.01 243 ALA B O 1
ATOM 5399 N N . PHE B 1 244 ? -4.588 -44.493 -10.704 1.00 16.55 244 PHE B N 1
ATOM 5400 C CA . PHE B 1 244 ? -4.272 -43.074 -10.578 1.00 14.48 244 PHE B CA 1
ATOM 5401 C C . PHE B 1 244 ? -2.879 -42.779 -11.117 1.00 15.46 244 PHE B C 1
ATOM 5402 O O . PHE B 1 244 ? -2.665 -41.762 -11.789 1.00 14.69 244 PHE B O 1
ATOM 5410 N N . CYS B 1 245 ? -1.924 -43.686 -10.881 1.00 14.41 245 CYS B N 1
ATOM 5411 C CA . CYS B 1 245 ? -0.576 -43.430 -11.378 1.00 14.14 245 CYS B CA 1
ATOM 5412 C C . CYS B 1 245 ? -0.478 -43.517 -12.901 1.00 14.01 245 CYS B C 1
ATOM 5413 O O . CYS B 1 245 ? 0.398 -42.873 -13.489 1.00 13.92 245 CYS B O 1
ATOM 5416 N N . TYR B 1 246 ? -1.339 -44.302 -13.563 1.00 15.02 246 TYR B N 1
ATOM 5417 C CA . TYR B 1 246 ? -1.351 -44.283 -15.028 1.00 14.08 246 TYR B CA 1
ATOM 5418 C C . TYR B 1 246 ? -1.773 -42.916 -15.558 1.00 14.43 246 TYR B C 1
ATOM 5419 O O . TYR B 1 246 ? -1.236 -42.436 -16.561 1.00 14.01 246 TYR B O 1
ATOM 5428 N N . SER B 1 247 ? -2.736 -42.266 -14.911 1.00 13.80 247 SER B N 1
ATOM 5429 C CA . SER B 1 247 ? -3.086 -40.923 -15.357 1.00 12.95 247 SER B CA 1
ATOM 5430 C C . SER B 1 247 ? -1.973 -39.932 -15.039 1.00 13.64 247 SER B C 1
ATOM 5431 O O . SER B 1 247 ? -1.714 -39.012 -15.826 1.00 14.82 247 SER B O 1
ATOM 5434 N N . ARG B 1 248 ? -1.286 -40.114 -13.904 1.00 13.87 248 ARG B N 1
ATOM 5435 C CA . ARG B 1 248 ? -0.108 -39.288 -13.627 1.00 13.26 248 ARG B CA 1
ATOM 5436 C C . ARG B 1 248 ? 0.963 -39.470 -14.694 1.00 13.50 248 ARG B C 1
ATOM 5437 O O . ARG B 1 248 ? 1.652 -38.506 -15.063 1.00 13.68 248 ARG B O 1
ATOM 5445 N N . MET B 1 249 ? 1.162 -40.711 -15.160 1.00 13.73 249 MET B N 1
ATOM 5446 C CA . MET B 1 249 ? 2.129 -40.953 -16.235 1.00 14.23 249 MET B CA 1
ATOM 5447 C C . MET B 1 249 ? 1.785 -40.149 -17.472 1.00 13.26 249 MET B C 1
ATOM 5448 O O . MET B 1 249 ? 2.667 -39.566 -18.125 1.00 15.64 249 MET B O 1
ATOM 5453 N N . CYS B 1 250 ? 0.506 -40.168 -17.851 1.00 14.37 250 CYS B N 1
ATOM 5454 C CA . CYS B 1 250 ? 0.098 -39.495 -19.073 1.00 14.09 250 CYS B CA 1
ATOM 5455 C C . CYS B 1 250 ? 0.355 -38.003 -18.977 1.00 14.36 250 CYS B C 1
ATOM 5456 O O . CYS B 1 250 ? 0.880 -37.389 -19.911 1.00 15.15 250 CYS B O 1
ATOM 5459 N N . MET B 1 251 ? -0.011 -37.404 -17.845 1.00 14.80 251 MET B N 1
ATOM 5460 C CA . MET B 1 251 ? 0.217 -35.977 -17.683 1.00 16.54 251 MET B CA 1
ATOM 5461 C C . MET B 1 251 ? 1.708 -35.652 -17.693 1.00 13.86 251 MET B C 1
ATOM 5462 O O . MET B 1 251 ? 2.123 -34.628 -18.252 1.00 15.53 251 MET B O 1
ATOM 5467 N N . PHE B 1 252 ? 2.532 -36.509 -17.072 1.00 13.81 252 PHE B N 1
ATOM 5468 C CA . PHE B 1 252 ? 3.980 -36.318 -17.117 1.00 14.32 252 PHE B CA 1
ATOM 5469 C C . PHE B 1 252 ? 4.477 -36.275 -18.558 1.00 15.79 252 PHE B C 1
ATOM 5470 O O . PHE B 1 252 ? 5.234 -35.372 -18.936 1.00 16.29 252 PHE B O 1
ATOM 5478 N N . ASP B 1 253 ? 4.104 -37.284 -19.360 1.00 16.18 253 ASP B N 1
ATOM 5479 C CA . ASP B 1 253 ? 4.568 -37.350 -20.744 1.00 15.93 253 ASP B CA 1
ATOM 5480 C C . ASP B 1 253 ? 4.181 -36.094 -21.514 1.00 16.76 253 ASP B C 1
ATOM 5481 O O . ASP B 1 253 ? 4.988 -35.546 -22.266 1.00 16.94 253 ASP B O 1
ATOM 5486 N N . MET B 1 254 ? 2.933 -35.638 -21.366 1.00 16.23 254 MET B N 1
ATOM 5487 C CA . MET B 1 254 ? 2.493 -34.467 -22.132 1.00 14.85 254 MET B CA 1
ATOM 5488 C C . MET B 1 254 ? 3.213 -33.206 -21.674 1.00 15.02 254 MET B C 1
ATOM 5489 O O . MET B 1 254 ? 3.713 -32.422 -22.494 1.00 16.93 254 MET B O 1
ATOM 5494 N N . TRP B 1 255 ? 3.264 -32.985 -20.364 1.00 15.94 255 TRP B N 1
ATOM 5495 C CA . TRP B 1 255 ? 3.966 -31.820 -19.837 1.00 14.42 255 TRP B CA 1
ATOM 5496 C C . TRP B 1 255 ? 5.413 -31.793 -20.310 1.00 16.58 255 TRP B C 1
ATOM 5497 O O . TRP B 1 255 ? 5.921 -30.746 -20.755 1.00 17.01 255 TRP B O 1
ATOM 5508 N N . LEU B 1 256 ? 6.110 -32.936 -20.198 1.00 14.98 256 LEU B N 1
ATOM 5509 C CA . LEU B 1 256 ? 7.541 -32.931 -20.484 1.00 14.85 256 LEU B CA 1
ATOM 5510 C C . LEU B 1 256 ? 7.807 -32.812 -21.976 1.00 16.56 256 LEU B C 1
ATOM 5511 O O . LEU B 1 256 ? 8.743 -32.104 -22.382 1.00 16.85 256 LEU B O 1
ATOM 5516 N N . CYS B 1 257 ? 7.014 -33.511 -22.806 1.00 14.58 257 CYS B N 1
ATOM 5517 C CA . CYS B 1 257 ? 7.150 -33.352 -24.251 1.00 15.20 257 CYS B CA 1
ATOM 5518 C C . CYS B 1 257 ? 6.948 -31.897 -24.666 1.00 17.89 257 CYS B C 1
ATOM 5519 O O . CYS B 1 257 ? 7.704 -31.370 -25.490 1.00 19.40 257 CYS B O 1
ATOM 5522 N N . GLN B 1 258 ? 5.946 -31.222 -24.098 1.00 15.47 258 GLN B N 1
ATOM 5523 C CA . GLN B 1 258 ? 5.751 -29.816 -24.437 1.00 16.95 258 GLN B CA 1
ATOM 5524 C C . GLN B 1 258 ? 6.943 -28.967 -24.019 1.00 17.72 258 GLN B C 1
ATOM 5525 O O . GLN B 1 258 ? 7.375 -28.088 -24.775 1.00 19.04 258 GLN B O 1
ATOM 5531 N N . PHE B 1 259 ? 7.486 -29.198 -22.815 1.00 17.13 259 PHE B N 1
ATOM 5532 C CA . PHE B 1 259 ? 8.654 -28.427 -22.397 1.00 16.46 259 PHE B CA 1
ATOM 5533 C C . PHE B 1 259 ? 9.812 -28.618 -23.368 1.00 19.33 259 PHE B C 1
ATOM 5534 O O . PHE B 1 259 ? 10.464 -27.648 -23.775 1.00 18.59 259 PHE B O 1
ATOM 5542 N N . ILE B 1 260 ? 10.081 -29.868 -23.748 1.00 16.96 260 ILE B N 1
ATOM 5543 C CA . ILE B 1 260 ? 11.173 -30.165 -24.673 1.00 16.85 260 ILE B CA 1
ATOM 5544 C C . ILE B 1 260 ? 10.925 -29.522 -26.030 1.00 17.65 260 ILE B C 1
ATOM 5545 O O . ILE B 1 260 ? 11.844 -28.961 -26.646 1.00 19.05 260 ILE B O 1
ATOM 5550 N N . ARG B 1 261 ? 9.680 -29.579 -26.517 1.00 17.63 261 ARG B N 1
ATOM 5551 C CA . ARG B 1 261 ? 9.359 -28.953 -27.799 1.00 17.83 261 ARG B CA 1
ATOM 5552 C C . ARG B 1 261 ? 9.560 -27.449 -27.735 1.00 20.10 261 ARG B C 1
ATOM 5553 O O . ARG B 1 261 ? 10.103 -26.842 -28.669 1.00 19.68 261 ARG B O 1
ATOM 5561 N N . TYR B 1 262 ? 9.143 -26.834 -26.628 1.00 19.79 262 TYR B N 1
ATOM 5562 C CA . TYR B 1 262 ? 9.271 -25.390 -26.465 1.00 18.19 262 TYR B CA 1
ATOM 5563 C C . TYR B 1 262 ? 10.708 -24.945 -26.228 1.00 21.80 262 TYR B C 1
ATOM 5564 O O . TYR B 1 262 ? 10.983 -23.743 -26.280 1.00 22.82 262 TYR B O 1
ATOM 5573 N N . MET B 1 263 ? 11.613 -25.873 -25.940 1.00 15.93 263 MET B N 1
ATOM 5574 C CA . MET B 1 263 ? 13.044 -25.617 -25.874 1.00 17.12 263 MET B CA 1
ATOM 5575 C C . MET B 1 263 ? 13.724 -25.736 -27.234 1.00 24.17 263 MET B C 1
ATOM 5576 O O . MET B 1 263 ? 14.929 -25.466 -27.338 1.00 23.38 263 MET B O 1
ATOM 5581 N N . GLY B 1 264 ? 12.989 -26.139 -28.268 1.00 19.84 264 GLY B N 1
ATOM 5582 C CA . GLY B 1 264 ? 13.539 -26.251 -29.603 1.00 20.96 264 GLY B CA 1
ATOM 5583 C C . GLY B 1 264 ? 13.896 -27.652 -30.066 1.00 26.98 264 GLY B C 1
ATOM 5584 O O . GLY B 1 264 ? 14.529 -27.788 -31.121 1.00 25.01 264 GLY B O 1
ATOM 5585 N N . TYR B 1 265 ? 13.516 -28.695 -29.328 1.00 22.72 265 TYR B N 1
ATOM 5586 C CA . TYR B 1 265 ? 13.830 -30.075 -29.701 1.00 20.55 265 TYR B CA 1
ATOM 5587 C C . TYR B 1 265 ? 12.534 -30.838 -29.958 1.00 21.48 265 TYR B C 1
ATOM 5588 O O . TYR B 1 265 ? 11.439 -30.300 -29.797 1.00 21.54 265 TYR B O 1
ATOM 5597 N N . TYR B 1 266 ? 12.642 -32.095 -30.386 1.00 20.29 266 TYR B N 1
ATOM 5598 C CA . TYR B 1 266 ? 11.438 -32.912 -30.491 1.00 21.98 266 TYR B CA 1
ATOM 5599 C C . TYR B 1 266 ? 11.374 -33.913 -29.341 1.00 16.88 266 TYR B C 1
ATOM 5600 O O . TYR B 1 266 ? 12.350 -34.142 -28.625 1.00 19.35 266 TYR B O 1
ATOM 5609 N N . ALA B 1 267 ? 10.188 -34.491 -29.148 1.00 17.15 267 ALA B N 1
ATOM 5610 C CA . ALA B 1 267 ? 9.966 -35.379 -28.015 1.00 17.57 267 ALA B CA 1
ATOM 5611 C C . ALA B 1 267 ? 8.847 -36.355 -28.349 1.00 16.45 267 ALA B C 1
ATOM 5612 O O . ALA B 1 267 ? 7.802 -35.950 -28.866 1.00 17.91 267 ALA B O 1
ATOM 5614 N N . ILE B 1 268 ? 9.064 -37.626 -28.028 1.00 18.09 268 ILE B N 1
ATOM 5615 C CA . ILE B 1 268 ? 8.115 -38.708 -28.279 1.00 15.28 268 ILE B CA 1
ATOM 5616 C C . ILE B 1 268 ? 7.638 -39.230 -26.930 1.00 14.93 268 ILE B C 1
ATOM 5617 O O . ILE B 1 268 ? 8.453 -39.762 -26.162 1.00 17.35 268 ILE B O 1
ATOM 5622 N N . PRO B 1 269 ? 6.355 -39.095 -26.598 1.00 16.91 269 PRO B N 1
ATOM 5623 C CA . PRO B 1 269 ? 5.824 -39.691 -25.366 1.00 17.26 269 PRO B CA 1
ATOM 5624 C C . PRO B 1 269 ? 5.605 -41.183 -25.565 1.00 17.46 269 PRO B C 1
ATOM 5625 O O . PRO B 1 269 ? 5.705 -41.698 -26.678 1.00 20.05 269 PRO B O 1
ATOM 5629 N N . SER B 1 270 ? 5.284 -41.881 -24.473 1.00 15.77 270 SER B N 1
ATOM 5630 C CA . SER B 1 270 ? 5.069 -43.322 -24.662 1.00 14.60 270 SER B CA 1
ATOM 5631 C C . SER B 1 270 ? 4.199 -44.032 -23.630 1.00 14.39 270 SER B C 1
ATOM 5632 O O . SER B 1 270 ? 3.457 -44.952 -23.992 1.00 17.75 270 SER B O 1
ATOM 5635 N N . CYS B 1 271 ? 4.283 -43.663 -22.355 1.00 14.15 271 CYS B N 1
ATOM 5636 C CA . CYS B 1 271 ? 3.565 -44.404 -21.313 1.00 14.01 271 CYS B CA 1
ATOM 5637 C C . CYS B 1 271 ? 3.895 -45.903 -21.443 1.00 15.47 271 CYS B C 1
ATOM 5638 O O . CYS B 1 271 ? 5.071 -46.268 -21.380 1.00 18.45 271 CYS B O 1
ATOM 5641 N N . ASN B 1 272 ? 2.902 -46.784 -21.635 1.00 16.39 272 ASN B N 1
ATOM 5642 C CA . ASN B 1 272 ? 3.216 -48.215 -21.727 1.00 15.57 272 ASN B CA 1
ATOM 5643 C C . ASN B 1 272 ? 3.579 -48.664 -23.136 1.00 20.35 272 ASN B C 1
ATOM 5644 O O . ASN B 1 272 ? 3.833 -49.859 -23.336 1.00 20.65 272 ASN B O 1
ATOM 5649 N N . GLY B 1 273 ? 3.604 -47.755 -24.111 1.00 15.92 273 GLY B N 1
ATOM 5650 C CA . GLY B 1 273 ? 3.926 -48.109 -25.478 1.00 15.76 273 GLY B CA 1
ATOM 5651 C C . GLY B 1 273 ? 5.393 -47.903 -25.827 1.00 17.82 273 GLY B C 1
ATOM 5652 O O . GLY B 1 273 ? 6.244 -47.616 -24.978 1.00 18.30 273 GLY B O 1
ATOM 5653 N N . VAL B 1 274 ? 5.677 -48.089 -27.124 1.00 16.36 274 VAL B N 1
ATOM 5654 C CA . VAL B 1 274 ? 6.946 -47.809 -27.812 1.00 17.22 274 VAL B CA 1
ATOM 5655 C C . VAL B 1 274 ? 8.094 -48.751 -27.430 1.00 19.73 274 VAL B C 1
ATOM 5656 O O . VAL B 1 274 ? 8.801 -49.252 -28.315 1.00 20.55 274 VAL B O 1
ATOM 5660 N N . GLY B 1 275 ? 8.323 -48.980 -26.136 1.00 17.35 275 GLY B N 1
ATOM 5661 C CA . GLY B 1 275 ? 9.402 -49.877 -25.751 1.00 17.80 275 GLY B CA 1
ATOM 5662 C C . GLY B 1 275 ? 9.292 -50.334 -24.308 1.00 18.09 275 GLY B C 1
ATOM 5663 O O . GLY B 1 275 ? 8.358 -49.977 -23.592 1.00 18.89 275 GLY B O 1
ATOM 5664 N N . GLN B 1 276 ? 10.269 -51.143 -23.881 1.00 19.65 276 GLN B N 1
ATOM 5665 C CA . GLN B 1 276 ? 10.189 -51.849 -22.602 1.00 18.85 276 GLN B CA 1
ATOM 5666 C C . GLN B 1 276 ? 10.737 -50.957 -21.489 1.00 20.39 276 GLN B C 1
ATOM 5667 O O . GLN B 1 276 ? 11.957 -50.789 -21.356 1.00 19.93 276 GLN B O 1
ATOM 5673 N N . SER B 1 277 ? 9.824 -50.441 -20.656 1.00 18.59 277 SER B N 1
ATOM 5674 C CA . SER B 1 277 ? 10.174 -49.456 -19.631 1.00 19.95 277 SER B CA 1
ATOM 5675 C C . SER B 1 277 ? 11.208 -49.977 -18.637 1.00 21.17 277 SER B C 1
ATOM 5676 O O . SER B 1 277 ? 12.073 -49.216 -18.191 1.00 20.16 277 SER B O 1
ATOM 5679 N N . VAL B 1 278 ? 11.102 -51.249 -18.232 1.00 19.45 278 VAL B N 1
ATOM 5680 C CA . VAL B 1 278 ? 11.998 -51.763 -17.196 1.00 20.37 278 VAL B CA 1
ATOM 5681 C C . VAL B 1 278 ? 13.445 -51.695 -17.666 1.00 21.66 278 VAL B C 1
ATOM 5682 O O . VAL B 1 278 ? 14.341 -51.297 -16.913 1.00 21.91 278 VAL B O 1
ATOM 5686 N N . ALA B 1 279 ? 13.692 -52.067 -18.925 1.00 20.69 279 ALA B N 1
ATOM 5687 C CA . ALA B 1 279 ? 15.047 -52.013 -19.455 1.00 21.10 279 ALA B CA 1
ATOM 5688 C C . ALA B 1 279 ? 15.558 -50.574 -19.504 1.00 21.43 279 ALA B C 1
ATOM 5689 O O . ALA B 1 279 ? 16.695 -50.299 -19.102 1.00 24.53 279 ALA B O 1
ATOM 5691 N N . PHE B 1 280 ? 14.728 -49.633 -19.982 1.00 20.40 280 PHE B N 1
ATOM 5692 C CA . PHE B 1 280 ? 15.148 -48.230 -20.013 1.00 22.33 280 PHE B CA 1
ATOM 5693 C C . PHE B 1 280 ? 15.456 -47.711 -18.614 1.00 18.97 280 PHE B C 1
ATOM 5694 O O . PHE B 1 280 ? 16.447 -46.992 -18.408 1.00 21.67 280 PHE B O 1
ATOM 5702 N N . ALA B 1 281 ? 14.607 -48.060 -17.642 1.00 20.30 281 ALA B N 1
ATOM 5703 C CA . ALA B 1 281 ? 14.790 -47.602 -16.269 1.00 22.45 281 ALA B CA 1
ATOM 5704 C C . ALA B 1 281 ? 16.093 -48.123 -15.672 1.00 24.19 281 ALA B C 1
ATOM 5705 O O . ALA B 1 281 ? 16.767 -47.410 -14.920 1.00 22.56 281 ALA B O 1
ATOM 5707 N N . VAL B 1 282 ? 16.456 -49.369 -15.976 1.00 20.73 282 VAL B N 1
ATOM 5708 C CA . VAL B 1 282 ? 17.717 -49.897 -15.466 1.00 23.45 282 VAL B CA 1
ATOM 5709 C C . VAL B 1 282 ? 18.894 -49.165 -16.101 1.00 23.56 282 VAL B C 1
ATOM 5710 O O . VAL B 1 282 ? 19.857 -48.787 -15.418 1.00 25.30 282 VAL B O 1
ATOM 5714 N N . GLU B 1 283 ? 18.836 -48.941 -17.414 1.00 20.38 283 GLU B N 1
ATOM 5715 C CA . GLU B 1 283 ? 19.941 -48.259 -18.082 1.00 24.32 283 GLU B CA 1
ATOM 5716 C C . GLU B 1 283 ? 20.056 -46.800 -17.660 1.00 26.55 283 GLU B C 1
ATOM 5717 O O . GLU B 1 283 ? 21.160 -46.239 -17.696 1.00 24.55 283 GLU B O 1
ATOM 5723 N N . ALA B 1 284 ? 18.949 -46.171 -17.249 1.00 24.30 284 ALA B N 1
ATOM 5724 C CA . ALA B 1 284 ? 18.999 -44.786 -16.788 1.00 22.59 284 ALA B CA 1
ATOM 5725 C C . ALA B 1 284 ? 19.304 -44.641 -15.298 1.00 22.99 284 ALA B C 1
ATOM 5726 O O . ALA B 1 284 ? 19.318 -43.512 -14.799 1.00 25.62 284 ALA B O 1
ATOM 5728 N N . GLY B 1 285 ? 19.535 -45.735 -14.580 1.00 23.54 285 GLY B N 1
ATOM 5729 C CA . GLY B 1 285 ? 19.967 -45.668 -13.194 1.00 24.76 285 GLY B CA 1
ATOM 5730 C C . GLY B 1 285 ? 18.870 -45.553 -12.156 1.00 24.91 285 GLY B C 1
ATOM 5731 O O . GLY B 1 285 ? 19.175 -45.286 -10.986 1.00 23.94 285 GLY B O 1
ATOM 5732 N N . LEU B 1 286 ? 17.604 -45.754 -12.534 1.00 24.36 286 LEU B N 1
ATOM 5733 C CA . LEU B 1 286 ? 16.535 -45.683 -11.539 1.00 21.74 286 LEU B CA 1
ATOM 5734 C C . LEU B 1 286 ? 16.615 -46.830 -10.544 1.00 24.49 286 LEU B C 1
ATOM 5735 O O . LEU B 1 286 ? 16.279 -46.656 -9.368 1.00 21.59 286 LEU B O 1
ATOM 5740 N N . GLY B 1 287 ? 17.052 -47.999 -10.987 1.00 23.31 287 GLY B N 1
ATOM 5741 C CA . GLY B 1 287 ? 17.067 -49.149 -10.109 1.00 25.75 287 GLY B CA 1
ATOM 5742 C C . GLY B 1 287 ? 17.619 -50.351 -10.830 1.00 22.41 287 GLY B C 1
ATOM 5743 O O . GLY B 1 287 ? 18.239 -50.221 -11.887 1.00 25.11 287 GLY B O 1
ATOM 5744 N N . GLN B 1 288 ? 17.381 -51.529 -10.247 1.00 25.76 288 GLN B N 1
ATOM 5745 C CA . GLN B 1 288 ? 17.872 -52.788 -10.785 1.00 26.84 288 GLN B CA 1
ATOM 5746 C C . GLN B 1 288 ? 16.704 -53.711 -11.091 1.00 23.92 288 GLN B C 1
ATOM 5747 O O . GLN B 1 288 ? 15.683 -53.698 -10.395 1.00 23.19 288 GLN B O 1
ATOM 5753 N N . ALA B 1 289 ? 16.871 -54.522 -12.133 1.00 25.57 289 ALA B N 1
ATOM 5754 C CA . ALA B 1 289 ? 15.862 -55.513 -12.458 1.00 24.08 289 ALA B CA 1
ATOM 5755 C C . ALA B 1 289 ? 15.855 -56.622 -11.410 1.00 27.19 289 ALA B C 1
ATOM 5756 O O . ALA B 1 289 ? 16.877 -56.925 -10.785 1.00 30.59 289 ALA B O 1
ATOM 5758 N N . SER B 1 290 ? 14.689 -57.239 -11.226 1.00 25.75 290 SER B N 1
ATOM 5759 C CA . SER B 1 290 ? 14.448 -58.141 -10.102 1.00 26.18 290 SER B CA 1
ATOM 5760 C C . SER B 1 290 ? 13.870 -59.470 -10.588 1.00 26.49 290 SER B C 1
ATOM 5761 O O . SER B 1 290 ? 13.565 -59.643 -11.771 1.00 25.90 290 SER B O 1
ATOM 5764 N N . ARG B 1 291 ? 13.690 -60.405 -9.640 1.00 25.89 291 ARG B N 1
ATOM 5765 C CA . ARG B 1 291 ? 13.122 -61.718 -9.960 1.00 26.05 291 ARG B CA 1
ATOM 5766 C C . ARG B 1 291 ? 11.706 -61.599 -10.510 1.00 26.53 291 ARG B C 1
ATOM 5767 O O . ARG B 1 291 ? 11.343 -62.291 -11.468 1.00 25.65 291 ARG B O 1
ATOM 5775 N N . MET B 1 292 ? 10.888 -60.724 -9.922 1.00 26.05 292 MET B N 1
ATOM 5776 C CA . MET B 1 292 ? 9.523 -60.554 -10.398 1.00 24.21 292 MET B CA 1
ATOM 5777 C C . MET B 1 292 ? 9.485 -59.945 -11.792 1.00 24.50 292 MET B C 1
ATOM 5778 O O . MET B 1 292 ? 8.500 -60.128 -12.509 1.00 25.89 292 MET B O 1
ATOM 5783 N N . GLY B 1 293 ? 10.557 -59.275 -12.208 1.00 22.82 293 GLY B N 1
ATOM 5784 C CA . GLY B 1 293 ? 10.627 -58.664 -13.517 1.00 23.47 293 GLY B CA 1
ATOM 5785 C C . GLY B 1 293 ? 10.534 -57.156 -13.506 1.00 24.10 293 GLY B C 1
ATOM 5786 O O . GLY B 1 293 ? 10.586 -56.548 -14.578 1.00 24.19 293 GLY B O 1
ATOM 5787 N N . ALA B 1 294 ? 10.382 -56.539 -12.339 1.00 20.47 294 ALA B N 1
ATOM 5788 C CA . ALA B 1 294 ? 10.245 -55.096 -12.219 1.00 20.77 294 ALA B CA 1
ATOM 5789 C C . ALA B 1 294 ? 11.590 -54.449 -11.912 1.00 25.08 294 ALA B C 1
ATOM 5790 O O . ALA B 1 294 ? 12.529 -55.094 -11.435 1.00 23.84 294 ALA B O 1
ATOM 5792 N N . CYS B 1 295 ? 11.667 -53.152 -12.201 1.00 19.37 295 CYS B N 1
ATOM 5793 C CA . CYS B 1 295 ? 12.777 -52.327 -11.747 1.00 20.91 295 CYS B CA 1
ATOM 5794 C C . CYS B 1 295 ? 12.550 -51.991 -10.276 1.00 22.24 295 CYS B C 1
ATOM 5795 O O . CYS B 1 295 ? 11.531 -51.384 -9.921 1.00 19.84 295 CYS B O 1
ATOM 5798 N N . ILE B 1 296 ? 13.483 -52.401 -9.423 1.00 22.82 296 ILE B N 1
ATOM 5799 C CA . ILE B 1 296 ? 13.426 -52.126 -7.989 1.00 19.70 296 ILE B CA 1
ATOM 5800 C C . ILE B 1 296 ? 14.277 -50.889 -7.717 1.00 21.16 296 ILE B C 1
ATOM 5801 O O . ILE B 1 296 ? 15.457 -50.845 -8.082 1.00 23.69 296 ILE B O 1
ATOM 5806 N N . THR B 1 297 ? 13.673 -49.865 -7.104 1.00 22.30 297 THR B N 1
ATOM 5807 C CA . THR B 1 297 ? 14.383 -48.622 -6.812 1.00 24.06 297 THR B CA 1
ATOM 5808 C C . THR B 1 297 ? 14.762 -48.552 -5.340 1.00 22.58 297 THR B C 1
ATOM 5809 O O . THR B 1 297 ? 14.129 -49.186 -4.496 1.00 21.50 297 THR B O 1
ATOM 5813 N N . PRO B 1 298 ? 15.794 -47.787 -4.976 1.00 23.15 298 PRO B N 1
ATOM 5814 C CA . PRO B 1 298 ? 16.094 -47.681 -3.540 1.00 28.01 298 PRO B CA 1
ATOM 5815 C C . PRO B 1 298 ? 14.985 -46.985 -2.764 1.00 25.26 298 PRO B C 1
ATOM 5816 O O . PRO B 1 298 ? 14.676 -47.392 -1.634 1.00 27.04 298 PRO B O 1
ATOM 5820 N N . GLU B 1 299 ? 14.326 -45.993 -3.371 1.00 25.77 299 GLU B N 1
ATOM 5821 C CA . GLU B 1 299 ? 13.345 -45.172 -2.666 1.00 21.89 299 GLU B CA 1
ATOM 5822 C C . GLU B 1 299 ? 12.017 -45.888 -2.454 1.00 24.20 299 GLU B C 1
ATOM 5823 O O . GLU B 1 299 ? 11.355 -45.684 -1.427 1.00 23.07 299 GLU B O 1
ATOM 5829 N N . PHE B 1 300 ? 11.581 -46.677 -3.436 1.00 22.57 300 PHE B N 1
ATOM 5830 C CA . PHE B 1 300 ? 10.236 -47.238 -3.434 1.00 21.19 300 PHE B CA 1
ATOM 5831 C C . PHE B 1 300 ? 10.218 -48.743 -3.624 1.00 22.64 300 PHE B C 1
ATOM 5832 O O . PHE B 1 300 ? 9.130 -49.340 -3.632 1.00 20.93 300 PHE B O 1
ATOM 5840 N N . GLY B 1 301 ? 11.373 -49.373 -3.787 1.00 22.76 301 GLY B N 1
ATOM 5841 C CA . GLY B 1 301 ? 11.403 -50.735 -4.258 1.00 22.96 301 GLY B CA 1
ATOM 5842 C C . GLY B 1 301 ? 10.735 -50.807 -5.617 1.00 21.04 301 GLY B C 1
ATOM 5843 O O . GLY B 1 301 ? 10.882 -49.908 -6.455 1.00 19.52 301 GLY B O 1
ATOM 5844 N N . PRO B 1 302 ? 9.968 -51.868 -5.861 1.00 18.96 302 PRO B N 1
ATOM 5845 C CA . PRO B 1 302 ? 9.219 -51.971 -7.118 1.00 20.61 302 PRO B CA 1
ATOM 5846 C C . PRO B 1 302 ? 7.873 -51.269 -7.117 1.00 20.02 302 PRO B C 1
ATOM 5847 O O . PRO B 1 302 ? 7.175 -51.335 -8.133 1.00 19.79 302 PRO B O 1
ATOM 5851 N N . ASN B 1 303 ? 7.494 -50.611 -6.020 1.00 22.63 303 ASN B N 1
ATOM 5852 C CA . ASN B 1 303 ? 6.172 -49.993 -5.902 1.00 22.52 303 ASN B CA 1
ATOM 5853 C C . ASN B 1 303 ? 6.179 -48.599 -6.536 1.00 19.51 303 ASN B C 1
ATOM 5854 O O . ASN B 1 303 ? 5.908 -47.582 -5.902 1.00 20.97 303 ASN B O 1
ATOM 5859 N N . VAL B 1 304 ? 6.478 -48.577 -7.830 1.00 17.58 304 VAL B N 1
ATOM 5860 C CA . VAL B 1 304 ? 6.641 -47.327 -8.564 1.00 18.42 304 VAL B CA 1
ATOM 5861 C C . VAL B 1 304 ? 6.348 -47.621 -10.029 1.00 20.64 304 VAL B C 1
ATOM 5862 O O . VAL B 1 304 ? 6.726 -48.675 -10.549 1.00 17.91 304 VAL B O 1
ATOM 5866 N N . ARG B 1 305 ? 5.627 -46.715 -10.678 1.00 16.84 305 ARG B N 1
ATOM 5867 C CA . ARG B 1 305 ? 5.331 -46.881 -12.095 1.00 18.50 305 ARG B CA 1
ATOM 5868 C C . ARG B 1 305 ? 6.378 -46.165 -12.928 1.00 17.94 305 ARG B C 1
ATOM 5869 O O . ARG B 1 305 ? 7.070 -45.258 -12.453 1.00 18.61 305 ARG B O 1
ATOM 5877 N N . LEU B 1 306 ? 6.495 -46.588 -14.189 1.00 14.85 306 LEU B N 1
ATOM 5878 C CA . LEU B 1 306 ? 7.486 -46.040 -15.101 1.00 16.50 306 LEU B CA 1
ATOM 5879 C C . LEU B 1 306 ? 6.826 -45.475 -16.350 1.00 16.56 306 LEU B C 1
ATOM 5880 O O . LEU B 1 306 ? 5.876 -46.060 -16.887 1.00 14.55 306 LEU B O 1
ATOM 5885 N N . THR B 1 307 ? 7.359 -44.351 -16.828 1.00 15.90 307 THR B N 1
ATOM 5886 C CA . THR B 1 307 ? 7.065 -43.867 -18.172 1.00 15.88 307 THR B CA 1
ATOM 5887 C C . THR B 1 307 ? 8.355 -43.294 -18.748 1.00 16.60 307 THR B C 1
ATOM 5888 O O . THR B 1 307 ? 9.379 -43.216 -18.061 1.00 17.37 307 THR B O 1
ATOM 5892 N N . LYS B 1 308 ? 8.328 -42.923 -20.028 1.00 14.80 308 LYS B N 1
ATOM 5893 C CA . LYS B 1 308 ? 9.558 -42.449 -20.650 1.00 17.21 308 LYS B CA 1
ATOM 5894 C C . LYS B 1 308 ? 9.238 -41.610 -21.879 1.00 17.65 308 LYS B C 1
ATOM 5895 O O . LYS B 1 308 ? 8.153 -41.712 -22.475 1.00 16.83 308 LYS B O 1
ATOM 5901 N N . VAL B 1 309 ? 10.206 -40.754 -22.219 1.00 18.43 309 VAL B N 1
ATOM 5902 C CA . VAL B 1 309 ? 10.130 -39.794 -23.313 1.00 16.57 309 VAL B CA 1
ATOM 5903 C C . VAL B 1 309 ? 11.433 -39.887 -24.103 1.00 19.76 309 VAL B C 1
ATOM 5904 O O . VAL B 1 309 ? 12.520 -39.907 -23.516 1.00 19.51 309 VAL B O 1
ATOM 5908 N N . PHE B 1 310 ? 11.329 -39.945 -25.428 1.00 19.00 310 PHE B N 1
ATOM 5909 C CA . PHE B 1 310 ? 12.495 -40.063 -26.296 1.00 18.00 310 PHE B CA 1
ATOM 5910 C C . PHE B 1 310 ? 12.780 -38.723 -26.965 1.00 18.20 310 PHE B C 1
ATOM 5911 O O . PHE B 1 310 ? 11.853 -38.037 -27.402 1.00 18.76 310 PHE B O 1
ATOM 5919 N N . THR B 1 311 ? 14.057 -38.329 -27.022 1.00 19.45 311 THR B N 1
ATOM 5920 C CA . THR B 1 311 ? 14.369 -36.987 -27.513 1.00 20.86 311 THR B CA 1
ATOM 5921 C C . THR B 1 311 ? 15.762 -36.900 -28.129 1.00 18.79 311 THR B C 1
ATOM 5922 O O . THR B 1 311 ? 16.681 -37.650 -27.778 1.00 22.91 311 THR B O 1
ATOM 5926 N N . ASN B 1 312 ? 15.901 -35.937 -29.042 1.00 20.63 312 ASN B N 1
ATOM 5927 C CA . ASN B 1 312 ? 17.190 -35.502 -29.561 1.00 21.25 312 ASN B CA 1
ATOM 5928 C C . ASN B 1 312 ? 17.835 -34.408 -28.716 1.00 25.54 312 ASN B C 1
ATOM 5929 O O . ASN B 1 312 ? 18.951 -33.987 -29.030 1.00 24.34 312 ASN B O 1
ATOM 5934 N N . MET B 1 313 ? 17.170 -33.934 -27.668 1.00 21.62 313 MET B N 1
ATOM 5935 C CA . MET B 1 313 ? 17.799 -32.954 -26.790 1.00 24.76 313 MET B CA 1
ATOM 5936 C C . MET B 1 313 ? 19.115 -33.505 -26.231 1.00 22.90 313 MET B C 1
ATOM 5937 O O . MET B 1 313 ? 19.127 -34.606 -25.669 1.00 23.89 313 MET B O 1
ATOM 5942 N N . PRO B 1 314 ? 20.234 -32.784 -26.371 1.00 20.99 314 PRO B N 1
ATOM 5943 C CA . PRO B 1 314 ? 21.491 -33.239 -25.758 1.00 27.14 314 PRO B CA 1
ATOM 5944 C C . PRO B 1 314 ? 21.367 -33.319 -24.240 1.00 25.87 314 PRO B C 1
ATOM 5945 O O . PRO B 1 314 ? 20.832 -32.414 -23.597 1.00 25.76 314 PRO B O 1
ATOM 5949 N N . LEU B 1 315 ? 21.852 -34.428 -23.676 1.00 26.47 315 LEU B N 1
ATOM 5950 C CA . LEU B 1 315 ? 21.726 -34.704 -22.251 1.00 23.19 315 LEU B CA 1
ATOM 5951 C C . LEU B 1 315 ? 22.937 -35.499 -21.782 1.00 24.96 315 LEU B C 1
ATOM 5952 O O . LEU B 1 315 ? 23.639 -36.124 -22.580 1.00 28.73 315 LEU B O 1
ATOM 5957 N N . VAL B 1 316 ? 23.177 -35.465 -20.476 1.00 21.82 316 VAL B N 1
ATOM 5958 C CA . VAL B 1 316 ? 24.230 -36.256 -19.838 1.00 26.58 316 VAL B CA 1
ATOM 5959 C C . VAL B 1 316 ? 23.593 -37.531 -19.295 1.00 28.34 316 VAL B C 1
ATOM 5960 O O . VAL B 1 316 ? 22.744 -37.445 -18.394 1.00 27.26 316 VAL B O 1
ATOM 5964 N N . PRO B 1 317 ? 23.966 -38.712 -19.785 1.00 23.60 317 PRO B N 1
ATOM 5965 C CA . PRO B 1 317 ? 23.363 -39.940 -19.254 1.00 23.70 317 PRO B CA 1
ATOM 5966 C C . PRO B 1 317 ? 23.757 -40.170 -17.804 1.00 26.76 317 PRO B C 1
ATOM 5967 O O . PRO B 1 317 ? 24.856 -39.819 -17.363 1.00 28.81 317 PRO B O 1
ATOM 5971 N N . ASP B 1 318 ? 22.831 -40.749 -17.054 1.00 24.83 318 ASP B N 1
ATOM 5972 C CA . ASP B 1 318 ? 23.108 -41.091 -15.672 1.00 25.57 318 ASP B CA 1
ATOM 5973 C C . ASP B 1 318 ? 23.841 -42.426 -15.600 1.00 29.43 318 ASP B C 1
ATOM 5974 O O . ASP B 1 318 ? 23.867 -43.204 -16.559 1.00 28.70 318 ASP B O 1
ATOM 5979 N N . LYS B 1 319 ? 24.473 -42.672 -14.448 1.00 27.54 319 LYS B N 1
ATOM 5980 C CA . LYS B 1 319 ? 25.164 -43.944 -14.266 1.00 32.75 319 LYS B CA 1
ATOM 5981 C C . LYS B 1 319 ? 24.185 -45.010 -13.778 1.00 32.28 319 LYS B C 1
ATOM 5982 O O . LYS B 1 319 ? 23.325 -44.725 -12.939 1.00 29.12 319 LYS B O 1
ATOM 5988 N N . PRO B 1 320 ? 24.302 -46.241 -14.268 1.00 29.93 320 PRO B N 1
ATOM 5989 C CA . PRO B 1 320 ? 23.554 -47.342 -13.654 1.00 27.69 320 PRO B CA 1
ATOM 5990 C C . PRO B 1 320 ? 23.947 -47.495 -12.192 1.00 31.44 320 PRO B C 1
ATOM 5991 O O . PRO B 1 320 ? 25.019 -47.066 -11.758 1.00 33.05 320 PRO B O 1
ATOM 5995 N N . ILE B 1 321 ? 23.045 -48.081 -11.413 1.00 26.48 321 ILE B N 1
ATOM 5996 C CA . ILE B 1 321 ? 23.287 -48.258 -9.987 1.00 31.55 321 ILE B CA 1
ATOM 5997 C C . ILE B 1 321 ? 23.247 -49.739 -9.650 1.00 32.08 321 ILE B C 1
ATOM 5998 O O . ILE B 1 321 ? 22.567 -50.533 -10.304 1.00 30.88 321 ILE B O 1
ATOM 6003 N N . ASP B 1 322 ? 23.998 -50.107 -8.615 1.00 37.43 322 ASP B N 1
ATOM 6004 C CA . ASP B 1 322 ? 24.056 -51.485 -8.132 1.00 36.91 322 ASP B CA 1
ATOM 6005 C C . ASP B 1 322 ? 24.026 -51.408 -6.611 1.00 38.04 322 ASP B C 1
ATOM 6006 O O . ASP B 1 322 ? 25.031 -51.049 -5.991 1.00 40.48 322 ASP B O 1
ATOM 6011 N N . PHE B 1 323 ? 22.879 -51.731 -6.010 1.00 34.80 323 PHE B N 1
ATOM 6012 C CA . PHE B 1 323 ? 22.777 -51.778 -4.556 1.00 38.28 323 PHE B CA 1
ATOM 6013 C C . PHE B 1 323 ? 22.424 -53.179 -4.064 1.00 35.89 323 PHE B C 1
ATOM 6014 O O . PHE B 1 323 ? 21.830 -53.341 -2.997 1.00 35.89 323 PHE B O 1
ATOM 6022 N N . GLY B 1 324 ? 22.807 -54.197 -4.831 1.00 32.91 324 GLY B N 1
ATOM 6023 C CA . GLY B 1 324 ? 22.726 -55.571 -4.389 1.00 32.51 324 GLY B CA 1
ATOM 6024 C C . GLY B 1 324 ? 21.436 -56.297 -4.692 1.00 33.74 324 GLY B C 1
ATOM 6025 O O . GLY B 1 324 ? 21.213 -57.377 -4.129 1.00 31.51 324 GLY B O 1
ATOM 6026 N N . VAL B 1 325 ? 20.586 -55.754 -5.569 1.00 33.63 325 VAL B N 1
ATOM 6027 C CA . VAL B 1 325 ? 19.291 -56.383 -5.833 1.00 32.08 325 VAL B CA 1
ATOM 6028 C C . VAL B 1 325 ? 19.478 -57.776 -6.426 1.00 31.62 325 VAL B C 1
ATOM 6029 O O . VAL B 1 325 ? 18.781 -58.724 -6.044 1.00 32.21 325 VAL B O 1
ATOM 6033 N N . THR B 1 326 ? 20.412 -57.925 -7.370 1.00 31.64 326 THR B N 1
ATOM 6034 C CA . THR B 1 326 ? 20.569 -59.207 -8.052 1.00 31.93 326 THR B CA 1
ATOM 6035 C C . THR B 1 326 ? 20.923 -60.308 -7.062 1.00 37.77 326 THR B C 1
ATOM 6036 O O . THR B 1 326 ? 20.344 -61.401 -7.095 1.00 37.41 326 THR B O 1
ATOM 6040 N N . GLU B 1 327 ? 21.856 -60.023 -6.151 1.00 40.16 327 GLU B N 1
ATOM 6041 C CA . GLU B 1 327 ? 22.248 -61.017 -5.159 1.00 42.00 327 GLU B CA 1
ATOM 6042 C C . GLU B 1 327 ? 21.146 -61.258 -4.134 1.00 38.35 327 GLU B C 1
ATOM 6043 O O . GLU B 1 327 ? 21.016 -62.375 -3.618 1.00 38.24 327 GLU B O 1
ATOM 6049 N N . PHE B 1 328 ? 20.344 -60.238 -3.829 1.00 36.88 328 PHE B N 1
ATOM 6050 C CA . PHE B 1 328 ? 19.244 -60.441 -2.895 1.00 37.81 328 PHE B CA 1
ATOM 6051 C C . PHE B 1 328 ? 18.156 -61.314 -3.510 1.00 38.11 328 PHE B C 1
ATOM 6052 O O . PHE B 1 328 ? 17.620 -62.205 -2.841 1.00 39.55 328 PHE B O 1
ATOM 6060 N N . CYS B 1 329 ? 17.809 -61.068 -4.782 1.00 34.47 329 CYS B N 1
ATOM 6061 C CA . CYS B 1 329 ? 16.792 -61.886 -5.441 1.00 32.25 329 CYS B CA 1
ATOM 6062 C C . CYS B 1 329 ? 17.252 -63.327 -5.624 1.00 38.69 329 CYS B C 1
ATOM 6063 O O . CYS B 1 329 ? 16.416 -64.230 -5.718 1.00 36.51 329 CYS B O 1
ATOM 6066 N N . GLU B 1 330 ? 18.565 -63.558 -5.701 1.00 41.73 330 GLU B N 1
ATOM 6067 C CA . GLU B 1 330 ? 19.056 -64.911 -5.943 1.00 44.49 330 GLU B CA 1
ATOM 6068 C C . GLU B 1 330 ? 18.628 -65.869 -4.840 1.00 41.49 330 GLU B C 1
ATOM 6069 O O . GLU B 1 330 ? 18.409 -67.056 -5.104 1.00 48.81 330 GLU B O 1
ATOM 6075 N N . THR B 1 331 ? 18.472 -65.378 -3.609 1.00 45.29 331 THR B N 1
ATOM 6076 C CA . THR B 1 331 ? 18.097 -66.230 -2.490 1.00 46.64 331 THR B CA 1
ATOM 6077 C C . THR B 1 331 ? 16.746 -65.896 -1.863 1.00 48.54 331 THR B C 1
ATOM 6078 O O . THR B 1 331 ? 16.336 -66.595 -0.929 1.00 51.10 331 THR B O 1
ATOM 6082 N N . CYS B 1 332 ? 16.031 -64.874 -2.345 1.00 39.34 332 CYS B N 1
ATOM 6083 C CA . CYS B 1 332 ? 14.816 -64.429 -1.656 1.00 39.70 332 CYS B CA 1
ATOM 6084 C C . CYS B 1 332 ? 13.594 -65.286 -1.997 1.00 41.93 332 CYS B C 1
ATOM 6085 O O . CYS B 1 332 ? 13.045 -65.979 -1.132 1.00 47.36 332 CYS B O 1
ATOM 6088 N N . LYS B 1 333 ? 13.127 -65.211 -3.242 1.00 39.69 333 LYS B N 1
ATOM 6089 C CA . LYS B 1 333 ? 12.021 -66.007 -3.785 1.00 36.85 333 LYS B CA 1
ATOM 6090 C C . LYS B 1 333 ? 10.653 -65.714 -3.161 1.00 36.30 333 LYS B C 1
ATOM 6091 O O . LYS B 1 333 ? 9.690 -66.449 -3.436 1.00 31.89 333 LYS B O 1
ATOM 6097 N N . LYS B 1 334 ? 10.510 -64.631 -2.387 1.00 32.14 334 LYS B N 1
ATOM 6098 C CA . LYS B 1 334 ? 9.256 -64.376 -1.679 1.00 31.07 334 LYS B CA 1
ATOM 6099 C C . LYS B 1 334 ? 8.113 -64.069 -2.643 1.00 30.93 334 LYS B C 1
ATOM 6100 O O . LYS B 1 334 ? 6.984 -64.539 -2.446 1.00 29.85 334 LYS B O 1
ATOM 6106 N N . CYS B 1 335 ? 8.375 -63.261 -3.674 1.00 29.70 335 CYS B N 1
ATOM 6107 C CA . CYS B 1 335 ? 7.347 -62.990 -4.677 1.00 27.09 335 CYS B CA 1
ATOM 6108 C C . CYS B 1 335 ? 6.896 -64.277 -5.357 1.00 27.87 335 CYS B C 1
ATOM 6109 O O . CYS B 1 335 ? 5.697 -64.476 -5.594 1.00 29.29 335 CYS B O 1
ATOM 6112 N N . ALA B 1 336 ? 7.846 -65.161 -5.674 1.00 26.39 336 ALA B N 1
ATOM 6113 C CA . ALA B 1 336 ? 7.518 -66.412 -6.352 1.00 30.58 336 ALA B CA 1
ATOM 6114 C C . ALA B 1 336 ? 6.671 -67.319 -5.468 1.00 31.16 336 ALA B C 1
ATOM 6115 O O . ALA B 1 336 ? 5.778 -68.019 -5.960 1.00 29.62 336 ALA B O 1
ATOM 6117 N N . ARG B 1 337 ? 6.928 -67.314 -4.159 1.00 33.37 337 ARG B N 1
ATOM 6118 C CA . ARG B 1 337 ? 6.140 -68.152 -3.264 1.00 34.63 337 ARG B CA 1
ATOM 6119 C C . ARG B 1 337 ? 4.750 -67.583 -3.005 1.00 35.00 337 ARG B C 1
ATOM 6120 O O . ARG B 1 337 ? 3.814 -68.351 -2.752 1.00 33.93 337 ARG B O 1
ATOM 6128 N N . GLU B 1 338 ? 4.584 -66.257 -3.084 1.00 29.45 338 GLU B N 1
ATOM 6129 C CA . GLU B 1 338 ? 3.301 -65.632 -2.799 1.00 29.61 338 GLU B CA 1
ATOM 6130 C C . GLU B 1 338 ? 2.440 -65.434 -4.034 1.00 26.73 338 GLU B C 1
ATOM 6131 O O . GLU B 1 338 ? 1.242 -65.155 -3.896 1.00 29.01 338 GLU B O 1
ATOM 6137 N N . CYS B 1 339 ? 3.021 -65.542 -5.218 1.00 28.84 339 CYS B N 1
ATOM 6138 C CA . CYS B 1 339 ? 2.299 -65.276 -6.451 1.00 24.15 339 CYS B CA 1
ATOM 6139 C C . CYS B 1 339 ? 1.095 -66.204 -6.572 1.00 26.87 339 CYS B C 1
ATOM 6140 O O . CYS B 1 339 ? 1.264 -67.435 -6.562 1.00 30.56 339 CYS B O 1
ATOM 6143 N N . PRO B 1 340 ? -0.122 -65.669 -6.692 1.00 28.60 340 PRO B N 1
ATOM 6144 C CA . PRO B 1 340 ? -1.313 -66.535 -6.704 1.00 26.21 340 PRO B CA 1
ATOM 6145 C C . PRO B 1 340 ? -1.456 -67.379 -7.957 1.00 28.43 340 PRO B C 1
ATOM 6146 O O . PRO B 1 340 ? -2.339 -68.243 -7.982 1.00 30.37 340 PRO B O 1
ATOM 6150 N N . SER B 1 341 ? -0.627 -67.172 -8.980 1.00 25.01 341 SER B N 1
ATOM 6151 C CA . SER B 1 341 ? -0.712 -67.930 -10.227 1.00 28.55 341 SER B CA 1
ATOM 6152 C C . SER B 1 341 ? 0.552 -68.724 -10.544 1.00 23.88 341 SER B C 1
ATOM 6153 O O . SER B 1 341 ? 0.619 -69.353 -11.611 1.00 29.33 341 SER B O 1
ATOM 6156 N N . LYS B 1 342 ? 1.546 -68.725 -9.648 1.00 24.09 342 LYS B N 1
ATOM 6157 C CA . LYS B 1 342 ? 2.836 -69.387 -9.876 1.00 28.91 342 LYS B CA 1
ATOM 6158 C C . LYS B 1 342 ? 3.490 -68.925 -11.178 1.00 30.96 342 LYS B C 1
ATOM 6159 O O . LYS B 1 342 ? 4.135 -69.697 -11.894 1.00 30.19 342 LYS B O 1
ATOM 6165 N N . ALA B 1 343 ? 3.346 -67.635 -11.474 1.00 26.58 343 ALA B N 1
ATOM 6166 C CA . ALA B 1 343 ? 3.903 -67.084 -12.700 1.00 25.53 343 ALA B CA 1
ATOM 6167 C C . ALA B 1 343 ? 5.402 -66.817 -12.595 1.00 21.99 343 ALA B C 1
ATOM 6168 O O . ALA B 1 343 ? 6.098 -66.828 -13.618 1.00 27.31 343 ALA B O 1
ATOM 6170 N N . ILE B 1 344 ? 5.918 -66.579 -11.390 1.00 26.20 344 ILE B N 1
ATOM 6171 C CA . ILE B 1 344 ? 7.295 -66.136 -11.195 1.00 25.10 344 ILE B CA 1
ATOM 6172 C C . ILE B 1 344 ? 8.170 -67.344 -10.886 1.00 29.35 344 ILE B C 1
ATOM 6173 O O . ILE B 1 344 ? 7.850 -68.148 -10.001 1.00 33.27 344 ILE B O 1
ATOM 6178 N N . THR B 1 345 ? 9.290 -67.452 -11.591 1.00 26.24 345 THR B N 1
ATOM 6179 C CA . THR B 1 345 ? 10.150 -68.613 -11.429 1.00 29.16 345 THR B CA 1
ATOM 6180 C C . THR B 1 345 ? 10.929 -68.546 -10.121 1.00 34.88 345 THR B C 1
ATOM 6181 O O . THR B 1 345 ? 11.237 -67.469 -9.600 1.00 27.54 345 THR B O 1
ATOM 6185 N N . GLU B 1 346 ? 11.239 -69.727 -9.585 1.00 37.72 346 GLU B N 1
ATOM 6186 C CA . GLU B 1 346 ? 12.169 -69.864 -8.473 1.00 38.65 346 GLU B CA 1
ATOM 6187 C C . GLU B 1 346 ? 13.559 -70.276 -8.933 1.00 35.21 346 GLU B C 1
ATOM 6188 O O . GLU B 1 346 ? 14.444 -70.459 -8.096 1.00 36.94 346 GLU B O 1
ATOM 6194 N N . GLY B 1 347 ? 13.772 -70.411 -10.237 1.00 36.15 347 GLY B N 1
ATOM 6195 C CA . GLY B 1 347 ? 15.043 -70.848 -10.760 1.00 37.63 347 GLY B CA 1
ATOM 6196 C C . GLY B 1 347 ? 15.976 -69.700 -11.075 1.00 36.63 347 GLY B C 1
ATOM 6197 O O . GLY B 1 347 ? 15.677 -68.529 -10.815 1.00 35.98 347 GLY B O 1
ATOM 6198 N N . PRO B 1 348 ? 17.132 -70.017 -11.648 1.00 36.16 348 PRO B N 1
ATOM 6199 C CA . PRO B 1 348 ? 18.117 -68.981 -11.969 1.00 35.89 348 PRO B CA 1
ATOM 6200 C C . PRO B 1 348 ? 17.787 -68.282 -13.283 1.00 34.98 348 PRO B C 1
ATOM 6201 O O . PRO B 1 348 ? 16.902 -68.688 -14.039 1.00 36.01 348 PRO B O 1
ATOM 6205 N N . ARG B 1 349 ? 18.538 -67.221 -13.551 1.00 39.14 349 ARG B N 1
ATOM 6206 C CA . ARG B 1 349 ? 18.359 -66.451 -14.772 1.00 36.77 349 ARG B CA 1
ATOM 6207 C C . ARG B 1 349 ? 18.928 -67.198 -15.970 1.00 39.37 349 ARG B C 1
ATOM 6208 O O . ARG B 1 349 ? 19.930 -67.910 -15.866 1.00 42.32 349 ARG B O 1
ATOM 6216 N N . THR B 1 350 ? 18.270 -67.032 -17.119 1.00 32.07 350 THR B N 1
ATOM 6217 C CA . THR B 1 350 ? 18.696 -67.646 -18.373 1.00 34.89 350 THR B CA 1
ATOM 6218 C C . THR B 1 350 ? 18.504 -66.648 -19.507 1.00 35.99 350 THR B C 1
ATOM 6219 O O . THR B 1 350 ? 17.975 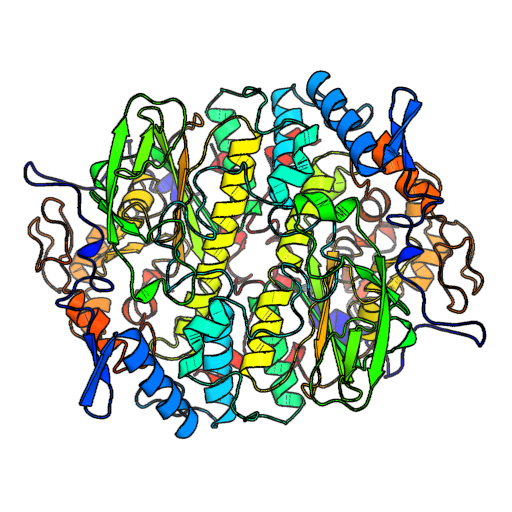-65.547 -19.313 1.00 33.97 350 THR B O 1
ATOM 6223 N N . PHE B 1 351 ? 18.929 -67.045 -20.709 1.00 35.09 351 PHE B N 1
ATOM 6224 C CA . PHE B 1 351 ? 18.736 -66.246 -21.916 1.00 33.51 351 PHE B CA 1
ATOM 6225 C C . PHE B 1 351 ? 17.580 -66.725 -22.780 1.00 33.76 351 PHE B C 1
ATOM 6226 O O . PHE B 1 351 ? 17.411 -66.211 -23.888 1.00 36.00 351 PHE B O 1
ATOM 6234 N N . GLU B 1 352 ? 16.812 -67.724 -22.350 1.00 36.54 352 GLU B N 1
ATOM 6235 C CA . GLU B 1 352 ? 15.758 -68.268 -23.203 1.00 41.96 352 GLU B CA 1
ATOM 6236 C C . GLU B 1 352 ? 14.407 -68.041 -22.546 1.00 38.29 352 GLU B C 1
ATOM 6237 O O . GLU B 1 352 ? 14.166 -68.510 -21.428 1.00 38.28 352 GLU B O 1
ATOM 6243 N N . GLY B 1 353 ? 13.530 -67.330 -23.249 1.00 34.90 353 GLY B N 1
ATOM 6244 C CA . GLY B 1 353 ? 12.215 -67.045 -22.704 1.00 32.64 353 GLY B CA 1
ATOM 6245 C C . GLY B 1 353 ? 11.401 -68.307 -22.503 1.00 35.68 353 GLY B C 1
ATOM 6246 O O . GLY B 1 353 ? 11.616 -69.331 -23.161 1.00 35.24 353 GLY B O 1
ATOM 6247 N N . ARG B 1 354 ? 10.462 -68.233 -21.563 1.00 36.86 354 ARG B N 1
ATOM 6248 C CA . ARG B 1 354 ? 9.568 -69.355 -21.315 1.00 37.95 354 ARG B CA 1
ATOM 6249 C C . ARG B 1 354 ? 8.484 -69.475 -22.373 1.00 42.38 354 ARG B C 1
ATOM 6250 O O . ARG B 1 354 ? 8.045 -70.592 -22.673 1.00 41.12 354 ARG B O 1
ATOM 6258 N N . SER B 1 355 ? 8.034 -68.356 -22.938 1.00 32.76 355 SER B N 1
ATOM 6259 C CA . SER B 1 355 ? 6.971 -68.387 -23.932 1.00 30.15 355 SER B CA 1
ATOM 6260 C C . SER B 1 355 ? 7.131 -67.192 -24.866 1.00 29.15 355 SER B C 1
ATOM 6261 O O . SER B 1 355 ? 8.094 -66.425 -24.764 1.00 28.01 355 SER B O 1
ATOM 6264 N N . ILE B 1 356 ? 6.160 -67.037 -25.770 1.00 28.68 356 ILE B N 1
ATOM 6265 C CA . ILE B 1 356 ? 6.134 -65.934 -26.732 1.00 25.24 356 ILE B CA 1
ATOM 6266 C C . ILE B 1 356 ? 6.140 -64.584 -26.027 1.00 23.94 356 ILE B C 1
ATOM 6267 O O . ILE B 1 356 ? 6.591 -63.578 -26.596 1.00 24.26 356 ILE B O 1
ATOM 6272 N N . HIS B 1 357 ? 5.652 -64.531 -24.783 1.00 25.51 357 HIS B N 1
ATOM 6273 C CA . HIS B 1 357 ? 5.520 -63.253 -24.091 1.00 24.97 357 HIS B CA 1
ATOM 6274 C C . HIS B 1 357 ? 6.860 -62.689 -23.631 1.00 25.56 357 HIS B C 1
ATOM 6275 O O . HIS B 1 357 ? 6.933 -61.489 -23.331 1.00 21.49 357 HIS B O 1
ATOM 6282 N N . ASN B 1 358 ? 7.910 -63.511 -23.576 1.00 22.49 358 ASN B N 1
ATOM 6283 C CA . ASN B 1 358 ? 9.240 -63.087 -23.149 1.00 22.45 358 ASN B CA 1
ATOM 6284 C C . ASN B 1 358 ? 10.139 -62.816 -24.351 1.00 23.67 358 ASN B C 1
ATOM 6285 O O . ASN B 1 358 ? 10.074 -63.512 -25.368 1.00 27.21 358 ASN B O 1
ATOM 6290 N N . GLN B 1 359 ? 11.019 -61.818 -24.204 1.00 25.91 359 GLN B N 1
ATOM 6291 C CA . GLN B 1 359 ? 12.070 -61.543 -25.183 1.00 26.11 359 GLN B CA 1
ATOM 6292 C C . GLN B 1 359 ? 13.306 -62.379 -24.860 1.00 28.49 359 GLN B C 1
ATOM 6293 O O . GLN B 1 359 ? 13.962 -62.152 -23.839 1.00 29.03 359 GLN B O 1
ATOM 6299 N N . SER B 1 360 ? 13.639 -63.325 -25.735 1.00 28.14 360 SER B N 1
ATOM 6300 C CA . SER B 1 360 ? 14.839 -64.126 -25.547 1.00 30.52 360 SER B CA 1
ATOM 6301 C C . SER B 1 360 ? 16.087 -63.328 -25.918 1.00 25.38 360 SER B C 1
ATOM 6302 O O . SER B 1 360 ? 16.030 -62.328 -26.645 1.00 28.93 360 SER B O 1
ATOM 6305 N N . GLY B 1 361 ? 17.230 -63.792 -25.414 1.00 31.72 361 GLY B N 1
ATOM 6306 C CA . GLY B 1 361 ? 18.509 -63.192 -25.730 1.00 32.12 361 GLY B CA 1
ATOM 6307 C C . GLY B 1 361 ? 19.059 -62.227 -24.703 1.00 31.11 361 GLY B C 1
ATOM 6308 O O . GLY B 1 361 ? 20.099 -61.615 -24.959 1.00 33.16 361 GLY B O 1
ATOM 6309 N N . LYS B 1 362 ? 18.391 -62.056 -23.562 1.00 28.53 362 LYS B N 1
ATOM 6310 C CA . LYS B 1 362 ? 18.888 -61.220 -22.475 1.00 31.12 362 LYS B CA 1
ATOM 6311 C C . LYS B 1 362 ? 18.801 -62.000 -21.173 1.00 30.13 362 LYS B C 1
ATOM 6312 O O . LYS B 1 362 ? 17.858 -62.772 -20.964 1.00 30.56 362 LYS B O 1
ATOM 6318 N N . LEU B 1 363 ? 19.793 -61.810 -20.306 1.00 30.97 363 LEU B N 1
ATOM 6319 C CA . LEU B 1 363 ? 19.867 -62.557 -19.053 1.00 32.80 363 LEU B CA 1
ATOM 6320 C C . LEU B 1 363 ? 18.845 -61.996 -18.074 1.00 32.09 363 LEU B C 1
ATOM 6321 O O . LEU B 1 363 ? 18.976 -60.855 -17.617 1.00 33.69 363 LEU B O 1
ATOM 6326 N N . GLN B 1 364 ? 17.833 -62.798 -17.745 1.00 30.52 364 GLN B N 1
ATOM 6327 C CA . GLN B 1 364 ? 16.762 -62.355 -16.862 1.00 29.56 364 GLN B CA 1
ATOM 6328 C C . GLN B 1 364 ? 16.106 -63.569 -16.222 1.00 30.55 364 GLN B C 1
ATOM 6329 O O . GLN B 1 364 ? 16.263 -64.707 -16.682 1.00 33.16 364 GLN B O 1
ATOM 6335 N N . TRP B 1 365 ? 15.372 -63.311 -15.143 1.00 27.09 365 TRP B N 1
ATOM 6336 C CA . TRP B 1 365 ? 14.460 -64.318 -14.623 1.00 29.96 365 TRP B CA 1
ATOM 6337 C C . TRP B 1 365 ? 13.272 -64.445 -15.573 1.00 32.64 365 TRP B C 1
ATOM 6338 O O . TRP B 1 365 ? 12.619 -63.445 -15.902 1.00 29.27 365 TRP B O 1
ATOM 6349 N N . GLN B 1 366 ? 13.010 -65.673 -16.031 1.00 30.06 366 GLN B N 1
ATOM 6350 C CA . GLN B 1 366 ? 11.988 -65.933 -17.041 1.00 29.11 366 GLN B CA 1
ATOM 6351 C C . GLN B 1 366 ? 10.679 -66.301 -16.347 1.00 33.89 366 GLN B C 1
ATOM 6352 O O . GLN B 1 366 ? 10.581 -67.351 -15.704 1.00 34.01 366 GLN B O 1
ATOM 6358 N N . ASN B 1 367 ? 9.678 -65.431 -16.466 1.00 29.57 367 ASN B N 1
ATOM 6359 C CA . ASN B 1 367 ? 8.391 -65.625 -15.818 1.00 26.31 367 ASN B CA 1
ATOM 6360 C C . ASN B 1 367 ? 7.312 -65.937 -16.853 1.00 26.17 367 ASN B C 1
ATOM 6361 O O . ASN B 1 367 ? 7.441 -65.590 -18.031 1.00 27.17 367 ASN B O 1
ATOM 6366 N N . ASP B 1 368 ? 6.265 -66.647 -16.418 1.00 26.67 368 ASP B N 1
ATOM 6367 C CA . ASP B 1 368 ? 5.153 -67.022 -17.299 1.00 28.44 368 ASP B CA 1
ATOM 6368 C C . ASP B 1 368 ? 4.045 -65.993 -17.137 1.00 24.18 368 ASP B C 1
ATOM 6369 O O . ASP B 1 368 ? 3.211 -66.096 -16.235 1.00 26.86 368 ASP B O 1
ATOM 6374 N N . TYR B 1 369 ? 4.014 -65.035 -18.053 1.00 29.36 369 TYR B N 1
ATOM 6375 C CA . TYR B 1 369 ? 3.136 -63.885 -17.940 1.00 25.64 369 TYR B CA 1
ATOM 6376 C C . TYR B 1 369 ? 1.715 -64.162 -18.405 1.00 25.93 369 TYR B C 1
ATOM 6377 O O . TYR B 1 369 ? 0.816 -63.372 -18.096 1.00 25.61 369 TYR B O 1
ATOM 6386 N N . ASN B 1 370 ? 1.468 -65.284 -19.094 1.00 25.16 370 ASN B N 1
ATOM 6387 C CA . ASN B 1 370 ? 0.081 -65.659 -19.315 1.00 22.31 370 ASN B CA 1
ATOM 6388 C C . ASN B 1 370 ? -0.561 -66.164 -18.025 1.00 20.68 370 ASN B C 1
ATOM 6389 O O . ASN B 1 370 ? -1.761 -65.948 -17.800 1.00 22.38 370 ASN B O 1
ATOM 6394 N N . LYS B 1 371 ? 0.214 -66.844 -17.173 1.00 22.84 371 LYS B N 1
ATOM 6395 C CA . LYS B 1 371 ? -0.302 -67.222 -15.859 1.00 24.26 371 LYS B CA 1
ATOM 6396 C C . LYS B 1 371 ? -0.672 -65.990 -15.044 1.00 21.49 371 LYS B C 1
ATOM 6397 O O . LYS B 1 371 ? -1.717 -65.965 -14.383 1.00 21.09 371 LYS B O 1
ATOM 6403 N N . CYS B 1 372 ? 0.174 -64.957 -15.073 1.00 26.04 372 CYS B N 1
ATOM 6404 C CA . CYS B 1 372 ? -0.162 -63.733 -14.358 1.00 24.77 372 CYS B CA 1
ATOM 6405 C C . CYS B 1 372 ? -1.484 -63.167 -14.849 1.00 22.12 372 CYS B C 1
ATOM 6406 O O . CYS B 1 372 ? -2.407 -62.943 -14.059 1.00 20.95 372 CYS B O 1
ATOM 6409 N N . LEU B 1 373 ? -1.610 -62.967 -16.167 1.00 19.88 373 LEU B N 1
ATOM 6410 C CA . LEU B 1 373 ? -2.828 -62.357 -16.685 1.00 20.92 373 LEU B CA 1
ATOM 6411 C C . LEU B 1 373 ? -4.059 -63.198 -16.368 1.00 21.63 373 LEU B C 1
ATOM 6412 O O . LEU B 1 373 ? -5.129 -62.642 -16.112 1.00 19.30 373 LEU B O 1
ATOM 6417 N N . GLY B 1 374 ? -3.923 -64.531 -16.356 1.00 21.99 374 GLY B N 1
ATOM 6418 C CA . GLY B 1 374 ? -5.058 -65.385 -16.038 1.00 23.88 374 GLY B CA 1
ATOM 6419 C C . GLY B 1 374 ? -5.650 -65.126 -14.665 1.00 22.45 374 GLY B C 1
ATOM 6420 O O . GLY B 1 374 ? -6.846 -65.349 -14.449 1.00 22.46 374 GLY B O 1
ATOM 6421 N N . TYR B 1 375 ? -4.840 -64.633 -13.728 1.00 19.61 375 TYR B N 1
ATOM 6422 C CA . TYR B 1 375 ? -5.344 -64.374 -12.385 1.00 22.15 375 TYR B CA 1
ATOM 6423 C C . TYR B 1 375 ? -6.164 -63.090 -12.310 1.00 20.19 375 TYR B C 1
ATOM 6424 O O . TYR B 1 375 ? -6.918 -62.904 -11.348 1.00 20.40 375 TYR B O 1
ATOM 6433 N N . TRP B 1 376 ? -6.053 -62.216 -13.314 1.00 21.42 376 TRP B N 1
ATOM 6434 C CA . TRP B 1 376 ? -6.715 -60.914 -13.216 1.00 19.94 376 TRP B CA 1
ATOM 6435 C C . TRP B 1 376 ? -8.232 -61.023 -13.363 1.00 21.21 376 TRP B C 1
ATOM 6436 O O . TRP B 1 376 ? -8.953 -60.405 -12.559 1.00 21.45 376 TRP B O 1
ATOM 6447 N N . PRO B 1 377 ? -8.788 -61.771 -14.329 1.00 20.50 377 PRO B N 1
ATOM 6448 C CA . PRO B 1 377 ? -10.244 -61.986 -14.306 1.00 21.50 377 PRO B CA 1
ATOM 6449 C C . PRO B 1 377 ? -10.713 -62.741 -13.078 1.00 21.44 377 PRO B C 1
ATOM 6450 O O . PRO B 1 377 ? -11.830 -62.500 -12.601 1.00 22.25 377 PRO B O 1
ATOM 6454 N N A GLU B 1 378 ? -9.898 -63.658 -12.547 0.54 22.40 378 GLU B N 1
ATOM 6455 N N B GLU B 1 378 ? -9.894 -63.665 -12.567 0.46 22.40 378 GLU B N 1
ATOM 6456 C CA A GLU B 1 378 ? -10.320 -64.428 -11.382 0.54 23.15 378 GLU B CA 1
ATOM 6457 C CA B GLU B 1 378 ? -10.272 -64.437 -11.389 0.46 23.17 378 GLU B CA 1
ATOM 6458 C C A GLU B 1 378 ? -10.413 -63.543 -10.148 0.54 22.76 378 GLU B C 1
ATOM 6459 C C B GLU B 1 378 ? -10.417 -63.534 -10.174 0.46 22.76 378 GLU B C 1
ATOM 6460 O O A GLU B 1 378 ? -11.328 -63.698 -9.330 0.54 25.02 378 GLU B O 1
ATOM 6461 O O B GLU B 1 378 ? -11.373 -63.663 -9.400 0.46 24.98 378 GLU B O 1
ATOM 6472 N N . SER B 1 379 ? -9.491 -62.594 -10.009 1.00 23.56 379 SER B N 1
ATOM 6473 C CA . SER B 1 379 ? -9.447 -61.743 -8.833 1.00 23.75 379 SER B CA 1
ATOM 6474 C C . SER B 1 379 ? -10.156 -60.415 -9.046 1.00 22.62 379 SER B C 1
ATOM 6475 O O . SER B 1 379 ? -10.409 -59.705 -8.070 1.00 22.05 379 SER B O 1
ATOM 6478 N N . GLY B 1 380 ? -10.483 -60.070 -10.287 1.00 19.86 380 GLY B N 1
ATOM 6479 C CA . GLY B 1 380 ? -11.188 -58.831 -10.553 1.00 19.41 380 GLY B CA 1
ATOM 6480 C C . GLY B 1 380 ? -10.349 -57.578 -10.432 1.00 19.96 380 GLY B C 1
ATOM 6481 O O . GLY B 1 380 ? -10.895 -56.505 -10.167 1.00 18.98 380 GLY B O 1
ATOM 6482 N N . GLY B 1 381 ? -9.048 -57.673 -10.656 1.00 23.48 381 GLY B N 1
ATOM 6483 C CA . GLY B 1 381 ? -8.165 -56.538 -10.486 1.00 23.30 381 GLY B CA 1
ATOM 6484 C C . GLY B 1 381 ? -6.895 -56.686 -11.295 1.00 21.56 381 GLY B C 1
ATOM 6485 O O . GLY B 1 381 ? -6.874 -57.358 -12.323 1.00 22.65 381 GLY B O 1
ATOM 6486 N N . TYR B 1 382 ? -5.826 -56.011 -10.841 1.00 18.70 382 TYR B N 1
ATOM 6487 C CA . TYR B 1 382 ? -4.511 -56.072 -11.484 1.00 17.62 382 TYR B CA 1
ATOM 6488 C C . TYR B 1 382 ? -3.473 -56.682 -10.555 1.00 21.10 382 TYR B C 1
ATOM 6489 O O . TYR B 1 382 ? -2.272 -56.428 -10.719 1.00 20.31 382 TYR B O 1
ATOM 6498 N N . CYS B 1 383 ? -3.927 -57.466 -9.573 1.00 19.34 383 CYS B N 1
ATOM 6499 C CA . CYS B 1 383 ? -3.097 -58.155 -8.588 1.00 19.74 383 CYS B CA 1
ATOM 6500 C C . CYS B 1 383 ? -2.105 -57.199 -7.933 1.00 19.57 383 CYS B C 1
ATOM 6501 O O . CYS B 1 383 ? -2.511 -56.266 -7.231 1.00 19.73 383 CYS B O 1
ATOM 6504 N N . GLY B 1 384 ? -0.812 -57.407 -8.169 1.00 17.91 384 GLY B N 1
ATOM 6505 C CA . GLY B 1 384 ? 0.228 -56.639 -7.505 1.00 20.23 384 GLY B CA 1
ATOM 6506 C C . GLY B 1 384 ? 0.790 -57.274 -6.250 1.00 23.24 384 GLY B C 1
ATOM 6507 O O . GLY B 1 384 ? 1.542 -56.614 -5.525 1.00 20.67 384 GLY B O 1
ATOM 6508 N N . VAL B 1 385 ? 0.466 -58.541 -5.975 1.00 17.51 385 VAL B N 1
ATOM 6509 C CA . VAL B 1 385 ? 0.939 -59.180 -4.748 1.00 17.99 385 VAL B CA 1
ATOM 6510 C C . VAL B 1 385 ? 2.459 -59.217 -4.707 1.00 18.77 385 VAL B C 1
ATOM 6511 O O . VAL B 1 385 ? 3.071 -59.020 -3.646 1.00 20.80 385 VAL B O 1
ATOM 6515 N N . CYS B 1 386 ? 3.090 -59.487 -5.854 1.00 20.28 386 CYS B N 1
ATOM 6516 C CA . CYS B 1 386 ? 4.546 -59.540 -5.914 1.00 20.96 386 CYS B CA 1
ATOM 6517 C C . CYS B 1 386 ? 5.154 -58.217 -5.464 1.00 26.03 386 CYS B C 1
ATOM 6518 O O . CYS B 1 386 ? 6.097 -58.193 -4.664 1.00 24.49 386 CYS B O 1
ATOM 6521 N N . VAL B 1 387 ? 4.602 -57.100 -5.949 1.00 21.24 387 VAL B N 1
ATOM 6522 C CA . VAL B 1 387 ? 5.048 -55.784 -5.495 1.00 22.65 387 VAL B CA 1
ATOM 6523 C C . VAL B 1 387 ? 4.783 -55.622 -4.001 1.00 20.23 387 VAL B C 1
ATOM 6524 O O . VAL B 1 387 ? 5.642 -55.146 -3.247 1.00 22.70 387 VAL B O 1
ATOM 6528 N N . ALA B 1 388 ? 3.608 -56.063 -3.543 1.00 19.91 388 ALA B N 1
ATOM 6529 C CA . ALA B 1 388 ? 3.217 -55.852 -2.151 1.00 22.81 388 ALA B CA 1
ATOM 6530 C C . ALA B 1 388 ? 4.119 -56.597 -1.170 1.00 26.07 388 ALA B C 1
ATOM 6531 O O . ALA B 1 388 ? 4.391 -56.096 -0.072 1.00 26.72 388 ALA B O 1
ATOM 6533 N N . VAL B 1 389 ? 4.580 -57.802 -1.525 1.00 23.06 389 VAL B N 1
ATOM 6534 C CA . VAL B 1 389 ? 5.336 -58.604 -0.563 1.00 25.97 389 VAL B CA 1
ATOM 6535 C C . VAL B 1 389 ? 6.844 -58.406 -0.653 1.00 25.80 389 VAL B C 1
ATOM 6536 O O . VAL B 1 389 ? 7.575 -58.933 0.203 1.00 27.77 389 VAL B O 1
ATOM 6540 N N . CYS B 1 390 ? 7.334 -57.673 -1.648 1.00 22.12 390 CYS B N 1
ATOM 6541 C CA . CYS B 1 390 ? 8.776 -57.554 -1.847 1.00 22.84 390 CYS B CA 1
ATOM 6542 C C . CYS B 1 390 ? 9.390 -56.802 -0.676 1.00 26.97 390 CYS B C 1
ATOM 6543 O O . CYS B 1 390 ? 8.888 -55.735 -0.309 1.00 24.26 390 CYS B O 1
ATOM 6546 N N . PRO B 1 391 ? 10.460 -57.317 -0.064 1.00 24.99 391 PRO B N 1
ATOM 6547 C CA . PRO B 1 391 ? 11.075 -56.580 1.052 1.00 27.72 391 PRO B CA 1
ATOM 6548 C C . PRO B 1 391 ? 11.491 -55.168 0.680 1.00 28.55 391 PRO B C 1
ATOM 6549 O O . PRO B 1 391 ? 11.480 -54.286 1.544 1.00 32.25 391 PRO B O 1
ATOM 6553 N N . PHE B 1 392 ? 11.833 -54.919 -0.589 1.00 26.90 392 PHE B N 1
ATOM 6554 C CA . PHE B 1 392 ? 12.245 -53.579 -0.996 1.00 24.66 392 PHE B CA 1
ATOM 6555 C C . PHE B 1 392 ? 11.085 -52.591 -1.011 1.00 27.79 392 PHE B C 1
ATOM 6556 O O . PHE B 1 392 ? 11.321 -51.378 -1.023 1.00 26.05 392 PHE B O 1
ATOM 6564 N N . THR B 1 393 ? 9.843 -53.075 -1.020 1.00 25.68 393 THR B N 1
ATOM 6565 C CA . THR B 1 393 ? 8.702 -52.167 -0.989 1.00 25.37 393 THR B CA 1
ATOM 6566 C C . THR B 1 393 ? 8.545 -51.533 0.388 1.00 30.42 393 THR B C 1
ATOM 6567 O O . THR B 1 393 ? 8.037 -50.414 0.491 1.00 33.09 393 THR B O 1
ATOM 6571 N N . LYS B 1 394 ? 9.000 -52.202 1.444 1.00 41.29 394 LYS B N 1
ATOM 6572 C CA . LYS B 1 394 ? 8.862 -51.650 2.797 1.00 47.80 394 LYS B CA 1
ATOM 6573 C C . LYS B 1 394 ? 10.102 -50.856 3.174 1.00 48.77 394 LYS B C 1
ATOM 6574 O O . LYS B 1 394 ? 9.974 -49.679 3.488 1.00 53.57 394 LYS B O 1
ATOM 6580 N N . ASN B 1 431 ? -6.722 -53.658 6.921 1.00 38.82 431 ASN B N 1
ATOM 6581 C CA . ASN B 1 431 ? -7.679 -53.977 5.876 1.00 32.16 431 ASN B CA 1
ATOM 6582 C C . ASN B 1 431 ? -8.094 -52.725 5.113 1.00 29.93 431 ASN B C 1
ATOM 6583 O O . ASN B 1 431 ? -7.580 -51.641 5.361 1.00 26.96 431 ASN B O 1
ATOM 6588 N N . ILE B 1 432 ? -9.052 -52.876 4.199 1.00 27.29 432 ILE B N 1
ATOM 6589 C CA . ILE B 1 432 ? -9.373 -51.770 3.302 1.00 22.49 432 ILE B CA 1
ATOM 6590 C C . ILE B 1 432 ? -10.168 -50.668 4.012 1.00 25.35 432 ILE B C 1
ATOM 6591 O O . ILE B 1 432 ? -9.995 -49.481 3.704 1.00 22.91 432 ILE B O 1
ATOM 6596 N N . THR B 1 433 ? -11.033 -51.022 4.972 1.00 25.27 433 THR B N 1
ATOM 6597 C CA . THR B 1 433 ? -11.661 -49.994 5.801 1.00 22.60 433 THR B CA 1
ATOM 6598 C C . THR B 1 433 ? -10.612 -49.120 6.470 1.00 23.79 433 THR B C 1
ATOM 6599 O O . THR B 1 433 ? -10.743 -47.892 6.507 1.00 23.52 433 THR B O 1
ATOM 6603 N N . GLU B 1 434 ? -9.557 -49.739 6.999 1.00 23.88 434 GLU B N 1
ATOM 6604 C CA . GLU B 1 434 ? -8.504 -48.975 7.658 1.00 24.89 434 GLU B CA 1
ATOM 6605 C C . GLU B 1 434 ? -7.743 -48.089 6.680 1.00 24.40 434 GLU B C 1
ATOM 6606 O O . GLU B 1 434 ? -7.271 -47.012 7.066 1.00 22.33 434 GLU B O 1
ATOM 6612 N N . VAL B 1 435 ? -7.609 -48.520 5.419 1.00 21.84 435 VAL B N 1
ATOM 6613 C CA . VAL B 1 435 ? -6.986 -47.665 4.413 1.00 18.13 435 VAL B CA 1
ATOM 6614 C C . VAL B 1 435 ? -7.857 -46.438 4.152 1.00 20.13 435 VAL B C 1
ATOM 6615 O O . VAL B 1 435 ? -7.369 -45.303 4.161 1.00 19.20 435 VAL B O 1
ATOM 6619 N N . TRP B 1 436 ? -9.165 -46.650 3.934 1.00 20.69 436 TRP B N 1
ATOM 6620 C CA . TRP B 1 436 ? -10.083 -45.532 3.706 1.00 19.11 436 TRP B CA 1
ATOM 6621 C C . TRP B 1 436 ? -10.145 -44.589 4.903 1.00 21.71 436 TRP B C 1
ATOM 6622 O O . TRP B 1 436 ? -10.417 -43.396 4.739 1.00 21.75 436 TRP B O 1
ATOM 6633 N N . ASP B 1 437 ? -9.969 -45.109 6.115 1.00 18.58 437 ASP B N 1
ATOM 6634 C CA . ASP B 1 437 ? -10.029 -44.271 7.305 1.00 19.87 437 ASP B CA 1
ATOM 6635 C C . ASP B 1 437 ? -8.658 -43.769 7.744 1.00 21.16 437 ASP B C 1
ATOM 6636 O O . ASP B 1 437 ? -8.560 -43.068 8.760 1.00 22.66 437 ASP B O 1
ATOM 6641 N N . GLY B 1 438 ? -7.597 -44.109 7.013 1.00 21.59 438 GLY B N 1
ATOM 6642 C CA . GLY B 1 438 ? -6.249 -43.929 7.479 1.00 20.65 438 GLY B CA 1
ATOM 6643 C C . GLY B 1 438 ? -5.521 -42.790 6.795 1.00 20.27 438 GLY B C 1
ATOM 6644 O O . GLY B 1 438 ? -6.124 -41.889 6.198 1.00 19.52 438 GLY B O 1
ATOM 6645 N N . LYS B 1 439 ? -4.195 -42.847 6.872 1.00 21.48 439 LYS B N 1
ATOM 6646 C CA . LYS B 1 439 ? -3.330 -41.776 6.388 1.00 20.20 439 LYS B CA 1
ATOM 6647 C C . LYS B 1 439 ? -3.397 -41.622 4.870 1.00 17.48 439 LYS B C 1
ATOM 6648 O O . LYS B 1 439 ? -3.344 -42.602 4.125 1.00 18.79 439 LYS B O 1
ATOM 6654 N N . ILE B 1 440 ? -3.465 -40.371 4.411 1.00 19.33 440 ILE B N 1
ATOM 6655 C CA . ILE B 1 440 ? -3.348 -40.059 2.992 1.00 17.52 440 ILE B CA 1
ATOM 6656 C C . ILE B 1 440 ? -2.819 -38.634 2.868 1.00 19.58 440 ILE B C 1
ATOM 6657 O O . ILE B 1 440 ? -2.849 -37.846 3.813 1.00 18.43 440 ILE B O 1
ATOM 6662 N N . ASN B 1 441 ? -2.287 -38.321 1.698 1.00 16.46 441 ASN B N 1
ATOM 6663 C CA . ASN B 1 441 ? -1.737 -37.002 1.417 1.00 16.07 441 ASN B CA 1
ATOM 6664 C C . ASN B 1 441 ? -1.782 -36.844 -0.097 1.00 17.48 441 ASN B C 1
ATOM 6665 O O . ASN B 1 441 ? -2.226 -37.742 -0.815 1.00 14.53 441 ASN B O 1
ATOM 6670 N N . THR B 1 442 ? -1.332 -35.693 -0.577 1.00 15.18 442 THR B N 1
ATOM 6671 C CA . THR B 1 442 ? -1.554 -35.327 -1.976 1.00 14.73 442 THR B CA 1
ATOM 6672 C C . THR B 1 442 ? -0.936 -36.341 -2.935 1.00 16.15 442 THR B C 1
ATOM 6673 O O . THR B 1 442 ? 0.210 -36.755 -2.758 1.00 15.83 442 THR B O 1
ATOM 6677 N N . TYR B 1 443 ? -1.724 -36.760 -3.935 1.00 15.09 443 TYR B N 1
ATOM 6678 C CA . TYR B 1 443 ? -1.348 -37.788 -4.910 1.00 13.85 443 TYR B CA 1
ATOM 6679 C C . TYR B 1 443 ? -0.962 -39.117 -4.253 1.00 15.09 443 TYR B C 1
ATOM 6680 O O . TYR B 1 443 ? -0.301 -39.956 -4.881 1.00 18.21 443 TYR B O 1
ATOM 6689 N N . GLY B 1 444 ? -1.359 -39.349 -3.002 1.00 14.99 444 GLY B N 1
ATOM 6690 C CA . GLY B 1 444 ? -0.965 -40.563 -2.306 1.00 17.06 444 GLY B CA 1
ATOM 6691 C C . GLY B 1 444 ? 0.470 -40.577 -1.830 1.00 18.07 444 GLY B C 1
ATOM 6692 O O . GLY B 1 444 ? 0.941 -41.614 -1.359 1.00 19.17 444 GLY B O 1
ATOM 6693 N N . LEU B 1 445 ? 1.186 -39.465 -1.944 1.00 14.47 445 LEU B N 1
ATOM 6694 C CA . LEU B 1 445 ? 2.566 -39.438 -1.473 1.00 16.77 445 LEU B CA 1
ATOM 6695 C C . LEU B 1 445 ? 2.594 -39.395 0.054 1.00 18.61 445 LEU B C 1
ATOM 6696 O O . LEU B 1 445 ? 1.619 -39.016 0.699 1.00 18.53 445 LEU B O 1
ATOM 6701 N N . ASP B 1 446 ? 3.733 -39.801 0.626 1.00 18.46 446 ASP B N 1
ATOM 6702 C CA . ASP B 1 446 ? 3.885 -39.996 2.066 1.00 19.95 446 ASP B CA 1
ATOM 6703 C C . ASP B 1 446 ? 4.914 -39.010 2.600 1.00 17.98 446 ASP B C 1
ATOM 6704 O O . ASP B 1 446 ? 6.099 -39.098 2.264 1.00 19.53 446 ASP B O 1
ATOM 6709 N N . ALA B 1 447 ? 4.465 -38.097 3.463 1.00 16.68 447 ALA B N 1
ATOM 6710 C CA . ALA B 1 447 ? 5.359 -37.068 3.975 1.00 18.69 447 ALA B CA 1
ATOM 6711 C C . ALA B 1 447 ? 6.433 -37.643 4.885 1.00 22.09 447 ALA B C 1
ATOM 6712 O O . ALA B 1 447 ? 7.444 -36.975 5.128 1.00 25.29 447 ALA B O 1
ATOM 6714 N N . ASP B 1 448 ? 6.243 -38.866 5.387 1.00 23.33 448 ASP B N 1
ATOM 6715 C CA . ASP B 1 448 ? 7.294 -39.517 6.162 1.00 24.61 448 ASP B CA 1
ATOM 6716 C C . ASP B 1 448 ? 8.528 -39.819 5.325 1.00 28.20 448 ASP B C 1
ATOM 6717 O O . ASP B 1 448 ? 9.617 -39.981 5.886 1.00 31.81 448 ASP B O 1
ATOM 6722 N N . HIS B 1 449 ? 8.378 -39.925 4.001 1.00 23.80 449 HIS B N 1
ATOM 6723 C CA . HIS B 1 449 ? 9.472 -40.308 3.118 1.00 27.24 449 HIS B CA 1
ATOM 6724 C C . HIS B 1 449 ? 9.730 -39.319 1.990 1.00 22.05 449 HIS B C 1
ATOM 6725 O O . HIS B 1 449 ? 10.748 -39.451 1.304 1.00 22.19 449 HIS B O 1
ATOM 6732 N N . PHE B 1 450 ? 8.858 -38.328 1.791 1.00 20.95 450 PHE B N 1
ATOM 6733 C CA . PHE B 1 450 ? 8.961 -37.405 0.665 1.00 19.79 450 PHE B CA 1
ATOM 6734 C C . PHE B 1 450 ? 10.296 -36.657 0.622 1.00 21.22 450 PHE B C 1
ATOM 6735 O O . PHE B 1 450 ? 10.709 -36.217 -0.456 1.00 20.60 450 PHE B O 1
ATOM 6743 N N . ARG B 1 451 ? 10.989 -36.504 1.758 1.00 22.85 451 ARG B N 1
ATOM 6744 C CA . ARG B 1 451 ? 12.293 -35.849 1.728 1.00 23.04 451 ARG B CA 1
ATOM 6745 C C . ARG B 1 451 ? 13.297 -36.619 0.884 1.00 24.68 451 ARG B C 1
ATOM 6746 O O . ARG B 1 451 ? 14.245 -36.027 0.357 1.00 26.66 451 ARG B O 1
ATOM 6754 N N . ASP B 1 452 ? 13.109 -37.931 0.743 1.00 22.01 452 ASP B N 1
ATOM 6755 C CA . ASP B 1 452 ? 14.070 -38.742 0.007 1.00 26.23 452 ASP B CA 1
ATOM 6756 C C . ASP B 1 452 ? 14.128 -38.390 -1.476 1.00 22.90 452 ASP B C 1
ATOM 6757 O O . ASP B 1 452 ? 15.117 -38.732 -2.139 1.00 26.37 452 ASP B O 1
ATOM 6762 N N . THR B 1 453 ? 13.115 -37.713 -2.024 1.00 20.53 453 THR B N 1
ATOM 6763 C CA . THR B 1 453 ? 13.164 -37.330 -3.431 1.00 19.92 453 THR B CA 1
ATOM 6764 C C . THR B 1 453 ? 13.407 -35.829 -3.627 1.00 19.92 453 THR B C 1
ATOM 6765 O O . THR B 1 453 ? 13.221 -35.317 -4.736 1.00 19.46 453 THR B O 1
ATOM 6769 N N . VAL B 1 454 ? 13.842 -35.110 -2.590 1.00 20.12 454 VAL B N 1
ATOM 6770 C CA . VAL B 1 454 ? 14.241 -33.721 -2.794 1.00 18.61 454 VAL B CA 1
ATOM 6771 C C . VAL B 1 454 ? 15.428 -33.680 -3.763 1.00 20.53 454 VAL B C 1
ATOM 6772 O O . VAL B 1 454 ? 16.225 -34.625 -3.847 1.00 21.65 454 VAL B O 1
ATOM 6776 N N . SER B 1 455 ? 15.537 -32.584 -4.515 1.00 19.57 455 SER B N 1
ATOM 6777 C CA . SER B 1 455 ? 16.529 -32.505 -5.580 1.00 23.43 455 SER B CA 1
ATOM 6778 C C . SER B 1 455 ? 17.146 -31.116 -5.632 1.00 23.26 455 SER B C 1
ATOM 6779 O O . SER B 1 455 ? 16.423 -30.118 -5.626 1.00 20.60 455 SER B O 1
ATOM 6782 N N . PHE B 1 456 ? 18.478 -31.067 -5.684 1.00 23.60 456 PHE B N 1
ATOM 6783 C CA . PHE B 1 456 ? 19.247 -29.860 -5.964 1.00 24.23 456 PHE B CA 1
ATOM 6784 C C . PHE B 1 456 ? 20.081 -30.111 -7.219 1.00 28.33 456 PHE B C 1
ATOM 6785 O O . PHE B 1 456 ? 20.205 -31.249 -7.675 1.00 26.15 456 PHE B O 1
ATOM 6793 N N . ARG B 1 457 ? 20.675 -29.048 -7.780 1.00 24.40 457 ARG B N 1
ATOM 6794 C CA . ARG B 1 457 ? 21.441 -29.212 -9.020 1.00 26.05 457 ARG B CA 1
ATOM 6795 C C . ARG B 1 457 ? 22.515 -30.287 -8.885 1.00 26.60 457 ARG B C 1
ATOM 6796 O O . ARG B 1 457 ? 22.723 -31.086 -9.805 1.00 28.09 457 ARG B O 1
ATOM 6804 N N . LYS B 1 458 ? 23.185 -30.329 -7.736 1.00 30.81 458 LYS B N 1
ATOM 6805 C CA . LYS B 1 458 ? 24.185 -31.327 -7.363 1.00 34.90 458 LYS B CA 1
ATOM 6806 C C . LYS B 1 458 ? 23.806 -32.746 -7.778 1.00 39.04 458 LYS B C 1
ATOM 6807 O O . LYS B 1 458 ? 24.637 -33.495 -8.305 1.00 38.67 458 LYS B O 1
ATOM 6813 N N . ASP B 1 459 ? 22.555 -33.131 -7.534 1.00 31.22 459 ASP B N 1
ATOM 6814 C CA . ASP B 1 459 ? 22.089 -34.482 -7.820 1.00 31.59 459 ASP B CA 1
ATOM 6815 C C . ASP B 1 459 ? 21.347 -34.595 -9.149 1.00 31.71 459 ASP B C 1
ATOM 6816 O O . ASP B 1 459 ? 20.934 -35.700 -9.521 1.00 33.47 459 ASP B O 1
ATOM 6821 N N . ARG B 1 460 ? 21.166 -33.491 -9.873 1.00 26.11 460 ARG B N 1
ATOM 6822 C CA . ARG B 1 460 ? 20.571 -33.551 -11.204 1.00 21.28 460 ARG B CA 1
ATOM 6823 C C . ARG B 1 460 ? 21.614 -33.727 -12.300 1.00 27.41 460 ARG B C 1
ATOM 6824 O O . ARG B 1 460 ? 21.340 -34.393 -13.303 1.00 26.51 460 ARG B O 1
ATOM 6832 N N . VAL B 1 461 ? 22.798 -33.149 -12.143 1.00 30.47 461 VAL B N 1
ATOM 6833 C CA . VAL B 1 461 ? 23.820 -33.275 -13.171 1.00 32.27 461 VAL B CA 1
ATOM 6834 C C . VAL B 1 461 ? 25.204 -32.992 -12.593 1.00 39.17 461 VAL B C 1
ATOM 6835 O O . VAL B 1 461 ? 25.330 -32.566 -11.445 1.00 38.22 461 VAL B O 1
#

Solvent-accessible surface area: 31381 Å² total; per-residue (Å²): 157,169,85,145,58,61,12,52,70,1,62,127,66,40,45,69,117,82,46,65,42,38,92,64,53,150,106,29,129,65,9,15,4,36,49,35,11,79,27,34,92,95,0,48,103,24,75,11,108,142,52,82,102,59,32,11,18,52,1,2,3,35,8,3,44,58,0,4,108,76,7,12,3,0,37,200,85,136,14,142,72,51,5,4,2,1,0,0,2,0,0,0,0,0,0,9,6,4,3,6,20,28,0,4,30,7,2,36,24,75,46,4,46,6,58,7,105,96,28,36,0,8,62,8,3,57,80,12,18,2,53,185,71,101,43,48,16,92,66,54,55,51,0,1,1,13,0,7,0,1,0,11,5,1,0,0,2,15,31,2,0,5,110,22,39,95,50,2,1,18,31,58,0,5,0,1,43,90,127,18,59,23,120,82,1,74,171,97,68,72,83,17,49,2,35,31,86,132,38,115,107,12,89,39,59,143,107,41,0,11,0,0,61,82,4,82,0,0,0,0,0,0,0,3,18,7,40,54,0,4,95,16,17,22,15,0,0,1,2,0,1,12,0,5,4,20,0,5,1,0,6,0,0,13,5,1,1,1,0,0,19,3,2,23,26,12,0,0,3,2,0,42,0,1,1,33,20,48,10,0,0,8,15,2,5,3,1,19,46,4,4,16,29,26,4,1,1,10,21,32,0,4,5,12,52,20,0,0,0,0,0,41,0,36,3,49,39,27,108,5,7,65,7,19,0,28,106,38,12,105,115,25,61,71,12,0,134,86,19,63,28,128,2,14,29,79,25,108,84,56,58,110,18,103,47,78,16,5,6,36,0,20,37,47,14,12,0,24,72,49,93,41,5,25,22,36,7,114,0,0,0,23,16,14,15,33,19,19,34,11,2,9,2,67,21,91,4,15,71,45,90,64,132,85,7,60,12,25,104,115,86,80,117,7,37,116,19,3,44,15,50,3,2,0,11,4,13,24,4,84,41,8,101,25,9,53,8,69,58,153,50,5,11,171,82,156,102,57,142,131,63,43,96,120,76,48,60,63,35,95,64,56,134,140,26,134,72,9,22,3,31,57,35,11,81,27,32,92,101,0,48,107,23,76,11,107,134,56,82,105,60,31,14,17,53,0,3,4,33,9,2,42,55,0,4,103,68,3,24,4,0,37,199,87,144,10,145,73,48,6,4,1,1,0,0,2,0,0,0,0,0,0,8,6,4,2,8,22,32,0,4,30,7,2,38,20,73,46,3,47,6,59,6,133,98,28,33,1,7,63,11,3,55,81,13,18,2,49,202,68,101,44,50,17,92,66,53,58,49,0,1,1,14,0,8,1,2,0,11,4,0,0,0,2,14,30,2,0,5,112,21,40,91,52,2,1,17,31,60,0,5,0,1,46,82,132,22,69,23,111,76,0,65,146,100,66,71,100,16,44,2,33,32,88,131,40,117,110,14,90,40,60,144,108,38,0,11,0,0,60,83,4,79,0,0,0,0,0,0,0,4,17,8,63,66,0,4,78,16,16,22,13,0,0,1,1,0,1,12,0,4,4,18,0,6,0,0,6,0,0,14,4,1,1,1,1,0,20,2,3,22,24,13,0,0,3,2,0,42,0,1,1,33,20,49,9,0,0,9,15,2,4,3,1,18,46,5,6,16,28,24,4,2,1,43,38,31,0,4,5,12,51,21,0,0,0,0,0,40,0,36,3,54,41,44,108,10,14,50,35,28,0,26,107,90,11,86,116,33,63,71,12,0,132,75,19,63,28,141,2,14,28,81,26,111,81,58,68,122,11,108,45,79,18,6,7,35,0,20,44,47,14,9,0,25,76,50,91,41,4,18,32,36,6,121,0,0,0,23,16,14,16,34,20,7,40,9,64,52,0,111,118,7,34,114,19,2,46,15,48,4,2,0,10,5,13,33,5,84,81,8,105,89,9,51,6,92,63,193,65,5,59

B-factor: mean 26.5, std 9.96, range [11.18, 85.81]

Foldseek 3Di:
DFDDDALLQQLVVFFDDADQPWAFDDLFAFAAPCLALCRPPVQQWFAAPVGDIDGLQVSLVVVLVVQLVVQAQWFVHHHPGSVLSVVLVVLLVVLQVQPAPPWVAADCDDLFNQDCCPPPVCVVCPVVCLLPDAFPDQPQLVVLLVLVVLLVVLQFLDKFKFWDDCSFFHQWTWHADPPDDRVCGVVGIDIAGEEEDQDQGFDDDPHHGYDYPLQTMKMKGWHAFFLVQLLQFPGRSVSNSVSNSLNSLSSSQNSSQVVQSSSRWTKGWGGRYRGDFQSRCQSRAQADAAQVGAGQHQQATRRIGMTMMIISRRHDGGGGGCQPRLVCRLPLCPLCVPPPQSFGDNDAWDQQEPDSNDRHGITHGHGRVSSQSNCSSVTSGNGSVSVNLPLSNDPPQWGQPPPGIHGDVVSSHPVCVVVDDADPSSDDPVRSVSSDDDSVSRGD/DVVLVVFFDPADQPWDFDPPFDFAAPCLALCRPPVQQWAAAPVRDIDGLLVSLVVVLVVCLVVQAQWFVHHHPGSVLSVVLVVLLVVLQVQPAPPWVAADCADLFNQDCCPPPVCVVCVVVCLLPDAFPDQDQLVVLLVLVVLLVVLQFLDKFKFWDDCSFFHQKTWHAPHPDDSVCGVVGIDIAGEEEDQDQGFDDDPHHGYDYPLQTMKMKGKHAFFLVQLLQFPGRSVSSSVSNSLSSLSSSQNSSQVVQSSSRWTKGWGGPYRGDFQSNCQSRAQADAAQVGAGQHQQATRRIGMIMMTISRRHDGGGGGCPCRLVCRLPPCPLCVPPPQNFGDNDAWDQQEPDSNDRGGITHGHGRVSSQSNCSSVTSHNGSVSVNPDPSRVPPVCVVVDDADPSSDDPVRSVVSDDDSVVSD

Secondary structure (DSSP, 8-state):
-PPPP-HHHHHHHTBPPSS----B-TT-----GGGSTTT-TTTSEEE-TTS-EEEHHHHHHHHHHHHHHTTEEETTEE-SSHHHHHHHHHHHHHHGGG-STTT--STTSTT--S-STTSHHHHHHGGG-TTTSPPS---HHHHHHHHHHHHHHTT-SEEEEEE--GGGB-SEEEE--TT--GGGGGGS-EEEEEEEES-SS-EE-SS-EEEETT--EEEEEEEEPPHHHHTTTTSHHHHHHHHHHHHHHHHHHHHHHHHHHHTT--EE--TTSSB-HHHHHHHTTS-EE-TTSSEEBTTTBT-EEEEEEEE-S---PPPPB-SSHHHHHHHH-HHHHH-TT--S-SS--BSS-SSTTS-SSB-B----HHHHHHHHHHHTS---HHHHH-GGGSS--EEE-SSSEEE-GGG--HHHHHTS-B-GGG--TTTGGGG-B-HHHH--/-HHHHHTB--SS----B-TT-----GGGSTTT-HHHHEEE-TTS-EEEHHHHHHHHHHHHHHTTEEETTEE-SSHHHHHHHHHHHHHHGGG-STTT--STTSTT--S-STTSHHHHHHGGG-TTTSPPS---HHHHHHHHHHHHHHTT-SEEEEEE--GGGB-SEEEE--TT--GGGTGGG-EEEEEEEES-SS-EE-SS-EEEETT--EEEEEEEEPPHHHHTTTTSHHHHHHHHHHHHHHHHHHHHHHHHHHHTT--EE--TTSSB-HHHHHHHTTS-EE-TTSSEEBTTTBT-EEEEEEEE-S--PPPPPB-SSHHHHHHHH-HHHHH-TT--S--S--BSS-SSTTS-SSB-B----HHHHHHHHHHHTS---HHHHH-GGG--HHHHHTS-B-GGG--TTTGGGG-B-HHHH-

InterPro domains:
  IPR006311 Twin-arginine translocation pathway, signal sequence [PS51318] (1-37)
  IPR012832 Reductive dehalogenase [TIGR02486] (173-464)
  IPR017896 4Fe-4S ferredoxin-type, iron-sulphur binding domain [PS51379] (356-386)
  IPR017900 4Fe-4S ferredoxin, iron-sulphur binding, conserved site [PS00198] (366-377)